Protein AF-A0A5D6Y335-F1 (afdb_monomer_lite)

Sequence (821 aa):
MPHNCALKAVMSAGAQDEALEAASASQQESVASLSSKLASREQENLALVHSLSELREKQALSTQRAGELERQLVEAQEKLRVLEHDKEAERVDQLSSYIDQVNDKLQKLESDNAALAHEKRRLETDVAELRVQQNNAWRARERSRTPIVCEKATETSAVDELEAQAEHEQRASTALASRVRLLEGQLAQLQSEYGALLRATPPHRHSQPQEDLDRNARAADELQRKHAELEALSAQLQLEFADFKAASDDTARESEKRIAFLAACVEECARLVDGPRGVSAVTPRDVHDAVLTLSKRFGAGPTKKRHSQESRAAAVRAQQRGTLPLAPARRPEPRDEHAPSPPDQALVWSLRCATLQQQLRSVLLKNDGFEDMARRLELHVGDVKAALKDHVAKALVLATKNAALKAELADVRSSHATLAARYTHVRDELHVRASEWQATANEAARMRTALQRKSDLLQQSKARGEQLAVELRKATERADARLRAEKKLAASQQATKEQLRVFQDARQQLELSQVQEYQLVQEAEAREAQVASLQRRLQSLRAENTALRAQLSASRPKAGEHDGDKAAAVSQISRRLSTSTGERHGAARDLHAEVKAMKKRVLQKQQLLLGHRAKVAEQEAEISHLREKVLAASQTVRNMQLEMADQKERALRHVNDMREDVQRALSEKAYQLDGLRASVFDSLEAFIHCTVDDSSSLQPEDGCCVGTPEPTTPAPGELPSRYLQAGGVSCPNRDRQIDMQRWTDLSSEDLDAFQSTRDAQRQQSGASEMNPRECGKRLLRQVERALEQRPDDCRAELCRTLEFLCERERQRGRAGVARGY

Foldseek 3Di:
DPDPPPVVVVVVVVVVVVVVVVVVVVVVVVVVVVVVVVVVVVVVVVVVVVVVVVVVVVVVVVVVVVVVVVVVVVVVVVVVVVVVVVVVVVVVVVVVVVVVVVVVVVVVVVVVVVVVVVVVVVVVVVVVVVVVVVVVVVVVVVVVPDPPPDPDDDDPPVVVVVVVVVVVLVVVLVVLVVVLVVLVVVLVVLVVVLVVLVVVLDDDDPDDDPVVVVVVVVSVVVSVVSVVVSVVSVVVSVVSVVVSVVSVVVVVVVVVLVVVLVVQLVVVVVCLVVDPPPPDDDDPVNSVVSSVVSCCVSVDDDDDDDDDDDDDDDPDDDDDDDDDDDDDDDDDDDDDDDDDDDDDPVVVVVVVVVVVVVVVVVVVVVVVVVVVVVVVVVVVVVVVVVVVVVVVVVVVVVVVVVVVVVVVVVVVVVVVVVVVVVVVVVVVVVVVVVVVVVVVVVVVVVVVVVVVVVVVVVVVVVVVVVVVVVVVVVVVVVVVVVVVVVVVVVVVVVVVVVVVVVVVVVVVVVVVVVVVVVVVVVVVVVVVVVVVVVVVVVVVVVVVVVVVVVVVVVPDDDDDDDDDDDDDPDPPVVVVVVVVVVVVVVVVVVVVVVVVVVVVVVVVVVVVVVVVVVVVVVVVVVVVVVVVVVVVVVVVVVVVVVVVVVVVVVVVVVVVVVVVVVVVVVVVVVVVVVVVVVVVVVVVVVVVVVPPPPPDDDDDDDDDDPDDDDDDDDDDDDDDDDDDDDDDDDDPPVVVVVVVVCPVPDDPVNVVVVVVVVVVVPPDDDDDDDDLVNVLVVLVVVLVVCCVPPVPPSVVSVVVSVVSVVVVVVVVVVVVVVVVD

pLDDT: mean 71.41, std 21.88, range [26.0, 97.31]

Structure (mmCIF, N/CA/C/O backbone):
data_AF-A0A5D6Y335-F1
#
_entry.id   AF-A0A5D6Y335-F1
#
loop_
_atom_site.group_PDB
_atom_site.id
_atom_site.type_symbol
_atom_site.label_atom_id
_atom_site.label_alt_id
_atom_site.label_comp_id
_atom_site.label_asym_id
_atom_site.label_entity_id
_atom_site.label_seq_id
_atom_site.pdbx_PDB_ins_code
_atom_site.Cartn_x
_atom_site.Cartn_y
_atom_site.Cartn_z
_atom_site.occupancy
_atom_site.B_iso_or_equiv
_atom_site.auth_seq_id
_atom_site.auth_comp_id
_atom_site.auth_asym_id
_atom_site.auth_atom_id
_atom_site.pdbx_PDB_model_num
ATOM 1 N N . MET A 1 1 ? -92.967 -31.187 114.763 1.00 46.81 1 MET A N 1
ATOM 2 C CA . MET A 1 1 ? -92.257 -30.295 113.820 1.00 46.81 1 MET A CA 1
ATOM 3 C C . MET A 1 1 ? -90.891 -30.884 113.433 1.00 46.81 1 MET A C 1
ATOM 5 O O . MET A 1 1 ? -89.899 -30.499 114.038 1.00 46.81 1 MET A O 1
ATOM 9 N N . PRO A 1 2 ? -90.811 -31.816 112.463 1.00 46.56 2 PRO A N 1
ATOM 10 C CA . PRO A 1 2 ? -89.542 -32.101 111.789 1.00 46.56 2 PRO A CA 1
ATOM 11 C C . PRO A 1 2 ? -89.756 -32.290 110.273 1.00 46.56 2 PRO A C 1
ATOM 13 O O . PRO A 1 2 ? -90.015 -33.397 109.830 1.00 46.56 2 PRO A O 1
ATOM 16 N N . HIS A 1 3 ? -89.686 -31.227 109.465 1.00 46.28 3 HIS A N 1
ATOM 17 C CA . HIS A 1 3 ? -89.714 -31.377 107.994 1.00 46.28 3 HIS A CA 1
ATOM 18 C C . HIS A 1 3 ? -88.862 -30.365 107.208 1.00 46.28 3 HIS A C 1
ATOM 20 O O . HIS A 1 3 ? -88.836 -30.427 105.986 1.00 46.28 3 HIS A O 1
ATOM 26 N N . ASN A 1 4 ? -88.096 -29.481 107.861 1.00 50.22 4 ASN A N 1
ATOM 27 C CA . ASN A 1 4 ? -87.444 -28.358 107.165 1.00 50.22 4 ASN A CA 1
ATOM 28 C C . ASN A 1 4 ? -85.917 -28.464 106.972 1.00 50.22 4 ASN A C 1
ATOM 30 O O . ASN A 1 4 ? -85.298 -27.523 106.486 1.00 50.22 4 ASN A O 1
ATOM 34 N N . CYS A 1 5 ? -85.291 -29.600 107.306 1.00 49.78 5 CYS A N 1
ATOM 35 C CA . CYS A 1 5 ? -83.842 -29.798 107.117 1.00 49.78 5 CYS A CA 1
ATOM 36 C C . CYS A 1 5 ? -83.468 -30.668 105.902 1.00 49.78 5 CYS A C 1
ATOM 38 O O . CYS A 1 5 ? -82.310 -30.651 105.499 1.00 49.78 5 CYS A O 1
ATOM 40 N N . ALA A 1 6 ? -84.418 -31.370 105.272 1.00 49.59 6 ALA A N 1
ATOM 41 C CA . ALA A 1 6 ? -84.133 -32.236 104.119 1.00 49.59 6 ALA A CA 1
ATOM 42 C C . ALA A 1 6 ? -84.111 -31.485 102.767 1.00 49.59 6 ALA A C 1
ATOM 44 O O . ALA A 1 6 ? -83.380 -31.870 101.861 1.00 49.59 6 ALA A O 1
ATOM 45 N N . LEU A 1 7 ? -84.835 -30.366 102.637 1.00 50.34 7 LEU A N 1
ATOM 46 C CA . LEU A 1 7 ? -84.925 -29.597 101.382 1.00 50.34 7 LEU A CA 1
ATOM 47 C C . LEU A 1 7 ? -83.702 -28.701 101.102 1.00 50.34 7 LEU A C 1
ATOM 49 O O . LEU A 1 7 ? -83.426 -28.386 99.949 1.00 50.34 7 LEU A O 1
ATOM 53 N N . LYS A 1 8 ? -82.919 -28.334 102.126 1.00 51.91 8 LYS A N 1
ATOM 54 C CA . LYS A 1 8 ? -81.720 -27.485 101.964 1.00 51.91 8 LYS A CA 1
ATOM 55 C C . LYS A 1 8 ? -80.465 -28.261 101.535 1.00 51.91 8 LYS A C 1
ATOM 57 O O . LYS A 1 8 ? -79.578 -27.673 100.928 1.00 51.91 8 LYS A O 1
ATOM 62 N N . ALA A 1 9 ? -80.404 -29.567 101.807 1.00 52.31 9 ALA A N 1
ATOM 63 C CA . ALA A 1 9 ? -79.299 -30.432 101.383 1.00 52.31 9 ALA A CA 1
ATOM 64 C C . ALA A 1 9 ? -79.440 -30.886 99.917 1.00 52.31 9 ALA A C 1
ATOM 66 O O . ALA A 1 9 ? -78.447 -30.941 99.201 1.00 52.31 9 ALA A O 1
ATOM 67 N N . VAL A 1 10 ? -80.669 -31.116 99.438 1.00 53.41 10 VAL A N 1
ATOM 68 C CA . VAL A 1 10 ? -80.934 -31.532 98.045 1.00 53.41 10 VAL A CA 1
ATOM 69 C C . VAL A 1 10 ? -80.711 -30.383 97.051 1.00 53.41 10 VAL A C 1
ATOM 71 O O . VAL A 1 10 ? -80.140 -30.601 95.988 1.00 53.41 10 VAL A O 1
ATOM 74 N N . MET A 1 11 ? -81.055 -29.139 97.411 1.00 53.78 11 MET A N 1
ATOM 75 C CA . MET A 1 11 ? -80.785 -27.973 96.551 1.00 53.78 11 MET A CA 1
ATOM 76 C C . MET A 1 11 ? -79.308 -27.541 96.529 1.00 53.78 11 MET A C 1
ATOM 78 O O . MET A 1 11 ? -78.860 -26.964 95.545 1.00 53.78 11 MET A O 1
ATOM 82 N N . SER A 1 12 ? -78.537 -27.834 97.584 1.00 51.78 12 SER A N 1
ATOM 83 C CA . SER A 1 12 ? -77.086 -27.585 97.613 1.00 51.78 12 SER A CA 1
ATOM 84 C C . SER A 1 12 ? -76.289 -28.657 96.865 1.00 51.78 12 SER A C 1
ATOM 86 O O . SER A 1 12 ? -75.241 -28.332 96.318 1.00 51.78 12 SER A O 1
ATOM 88 N N . ALA A 1 13 ? -76.767 -29.906 96.840 1.00 52.78 13 ALA A N 1
ATOM 89 C CA . ALA A 1 13 ? -76.166 -30.981 96.051 1.00 52.78 13 ALA A CA 1
ATOM 90 C C . ALA A 1 13 ? -76.439 -30.788 94.548 1.00 52.78 13 ALA A C 1
ATOM 92 O O . ALA A 1 13 ? -75.506 -30.847 93.758 1.00 52.78 13 ALA A O 1
ATOM 93 N N . GLY A 1 14 ? -77.669 -30.412 94.164 1.00 55.31 14 GLY A N 1
ATOM 94 C CA . GLY A 1 14 ? -78.008 -30.110 92.765 1.00 55.31 14 GLY A CA 1
ATOM 95 C C . GLY A 1 14 ? -77.246 -28.912 92.177 1.00 55.31 14 GLY A C 1
ATOM 96 O O . GLY A 1 14 ? -76.814 -28.968 91.034 1.00 55.31 14 GLY A O 1
ATOM 97 N N . ALA A 1 15 ? -76.990 -27.861 92.967 1.00 55.22 15 ALA A N 1
ATOM 98 C CA . ALA A 1 15 ? -76.197 -26.708 92.519 1.00 55.22 15 ALA A CA 1
ATOM 99 C C . ALA A 1 15 ? -74.680 -26.990 92.440 1.00 55.22 15 ALA A C 1
ATOM 101 O O . ALA A 1 15 ? -73.958 -26.291 91.730 1.00 55.22 15 ALA A O 1
ATOM 102 N N . GLN A 1 16 ? -74.178 -27.990 93.177 1.00 55.38 16 GLN A N 1
ATOM 103 C CA . GLN A 1 16 ? -72.789 -28.449 93.069 1.00 55.38 16 GLN A CA 1
ATOM 104 C C . GLN A 1 16 ? -72.600 -29.406 91.886 1.00 55.38 16 GLN A C 1
ATOM 106 O O . GLN A 1 16 ? -71.585 -29.294 91.201 1.00 55.38 16 GLN A O 1
ATOM 111 N N . ASP A 1 17 ? -73.585 -30.261 91.599 1.00 56.41 17 ASP A N 1
ATOM 112 C CA . ASP A 1 17 ? -73.589 -31.128 90.414 1.00 56.41 17 ASP A CA 1
ATOM 113 C C . ASP A 1 17 ? -73.731 -30.319 89.110 1.00 56.41 17 ASP A C 1
ATOM 115 O O . ASP A 1 17 ? -72.966 -30.549 88.179 1.00 56.41 17 ASP A O 1
ATOM 119 N N . GLU A 1 18 ? -74.584 -29.286 89.056 1.00 60.22 18 GLU A N 1
ATOM 120 C CA . GLU A 1 18 ? -74.680 -28.393 87.882 1.00 60.22 18 GLU A CA 1
ATOM 121 C C . GLU A 1 18 ? -73.393 -27.577 87.641 1.00 60.22 18 GLU A C 1
ATOM 123 O O . GLU A 1 18 ? -72.997 -27.345 86.497 1.00 60.22 18 GLU A O 1
ATOM 128 N N . ALA A 1 19 ? -72.694 -27.155 88.702 1.00 60.62 19 ALA A N 1
ATOM 129 C CA . ALA A 1 19 ? -71.421 -26.439 88.580 1.00 60.62 19 ALA A CA 1
ATOM 130 C C . ALA A 1 19 ? -70.264 -27.360 88.143 1.00 60.62 19 ALA A C 1
ATOM 132 O O . ALA A 1 19 ? -69.372 -26.925 87.410 1.00 60.62 19 ALA A O 1
ATOM 133 N N . LEU A 1 20 ? -70.279 -28.627 88.571 1.00 61.00 20 LEU A N 1
ATOM 134 C CA . LEU A 1 20 ? -69.334 -29.656 88.131 1.00 61.00 20 LEU A CA 1
ATOM 135 C C . LEU A 1 20 ? -69.597 -30.080 86.682 1.00 61.00 20 LEU A C 1
ATOM 137 O O . LEU A 1 20 ? -68.641 -30.196 85.914 1.00 61.00 20 LEU A O 1
ATOM 141 N N . GLU A 1 21 ? -70.860 -30.221 86.272 1.00 66.19 21 GLU A N 1
ATOM 142 C CA . GLU A 1 21 ? -71.219 -30.489 84.877 1.00 66.19 21 GLU A CA 1
ATOM 143 C C . GLU A 1 21 ? -70.834 -29.320 83.961 1.00 66.19 21 GLU A C 1
ATOM 145 O O . GLU A 1 21 ? -70.178 -29.544 82.944 1.00 66.19 21 GLU A O 1
ATOM 150 N N . ALA A 1 22 ? -71.111 -28.069 84.344 1.00 66.88 22 ALA A N 1
ATOM 151 C CA . ALA A 1 22 ? -70.715 -26.892 83.564 1.00 66.88 22 ALA A CA 1
ATOM 152 C C . ALA A 1 22 ? -69.184 -26.730 83.456 1.00 66.88 22 ALA A C 1
ATOM 154 O O . ALA A 1 22 ? -68.663 -26.381 82.393 1.00 66.88 22 ALA A O 1
ATOM 155 N N . ALA A 1 23 ? -68.440 -27.025 84.529 1.00 68.31 23 ALA A N 1
ATOM 156 C CA . ALA A 1 23 ? -66.978 -27.037 84.501 1.00 68.31 23 ALA A CA 1
ATOM 157 C C . ALA A 1 23 ? -66.426 -28.175 83.623 1.00 68.31 23 ALA A C 1
ATOM 159 O O . ALA A 1 23 ? -65.454 -27.969 82.894 1.00 68.31 23 ALA A O 1
ATOM 160 N N . SER A 1 24 ? -67.063 -29.351 83.645 1.00 69.12 24 SER A N 1
ATOM 161 C CA . SER A 1 24 ? -66.692 -30.490 82.798 1.00 69.12 24 SER A CA 1
ATOM 162 C C . SER A 1 24 ? -66.982 -30.235 81.314 1.00 69.12 24 SER A C 1
ATOM 164 O O . SER A 1 24 ? -66.136 -30.535 80.471 1.00 69.12 24 SER A O 1
ATOM 166 N N . ALA A 1 25 ? -68.101 -29.575 80.999 1.00 72.19 25 ALA A N 1
ATOM 167 C CA . ALA A 1 25 ? -68.473 -29.176 79.647 1.00 72.19 25 ALA A CA 1
ATOM 168 C C . ALA A 1 25 ? -67.518 -28.105 79.095 1.00 72.19 25 ALA A C 1
ATOM 170 O O . ALA A 1 25 ? -67.020 -28.235 77.979 1.00 72.19 25 ALA A O 1
ATOM 171 N N . SER A 1 26 ? -67.163 -27.098 79.904 1.00 74.25 26 SER A N 1
ATOM 172 C CA . SER A 1 26 ? -66.167 -26.083 79.531 1.00 74.25 26 SER A CA 1
ATOM 173 C C . SER A 1 26 ? -64.770 -26.686 79.321 1.00 74.25 26 SER A C 1
ATOM 175 O O . SER A 1 26 ? -64.060 -26.323 78.378 1.00 74.25 26 SER A O 1
ATOM 177 N N . GLN A 1 27 ? -64.376 -27.663 80.147 1.00 75.62 27 GLN A N 1
ATOM 178 C CA . GLN A 1 27 ? -63.136 -28.408 79.930 1.00 75.62 27 GLN A CA 1
ATOM 179 C C . GLN A 1 27 ? -63.192 -29.246 78.647 1.00 75.62 27 GLN A C 1
ATOM 181 O O . GLN A 1 27 ? -62.234 -29.202 77.877 1.00 75.62 27 GLN A O 1
ATOM 186 N N . GLN A 1 28 ? -64.297 -29.937 78.359 1.00 78.06 28 GLN A N 1
ATOM 187 C CA . GLN A 1 28 ? -64.477 -30.688 77.112 1.00 78.06 28 GLN A CA 1
ATOM 188 C C . GLN A 1 28 ? -64.438 -29.793 75.869 1.00 78.06 28 GLN A C 1
ATOM 190 O O . GLN A 1 28 ? -63.767 -30.149 74.901 1.00 78.06 28 GLN A O 1
ATOM 195 N N . GLU A 1 29 ? -65.055 -28.611 75.898 1.00 80.75 29 GLU A N 1
ATOM 196 C CA . GLU A 1 29 ? -64.961 -27.631 74.807 1.00 80.75 29 GLU A CA 1
ATOM 197 C C . GLU A 1 29 ? -63.528 -27.117 74.614 1.00 80.75 29 GLU A C 1
ATOM 199 O O . GLU A 1 29 ? -63.055 -26.985 73.482 1.00 80.75 29 GLU A O 1
ATOM 204 N N . SER A 1 30 ? -62.791 -26.881 75.706 1.00 81.62 30 SER A N 1
ATOM 205 C CA . SER A 1 30 ? -61.385 -26.467 75.633 1.00 81.62 30 SER A CA 1
ATOM 206 C C . SER A 1 30 ? -60.487 -27.563 75.046 1.00 81.62 30 SER A C 1
ATOM 208 O O . SER A 1 30 ? -59.639 -27.279 74.198 1.00 81.62 30 SER A O 1
ATOM 210 N N . VAL A 1 31 ? -60.719 -28.825 75.423 1.00 85.06 31 VAL A N 1
ATOM 211 C CA . VAL A 1 31 ? -59.996 -29.992 74.904 1.00 85.06 31 VAL A CA 1
ATOM 212 C C . VAL A 1 31 ? -60.337 -30.214 73.431 1.00 85.06 31 VAL A C 1
ATOM 214 O O . VAL A 1 31 ? -59.432 -30.432 72.624 1.00 85.06 31 VAL A O 1
ATOM 217 N N . ALA A 1 32 ? -61.605 -30.065 73.043 1.00 84.00 32 ALA A N 1
ATOM 218 C CA . ALA A 1 32 ? -62.031 -30.133 71.648 1.00 84.00 32 ALA A CA 1
ATOM 219 C C . ALA A 1 32 ? -61.387 -29.015 70.803 1.00 84.00 32 ALA A C 1
ATOM 221 O O . ALA A 1 32 ? -60.820 -29.292 69.745 1.00 84.00 32 ALA A O 1
ATOM 222 N N . SER A 1 33 ? -61.368 -27.772 71.298 1.00 89.56 33 SER A N 1
ATOM 223 C CA . SER A 1 33 ? -60.704 -26.634 70.641 1.00 89.56 33 SER A CA 1
ATOM 224 C C . SER A 1 33 ? -59.199 -26.859 70.463 1.00 89.56 33 SER A C 1
ATOM 226 O O . SER A 1 33 ? -58.647 -26.598 69.391 1.00 89.56 33 SER A O 1
ATOM 228 N N . LEU A 1 34 ? -58.523 -27.380 71.492 1.00 88.25 34 LEU A N 1
ATOM 229 C CA . LEU A 1 34 ? -57.098 -27.704 71.428 1.00 88.25 34 LEU A CA 1
ATOM 230 C C . LEU A 1 34 ? -56.817 -28.862 70.465 1.00 88.25 34 LEU A C 1
ATOM 232 O O . LEU A 1 34 ? -55.858 -28.775 69.703 1.00 88.25 34 LEU A O 1
ATOM 236 N N . SER A 1 35 ? -57.667 -29.892 70.432 1.00 89.50 35 SER A N 1
ATOM 237 C CA . SER A 1 35 ? -57.532 -31.012 69.491 1.00 89.50 35 SER A CA 1
ATOM 238 C C . SER A 1 35 ? -57.705 -30.571 68.033 1.00 89.50 35 SER A C 1
ATOM 240 O O . SER A 1 35 ? -56.924 -30.965 67.171 1.00 89.50 35 SER A O 1
ATOM 242 N N . SER A 1 36 ? -58.650 -29.664 67.763 1.00 90.75 36 SER A N 1
ATOM 243 C CA . SER A 1 36 ? -58.852 -29.075 66.436 1.00 90.75 36 SER A CA 1
ATOM 244 C C . SER A 1 36 ? -57.660 -28.209 66.010 1.00 90.75 36 SER A C 1
ATOM 246 O O . SER A 1 36 ? -57.184 -28.320 64.879 1.00 90.75 36 SER A O 1
ATOM 248 N N . LYS A 1 37 ? -57.110 -27.399 66.926 1.00 91.56 37 LYS A N 1
ATOM 249 C CA . LYS A 1 37 ? -55.888 -26.618 66.670 1.00 91.56 37 LYS A CA 1
ATOM 250 C C . LYS A 1 37 ? -54.669 -27.512 66.436 1.00 91.56 37 LYS A C 1
ATOM 252 O O . LYS A 1 37 ? -53.854 -27.185 65.577 1.00 91.56 37 LYS A O 1
ATOM 257 N N . LEU A 1 38 ? -54.546 -28.619 67.169 1.00 92.06 38 LEU A N 1
ATOM 258 C CA . LEU A 1 38 ? -53.478 -29.600 66.978 1.00 92.06 38 LEU A CA 1
ATOM 259 C C . LEU A 1 38 ? -53.580 -30.245 65.589 1.00 92.06 38 LEU A C 1
ATOM 261 O O . LEU A 1 38 ? -52.607 -30.209 64.845 1.00 92.06 38 LEU A O 1
ATOM 265 N N . ALA A 1 39 ? -54.768 -30.714 65.198 1.00 91.31 39 ALA A N 1
ATOM 266 C CA . ALA A 1 39 ? -55.007 -31.299 63.879 1.00 91.31 39 ALA A CA 1
ATOM 267 C C . ALA A 1 39 ? -54.719 -30.306 62.733 1.00 91.31 39 ALA A C 1
ATOM 269 O O . ALA A 1 39 ? -54.072 -30.660 61.749 1.00 91.31 39 ALA A O 1
ATOM 270 N N . SER A 1 40 ? -55.117 -29.035 62.881 1.00 92.31 40 SER A N 1
ATOM 271 C CA . SER A 1 40 ? -54.781 -27.973 61.918 1.00 92.31 40 SER A CA 1
ATOM 272 C C . SER A 1 40 ? -53.269 -27.764 61.801 1.00 92.31 40 SER A C 1
ATOM 274 O O . SER A 1 40 ? -52.747 -27.602 60.700 1.00 92.31 40 SER A O 1
ATOM 276 N N . ARG A 1 41 ? -52.544 -27.787 62.926 1.00 91.62 41 ARG A N 1
ATOM 277 C CA . ARG A 1 41 ? -51.081 -27.638 62.948 1.00 91.62 41 ARG A CA 1
ATOM 278 C C . ARG A 1 41 ? -50.361 -28.848 62.366 1.00 91.62 41 ARG A C 1
ATOM 280 O O . ARG A 1 41 ? -49.342 -28.677 61.703 1.00 91.62 41 ARG A O 1
ATOM 287 N N . GLU A 1 42 ? -50.877 -30.053 62.578 1.00 94.06 42 GLU A N 1
ATOM 288 C CA . GLU A 1 42 ? -50.371 -31.272 61.943 1.00 94.06 42 GLU A CA 1
ATOM 289 C C . GLU A 1 42 ? -50.562 -31.222 60.424 1.00 94.06 42 GLU A C 1
ATOM 291 O O . GLU A 1 42 ? -49.629 -31.520 59.679 1.00 94.06 42 GLU A O 1
ATOM 296 N N . GLN A 1 43 ? -51.720 -30.753 59.954 1.00 93.94 43 GLN A N 1
ATOM 297 C CA . GLN A 1 43 ? -51.990 -30.583 58.527 1.00 93.94 43 GLN A CA 1
ATOM 298 C C . GLN A 1 43 ? -51.099 -29.506 57.883 1.00 93.94 43 GLN A C 1
ATOM 300 O O . GLN A 1 43 ? -50.549 -29.732 56.804 1.00 93.94 43 GLN A O 1
ATOM 305 N N . GLU A 1 44 ? -50.889 -28.368 58.554 1.00 93.12 44 GLU A N 1
ATOM 306 C CA . GLU A 1 44 ? -49.925 -27.342 58.127 1.00 93.12 44 GLU A CA 1
ATOM 307 C C . GLU A 1 44 ? -48.492 -27.892 58.071 1.00 93.12 44 GLU A C 1
ATOM 309 O O . GLU A 1 44 ? -47.775 -27.648 57.100 1.00 93.12 44 GLU A O 1
ATOM 314 N N . ASN A 1 45 ? -48.074 -28.676 59.070 1.00 92.56 45 ASN A N 1
ATOM 315 C CA . ASN A 1 45 ? -46.753 -29.306 59.081 1.00 92.56 45 ASN A CA 1
ATOM 316 C C . ASN A 1 45 ? -46.579 -30.301 57.928 1.00 92.56 45 ASN A C 1
ATOM 318 O O . ASN A 1 45 ? -45.531 -30.299 57.283 1.00 92.56 45 ASN A O 1
ATOM 322 N N . LEU A 1 46 ? -47.592 -31.115 57.620 1.00 95.31 46 LEU A N 1
ATOM 323 C CA . LEU A 1 46 ? -47.556 -32.019 56.466 1.00 95.31 46 LEU A CA 1
ATOM 324 C C . LEU A 1 46 ? -47.458 -31.244 55.146 1.00 95.31 46 LEU A C 1
ATOM 326 O O . LEU A 1 46 ? -46.654 -31.600 54.284 1.00 95.31 46 LEU A O 1
ATOM 330 N N . ALA A 1 47 ? -48.204 -30.145 55.004 1.00 93.44 47 ALA A N 1
ATOM 331 C CA . ALA A 1 47 ? -48.117 -29.275 53.831 1.00 93.44 47 ALA A CA 1
ATOM 332 C C . ALA A 1 47 ? -46.722 -28.636 53.686 1.00 93.44 47 ALA A C 1
ATOM 334 O O . ALA A 1 47 ? -46.165 -28.597 52.587 1.00 93.44 47 ALA A O 1
ATOM 335 N N . LEU A 1 48 ? -46.113 -28.197 54.793 1.00 94.31 48 LEU A N 1
ATOM 336 C CA . LEU A 1 48 ? -44.749 -27.668 54.797 1.00 94.31 48 LEU A CA 1
ATOM 337 C C . LEU A 1 48 ? -43.720 -28.738 54.419 1.00 94.31 48 LEU A C 1
ATOM 339 O O . LEU A 1 48 ? -42.841 -28.463 53.603 1.00 94.31 48 LEU A O 1
ATOM 343 N N . VAL A 1 49 ? -43.849 -29.963 54.936 1.00 95.38 49 VAL A N 1
ATOM 344 C CA . VAL A 1 49 ? -42.968 -31.085 54.576 1.00 95.38 49 VAL A CA 1
ATOM 345 C C . VAL A 1 49 ? -43.072 -31.408 53.084 1.00 95.38 49 VAL A C 1
ATOM 347 O O . VAL A 1 49 ? -42.038 -31.566 52.431 1.00 95.38 49 VAL A O 1
ATOM 350 N N . HIS A 1 50 ? -44.283 -31.419 52.520 1.00 94.00 50 HIS A N 1
ATOM 351 C CA . HIS A 1 50 ? -44.472 -31.582 51.078 1.00 94.00 50 HIS A CA 1
ATOM 352 C C . HIS A 1 50 ? -43.822 -30.444 50.283 1.00 94.00 50 HIS A C 1
ATOM 354 O O . HIS A 1 50 ? -43.018 -30.713 49.390 1.00 94.00 50 HIS A O 1
ATOM 360 N N . SER A 1 51 ? -44.047 -29.184 50.661 1.00 93.50 51 SER A N 1
ATOM 361 C CA . SER A 1 51 ? -43.434 -28.040 49.969 1.00 93.50 51 SER A CA 1
ATOM 362 C C . SER A 1 51 ? -41.897 -28.053 50.034 1.00 93.50 51 SER A C 1
ATOM 364 O O . SER A 1 51 ? -41.222 -27.738 49.053 1.00 93.50 51 SER A O 1
ATOM 366 N N . LEU A 1 52 ? -41.320 -28.492 51.159 1.00 92.81 52 LEU A N 1
ATOM 367 C CA . LEU A 1 52 ? -39.875 -28.665 51.313 1.00 92.81 52 LEU A CA 1
ATOM 368 C C . LEU A 1 52 ? -39.345 -29.820 50.460 1.00 92.81 52 LEU A C 1
ATOM 370 O O . LEU A 1 52 ? -38.236 -29.719 49.935 1.00 92.81 52 LEU A O 1
ATOM 374 N N . SER A 1 53 ? -40.112 -30.903 50.305 1.00 92.88 53 SER A N 1
ATOM 375 C CA . SER A 1 53 ? -39.733 -32.011 49.421 1.00 92.88 53 SER A CA 1
ATOM 376 C C . SER A 1 53 ? -39.709 -31.583 47.950 1.00 92.88 53 SER A C 1
ATOM 378 O O . SER A 1 53 ? -38.717 -31.833 47.268 1.00 92.88 53 SER A O 1
ATOM 380 N N . GLU A 1 54 ? -40.706 -30.815 47.502 1.00 94.69 54 GLU A N 1
ATOM 381 C CA . GLU A 1 54 ? -40.754 -30.268 46.141 1.00 94.69 54 GLU A CA 1
ATOM 382 C C . GLU A 1 54 ? -39.622 -29.269 45.875 1.00 94.69 54 GLU A C 1
ATOM 384 O O . GLU A 1 54 ? -39.033 -29.251 44.793 1.00 94.69 54 GLU A O 1
ATOM 389 N N . LEU A 1 55 ? -39.294 -28.420 46.855 1.00 91.50 55 LEU A N 1
ATOM 390 C CA . LEU A 1 55 ? -38.176 -27.486 46.732 1.00 91.50 55 LEU A CA 1
ATOM 391 C C . LEU A 1 55 ? -36.834 -28.218 46.644 1.00 91.50 55 LEU A C 1
ATOM 393 O O . LEU A 1 55 ? -35.991 -27.826 45.839 1.00 91.50 55 LEU A O 1
ATOM 397 N N . ARG A 1 56 ? -36.644 -29.300 47.411 1.00 94.19 56 ARG A N 1
ATOM 398 C CA . ARG A 1 56 ? -35.438 -30.141 47.324 1.00 94.19 56 ARG A CA 1
ATOM 399 C C . ARG A 1 56 ? -35.318 -30.829 45.969 1.00 94.19 56 ARG A C 1
ATOM 401 O O . ARG A 1 56 ? -34.225 -30.858 45.412 1.00 94.19 56 ARG A O 1
ATOM 408 N N . GLU A 1 57 ? -36.419 -31.328 45.416 1.00 95.06 57 GLU A N 1
ATOM 409 C CA . GLU A 1 57 ? -36.434 -31.941 44.085 1.00 95.06 57 GLU A CA 1
ATOM 410 C C . GLU A 1 57 ? -36.119 -30.914 42.986 1.00 95.06 57 GLU A C 1
ATOM 412 O O . GLU A 1 57 ? -35.250 -31.142 42.143 1.00 95.06 57 GLU A O 1
ATOM 417 N N . LYS A 1 58 ? -36.727 -29.721 43.049 1.00 93.62 58 LYS A N 1
ATOM 418 C CA . LYS A 1 58 ? -36.403 -28.607 42.139 1.00 93.62 58 LYS A CA 1
ATOM 419 C C . LYS A 1 58 ? -34.943 -28.172 42.259 1.00 93.62 58 LYS A C 1
ATOM 421 O O . LYS A 1 58 ? -34.307 -27.876 41.248 1.00 93.62 58 LYS A O 1
ATOM 426 N N . GLN A 1 59 ? -34.398 -28.151 43.474 1.00 90.88 59 GLN A N 1
ATOM 427 C CA . GLN A 1 59 ? -32.992 -27.834 43.707 1.00 90.88 59 GLN A CA 1
ATOM 428 C C . GLN A 1 59 ? -32.071 -28.911 43.115 1.00 90.88 59 GLN A C 1
ATOM 430 O O . GLN A 1 59 ? -31.106 -28.558 42.440 1.00 90.88 59 GLN A O 1
ATOM 435 N N . ALA A 1 60 ? -32.403 -30.197 43.269 1.00 92.12 60 ALA A N 1
ATOM 436 C CA . ALA A 1 60 ? -31.659 -31.302 42.662 1.00 92.12 60 ALA A CA 1
ATOM 437 C C . ALA A 1 60 ? -31.656 -31.217 41.124 1.00 92.12 60 ALA A C 1
ATOM 439 O O . ALA A 1 60 ? -30.593 -31.272 40.500 1.00 92.12 60 ALA A O 1
ATOM 440 N N . LEU A 1 61 ? -32.817 -30.969 40.509 1.00 94.69 61 LEU A N 1
ATOM 441 C CA . LEU A 1 61 ? -32.938 -30.772 39.060 1.00 94.69 61 LEU A CA 1
ATOM 442 C C . LEU A 1 61 ? -32.147 -29.549 38.574 1.00 94.69 61 LEU A C 1
ATOM 444 O O . LEU A 1 61 ? -31.482 -29.609 37.539 1.00 94.69 61 LEU A O 1
ATOM 448 N N . SER A 1 62 ? -32.163 -28.447 39.331 1.00 90.56 62 SER A N 1
ATOM 449 C CA . SER A 1 62 ? -31.355 -27.264 39.020 1.00 90.56 62 SER A CA 1
ATOM 450 C C . SER A 1 62 ? -29.857 -27.568 39.070 1.00 90.56 62 SER A C 1
ATOM 452 O O . SER A 1 62 ? -29.122 -27.119 38.192 1.00 90.56 62 SER A O 1
ATOM 454 N N . THR A 1 63 ? -29.393 -28.328 40.066 1.00 92.25 63 THR A N 1
ATOM 455 C CA . THR A 1 63 ? -27.978 -28.717 40.168 1.00 92.25 63 THR A CA 1
ATOM 456 C C . THR A 1 63 ? -27.560 -29.676 39.057 1.00 92.25 63 THR A C 1
ATOM 458 O O . THR A 1 63 ? -26.477 -29.526 38.497 1.00 92.25 63 THR A O 1
ATOM 461 N N . GLN A 1 64 ? -28.435 -30.605 38.663 1.00 94.19 64 GLN A N 1
ATOM 462 C CA . GLN A 1 64 ? -28.179 -31.509 37.544 1.00 94.19 64 GLN A CA 1
ATOM 463 C C . GLN A 1 64 ? -28.055 -30.739 36.224 1.00 94.19 64 GLN A C 1
ATOM 465 O O . GLN A 1 64 ? -27.109 -30.954 35.468 1.00 94.19 64 GLN A O 1
ATOM 470 N N . ARG A 1 65 ? -28.963 -29.786 35.982 1.00 93.12 65 ARG A N 1
ATOM 471 C CA . ARG A 1 65 ? -28.948 -28.946 34.780 1.00 93.12 65 ARG A CA 1
ATOM 472 C C . ARG A 1 65 ? -27.731 -28.020 34.729 1.00 93.12 65 ARG A C 1
ATOM 474 O O . ARG A 1 65 ? -27.183 -27.805 33.653 1.00 93.12 65 ARG A O 1
ATOM 481 N N . ALA A 1 66 ? -27.283 -27.507 35.876 1.00 89.50 66 ALA A N 1
ATOM 482 C CA . ALA A 1 66 ? -26.030 -26.759 35.969 1.00 89.50 66 ALA A CA 1
ATOM 483 C C . ALA A 1 66 ? -24.825 -27.637 35.585 1.00 89.50 66 ALA A C 1
ATOM 485 O O . ALA A 1 66 ? -24.032 -27.236 34.738 1.00 89.50 66 ALA A O 1
ATOM 486 N N . GLY A 1 67 ? -24.747 -28.866 36.107 1.00 92.88 67 GLY A N 1
ATOM 487 C CA . GLY A 1 67 ? -23.675 -29.806 35.759 1.00 92.88 67 GLY A CA 1
ATOM 488 C C . GLY A 1 67 ? -23.682 -30.248 34.288 1.00 92.88 67 GLY A C 1
ATOM 489 O O . GLY A 1 67 ? -22.627 -30.478 33.704 1.00 92.88 67 GLY A O 1
ATOM 490 N N . GLU A 1 68 ? -24.851 -30.353 33.652 1.00 94.38 68 GLU A N 1
ATOM 491 C CA . GLU A 1 68 ? -24.952 -30.613 32.206 1.00 94.38 68 GLU A CA 1
ATOM 492 C C . GLU A 1 68 ? -24.444 -29.437 31.365 1.00 94.38 68 GLU A C 1
ATOM 494 O O . GLU A 1 68 ? -23.711 -29.652 30.399 1.00 94.38 68 GLU A O 1
ATOM 499 N N . LEU A 1 69 ? -24.778 -28.202 31.748 1.00 92.06 69 LEU A N 1
ATOM 500 C CA . LEU A 1 69 ? -24.282 -27.001 31.073 1.00 92.06 69 LEU A CA 1
ATOM 501 C C . LEU A 1 69 ? -22.766 -26.835 31.242 1.00 92.06 69 LEU A C 1
ATOM 503 O O . LEU A 1 69 ? -22.091 -26.460 30.287 1.00 92.06 69 LEU A O 1
ATOM 507 N N . GLU A 1 70 ? -22.218 -27.160 32.415 1.00 93.62 70 GLU A N 1
ATOM 508 C CA . GLU A 1 70 ? -20.767 -27.168 32.643 1.00 93.62 70 GLU A CA 1
ATOM 509 C C . GLU A 1 70 ? -20.059 -28.177 31.732 1.00 93.62 70 GLU A C 1
ATOM 511 O O . GLU A 1 70 ? -19.069 -27.827 31.090 1.00 93.62 70 GLU A O 1
ATOM 516 N N . ARG A 1 71 ? -20.597 -29.397 31.591 1.00 94.62 71 ARG A N 1
ATOM 517 C CA . ARG A 1 71 ? -20.048 -30.395 30.655 1.00 94.62 71 ARG A CA 1
ATOM 518 C C . ARG A 1 71 ? -20.093 -29.911 29.205 1.00 94.62 71 ARG A C 1
ATOM 520 O O . ARG A 1 71 ? -19.094 -30.025 28.501 1.00 94.62 71 ARG A O 1
ATOM 527 N N . GLN A 1 72 ? -21.208 -29.319 28.774 1.00 93.69 72 GLN A N 1
ATOM 528 C CA . GLN A 1 72 ? -21.331 -28.759 27.422 1.00 93.69 72 GLN A CA 1
ATOM 529 C C . GLN A 1 72 ? -20.343 -27.614 27.172 1.00 93.69 72 GLN A C 1
ATOM 531 O O . GLN A 1 72 ? -19.804 -27.492 26.073 1.00 93.69 72 GLN A O 1
ATOM 536 N N . LEU A 1 73 ? -20.083 -26.784 28.184 1.00 90.12 73 LEU A N 1
ATOM 537 C CA . LEU A 1 73 ? -19.131 -25.684 28.085 1.00 90.12 73 LEU A CA 1
ATOM 538 C C . LEU A 1 73 ? -17.689 -26.194 27.975 1.00 90.12 73 LEU A C 1
ATOM 540 O O . LEU A 1 73 ? -16.939 -25.687 27.143 1.00 90.12 73 LEU A O 1
ATOM 544 N N . VAL A 1 74 ? -17.325 -27.227 28.741 1.00 94.12 74 VAL A N 1
ATOM 545 C CA . VAL A 1 74 ? -16.013 -27.886 28.631 1.00 94.12 74 VAL A CA 1
ATOM 546 C C . VAL A 1 74 ? -15.839 -28.524 27.251 1.00 94.12 74 VAL A C 1
ATOM 548 O O . VAL A 1 74 ? -14.839 -28.265 26.589 1.00 94.12 74 VAL A O 1
ATOM 551 N N . GLU A 1 75 ? -16.827 -29.273 26.754 1.00 94.19 75 GLU A N 1
ATOM 552 C CA . GLU A 1 75 ? -16.764 -29.860 25.407 1.00 94.19 75 GLU A CA 1
ATOM 553 C C . GLU A 1 75 ? -16.656 -28.801 24.300 1.00 94.19 75 GLU A C 1
ATOM 555 O O . GLU A 1 75 ? -15.943 -28.995 23.313 1.00 94.19 75 GLU A O 1
ATOM 560 N N . ALA A 1 76 ? -17.357 -27.672 24.436 1.00 88.62 76 ALA A N 1
ATOM 561 C CA . ALA A 1 76 ? -17.264 -26.568 23.485 1.00 88.62 76 ALA A CA 1
ATOM 562 C C . ALA A 1 76 ? -15.880 -25.897 23.518 1.00 88.62 76 ALA A C 1
ATOM 564 O O . ALA A 1 76 ? -15.344 -25.553 22.464 1.00 88.62 76 ALA A O 1
ATOM 565 N N . GLN A 1 77 ? -15.283 -25.747 24.704 1.00 91.88 77 GLN A N 1
ATOM 566 C CA . GLN A 1 77 ? -13.918 -25.240 24.863 1.00 91.88 77 GLN A CA 1
ATOM 567 C C . GLN A 1 77 ? -12.877 -26.197 24.270 1.00 91.88 77 GLN A C 1
ATOM 569 O O . GLN A 1 77 ? -11.962 -25.741 23.588 1.00 91.88 77 GLN A O 1
ATOM 574 N N . GLU A 1 78 ? -13.032 -27.508 24.470 1.00 94.44 78 GLU A N 1
ATOM 575 C CA . GLU A 1 78 ? -12.166 -28.535 23.878 1.00 94.44 78 GLU A CA 1
ATOM 576 C C . GLU A 1 78 ? -12.205 -28.461 22.342 1.00 94.44 78 GLU A C 1
ATOM 578 O O . GLU A 1 78 ? -11.168 -28.379 21.687 1.00 94.44 78 GLU A O 1
ATOM 583 N N . LYS A 1 79 ? -13.411 -28.389 21.758 1.00 93.81 79 LYS A N 1
ATOM 584 C CA . LYS A 1 79 ? -13.605 -28.260 20.303 1.00 93.81 79 LYS A CA 1
ATOM 585 C C . LYS A 1 79 ? -12.986 -26.982 19.743 1.00 93.81 79 LYS A C 1
ATOM 587 O O . LYS A 1 79 ? -12.414 -27.015 18.658 1.00 93.81 79 LYS A O 1
ATOM 592 N N . LEU A 1 80 ? -13.092 -25.864 20.464 1.00 90.75 80 LEU A N 1
ATOM 593 C CA . LEU A 1 80 ? -12.452 -24.612 20.060 1.00 90.75 80 LEU A CA 1
ATOM 594 C C . LEU A 1 80 ? -10.927 -24.730 20.063 1.00 90.75 80 LEU A C 1
ATOM 596 O O . LEU A 1 80 ? -10.312 -24.329 19.082 1.00 90.75 80 LEU A O 1
ATOM 600 N N . ARG A 1 81 ? -10.331 -25.339 21.096 1.00 92.50 81 ARG A N 1
ATOM 601 C CA . ARG A 1 81 ? -8.875 -25.557 21.156 1.00 92.50 81 ARG A CA 1
ATOM 602 C C . ARG A 1 81 ? -8.371 -26.424 20.007 1.00 92.50 81 ARG A C 1
ATOM 604 O O . ARG A 1 81 ? -7.350 -26.097 19.414 1.00 92.50 81 ARG A O 1
ATOM 611 N N . VAL A 1 82 ? -9.089 -27.498 19.674 1.00 93.88 82 VAL A N 1
ATOM 612 C CA . VAL A 1 82 ? -8.737 -28.360 18.533 1.00 93.88 82 VAL A CA 1
ATOM 613 C C . VAL A 1 82 ? -8.808 -27.571 17.224 1.00 93.88 82 VAL A C 1
ATOM 615 O O . VAL A 1 82 ? -7.845 -27.563 16.470 1.00 93.88 82 VAL A O 1
ATOM 618 N N . LEU A 1 83 ? -9.888 -26.816 16.992 1.00 93.25 83 LEU A N 1
ATOM 619 C CA . LEU A 1 83 ? -10.024 -25.989 15.786 1.00 93.25 83 LEU A CA 1
ATOM 620 C C . LEU A 1 83 ? -8.978 -24.869 15.691 1.00 93.25 83 LEU A C 1
ATOM 622 O O . LEU A 1 83 ? -8.598 -24.477 14.588 1.00 93.25 83 LEU A O 1
ATOM 626 N N . GLU A 1 84 ? -8.557 -24.298 16.819 1.00 90.56 84 GLU A N 1
ATOM 627 C CA . GLU A 1 84 ? -7.466 -23.322 16.864 1.00 90.56 84 GLU A CA 1
ATOM 628 C C . GLU A 1 84 ? -6.137 -23.977 16.486 1.00 90.56 84 GLU A C 1
ATOM 630 O O . GLU A 1 84 ? -5.435 -23.451 15.624 1.00 90.56 84 GLU A O 1
ATOM 635 N N . HIS A 1 85 ? -5.846 -25.154 17.043 1.00 92.62 85 HIS A N 1
ATOM 636 C CA . HIS A 1 85 ? -4.640 -25.911 16.725 1.00 92.62 85 HIS A CA 1
ATOM 637 C C . HIS A 1 85 ? -4.590 -26.352 15.254 1.00 92.62 85 HIS A C 1
ATOM 639 O O . HIS A 1 85 ? -3.570 -26.161 14.595 1.00 92.62 85 HIS A O 1
ATOM 645 N N . ASP A 1 86 ? -5.701 -26.848 14.704 1.00 91.25 86 ASP A N 1
ATOM 646 C CA . ASP A 1 86 ? -5.792 -27.249 13.294 1.00 91.25 86 ASP A CA 1
ATOM 647 C C . ASP A 1 86 ? -5.555 -26.052 12.358 1.00 91.25 86 ASP A C 1
ATOM 649 O O . ASP A 1 86 ? -4.814 -26.147 11.382 1.00 91.25 86 ASP A O 1
ATOM 653 N N . LYS A 1 87 ? -6.110 -24.876 12.687 1.00 91.31 87 LYS A N 1
ATOM 654 C CA . LYS A 1 87 ? -5.865 -23.641 11.920 1.00 91.31 87 LYS A CA 1
ATOM 655 C C . LYS A 1 87 ? -4.423 -23.160 12.014 1.00 91.31 87 LYS A C 1
ATOM 657 O O . LYS A 1 87 ? -3.927 -22.537 11.075 1.00 91.31 87 LYS A O 1
ATOM 662 N N . GLU A 1 88 ? -3.766 -23.364 13.149 1.00 91.44 88 GLU A N 1
ATOM 663 C CA . GLU A 1 88 ? -2.342 -23.066 13.298 1.00 91.44 88 GLU A CA 1
ATOM 664 C C . GLU A 1 88 ? -1.493 -24.022 12.459 1.00 91.44 88 GLU A C 1
ATOM 666 O O . GLU A 1 88 ? -0.614 -23.550 11.739 1.00 91.44 88 GLU A O 1
ATOM 671 N N . ALA A 1 89 ? -1.808 -25.319 12.462 1.00 93.38 89 ALA A N 1
ATOM 672 C CA . ALA A 1 89 ? -1.151 -26.310 11.613 1.00 93.38 89 ALA A CA 1
ATOM 673 C C . ALA A 1 89 ? -1.311 -25.974 10.118 1.00 93.38 89 ALA A C 1
ATOM 675 O O . ALA A 1 89 ? -0.315 -25.879 9.404 1.00 93.38 89 ALA A O 1
ATOM 676 N N . GLU A 1 90 ? -2.527 -25.651 9.663 1.00 93.44 90 GLU A N 1
ATOM 677 C CA . GLU A 1 90 ? -2.776 -25.223 8.278 1.00 93.44 90 GLU A CA 1
ATOM 678 C C . GLU A 1 90 ? -1.965 -23.975 7.891 1.00 93.44 90 GLU A C 1
ATOM 680 O O . GLU A 1 90 ? -1.461 -23.872 6.770 1.00 93.44 90 GLU A O 1
ATOM 685 N N . ARG A 1 91 ? -1.820 -23.004 8.804 1.00 91.00 91 ARG A N 1
ATOM 686 C CA . ARG A 1 91 ? -0.995 -21.807 8.565 1.00 91.00 91 ARG A CA 1
ATOM 687 C C . ARG A 1 91 ? 0.485 -22.152 8.462 1.00 91.00 91 ARG A C 1
ATOM 689 O O . ARG A 1 91 ? 1.174 -21.566 7.629 1.00 91.00 91 ARG A O 1
ATOM 696 N N . VAL A 1 92 ? 0.972 -23.068 9.296 1.00 93.81 92 VAL A N 1
ATOM 697 C CA . VAL A 1 92 ? 2.359 -23.544 9.243 1.00 93.81 92 VAL A CA 1
ATOM 698 C C . VAL A 1 92 ? 2.623 -24.257 7.917 1.00 93.81 92 VAL A C 1
ATOM 700 O O . VAL A 1 92 ? 3.605 -23.927 7.255 1.00 93.81 92 VAL A O 1
ATOM 703 N N . ASP A 1 93 ? 1.718 -25.125 7.465 1.00 94.44 93 ASP A N 1
ATOM 704 C CA . ASP A 1 93 ? 1.841 -25.824 6.180 1.00 94.44 93 ASP A CA 1
ATOM 705 C C . ASP A 1 93 ? 1.820 -24.853 4.988 1.00 94.44 93 ASP A C 1
ATOM 707 O O . ASP A 1 93 ? 2.628 -24.969 4.063 1.00 94.44 93 ASP A O 1
ATOM 711 N N . GLN A 1 94 ? 0.946 -23.840 5.022 1.00 93.06 94 GLN A N 1
ATOM 712 C CA . GLN A 1 94 ? 0.902 -22.786 4.000 1.00 93.06 94 GLN A CA 1
ATOM 713 C C . GLN A 1 94 ? 2.206 -21.981 3.946 1.00 93.06 94 GLN A C 1
ATOM 715 O O . GLN A 1 94 ? 2.707 -21.690 2.858 1.00 93.06 94 GLN A O 1
ATOM 720 N N . LEU A 1 95 ? 2.765 -21.625 5.107 1.00 92.69 95 LEU A N 1
ATOM 721 C CA . LEU A 1 95 ? 4.041 -20.915 5.185 1.00 92.69 95 LEU A CA 1
ATOM 722 C C . LEU A 1 95 ? 5.203 -21.792 4.718 1.00 92.69 95 LEU A C 1
ATOM 724 O O . LEU A 1 95 ? 6.045 -21.300 3.973 1.00 92.69 95 LEU A O 1
ATOM 728 N N . SER A 1 96 ? 5.225 -23.075 5.088 1.00 93.88 96 SER A N 1
ATOM 729 C CA . SER A 1 96 ? 6.240 -24.022 4.617 1.00 93.88 96 SER A CA 1
ATOM 730 C C . SER A 1 96 ? 6.193 -24.155 3.096 1.00 93.88 96 SER A C 1
ATOM 732 O O . SER A 1 96 ? 7.207 -23.958 2.437 1.00 93.88 96 SER A O 1
ATOM 734 N N . SER A 1 97 ? 5.002 -24.350 2.517 1.00 95.06 97 SER A N 1
ATOM 735 C CA . SER A 1 97 ? 4.832 -24.422 1.061 1.00 95.06 97 SER A CA 1
ATOM 736 C C . SER A 1 97 ? 5.266 -23.135 0.352 1.00 95.06 97 SER A C 1
ATOM 738 O O . SER A 1 97 ? 5.865 -23.185 -0.722 1.00 95.06 97 SER A O 1
ATOM 740 N N . TYR A 1 98 ? 4.988 -21.968 0.938 1.00 92.88 98 TYR A N 1
ATOM 741 C CA . TYR A 1 98 ? 5.447 -20.695 0.387 1.00 92.88 98 TYR A CA 1
ATOM 742 C C . TYR A 1 98 ? 6.974 -20.560 0.445 1.00 92.88 98 TYR A C 1
ATOM 744 O O . TYR A 1 98 ? 7.582 -20.119 -0.531 1.00 92.88 98 TYR A O 1
ATOM 752 N N . ILE A 1 99 ? 7.597 -20.953 1.559 1.00 93.50 99 ILE A N 1
ATOM 753 C CA . ILE A 1 99 ? 9.056 -20.956 1.716 1.00 93.50 99 ILE A CA 1
ATOM 754 C C . ILE A 1 99 ? 9.697 -21.885 0.682 1.00 93.50 99 ILE A C 1
ATOM 756 O O . ILE A 1 99 ? 10.635 -21.465 0.009 1.00 93.50 99 ILE A O 1
ATOM 760 N N . ASP A 1 100 ? 9.151 -23.085 0.482 1.00 94.69 100 ASP A N 1
ATOM 761 C CA . ASP A 1 100 ? 9.638 -24.031 -0.526 1.00 94.69 100 ASP A CA 1
ATOM 762 C C . ASP A 1 100 ? 9.541 -23.438 -1.941 1.00 94.69 100 ASP A C 1
ATOM 764 O O . ASP A 1 100 ? 10.522 -23.427 -2.680 1.00 94.69 100 ASP A O 1
ATOM 768 N N . GLN A 1 101 ? 8.413 -22.808 -2.291 1.00 95.06 101 GLN A N 1
ATOM 769 C CA . GLN A 1 101 ? 8.257 -22.125 -3.585 1.00 95.06 101 GLN A CA 1
ATOM 770 C C . GLN A 1 101 ? 9.244 -20.968 -3.785 1.00 95.06 101 GLN A C 1
ATOM 772 O O . GLN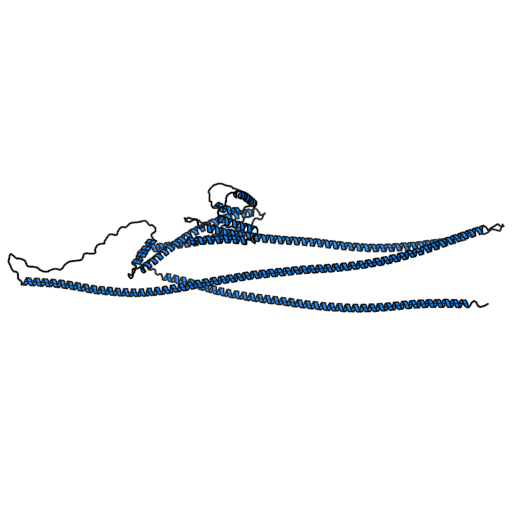 A 1 101 ? 9.668 -20.695 -4.913 1.00 95.06 101 GLN A O 1
ATOM 777 N N . VAL A 1 102 ? 9.567 -20.228 -2.723 1.00 94.94 102 VAL A N 1
ATOM 778 C CA . VAL A 1 102 ? 10.567 -19.154 -2.777 1.00 94.94 102 VAL A CA 1
ATOM 779 C C . VAL A 1 102 ? 11.964 -19.744 -2.945 1.00 94.94 102 VAL A C 1
ATOM 781 O O . VAL A 1 102 ? 12.719 -19.249 -3.781 1.00 94.94 102 VAL A O 1
ATOM 784 N N . ASN A 1 103 ? 12.286 -20.817 -2.224 1.00 94.56 103 ASN A N 1
ATOM 785 C CA . ASN A 1 103 ? 13.564 -21.513 -2.332 1.00 94.56 103 ASN A CA 1
ATOM 786 C C . ASN A 1 103 ? 13.772 -22.106 -3.732 1.00 94.56 103 ASN A C 1
ATOM 788 O O . ASN A 1 103 ? 14.834 -21.904 -4.312 1.00 94.56 103 ASN A O 1
ATOM 792 N N . ASP A 1 104 ? 12.751 -22.727 -4.324 1.00 96.25 104 ASP A N 1
ATOM 793 C CA . ASP A 1 104 ? 12.806 -23.242 -5.698 1.00 96.25 104 ASP A CA 1
ATOM 794 C C . ASP A 1 104 ? 13.060 -22.120 -6.716 1.00 96.25 104 ASP A C 1
ATOM 796 O O . ASP A 1 104 ? 13.865 -22.255 -7.642 1.00 96.25 104 ASP A O 1
ATOM 800 N N . LYS A 1 105 ? 12.395 -20.968 -6.541 1.00 93.69 105 LYS A N 1
ATOM 801 C CA . LYS A 1 105 ? 12.620 -19.787 -7.389 1.00 93.69 105 LYS A CA 1
ATOM 802 C C . LYS A 1 105 ? 14.030 -19.231 -7.221 1.00 93.69 105 LYS A C 1
ATOM 804 O O . LYS A 1 105 ? 14.635 -18.847 -8.219 1.00 93.69 105 LYS A O 1
ATOM 809 N N . LEU A 1 106 ? 14.547 -19.184 -5.995 1.00 92.62 106 LEU A N 1
ATOM 810 C CA . LEU A 1 106 ? 15.912 -18.741 -5.716 1.00 92.62 106 LEU A CA 1
ATOM 811 C C . LEU A 1 106 ? 16.937 -19.686 -6.342 1.00 92.62 106 LEU A C 1
ATOM 813 O O . LEU A 1 106 ? 17.797 -19.214 -7.076 1.00 92.62 106 LEU A O 1
ATOM 817 N N . GLN A 1 107 ? 16.790 -21.001 -6.166 1.00 95.44 107 GLN A N 1
ATOM 818 C CA . GLN A 1 107 ? 17.663 -21.992 -6.804 1.00 95.44 107 GLN A CA 1
ATOM 819 C C . GLN A 1 107 ? 17.645 -21.872 -8.329 1.00 95.44 107 GLN A C 1
ATOM 821 O O . GLN A 1 107 ? 18.691 -21.945 -8.976 1.00 95.44 107 GLN A O 1
ATOM 826 N N . LYS A 1 108 ? 16.469 -21.632 -8.922 1.00 95.69 108 LYS A N 1
ATOM 827 C CA . LYS A 1 108 ? 16.365 -21.394 -10.362 1.00 95.69 108 LYS A CA 1
ATOM 828 C C . LYS A 1 108 ? 17.130 -20.138 -10.782 1.00 95.69 108 LYS A C 1
ATOM 830 O O . LYS A 1 108 ? 17.932 -20.210 -11.709 1.00 95.69 108 LYS A O 1
ATOM 835 N N . LEU A 1 109 ? 16.946 -19.022 -10.075 1.00 92.12 109 LEU A N 1
ATOM 836 C CA . LEU A 1 109 ? 17.679 -17.781 -10.341 1.00 92.12 109 LEU A CA 1
ATOM 837 C C . LEU A 1 109 ? 19.194 -17.949 -10.168 1.00 92.12 109 LEU A C 1
ATOM 839 O O . LEU A 1 109 ? 19.959 -17.415 -10.967 1.00 92.12 109 LEU A O 1
ATOM 843 N N . GLU A 1 110 ? 19.639 -18.706 -9.167 1.00 95.00 110 GLU A N 1
ATOM 844 C CA . GLU A 1 110 ? 21.052 -19.035 -8.967 1.00 95.00 110 GLU A CA 1
ATOM 845 C C . GLU A 1 110 ? 21.607 -19.861 -10.134 1.00 95.00 110 GLU A C 1
ATOM 847 O O . GLU A 1 110 ? 22.693 -19.560 -10.637 1.00 95.00 110 GLU A O 1
ATOM 852 N N . SER A 1 111 ? 20.846 -20.848 -10.621 1.00 95.31 111 SER A N 1
ATOM 853 C CA . SER A 1 111 ? 21.232 -21.658 -11.781 1.00 95.31 111 SER A CA 1
ATOM 854 C C . SER A 1 111 ? 21.298 -20.842 -13.079 1.00 95.31 111 SER A C 1
ATOM 856 O O . SER A 1 111 ? 22.270 -20.961 -13.829 1.00 95.31 111 SER A O 1
ATOM 858 N N . ASP A 1 112 ? 20.331 -19.947 -13.301 1.00 94.31 112 ASP A N 1
ATOM 859 C CA . ASP A 1 112 ? 20.289 -19.056 -14.463 1.00 94.31 112 ASP A CA 1
ATOM 860 C C . ASP A 1 112 ? 21.454 -18.054 -14.415 1.00 94.31 112 ASP A C 1
ATOM 862 O O . ASP A 1 112 ? 22.128 -17.819 -15.418 1.00 94.31 112 ASP A O 1
ATOM 866 N N . ASN A 1 113 ? 21.763 -17.509 -13.234 1.00 91.62 113 ASN A N 1
ATOM 867 C CA . ASN A 1 113 ? 22.892 -16.600 -13.049 1.00 91.62 113 ASN A CA 1
ATOM 868 C C . ASN A 1 113 ? 24.239 -17.309 -13.277 1.00 91.62 113 ASN A C 1
ATOM 870 O O . ASN A 1 113 ? 25.135 -16.757 -13.918 1.00 91.62 113 ASN A O 1
ATOM 874 N N . ALA A 1 114 ? 24.380 -18.558 -12.822 1.00 94.88 114 ALA A N 1
ATOM 875 C CA . ALA A 1 114 ? 25.558 -19.370 -13.115 1.00 94.88 114 ALA A CA 1
ATOM 876 C C . ALA A 1 114 ? 25.705 -19.627 -14.626 1.00 94.88 114 ALA A C 1
ATOM 878 O O . ALA A 1 114 ? 26.803 -19.467 -15.168 1.00 94.88 114 ALA A O 1
ATOM 879 N N . ALA A 1 115 ? 24.611 -19.958 -15.322 1.00 94.88 115 ALA A N 1
ATOM 880 C CA . ALA A 1 115 ? 24.602 -20.154 -16.771 1.00 94.88 115 ALA A CA 1
ATOM 881 C C . ALA A 1 115 ? 25.006 -18.876 -17.526 1.00 94.88 115 ALA A C 1
ATOM 883 O O . ALA A 1 115 ? 25.911 -18.917 -18.363 1.00 94.88 115 ALA A O 1
ATOM 884 N N . LEU A 1 116 ? 24.432 -17.726 -17.159 1.00 92.50 116 LEU A N 1
ATOM 885 C CA . LEU A 1 116 ? 24.793 -16.422 -17.725 1.00 92.50 116 LEU A CA 1
ATOM 886 C C . LEU A 1 116 ? 26.256 -16.058 -17.447 1.00 92.50 116 LEU A C 1
ATOM 888 O O . LEU A 1 116 ? 26.943 -15.533 -18.321 1.00 92.50 116 LEU A O 1
ATOM 892 N N . ALA A 1 117 ? 26.782 -16.374 -16.262 1.00 93.06 117 ALA A N 1
ATOM 893 C CA . ALA A 1 117 ? 28.192 -16.159 -15.943 1.00 93.06 117 ALA A CA 1
ATOM 894 C C . ALA A 1 117 ? 29.131 -17.059 -16.768 1.00 93.06 117 ALA A C 1
ATOM 896 O O . ALA A 1 117 ? 30.269 -16.672 -17.052 1.00 93.06 117 ALA A O 1
ATOM 897 N N . HIS A 1 118 ? 28.697 -18.266 -17.138 1.00 95.88 118 HIS A N 1
ATOM 898 C CA . HIS A 1 118 ? 29.428 -19.130 -18.067 1.00 95.88 118 HIS A CA 1
ATOM 899 C C . HIS A 1 118 ? 29.385 -18.592 -19.501 1.00 95.88 118 HIS A C 1
ATOM 901 O O . HIS A 1 118 ? 30.424 -18.546 -20.159 1.00 95.88 118 HIS A O 1
ATOM 907 N N . GLU A 1 119 ? 28.223 -18.134 -19.966 1.00 95.38 119 GLU A N 1
ATOM 908 C CA . GLU A 1 119 ? 28.066 -17.546 -21.298 1.00 95.38 119 GLU A CA 1
ATOM 909 C C . GLU A 1 119 ? 28.863 -16.244 -21.440 1.00 95.38 119 GLU A C 1
ATOM 911 O O . GLU A 1 119 ? 29.594 -16.073 -22.412 1.00 95.38 119 GLU A O 1
ATOM 916 N N . LYS A 1 120 ? 28.838 -15.378 -20.420 1.00 93.25 120 LYS A N 1
ATOM 917 C CA . LYS A 1 120 ? 29.666 -14.170 -20.363 1.00 93.25 120 LYS A CA 1
ATOM 918 C C . LYS A 1 120 ? 31.154 -14.494 -20.493 1.00 93.25 120 LYS A C 1
ATOM 920 O O . LYS A 1 120 ? 31.828 -13.889 -21.319 1.00 93.25 120 LYS A O 1
ATOM 925 N N . ARG A 1 121 ? 31.659 -15.471 -19.728 1.00 95.56 121 ARG A N 1
ATOM 926 C CA . ARG A 1 121 ? 33.065 -15.907 -19.818 1.00 95.56 121 ARG A CA 1
ATOM 927 C C . ARG A 1 121 ? 33.414 -16.420 -21.214 1.00 95.56 121 ARG A C 1
ATOM 929 O O . ARG A 1 121 ? 34.481 -16.099 -21.722 1.00 95.56 121 ARG A O 1
ATOM 936 N N . ARG A 1 122 ? 32.512 -17.176 -21.845 1.00 96.75 122 ARG A N 1
ATOM 937 C CA . ARG A 1 122 ? 32.687 -17.656 -23.221 1.00 96.75 122 ARG A CA 1
ATOM 938 C C . ARG A 1 122 ? 32.730 -16.504 -24.232 1.00 96.75 122 ARG A C 1
ATOM 940 O O . ARG A 1 122 ? 33.592 -16.477 -25.100 1.00 96.75 122 ARG A O 1
ATOM 947 N N . LEU A 1 123 ? 31.841 -15.523 -24.104 1.00 92.50 123 LEU A N 1
ATOM 948 C CA . LEU A 1 123 ? 31.848 -14.346 -24.975 1.00 92.50 123 LEU A CA 1
ATOM 949 C C . LEU A 1 123 ? 33.110 -13.499 -24.770 1.00 92.50 123 LEU A C 1
ATOM 951 O O . LEU A 1 123 ? 33.677 -12.996 -25.736 1.00 92.50 123 LEU A O 1
ATOM 955 N N . GLU A 1 124 ? 33.588 -13.365 -23.533 1.00 94.69 124 GLU A N 1
ATOM 956 C CA . GLU A 1 124 ? 34.855 -12.692 -23.234 1.00 94.69 124 GLU A CA 1
ATOM 957 C C . GLU A 1 124 ? 36.047 -13.407 -23.890 1.00 94.69 124 GLU A C 1
ATOM 959 O O . GLU A 1 124 ? 36.915 -12.733 -24.454 1.00 94.69 124 GLU A O 1
ATOM 964 N N . THR A 1 125 ? 36.077 -14.748 -23.889 1.00 95.75 125 THR A N 1
ATOM 965 C CA . THR A 1 125 ? 37.107 -15.513 -24.612 1.00 95.75 125 THR A CA 1
ATOM 966 C C . THR A 1 125 ? 36.991 -15.346 -26.123 1.00 95.75 125 THR A C 1
ATOM 968 O O . THR A 1 125 ? 37.999 -15.058 -26.764 1.00 95.75 125 THR A O 1
ATOM 971 N N . ASP A 1 126 ? 35.783 -15.415 -26.686 1.00 94.50 126 ASP A N 1
ATOM 972 C CA . ASP A 1 126 ? 35.559 -15.252 -28.129 1.00 94.50 126 ASP A CA 1
ATOM 973 C C . ASP A 1 126 ? 35.985 -13.845 -28.596 1.00 94.50 126 ASP A C 1
ATOM 975 O O . ASP A 1 126 ? 36.645 -13.681 -29.623 1.00 94.50 126 ASP A O 1
ATOM 979 N N . VAL A 1 127 ? 35.685 -12.804 -27.809 1.00 92.06 127 VAL A N 1
ATOM 980 C CA . VAL A 1 127 ? 36.132 -11.428 -28.080 1.00 92.06 127 VAL A CA 1
ATOM 981 C C . VAL A 1 127 ? 37.654 -11.305 -27.986 1.00 92.06 127 VAL A C 1
ATOM 983 O O . VAL A 1 127 ? 38.263 -10.616 -28.810 1.00 92.06 127 VAL A O 1
ATOM 986 N N . ALA A 1 128 ? 38.292 -11.951 -27.006 1.00 91.81 128 ALA A N 1
ATOM 987 C CA . ALA A 1 128 ? 39.748 -11.959 -26.892 1.00 91.81 128 ALA A CA 1
ATOM 988 C C . ALA A 1 128 ? 40.403 -12.660 -28.095 1.00 91.81 128 ALA A C 1
ATOM 990 O O . ALA A 1 128 ? 41.357 -12.126 -28.666 1.00 91.81 128 ALA A O 1
ATOM 991 N N . GLU A 1 129 ? 39.859 -13.795 -28.535 1.00 93.81 129 GLU A N 1
ATOM 992 C CA . GLU A 1 129 ? 40.315 -14.507 -29.730 1.00 93.81 129 GLU A CA 1
ATOM 993 C C . GLU A 1 129 ? 40.144 -13.666 -30.995 1.00 93.81 129 GLU A C 1
ATOM 995 O O . GLU A 1 129 ? 41.096 -13.527 -31.764 1.00 93.81 129 GLU A O 1
ATOM 1000 N N . LEU A 1 130 ? 38.986 -13.030 -31.187 1.00 91.75 130 LEU A N 1
ATOM 1001 C CA . LEU A 1 130 ? 38.744 -12.133 -32.320 1.00 91.75 130 LEU A CA 1
ATOM 1002 C C . LEU A 1 130 ? 39.716 -10.949 -32.329 1.00 91.75 130 LEU A C 1
ATOM 1004 O O . LEU A 1 130 ? 40.238 -10.591 -33.386 1.00 91.75 130 LEU A O 1
ATOM 1008 N N . ARG A 1 131 ? 40.031 -10.369 -31.164 1.00 91.81 131 ARG A N 1
ATOM 1009 C CA . ARG A 1 131 ? 41.051 -9.311 -31.047 1.00 91.81 131 ARG A CA 1
ATOM 1010 C C . ARG A 1 131 ? 42.438 -9.816 -31.435 1.00 91.81 131 ARG A C 1
ATOM 1012 O O . ARG A 1 131 ? 43.163 -9.115 -32.140 1.00 91.81 131 ARG A O 1
ATOM 1019 N N . VAL A 1 132 ? 42.815 -11.024 -31.016 1.00 92.44 132 VAL A N 1
ATOM 1020 C CA . VAL A 1 132 ? 44.093 -11.645 -31.403 1.00 92.44 132 VAL A CA 1
ATOM 1021 C C . VAL A 1 132 ? 44.124 -11.936 -32.903 1.00 92.44 132 VAL A C 1
ATOM 1023 O O . VAL A 1 132 ? 45.115 -11.618 -33.557 1.00 92.44 132 VAL A O 1
ATOM 1026 N N . GLN A 1 133 ? 43.043 -12.469 -33.475 1.00 89.88 133 GLN A N 1
ATOM 1027 C CA . GLN A 1 133 ? 42.915 -12.704 -34.915 1.00 89.88 133 GLN A CA 1
ATOM 1028 C C . GLN A 1 133 ? 43.011 -11.398 -35.708 1.00 89.88 133 GLN A C 1
ATOM 1030 O O . GLN A 1 133 ? 43.746 -11.339 -36.692 1.00 89.88 133 GLN A O 1
ATOM 1035 N N . GLN A 1 134 ? 42.349 -10.332 -35.255 1.00 88.19 134 GLN A N 1
ATOM 1036 C CA . GLN A 1 134 ? 42.428 -9.009 -35.870 1.00 88.19 134 GLN A CA 1
ATOM 1037 C C . GLN A 1 134 ? 43.853 -8.443 -35.810 1.00 88.19 134 GLN A C 1
ATOM 1039 O O . GLN A 1 134 ? 44.356 -7.941 -36.813 1.00 88.19 134 GLN A O 1
ATOM 1044 N N . ASN A 1 135 ? 44.532 -8.567 -34.668 1.00 88.50 135 ASN A N 1
ATOM 1045 C CA . ASN A 1 135 ? 45.908 -8.101 -34.493 1.00 88.50 135 ASN A CA 1
ATOM 1046 C C . ASN A 1 135 ? 46.896 -8.928 -35.336 1.00 88.50 135 ASN A C 1
ATOM 1048 O O . ASN A 1 135 ? 47.805 -8.385 -35.958 1.00 88.50 135 ASN A O 1
ATOM 1052 N N . ASN A 1 136 ? 46.681 -10.239 -35.448 1.00 87.12 136 ASN A N 1
ATOM 1053 C CA . ASN A 1 136 ? 47.463 -11.111 -36.323 1.00 87.12 136 ASN A CA 1
ATOM 1054 C C . ASN A 1 136 ? 47.220 -10.807 -37.805 1.00 87.12 136 ASN A C 1
ATOM 1056 O O . ASN A 1 136 ? 48.180 -10.762 -38.570 1.00 87.12 136 ASN A O 1
ATOM 1060 N N . ALA A 1 137 ? 45.975 -10.546 -38.213 1.00 84.19 137 ALA A N 1
ATOM 1061 C CA . ALA A 1 137 ? 45.638 -10.119 -39.569 1.00 84.19 137 ALA A CA 1
ATOM 1062 C C . ALA A 1 137 ? 46.255 -8.752 -39.896 1.00 84.19 137 ALA A C 1
ATOM 1064 O O . ALA A 1 137 ? 46.776 -8.557 -40.993 1.00 84.19 137 ALA A O 1
ATOM 1065 N N . TRP A 1 138 ? 46.256 -7.828 -38.933 1.00 82.94 138 TRP A N 1
ATOM 1066 C CA . TRP A 1 138 ? 46.934 -6.540 -39.048 1.00 82.94 138 TRP A CA 1
ATOM 1067 C C . TRP A 1 138 ? 48.450 -6.721 -39.196 1.00 82.94 138 TRP A C 1
ATOM 1069 O O . TRP A 1 138 ? 49.022 -6.259 -40.175 1.00 82.94 138 TRP A O 1
ATOM 1079 N N . ARG A 1 139 ? 49.094 -7.517 -38.334 1.00 81.31 139 ARG A N 1
ATOM 1080 C CA . ARG A 1 139 ? 50.529 -7.845 -38.444 1.00 81.31 139 ARG A CA 1
ATOM 1081 C C . ARG A 1 139 ? 50.879 -8.584 -39.734 1.00 81.31 139 ARG A C 1
ATOM 1083 O O . ARG A 1 139 ? 51.969 -8.391 -40.259 1.00 81.31 139 ARG A O 1
ATOM 1090 N N . ALA A 1 140 ? 50.000 -9.444 -40.243 1.00 78.25 140 ALA A N 1
ATOM 1091 C CA . ALA A 1 140 ? 50.193 -10.117 -41.524 1.00 78.25 140 ALA A CA 1
ATOM 1092 C C . ALA A 1 140 ? 50.143 -9.114 -42.685 1.00 78.25 140 ALA A C 1
ATOM 1094 O O . ALA A 1 140 ? 50.994 -9.186 -43.570 1.00 78.25 140 ALA A O 1
ATOM 1095 N N . ARG A 1 141 ? 49.221 -8.140 -42.637 1.00 75.50 141 ARG A N 1
ATOM 1096 C CA . ARG A 1 141 ? 49.178 -7.013 -43.583 1.00 75.50 141 ARG A CA 1
ATOM 1097 C C . ARG A 1 141 ? 50.446 -6.162 -43.494 1.00 75.50 141 ARG A C 1
ATOM 1099 O O . ARG A 1 141 ? 51.054 -5.903 -44.528 1.00 75.50 141 ARG A O 1
ATOM 1106 N N . GLU A 1 142 ? 50.898 -5.841 -42.284 1.00 69.81 142 GLU A N 1
ATOM 1107 C CA . GLU A 1 142 ? 52.140 -5.099 -42.025 1.00 69.81 142 GLU A CA 1
ATOM 1108 C C . GLU A 1 142 ? 53.368 -5.829 -42.597 1.00 69.81 142 GLU A C 1
ATOM 1110 O O . GLU A 1 142 ? 54.190 -5.235 -43.283 1.00 69.81 142 GLU A O 1
ATOM 1115 N N . ARG A 1 143 ? 53.468 -7.151 -42.392 1.00 71.88 143 ARG A N 1
ATOM 1116 C CA . ARG A 1 143 ? 54.571 -7.980 -42.917 1.00 71.88 143 ARG A CA 1
ATOM 1117 C C . ARG A 1 143 ? 54.503 -8.197 -44.428 1.00 71.88 143 ARG A C 1
ATOM 1119 O O . ARG A 1 143 ? 55.540 -8.384 -45.053 1.00 71.88 143 ARG A O 1
ATOM 1126 N N . SER A 1 144 ? 53.305 -8.189 -45.016 1.00 60.66 144 SER A N 1
ATOM 1127 C CA . SER A 1 144 ? 53.116 -8.240 -46.474 1.00 60.66 144 SER A CA 1
ATOM 1128 C C . SER A 1 144 ? 53.379 -6.899 -47.167 1.00 60.66 144 SER A C 1
ATOM 1130 O O . SER A 1 144 ? 53.449 -6.842 -48.393 1.00 60.66 144 SER A O 1
ATOM 1132 N N . ARG A 1 145 ? 53.559 -5.823 -46.391 1.00 57.25 145 ARG A N 1
ATOM 1133 C CA . ARG A 1 145 ? 53.950 -4.497 -46.865 1.00 57.25 145 ARG A CA 1
ATOM 1134 C C . ARG A 1 145 ? 55.466 -4.494 -47.107 1.00 57.25 145 ARG A C 1
ATOM 1136 O O . ARG A 1 145 ? 56.247 -3.966 -46.327 1.00 57.25 145 ARG A O 1
ATOM 1143 N N . THR A 1 146 ? 55.908 -5.148 -48.180 1.00 42.62 146 THR A N 1
ATOM 1144 C CA . THR A 1 146 ? 57.291 -5.009 -48.660 1.00 42.62 146 THR A CA 1
ATOM 1145 C C . THR A 1 146 ? 57.539 -3.558 -49.087 1.00 42.62 146 THR A C 1
ATOM 1147 O O . THR A 1 146 ? 56.705 -3.018 -49.821 1.00 42.62 146 THR A O 1
ATOM 1150 N N . PRO A 1 147 ? 58.661 -2.924 -48.701 1.00 44.34 147 PRO A N 1
ATOM 1151 C CA . PRO A 1 147 ? 59.007 -1.605 -49.203 1.00 44.34 147 PRO A CA 1
ATOM 1152 C C . PRO A 1 147 ? 59.391 -1.750 -50.677 1.00 44.34 147 PRO A C 1
ATOM 1154 O O . PRO A 1 147 ? 60.431 -2.313 -51.017 1.00 44.34 147 PRO A O 1
ATOM 1157 N N . ILE A 1 148 ? 58.526 -1.274 -51.569 1.00 42.97 148 ILE A N 1
ATOM 1158 C CA . ILE A 1 148 ? 58.880 -1.090 -52.973 1.00 42.97 148 ILE A CA 1
ATOM 1159 C C . ILE A 1 148 ? 59.813 0.121 -53.010 1.00 42.97 148 ILE A C 1
ATOM 1161 O O . ILE A 1 148 ? 59.369 1.265 -53.043 1.00 42.97 148 ILE A O 1
ATOM 1165 N N . VAL A 1 149 ? 61.122 -0.132 -52.973 1.00 41.31 149 VAL A N 1
ATOM 1166 C CA . VAL A 1 149 ? 62.123 0.863 -53.363 1.00 41.31 149 VAL A CA 1
ATOM 1167 C C . VAL A 1 149 ? 62.040 0.983 -54.883 1.00 41.31 149 VAL A C 1
ATOM 1169 O O . VAL A 1 149 ? 62.649 0.216 -55.625 1.00 41.31 149 VAL A O 1
ATOM 1172 N N . CYS A 1 150 ? 61.212 1.913 -55.351 1.00 31.19 150 CYS A N 1
ATOM 1173 C CA . CYS A 1 150 ? 61.199 2.331 -56.744 1.00 31.19 150 CYS A CA 1
ATOM 1174 C C . CYS A 1 150 ? 62.309 3.366 -56.951 1.00 31.19 150 CYS A C 1
ATOM 1176 O O . CYS A 1 150 ? 62.142 4.553 -56.679 1.00 31.19 150 CYS A O 1
ATOM 1178 N N . GLU A 1 151 ? 63.447 2.916 -57.477 1.00 39.47 151 GLU A N 1
ATOM 1179 C CA . GLU A 1 151 ? 64.420 3.785 -58.134 1.00 39.47 151 GLU A CA 1
ATOM 1180 C C . GLU A 1 151 ? 63.780 4.394 -59.388 1.00 39.47 151 GLU A C 1
ATOM 1182 O O . GLU A 1 151 ? 63.809 3.808 -60.472 1.00 39.47 151 GLU A O 1
ATOM 1187 N N . LYS A 1 152 ? 63.150 5.557 -59.222 1.00 40.19 152 LYS A N 1
ATOM 1188 C CA . LYS A 1 152 ? 63.156 6.687 -60.162 1.00 40.19 152 LYS A CA 1
ATOM 1189 C C . LYS A 1 152 ? 62.300 7.802 -59.582 1.00 40.19 152 LYS A C 1
ATOM 1191 O O . LYS A 1 152 ? 61.080 7.709 -59.508 1.00 40.19 152 LYS A O 1
ATOM 1196 N N . ALA A 1 153 ? 62.997 8.853 -59.175 1.00 42.44 153 ALA A N 1
ATOM 1197 C CA . ALA A 1 153 ? 62.427 10.103 -58.729 1.00 42.44 153 ALA A CA 1
ATOM 1198 C C . ALA A 1 153 ? 61.569 10.740 -59.826 1.00 42.44 153 ALA A C 1
ATOM 1200 O O . ALA A 1 153 ? 62.083 11.056 -60.896 1.00 42.44 153 ALA A O 1
ATOM 1201 N N . THR A 1 154 ? 60.306 10.992 -59.494 1.00 41.31 154 THR A N 1
ATOM 1202 C CA . THR A 1 154 ? 59.613 12.256 -59.767 1.00 41.31 154 THR A CA 1
ATOM 1203 C C . THR A 1 154 ? 58.536 12.432 -58.694 1.00 41.31 154 THR A C 1
ATOM 1205 O O . THR A 1 154 ? 57.578 11.669 -58.661 1.00 41.31 154 THR A O 1
ATOM 1208 N N . GLU A 1 155 ? 58.748 13.420 -57.818 1.00 49.59 155 GLU A N 1
ATOM 1209 C CA . GLU A 1 155 ? 57.748 14.067 -56.948 1.00 49.59 155 GLU A CA 1
ATOM 1210 C C . GLU A 1 155 ? 57.003 13.179 -55.923 1.00 49.59 155 GLU A C 1
ATOM 1212 O O . GLU A 1 155 ? 55.790 13.020 -55.993 1.00 49.59 155 GLU A O 1
ATOM 1217 N N . THR A 1 156 ? 57.704 12.665 -54.901 1.00 44.44 156 THR A N 1
ATOM 1218 C CA . THR A 1 156 ? 57.071 12.109 -53.675 1.00 44.44 156 THR A CA 1
ATOM 1219 C C . THR A 1 156 ? 57.228 12.986 -52.425 1.00 44.44 156 THR A C 1
ATOM 1221 O O . THR A 1 156 ? 56.581 12.706 -51.423 1.00 44.44 156 THR A O 1
ATOM 1224 N N . SER A 1 157 ? 57.979 14.099 -52.493 1.00 47.28 157 SER A N 1
ATOM 1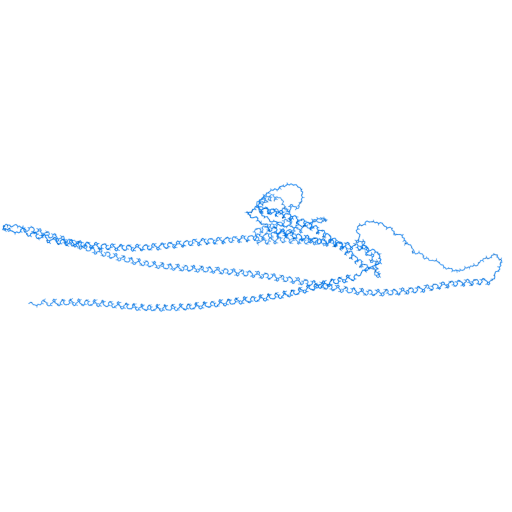225 C CA . SER A 1 157 ? 58.177 15.029 -51.355 1.00 47.28 157 SER A CA 1
ATOM 1226 C C . SER A 1 157 ? 56.853 15.510 -50.752 1.00 47.28 157 SER A C 1
ATOM 1228 O O . SER A 1 157 ? 56.715 15.589 -49.541 1.00 47.28 157 SER A O 1
ATOM 1230 N N . ALA A 1 158 ? 55.840 15.756 -51.590 1.00 50.50 158 ALA A N 1
ATOM 1231 C CA . ALA A 1 158 ? 54.540 16.245 -51.135 1.00 50.50 158 ALA A CA 1
ATOM 1232 C C . ALA A 1 158 ? 53.705 15.183 -50.397 1.00 50.50 158 ALA A C 1
ATOM 1234 O O . ALA A 1 158 ? 52.871 15.539 -49.574 1.00 50.50 158 ALA A O 1
ATOM 1235 N N . VAL A 1 159 ? 53.900 13.890 -50.680 1.00 51.97 159 VAL A N 1
ATOM 1236 C CA . VAL A 1 159 ? 53.150 12.810 -50.014 1.00 51.97 159 VAL A CA 1
ATOM 1237 C C . VAL A 1 159 ? 53.771 12.505 -48.655 1.00 51.97 159 VAL A C 1
ATOM 1239 O O . VAL A 1 159 ? 53.039 12.405 -47.676 1.00 51.97 159 VAL A O 1
ATOM 1242 N N . ASP A 1 160 ? 55.103 12.480 -48.576 1.00 49.75 160 ASP A N 1
ATOM 1243 C CA . ASP A 1 160 ? 55.827 12.289 -47.315 1.00 49.75 160 ASP A CA 1
ATOM 1244 C C . ASP A 1 160 ? 55.631 13.492 -46.360 1.00 49.75 160 ASP A C 1
ATOM 1246 O O . ASP A 1 160 ? 55.493 13.312 -45.150 1.00 49.75 160 ASP A O 1
ATOM 1250 N N . GLU A 1 161 ? 55.536 14.723 -46.886 1.00 53.19 161 GLU A N 1
ATOM 1251 C CA . GLU A 1 161 ? 55.213 15.932 -46.105 1.00 53.19 161 GLU A CA 1
ATOM 1252 C C . GLU A 1 161 ? 53.755 15.949 -45.603 1.00 53.19 161 GLU A C 1
ATOM 1254 O O . GLU A 1 161 ? 53.511 16.333 -44.457 1.00 53.19 161 GLU A O 1
ATOM 1259 N N . LEU A 1 162 ? 52.791 15.491 -46.415 1.00 54.59 162 LEU A N 1
ATOM 1260 C CA . LEU A 1 162 ? 51.375 15.401 -46.029 1.00 54.59 162 LEU A CA 1
ATOM 1261 C C . LEU A 1 162 ? 51.104 14.258 -45.039 1.00 54.59 162 LEU A C 1
ATOM 1263 O O . LEU A 1 162 ? 50.279 14.421 -44.140 1.00 54.59 162 LEU A O 1
ATOM 1267 N N . GLU A 1 163 ? 51.793 13.120 -45.170 1.00 56.44 163 GLU A N 1
ATOM 1268 C CA . GLU A 1 163 ? 51.740 12.037 -44.179 1.00 56.44 163 GLU A CA 1
ATOM 1269 C C . GLU A 1 163 ? 52.384 12.478 -42.856 1.00 56.44 163 GLU A C 1
ATOM 1271 O O . GLU A 1 163 ? 51.793 12.278 -41.795 1.00 56.44 163 GLU A O 1
ATOM 1276 N N . ALA A 1 164 ? 53.520 13.185 -42.898 1.00 62.44 164 ALA A N 1
ATOM 1277 C CA . ALA A 1 164 ? 54.144 13.749 -41.701 1.00 62.44 164 ALA A CA 1
ATOM 1278 C C . ALA A 1 164 ? 53.276 14.826 -41.017 1.00 62.44 164 ALA A C 1
ATOM 1280 O O . ALA A 1 164 ? 53.223 14.869 -39.785 1.00 62.44 164 ALA A O 1
ATOM 1281 N N . GLN A 1 165 ? 52.568 15.667 -41.783 1.00 59.12 165 GLN A N 1
ATOM 1282 C CA . GLN A 1 165 ? 51.604 16.638 -41.242 1.00 59.12 165 GLN A CA 1
ATOM 1283 C C . GLN A 1 165 ? 50.391 15.951 -40.609 1.00 59.12 165 GLN A C 1
ATOM 1285 O O . GLN A 1 165 ? 50.045 16.278 -39.475 1.00 59.12 165 GLN A O 1
ATOM 1290 N N . ALA A 1 166 ? 49.804 14.951 -41.271 1.00 60.28 166 ALA A N 1
ATOM 1291 C CA . ALA A 1 166 ? 48.680 14.191 -40.723 1.00 60.28 166 ALA A CA 1
ATOM 1292 C C . ALA A 1 166 ? 49.069 13.430 -39.440 1.00 60.28 166 ALA A C 1
ATOM 1294 O O . ALA A 1 166 ? 48.320 13.420 -38.463 1.00 60.28 166 ALA A O 1
ATOM 1295 N N . GLU A 1 167 ? 50.270 12.846 -39.394 1.00 66.62 167 GLU A N 1
ATOM 1296 C CA . GLU A 1 167 ? 50.796 12.217 -38.181 1.00 66.62 167 GLU A CA 1
ATOM 1297 C C . GLU A 1 167 ? 51.057 13.230 -37.059 1.00 66.62 167 GLU A C 1
ATOM 1299 O O . GLU A 1 167 ? 50.817 12.926 -35.888 1.00 66.62 167 GLU A O 1
ATOM 1304 N N . HIS A 1 168 ? 51.544 14.432 -37.383 1.00 71.25 168 HIS A N 1
ATOM 1305 C CA . HIS A 1 168 ? 51.769 15.495 -36.404 1.00 71.25 168 HIS A CA 1
ATOM 1306 C C . HIS A 1 168 ? 50.445 16.022 -35.825 1.00 71.25 168 HIS A C 1
ATOM 1308 O O . HIS A 1 168 ? 50.331 16.189 -34.610 1.00 71.25 168 HIS A O 1
ATOM 1314 N N . GLU A 1 169 ? 49.430 16.235 -36.662 1.00 64.50 169 GLU A N 1
ATOM 1315 C CA . GLU A 1 169 ? 48.083 16.652 -36.250 1.00 64.50 169 GLU A CA 1
ATOM 1316 C C . GLU A 1 169 ? 47.395 15.576 -35.401 1.00 64.50 169 GLU A C 1
ATOM 1318 O O . GLU A 1 169 ? 46.808 15.875 -34.359 1.00 64.50 169 GLU A O 1
ATOM 1323 N N . GLN A 1 170 ? 47.552 14.300 -35.761 1.00 71.31 170 GLN A N 1
ATOM 1324 C CA . GLN A 1 170 ? 47.005 13.191 -34.983 1.00 71.31 170 GLN A CA 1
ATOM 1325 C C . GLN A 1 170 ? 47.728 13.012 -33.635 1.00 71.31 170 GLN A C 1
ATOM 1327 O O . GLN A 1 170 ? 47.088 12.762 -32.609 1.00 71.31 170 GLN A O 1
ATOM 1332 N N . ARG A 1 171 ? 49.051 13.216 -33.582 1.00 72.12 171 ARG A N 1
ATOM 1333 C CA . ARG A 1 171 ? 49.810 13.254 -32.316 1.00 72.12 171 ARG A CA 1
ATOM 1334 C C . ARG A 1 171 ? 49.394 14.438 -31.438 1.00 72.12 171 ARG A C 1
ATOM 1336 O O . ARG A 1 171 ? 49.212 14.250 -30.238 1.00 72.12 171 ARG A O 1
ATOM 1343 N N . ALA A 1 172 ? 49.172 15.619 -32.014 1.00 69.50 172 ALA A N 1
ATOM 1344 C CA . ALA A 1 172 ? 48.681 16.786 -31.281 1.00 69.50 172 ALA A CA 1
ATOM 1345 C C . ALA A 1 172 ? 47.265 16.562 -30.721 1.00 69.50 172 ALA A C 1
ATOM 1347 O O . ALA A 1 172 ? 47.023 16.823 -29.543 1.00 69.50 172 ALA A O 1
ATOM 1348 N N . SER A 1 173 ? 46.364 15.977 -31.517 1.00 67.88 173 SER A N 1
ATOM 1349 C CA . SER A 1 173 ? 45.001 15.623 -31.096 1.00 67.88 173 SER A CA 1
ATOM 1350 C C . SER A 1 173 ? 44.986 14.597 -29.952 1.00 67.88 173 SER A C 1
ATOM 1352 O O . SER A 1 173 ? 44.284 14.771 -28.955 1.00 67.88 173 SER A O 1
ATOM 1354 N N . THR A 1 174 ? 45.817 13.552 -30.034 1.00 73.75 174 THR A N 1
ATOM 1355 C CA . THR A 1 174 ? 45.933 12.549 -28.957 1.00 73.75 174 THR A CA 1
ATOM 1356 C C . THR A 1 174 ? 46.570 13.112 -27.682 1.00 73.75 174 THR A C 1
ATOM 1358 O O . THR A 1 174 ? 46.141 12.753 -26.583 1.00 73.75 174 THR A O 1
ATOM 1361 N N . ALA A 1 175 ? 47.539 14.027 -27.803 1.00 72.38 175 ALA A N 1
ATOM 1362 C CA . ALA A 1 175 ? 48.134 14.722 -26.664 1.00 72.38 175 ALA A CA 1
ATOM 1363 C C . ALA A 1 175 ? 47.111 15.628 -25.955 1.00 72.38 175 ALA A C 1
ATOM 1365 O O . ALA A 1 175 ? 46.983 15.546 -24.732 1.00 72.38 175 ALA A O 1
ATOM 1366 N N . LEU A 1 176 ? 46.323 16.405 -26.706 1.00 69.25 176 LEU A N 1
ATOM 1367 C CA . LEU A 1 176 ? 45.231 17.224 -26.166 1.00 69.25 176 LEU A CA 1
ATOM 1368 C C . LEU A 1 176 ? 44.152 16.363 -25.495 1.00 69.25 176 LEU A C 1
ATOM 1370 O O . LEU A 1 176 ? 43.767 16.635 -24.363 1.00 69.25 176 LEU A O 1
ATOM 1374 N N . ALA A 1 177 ? 43.748 15.247 -26.107 1.00 69.88 177 ALA A N 1
ATOM 1375 C CA . ALA A 1 177 ? 42.790 14.322 -25.496 1.00 69.88 177 ALA A CA 1
ATOM 1376 C C . ALA A 1 177 ? 43.300 13.722 -24.168 1.00 69.88 177 ALA A C 1
ATOM 1378 O O . ALA A 1 177 ? 42.526 13.511 -23.233 1.00 69.88 177 ALA A O 1
ATOM 1379 N N . SER A 1 178 ? 44.606 13.450 -24.058 1.00 74.50 178 SER A N 1
ATOM 1380 C CA . SER A 1 178 ? 45.211 12.980 -22.804 1.00 74.50 178 SER A CA 1
ATOM 1381 C C . SER A 1 178 ? 45.271 14.068 -21.723 1.00 74.50 178 SER A C 1
ATOM 1383 O O . SER A 1 178 ? 45.081 13.769 -20.544 1.00 74.50 178 SER A O 1
ATOM 1385 N N . ARG A 1 179 ? 45.477 15.328 -22.129 1.00 76.50 179 ARG A N 1
ATOM 1386 C CA . ARG A 1 179 ? 45.506 16.515 -21.265 1.00 76.50 179 ARG A CA 1
ATOM 1387 C C . ARG A 1 179 ? 44.119 16.825 -20.697 1.00 76.50 179 ARG A C 1
ATOM 1389 O O . ARG A 1 179 ? 43.992 16.977 -19.486 1.00 76.50 179 ARG A O 1
ATOM 1396 N N . VAL A 1 180 ? 43.085 16.792 -21.539 1.00 73.75 180 VAL A N 1
ATOM 1397 C CA . VAL A 1 180 ? 41.679 16.971 -21.141 1.00 73.75 180 VAL A CA 1
ATOM 1398 C C . VAL A 1 180 ? 41.270 15.938 -20.088 1.00 73.75 180 VAL A C 1
ATOM 1400 O O . VAL A 1 180 ? 40.770 16.310 -19.032 1.00 73.75 180 VAL A O 1
ATOM 1403 N N . ARG A 1 181 ? 41.589 14.651 -20.292 1.00 80.31 181 ARG A N 1
ATOM 1404 C CA . ARG A 1 181 ? 41.300 13.593 -19.300 1.00 80.31 181 ARG A CA 1
ATOM 1405 C C . ARG A 1 181 ? 42.004 13.804 -17.958 1.00 80.31 181 ARG A C 1
ATOM 1407 O O . ARG A 1 181 ? 41.471 13.428 -16.916 1.00 80.31 181 ARG A O 1
ATOM 1414 N N . LEU A 1 182 ? 43.215 14.365 -17.971 1.00 84.88 182 LEU A N 1
ATOM 1415 C CA . LEU A 1 182 ? 43.951 14.685 -16.747 1.00 84.88 182 LEU A CA 1
ATOM 1416 C C . LEU A 1 182 ? 43.256 15.816 -15.972 1.00 84.88 182 LEU A C 1
ATOM 1418 O O . LEU A 1 182 ? 43.082 15.701 -14.760 1.00 84.88 182 LEU A O 1
ATOM 1422 N N . LEU A 1 183 ? 42.832 16.871 -16.673 1.00 74.00 183 LEU A N 1
ATOM 1423 C CA . LEU A 1 183 ? 42.123 18.013 -16.089 1.00 74.00 183 LEU A CA 1
ATOM 1424 C C . LEU A 1 183 ? 40.731 17.623 -15.563 1.00 74.00 183 LEU A C 1
ATOM 1426 O O . LEU A 1 183 ? 40.361 18.036 -14.467 1.00 74.00 183 LEU A O 1
ATOM 1430 N N . GLU A 1 184 ? 39.997 16.760 -16.273 1.00 77.00 184 GLU A N 1
ATOM 1431 C CA . GLU A 1 184 ? 38.734 16.167 -15.795 1.00 77.00 184 GLU A CA 1
ATOM 1432 C C . GLU A 1 184 ? 38.929 15.393 -14.480 1.00 77.00 184 GLU A C 1
ATOM 1434 O O . GLU A 1 184 ? 38.140 15.531 -13.543 1.00 77.00 184 GLU A O 1
ATOM 1439 N N . GLY A 1 185 ? 40.014 14.615 -14.375 1.00 82.69 185 GLY A N 1
ATOM 1440 C CA . GLY A 1 185 ? 40.364 13.892 -13.151 1.00 82.69 185 GLY A CA 1
ATOM 1441 C C . GLY A 1 185 ? 40.694 14.818 -11.974 1.00 82.69 185 GLY A C 1
ATOM 1442 O O . GLY A 1 185 ? 40.282 14.548 -10.846 1.00 82.69 185 GLY A O 1
ATOM 1443 N N . GLN A 1 186 ? 41.394 15.925 -12.232 1.00 78.06 186 GLN A N 1
ATOM 1444 C CA . GLN A 1 186 ? 41.719 16.933 -11.216 1.00 78.06 186 GLN A CA 1
ATOM 1445 C C . GLN A 1 186 ? 40.477 17.710 -10.749 1.00 78.06 186 GLN A C 1
ATOM 1447 O O . GLN A 1 186 ? 40.315 17.933 -9.549 1.00 78.06 186 GLN A O 1
ATOM 1452 N N . LEU A 1 187 ? 39.560 18.051 -11.664 1.00 72.19 187 LEU A N 1
ATOM 1453 C CA . LEU A 1 187 ? 38.269 18.669 -11.334 1.00 72.19 187 LEU A CA 1
ATOM 1454 C C . LEU A 1 187 ? 37.417 17.760 -10.439 1.00 72.19 187 LEU A C 1
ATOM 1456 O O . LEU A 1 187 ? 36.893 18.219 -9.425 1.00 72.19 187 LEU A O 1
ATOM 1460 N N . ALA A 1 188 ? 37.328 16.466 -10.757 1.00 78.38 188 ALA A N 1
ATOM 1461 C CA . ALA A 1 188 ? 36.568 15.507 -9.953 1.00 78.38 188 ALA A CA 1
ATOM 1462 C C . ALA A 1 188 ? 37.138 15.341 -8.529 1.00 78.38 188 ALA A C 1
ATOM 1464 O O . ALA A 1 188 ? 36.383 15.230 -7.559 1.00 78.38 188 ALA A O 1
ATOM 1465 N N . GLN A 1 189 ? 38.469 15.357 -8.385 1.00 81.88 189 GLN A N 1
ATOM 1466 C CA . GLN A 1 189 ? 39.134 15.314 -7.078 1.00 81.88 189 GLN A CA 1
ATOM 1467 C C . GLN A 1 189 ? 38.820 16.564 -6.243 1.00 81.88 189 GLN A C 1
ATOM 1469 O O . GLN A 1 189 ? 38.382 16.436 -5.099 1.00 81.88 189 GLN A O 1
ATOM 1474 N N . LEU A 1 190 ? 38.942 17.759 -6.827 1.00 73.44 190 LEU A N 1
ATOM 1475 C CA . LEU A 1 190 ? 38.651 19.021 -6.137 1.00 73.44 190 LEU A CA 1
ATOM 1476 C C . LEU A 1 190 ? 37.162 19.179 -5.783 1.00 73.44 190 LEU A C 1
ATOM 1478 O O . LEU A 1 190 ? 36.843 19.672 -4.703 1.00 73.44 190 LEU A O 1
ATOM 1482 N N . GLN A 1 191 ? 36.239 18.711 -6.630 1.00 75.38 191 GLN A N 1
ATOM 1483 C CA . GLN A 1 191 ? 34.802 18.675 -6.318 1.00 75.38 191 GLN A CA 1
ATOM 1484 C C . GLN A 1 191 ? 34.490 17.746 -5.134 1.00 75.38 191 GLN A C 1
ATOM 1486 O O . GLN A 1 191 ? 33.661 18.072 -4.281 1.00 75.38 191 GLN A O 1
ATOM 1491 N N . SER A 1 192 ? 35.182 16.606 -5.042 1.00 76.69 192 SER A N 1
ATOM 1492 C CA . SER A 1 192 ? 35.060 15.685 -3.908 1.00 76.69 192 SER A CA 1
ATOM 1493 C C . SER A 1 192 ? 35.590 16.302 -2.608 1.00 76.69 192 SER A C 1
ATOM 1495 O O . SER A 1 192 ? 34.944 16.182 -1.563 1.00 76.69 192 SER A O 1
ATOM 1497 N N . GLU A 1 193 ? 36.740 16.977 -2.660 1.00 73.31 193 GLU A N 1
ATOM 1498 C CA . GLU A 1 193 ? 37.328 17.689 -1.515 1.00 73.31 193 GLU A CA 1
ATOM 1499 C C . GLU A 1 193 ? 36.439 18.852 -1.051 1.00 73.31 193 GLU A C 1
ATOM 1501 O O . GLU A 1 193 ? 36.150 18.973 0.142 1.00 73.31 193 GLU A O 1
ATOM 1506 N N . TYR A 1 194 ? 35.908 19.644 -1.988 1.00 69.38 194 TYR A N 1
ATOM 1507 C CA . TYR A 1 194 ? 34.953 20.718 -1.709 1.00 69.38 194 TYR A CA 1
ATOM 1508 C C . TYR A 1 194 ? 33.678 20.184 -1.038 1.00 69.38 194 TYR A C 1
ATOM 1510 O O . TYR A 1 194 ? 33.263 20.682 0.009 1.00 69.38 194 TYR A O 1
ATOM 1518 N N . GLY A 1 195 ? 33.095 19.102 -1.565 1.00 71.12 195 GLY A N 1
ATOM 1519 C CA . GLY A 1 195 ? 31.924 18.459 -0.963 1.00 71.12 195 GLY A CA 1
ATOM 1520 C C . GLY A 1 195 ? 32.201 17.821 0.407 1.00 71.12 195 GLY A C 1
ATOM 1521 O O . GLY A 1 195 ? 31.294 17.698 1.233 1.00 71.12 195 GLY A O 1
ATOM 1522 N N . ALA A 1 196 ? 33.435 17.393 0.685 1.00 74.62 196 ALA A N 1
ATOM 1523 C CA . ALA A 1 196 ? 33.836 16.915 2.010 1.00 74.62 196 ALA A CA 1
ATOM 1524 C C . ALA A 1 196 ? 33.925 18.065 3.028 1.00 74.62 196 ALA A C 1
ATOM 1526 O O . ALA A 1 196 ? 33.402 17.931 4.135 1.00 74.62 196 ALA A O 1
ATOM 1527 N N . LEU A 1 197 ? 34.496 19.208 2.638 1.00 69.50 197 LEU A N 1
ATOM 1528 C CA . LEU A 1 197 ? 34.578 20.413 3.472 1.00 69.50 197 LEU A CA 1
ATOM 1529 C C . LEU A 1 197 ? 33.196 21.026 3.751 1.00 69.50 197 LEU A C 1
ATOM 1531 O O . LEU A 1 197 ? 32.901 21.391 4.890 1.00 69.50 197 LEU A O 1
ATOM 1535 N N . LEU A 1 198 ? 32.304 21.044 2.756 1.00 66.75 198 LEU A N 1
ATOM 1536 C CA . LEU A 1 198 ? 30.929 21.526 2.922 1.00 66.75 198 LEU A CA 1
ATOM 1537 C C . LEU A 1 198 ? 30.147 20.692 3.953 1.00 66.75 198 LEU A C 1
ATOM 1539 O O . LEU A 1 198 ? 29.384 21.229 4.749 1.00 66.75 198 LEU A O 1
ATOM 1543 N N . ARG A 1 199 ? 30.382 19.372 3.985 1.00 72.12 199 ARG A N 1
ATOM 1544 C CA . ARG A 1 199 ? 29.782 18.453 4.971 1.00 72.12 199 ARG A CA 1
ATOM 1545 C C . ARG A 1 199 ? 30.408 18.558 6.362 1.00 72.12 199 ARG A C 1
ATOM 1547 O O . ARG A 1 199 ? 29.741 18.240 7.343 1.00 72.12 199 ARG A O 1
ATOM 1554 N N . ALA A 1 200 ? 31.665 18.986 6.453 1.00 62.75 200 ALA A N 1
ATOM 1555 C CA . ALA A 1 200 ? 32.372 19.178 7.717 1.00 62.75 200 ALA A CA 1
ATOM 1556 C C . ALA A 1 200 ? 32.004 20.494 8.431 1.00 62.75 200 ALA A C 1
ATOM 1558 O O . ALA A 1 200 ? 32.349 20.653 9.600 1.00 62.75 200 ALA A O 1
ATOM 1559 N N . THR A 1 201 ? 31.294 21.412 7.763 1.00 55.12 201 THR A N 1
ATOM 1560 C CA . THR A 1 201 ? 30.915 22.724 8.309 1.00 55.12 201 THR A CA 1
ATOM 1561 C C . THR A 1 201 ? 29.477 22.667 8.867 1.00 55.12 201 THR A C 1
ATOM 1563 O O . THR A 1 201 ? 28.527 22.615 8.086 1.00 55.12 201 THR A O 1
ATOM 1566 N N . PRO A 1 202 ? 29.254 22.617 10.198 1.00 57.66 202 PRO A N 1
ATOM 1567 C CA . PRO A 1 202 ? 27.907 22.512 10.763 1.00 57.66 202 PRO A CA 1
ATOM 1568 C C . PRO A 1 202 ? 27.133 23.846 10.683 1.00 57.66 202 PRO A C 1
ATOM 1570 O O . PRO A 1 202 ? 27.725 24.907 10.889 1.00 57.66 202 PRO A O 1
ATOM 1573 N N . PRO A 1 203 ? 25.801 23.827 10.463 1.00 51.12 203 PRO A N 1
ATOM 1574 C CA . PRO A 1 203 ? 24.981 25.033 10.490 1.00 51.12 203 PRO A CA 1
ATOM 1575 C C . PRO A 1 203 ? 24.853 25.547 11.929 1.00 51.12 203 PRO A C 1
ATOM 1577 O O . PRO A 1 203 ? 24.554 24.790 12.856 1.00 51.12 203 PRO A O 1
ATOM 1580 N N . HIS A 1 204 ? 25.106 26.844 12.098 1.00 48.94 204 HIS A N 1
ATOM 1581 C CA . HIS A 1 204 ? 25.141 27.582 13.357 1.00 48.94 204 HIS A CA 1
ATOM 1582 C C . HIS A 1 204 ? 24.137 27.096 14.419 1.00 48.94 204 HIS A C 1
ATOM 1584 O O . HIS A 1 204 ? 22.927 27.277 14.294 1.00 48.94 204 HIS A O 1
ATOM 1590 N N . ARG A 1 205 ? 24.656 26.556 15.531 1.00 40.00 205 ARG A N 1
ATOM 1591 C CA . ARG A 1 205 ? 23.946 26.536 16.817 1.00 40.00 205 ARG A CA 1
ATOM 1592 C C . ARG A 1 205 ? 24.465 27.691 17.664 1.00 40.00 205 ARG A C 1
ATOM 1594 O O . ARG A 1 205 ? 25.669 27.832 17.855 1.00 40.00 205 ARG A O 1
ATOM 1601 N N . HIS A 1 206 ? 23.552 28.512 18.173 1.00 45.91 206 HIS A N 1
ATOM 1602 C CA . HIS A 1 206 ? 23.843 29.645 19.050 1.00 45.91 206 HIS A CA 1
ATOM 1603 C C . HIS A 1 206 ? 24.426 29.178 20.395 1.00 45.91 206 HIS A C 1
ATOM 1605 O O . HIS A 1 206 ? 23.686 28.970 21.352 1.00 45.91 206 HIS A O 1
ATOM 1611 N N . SER A 1 207 ? 25.741 28.937 20.423 1.00 50.44 207 SER A N 1
ATOM 1612 C CA . SER A 1 207 ? 26.687 28.930 21.560 1.00 50.44 207 SER A CA 1
ATOM 1613 C C . SER A 1 207 ? 27.886 28.035 21.209 1.00 50.44 207 SER A C 1
ATOM 1615 O O . SER A 1 207 ? 27.945 26.875 21.604 1.00 50.44 207 SER A O 1
ATOM 1617 N N . GLN A 1 208 ? 28.846 28.552 20.438 1.00 52.91 208 GLN A N 1
ATOM 1618 C CA . GLN A 1 208 ? 30.113 27.856 20.176 1.00 52.91 208 GLN A CA 1
ATOM 1619 C C . GLN A 1 208 ? 31.316 28.738 20.548 1.00 52.91 208 GLN A C 1
ATOM 1621 O O . GLN A 1 208 ? 31.231 29.961 20.414 1.00 52.91 208 GLN A O 1
ATOM 1626 N N . PRO A 1 209 ? 32.401 28.144 21.081 1.00 57.16 209 PRO A N 1
ATOM 1627 C CA . PRO A 1 209 ? 33.594 28.858 21.535 1.00 57.16 209 PRO A CA 1
ATOM 1628 C C . PRO A 1 209 ? 34.325 29.567 20.381 1.00 57.16 209 PRO A C 1
ATOM 1630 O O . PRO A 1 209 ? 34.288 29.122 19.239 1.00 57.16 209 PRO A O 1
ATOM 1633 N N . GLN A 1 210 ? 35.030 30.660 20.697 1.00 57.41 210 GLN A N 1
ATOM 1634 C CA . GLN A 1 210 ? 35.760 31.525 19.751 1.00 57.41 210 GLN A CA 1
ATOM 1635 C C . GLN A 1 210 ? 36.703 30.750 18.799 1.00 57.41 210 GLN A C 1
ATOM 1637 O O . GLN A 1 210 ? 36.859 31.124 17.641 1.00 57.41 210 GLN A O 1
ATOM 1642 N N . GLU A 1 211 ? 37.281 29.634 19.257 1.00 57.50 211 GLU A N 1
ATOM 1643 C CA . GLU A 1 211 ? 38.160 28.771 18.452 1.00 57.50 211 GLU A CA 1
ATOM 1644 C C . GLU A 1 211 ? 37.439 28.093 17.275 1.00 57.50 211 GLU A C 1
ATOM 1646 O O . GLU A 1 211 ? 38.054 27.851 16.235 1.00 57.50 211 GLU A O 1
ATOM 1651 N N . ASP A 1 212 ? 36.140 27.813 17.406 1.00 57.12 212 ASP A N 1
ATOM 1652 C CA . ASP A 1 212 ? 35.335 27.228 16.331 1.00 57.12 212 ASP A CA 1
ATOM 1653 C C . ASP A 1 212 ? 34.950 28.288 15.288 1.00 57.12 212 ASP A C 1
ATOM 1655 O O . ASP A 1 212 ? 34.865 27.978 14.102 1.00 57.12 212 ASP A O 1
ATOM 1659 N N . LEU A 1 213 ? 34.810 29.557 15.691 1.00 61.09 213 LEU A N 1
ATOM 1660 C CA . LEU A 1 213 ? 34.607 30.677 14.762 1.00 61.09 213 LEU A CA 1
ATOM 1661 C C . LEU A 1 213 ? 35.860 30.936 13.915 1.00 61.09 213 LEU A C 1
ATOM 1663 O O . LEU A 1 213 ? 35.747 31.081 12.699 1.00 61.09 213 LEU A O 1
ATOM 1667 N N . ASP A 1 214 ? 37.048 30.909 14.524 1.00 68.31 214 ASP A N 1
ATOM 1668 C CA . ASP A 1 214 ? 38.318 31.080 13.804 1.00 68.31 214 ASP A CA 1
ATOM 1669 C C . ASP A 1 214 ? 38.618 29.896 12.866 1.00 68.31 214 ASP A C 1
ATOM 1671 O O . ASP A 1 214 ? 39.166 30.081 11.776 1.00 68.31 214 ASP A O 1
ATOM 1675 N N . ARG A 1 215 ? 38.239 28.669 13.253 1.00 69.19 215 ARG A N 1
ATOM 1676 C CA . ARG A 1 215 ? 38.319 27.485 12.377 1.00 69.19 215 ARG A CA 1
ATOM 1677 C C . ARG A 1 215 ? 37.345 27.578 11.208 1.00 69.19 215 ARG A C 1
ATOM 1679 O O . ARG A 1 215 ? 37.747 27.302 10.080 1.00 69.19 215 ARG A O 1
ATOM 1686 N N . ASN A 1 216 ? 36.113 28.014 11.456 1.00 66.38 216 ASN A N 1
ATOM 1687 C CA . ASN A 1 216 ? 35.111 28.201 10.409 1.00 66.38 216 ASN A CA 1
ATOM 1688 C C . ASN A 1 216 ? 35.496 29.333 9.443 1.00 66.38 216 ASN A C 1
ATOM 1690 O O . ASN A 1 216 ? 35.289 29.193 8.243 1.00 66.38 216 ASN A O 1
ATOM 1694 N N . ALA A 1 217 ? 36.120 30.411 9.930 1.00 73.81 217 ALA A N 1
ATOM 1695 C CA . ALA A 1 217 ? 36.637 31.488 9.084 1.00 73.81 217 ALA A CA 1
ATOM 1696 C C . ALA A 1 217 ? 37.780 31.009 8.173 1.00 73.81 217 ALA A C 1
ATOM 1698 O O . ALA A 1 217 ? 37.774 31.280 6.975 1.00 73.81 217 ALA A O 1
ATOM 1699 N N . ARG A 1 218 ? 38.724 30.217 8.703 1.00 75.94 218 ARG A N 1
ATOM 1700 C CA . ARG A 1 218 ? 39.800 29.616 7.891 1.00 75.94 218 ARG A CA 1
ATOM 1701 C C . ARG A 1 218 ? 39.265 28.619 6.865 1.00 75.94 218 ARG A C 1
ATOM 1703 O O . ARG A 1 218 ? 39.739 28.617 5.734 1.00 75.94 218 ARG A O 1
ATOM 1710 N N . ALA A 1 219 ? 38.270 27.816 7.244 1.00 72.88 219 ALA A N 1
ATOM 1711 C CA . ALA A 1 219 ? 37.595 26.905 6.326 1.00 72.88 219 ALA A CA 1
ATOM 1712 C C . ALA A 1 219 ? 36.842 27.667 5.222 1.00 72.88 219 ALA A C 1
ATOM 1714 O O . ALA A 1 219 ? 36.878 27.250 4.070 1.00 72.88 219 ALA A O 1
ATOM 1715 N N . ALA A 1 220 ? 36.225 28.811 5.535 1.00 71.31 220 ALA A N 1
ATOM 1716 C CA . ALA A 1 220 ? 35.575 29.670 4.546 1.00 71.31 220 ALA A CA 1
ATOM 1717 C C . ALA A 1 220 ? 36.579 30.283 3.551 1.00 71.31 220 ALA A C 1
ATOM 1719 O O . ALA A 1 220 ? 36.339 30.241 2.345 1.00 71.31 220 ALA A O 1
ATOM 1720 N N . ASP A 1 221 ? 37.728 30.773 4.026 1.00 78.75 221 ASP A N 1
ATOM 1721 C CA . ASP A 1 221 ? 38.800 31.293 3.163 1.00 78.75 221 ASP A CA 1
ATOM 1722 C C . ASP A 1 221 ? 39.401 30.195 2.267 1.00 78.75 221 ASP A C 1
ATOM 1724 O O . ASP A 1 221 ? 39.739 30.427 1.103 1.00 78.75 221 ASP A O 1
ATOM 1728 N N . GLU A 1 222 ? 39.555 28.982 2.800 1.00 77.38 222 GLU A N 1
ATOM 1729 C CA . GLU A 1 222 ? 40.050 27.824 2.053 1.00 77.38 222 GLU A CA 1
ATOM 1730 C C . GLU A 1 222 ? 39.033 27.354 1.002 1.00 77.38 222 GLU A C 1
ATOM 1732 O O . GLU A 1 222 ? 39.412 27.096 -0.142 1.00 77.38 222 GLU A O 1
ATOM 1737 N N . LEU A 1 223 ? 37.737 27.363 1.331 1.00 70.69 223 LEU A N 1
ATOM 1738 C CA . LEU A 1 223 ? 36.646 27.103 0.387 1.00 70.69 223 LEU A CA 1
ATOM 1739 C C . LEU A 1 223 ? 36.597 28.143 -0.739 1.00 70.69 223 LEU A C 1
ATOM 1741 O O . LEU A 1 223 ? 36.413 27.770 -1.897 1.00 70.69 223 LEU A O 1
ATOM 1745 N N . GLN A 1 224 ? 36.807 29.427 -0.434 1.00 77.56 224 GLN A N 1
ATOM 1746 C CA . GLN A 1 224 ? 36.857 30.485 -1.448 1.00 77.56 224 GLN A CA 1
ATOM 1747 C C . GLN A 1 224 ? 38.056 30.330 -2.392 1.00 77.56 224 GLN A C 1
ATOM 1749 O O . GLN A 1 224 ? 37.898 30.470 -3.605 1.00 77.56 224 GLN A O 1
ATOM 1754 N N . ARG A 1 225 ? 39.243 29.979 -1.875 1.00 80.75 225 ARG A N 1
ATOM 1755 C CA . ARG A 1 225 ? 40.415 29.689 -2.723 1.00 80.75 225 ARG A CA 1
ATOM 1756 C C . ARG A 1 225 ? 40.176 28.483 -3.627 1.00 80.75 225 ARG A C 1
ATOM 1758 O O . ARG A 1 225 ? 40.468 28.551 -4.817 1.00 80.75 225 ARG A O 1
ATOM 1765 N N . LYS A 1 226 ? 39.602 27.406 -3.084 1.00 74.69 226 LYS A N 1
ATOM 1766 C CA . LYS A 1 226 ? 39.287 26.190 -3.847 1.00 74.69 226 LYS A CA 1
ATOM 1767 C C . LYS A 1 226 ? 38.221 26.431 -4.913 1.00 74.69 226 LYS A C 1
ATOM 1769 O O . LYS A 1 226 ? 38.318 25.873 -6.001 1.00 74.69 226 LYS A O 1
ATOM 1774 N N . HIS A 1 227 ? 37.249 27.297 -4.638 1.00 71.50 227 HIS A N 1
ATOM 1775 C CA . HIS A 1 227 ? 36.259 27.715 -5.626 1.00 71.50 227 HIS A CA 1
ATOM 1776 C C . HIS A 1 227 ? 36.902 28.487 -6.789 1.00 71.50 227 HIS A C 1
ATOM 1778 O O . HIS A 1 227 ? 36.667 28.144 -7.942 1.00 71.50 227 HIS A O 1
ATOM 1784 N N . ALA A 1 228 ? 37.800 29.436 -6.502 1.00 81.25 228 ALA A N 1
ATOM 1785 C CA . ALA A 1 228 ? 38.538 30.160 -7.540 1.00 81.25 228 ALA A CA 1
ATOM 1786 C C . ALA A 1 228 ? 39.464 29.244 -8.373 1.00 81.25 228 ALA A C 1
ATOM 1788 O O . ALA A 1 228 ? 39.586 29.419 -9.585 1.00 81.25 228 ALA A O 1
ATOM 1789 N N . GLU A 1 229 ? 40.095 28.240 -7.748 1.00 79.06 229 GLU A N 1
ATOM 1790 C CA . GLU A 1 229 ? 40.882 27.211 -8.452 1.00 79.06 229 GLU A CA 1
ATOM 1791 C C . GLU A 1 229 ? 40.004 26.356 -9.387 1.00 79.06 229 GLU A C 1
ATOM 1793 O O . GLU A 1 229 ? 40.402 26.080 -10.521 1.00 79.06 229 GLU A O 1
ATOM 1798 N N . LEU A 1 230 ? 38.799 25.973 -8.946 1.00 71.94 230 LEU A N 1
ATOM 1799 C CA . LEU A 1 230 ? 37.824 25.238 -9.762 1.00 71.94 230 LEU A CA 1
ATOM 1800 C C . LEU A 1 230 ? 37.332 26.067 -10.954 1.00 71.94 230 LEU A C 1
ATOM 1802 O O . LEU A 1 230 ? 37.268 25.549 -12.069 1.00 71.94 230 LEU A O 1
ATOM 1806 N N . GLU A 1 231 ? 37.030 27.348 -10.745 1.00 77.81 231 GLU A N 1
ATOM 1807 C CA . GLU A 1 231 ? 36.625 28.254 -11.822 1.00 77.81 231 GLU A CA 1
ATOM 1808 C C . GLU A 1 231 ? 37.738 28.412 -12.868 1.00 77.81 231 GLU A C 1
ATOM 1810 O O . GLU A 1 231 ? 37.480 28.261 -14.064 1.00 77.81 231 GLU A O 1
ATOM 1815 N N . ALA A 1 232 ? 38.989 28.612 -12.439 1.00 82.69 232 ALA A N 1
ATOM 1816 C CA . ALA A 1 232 ? 40.133 28.736 -13.343 1.00 82.69 232 ALA A CA 1
ATOM 1817 C C . ALA A 1 232 ? 40.378 27.459 -14.171 1.00 82.69 232 ALA A C 1
ATOM 1819 O O . ALA A 1 232 ? 40.585 27.537 -15.384 1.00 82.69 232 ALA A O 1
ATOM 1820 N N . LEU A 1 233 ? 40.305 26.280 -13.541 1.00 74.50 233 LEU A N 1
ATOM 1821 C CA . LEU A 1 233 ? 40.439 24.997 -14.239 1.00 74.50 233 LEU A CA 1
ATOM 1822 C C . LEU A 1 233 ? 39.269 24.735 -15.193 1.00 74.50 233 LEU A C 1
ATOM 1824 O O . LEU A 1 233 ? 39.485 24.217 -16.287 1.00 74.50 233 LEU A O 1
ATOM 1828 N N . SER A 1 234 ? 38.045 25.127 -14.822 1.00 70.69 234 SER A N 1
ATOM 1829 C CA . SER A 1 234 ? 36.874 24.999 -15.696 1.00 70.69 234 SER A CA 1
ATOM 1830 C C . SER A 1 234 ? 36.996 25.868 -16.954 1.00 70.69 234 SER A C 1
ATOM 1832 O O . SER A 1 234 ? 36.720 25.392 -18.055 1.00 70.69 234 SER A O 1
ATOM 1834 N N . ALA A 1 235 ? 37.501 27.098 -16.818 1.00 80.88 235 ALA A N 1
ATOM 1835 C CA . ALA A 1 235 ? 37.746 27.996 -17.941 1.00 80.88 235 ALA A CA 1
ATOM 1836 C C . ALA A 1 235 ? 38.860 27.468 -18.860 1.00 80.88 235 ALA A C 1
ATOM 1838 O O . ALA A 1 235 ? 38.735 27.517 -20.084 1.00 80.88 235 ALA A O 1
ATOM 1839 N N . GLN A 1 236 ? 39.929 26.905 -18.286 1.00 80.44 236 GLN A N 1
ATOM 1840 C CA . GLN A 1 236 ? 41.006 26.289 -19.062 1.00 80.44 236 GLN A CA 1
ATOM 1841 C C . GLN A 1 236 ? 40.523 25.052 -19.834 1.00 80.44 236 GLN A C 1
ATOM 1843 O O . GLN A 1 236 ? 40.860 24.889 -21.005 1.00 80.44 236 GLN A O 1
ATOM 1848 N N . LEU A 1 237 ? 39.694 24.210 -19.211 1.00 73.75 237 LEU A N 1
ATOM 1849 C CA . LEU A 1 237 ? 39.090 23.043 -19.853 1.00 73.75 237 LEU A CA 1
ATOM 1850 C C . LEU A 1 237 ? 38.201 23.459 -21.037 1.00 73.75 237 LEU A C 1
ATOM 1852 O O . LEU A 1 237 ? 38.288 22.869 -22.109 1.00 73.75 237 LEU A O 1
ATOM 1856 N N . GLN A 1 238 ? 37.380 24.500 -20.868 1.00 75.81 238 GLN A N 1
ATOM 1857 C CA . GLN A 1 238 ? 36.528 25.034 -21.936 1.00 75.81 238 GLN A CA 1
ATOM 1858 C C . GLN A 1 238 ? 37.341 25.550 -23.132 1.00 75.81 238 GLN A C 1
ATOM 1860 O O . GLN A 1 238 ? 36.953 25.303 -24.274 1.00 75.81 238 GLN A O 1
ATOM 1865 N N . LEU A 1 239 ? 38.476 26.211 -22.880 1.00 83.81 239 LEU A N 1
ATOM 1866 C CA . LEU A 1 239 ? 39.383 26.676 -23.931 1.00 83.81 239 LEU A CA 1
ATOM 1867 C C . LEU A 1 239 ? 40.021 25.496 -24.685 1.00 83.81 239 LEU A C 1
ATOM 1869 O O . LEU A 1 239 ? 39.945 25.439 -25.909 1.00 83.81 239 LEU A O 1
ATOM 1873 N N . GLU A 1 240 ? 40.573 24.511 -23.965 1.00 77.38 240 GLU A N 1
ATOM 1874 C CA . GLU A 1 240 ? 41.194 23.329 -24.586 1.00 77.38 240 GLU A CA 1
ATOM 1875 C C . GLU A 1 240 ? 40.165 22.474 -25.360 1.00 77.38 240 GLU A C 1
ATOM 1877 O O . GLU A 1 240 ? 40.488 21.903 -26.404 1.00 77.38 240 GLU A O 1
ATOM 1882 N N . PHE A 1 241 ? 38.902 22.427 -24.913 1.00 73.44 241 PHE A N 1
ATOM 1883 C CA . PHE A 1 241 ? 37.807 21.800 -25.663 1.00 73.44 241 PHE A CA 1
ATOM 1884 C C . PHE A 1 241 ? 37.432 22.565 -26.933 1.00 73.44 241 PHE A C 1
ATOM 1886 O O . PHE A 1 241 ? 37.128 21.933 -27.948 1.00 73.44 241 PHE A O 1
ATOM 1893 N N . ALA A 1 242 ? 37.437 23.899 -26.895 1.00 77.62 242 ALA A N 1
ATOM 1894 C CA . ALA A 1 242 ? 37.185 24.720 -28.073 1.00 77.62 242 ALA A CA 1
ATOM 1895 C C . ALA A 1 242 ? 38.279 24.510 -29.132 1.00 77.62 242 ALA A C 1
ATOM 1897 O O . ALA A 1 242 ? 37.955 24.267 -30.296 1.00 77.62 242 ALA A O 1
ATOM 1898 N N . ASP A 1 243 ? 39.548 24.485 -28.716 1.00 74.12 243 ASP A N 1
ATOM 1899 C CA . ASP A 1 243 ? 40.691 24.213 -29.594 1.00 74.12 243 ASP A CA 1
ATOM 1900 C C . ASP A 1 243 ? 40.635 22.794 -30.182 1.00 74.12 243 ASP A C 1
ATOM 1902 O O . ASP A 1 243 ? 40.829 22.598 -31.386 1.00 74.12 243 ASP A O 1
ATOM 1906 N N . PHE A 1 244 ? 40.304 21.791 -29.359 1.00 76.44 244 PHE A N 1
ATOM 1907 C CA . PHE A 1 244 ? 40.112 20.415 -29.825 1.00 76.44 244 PHE A CA 1
ATOM 1908 C C . PHE A 1 244 ? 38.982 20.314 -30.854 1.00 76.44 244 PHE A C 1
ATOM 1910 O O . PHE A 1 244 ? 39.128 19.644 -31.880 1.00 76.44 244 PHE A O 1
ATOM 1917 N N . LYS A 1 245 ? 37.854 20.984 -30.598 1.00 74.62 245 LYS A N 1
ATOM 1918 C CA . LYS A 1 245 ? 36.704 20.983 -31.501 1.00 74.62 245 LYS A CA 1
ATOM 1919 C C . LYS A 1 245 ? 37.029 21.682 -32.820 1.00 74.62 245 LYS A C 1
ATOM 1921 O O . LYS A 1 245 ? 36.704 21.134 -33.865 1.00 74.62 245 LYS A O 1
ATOM 1926 N N . ALA A 1 246 ? 37.730 22.815 -32.787 1.00 75.25 246 ALA A N 1
ATOM 1927 C CA . ALA A 1 246 ? 38.180 23.509 -33.992 1.00 75.25 246 ALA A CA 1
ATOM 1928 C C . ALA A 1 246 ? 39.104 22.625 -34.849 1.00 75.25 246 ALA A C 1
ATOM 1930 O O . ALA A 1 246 ? 38.862 22.461 -36.044 1.00 75.25 246 ALA A O 1
ATOM 1931 N N . ALA A 1 247 ? 40.092 21.965 -34.233 1.00 69.50 247 ALA A N 1
ATOM 1932 C CA . ALA A 1 247 ? 40.975 21.029 -34.934 1.00 69.50 247 ALA A CA 1
ATOM 1933 C C . ALA A 1 247 ? 40.212 19.815 -35.506 1.00 69.50 247 ALA A C 1
ATOM 1935 O O . ALA A 1 247 ? 40.463 19.376 -36.630 1.00 69.50 247 ALA A O 1
ATOM 1936 N N . SER A 1 248 ? 39.242 19.278 -34.759 1.00 68.44 248 SER A N 1
ATOM 1937 C CA . SER A 1 248 ? 38.373 18.193 -35.229 1.00 68.44 248 SER A CA 1
ATOM 1938 C C . SER A 1 248 ? 37.503 18.628 -36.414 1.00 68.44 248 SER A C 1
ATOM 1940 O O . SER A 1 248 ? 37.388 17.894 -37.394 1.00 68.44 248 SER A O 1
ATOM 1942 N N . ASP A 1 249 ? 36.914 19.819 -36.361 1.00 70.94 249 ASP A N 1
ATOM 1943 C CA . ASP A 1 249 ? 36.064 20.344 -37.430 1.00 70.94 249 ASP A CA 1
ATOM 1944 C C . ASP A 1 249 ? 36.880 20.649 -38.696 1.00 70.94 249 ASP A C 1
ATOM 1946 O O . ASP A 1 249 ? 36.417 20.395 -39.809 1.00 70.94 249 ASP A O 1
ATOM 1950 N N . ASP A 1 250 ? 38.117 21.128 -38.558 1.00 71.31 250 ASP A N 1
ATOM 1951 C CA . ASP A 1 250 ? 39.005 21.378 -39.696 1.00 71.31 250 ASP A CA 1
ATOM 1952 C C . ASP A 1 250 ? 39.459 20.081 -40.377 1.00 71.31 250 ASP A C 1
ATOM 1954 O O . ASP A 1 250 ? 39.419 19.988 -41.609 1.00 71.31 250 ASP A O 1
ATOM 1958 N N . THR A 1 251 ? 39.789 19.039 -39.604 1.00 70.69 251 THR A N 1
ATOM 1959 C CA . THR A 1 251 ? 40.083 17.708 -40.171 1.00 70.69 251 THR A CA 1
ATOM 1960 C C . THR A 1 251 ? 38.855 17.089 -40.848 1.00 70.69 251 THR A C 1
ATOM 1962 O O . THR A 1 251 ? 38.980 16.500 -41.927 1.00 70.69 251 THR A O 1
ATOM 1965 N N . ALA A 1 252 ? 37.654 17.279 -40.286 1.00 67.00 252 ALA A N 1
ATOM 1966 C CA . ALA A 1 252 ? 36.401 16.839 -40.896 1.00 67.00 252 ALA A CA 1
ATOM 1967 C C . ALA A 1 252 ? 36.132 17.565 -42.225 1.00 67.00 252 ALA A C 1
ATOM 1969 O O . ALA A 1 252 ? 35.929 16.904 -43.245 1.00 67.00 252 ALA A O 1
ATOM 1970 N N . ARG A 1 253 ? 36.238 18.900 -42.264 1.00 72.31 253 ARG A N 1
ATOM 1971 C CA . ARG A 1 253 ? 36.086 19.705 -43.493 1.00 72.31 253 ARG A CA 1
ATOM 1972 C C . ARG A 1 253 ? 37.095 19.316 -44.568 1.00 72.31 253 ARG A C 1
ATOM 1974 O O . ARG A 1 253 ? 36.754 19.270 -45.749 1.00 72.31 253 ARG A O 1
ATOM 1981 N N . GLU A 1 254 ? 38.339 19.041 -44.188 1.00 72.88 254 GLU A N 1
ATOM 1982 C CA . GLU A 1 254 ? 39.365 18.596 -45.131 1.00 72.88 254 GLU A CA 1
ATOM 1983 C C . GLU A 1 254 ? 39.053 17.198 -45.686 1.00 72.88 254 GLU A C 1
ATOM 1985 O O . GLU A 1 254 ? 39.186 16.953 -46.888 1.00 72.88 254 GLU A O 1
ATOM 1990 N N . SER A 1 255 ? 38.538 16.295 -44.847 1.00 68.12 255 SER A N 1
ATOM 1991 C CA . SER A 1 255 ? 38.069 14.982 -45.296 1.00 68.12 255 SER A CA 1
ATOM 1992 C C . SER A 1 255 ? 36.871 15.083 -46.254 1.00 68.12 255 SER A C 1
ATOM 1994 O O . SER A 1 255 ? 36.862 14.417 -47.290 1.00 68.12 255 SER A O 1
ATOM 1996 N N . GLU A 1 256 ? 35.915 15.979 -45.991 1.00 71.69 256 GLU A N 1
ATOM 1997 C CA . GLU A 1 256 ? 34.758 16.232 -46.858 1.00 71.69 256 GLU A CA 1
ATOM 1998 C C . GLU A 1 256 ? 35.175 16.805 -48.217 1.00 71.69 256 GLU A C 1
ATOM 2000 O O . GLU A 1 256 ? 34.678 16.355 -49.252 1.00 71.69 256 GLU A O 1
ATOM 2005 N N . LYS A 1 257 ? 36.146 17.730 -48.250 1.00 76.44 257 LYS A N 1
ATOM 2006 C CA . LYS A 1 257 ? 36.726 18.241 -49.506 1.00 76.44 257 LYS A CA 1
ATOM 2007 C C . LYS A 1 257 ? 37.370 17.126 -50.328 1.00 76.44 257 LYS A C 1
ATOM 2009 O O . LYS A 1 257 ? 37.160 17.065 -51.541 1.00 76.44 257 LYS A O 1
ATOM 2014 N N . ARG A 1 258 ? 38.126 16.225 -49.687 1.00 75.44 258 ARG A N 1
ATOM 2015 C CA . ARG A 1 258 ? 38.739 15.061 -50.354 1.00 75.44 258 ARG A CA 1
ATOM 2016 C C . ARG A 1 258 ? 37.676 14.109 -50.901 1.00 75.44 258 ARG A C 1
ATOM 2018 O O . ARG A 1 258 ? 37.794 13.665 -52.041 1.00 75.44 258 ARG A O 1
ATOM 2025 N N . ILE A 1 259 ? 36.617 13.843 -50.135 1.00 71.12 259 ILE A N 1
ATOM 2026 C CA . ILE A 1 259 ? 35.484 13.014 -50.570 1.00 71.12 259 ILE A CA 1
ATOM 2027 C C . ILE A 1 259 ? 34.774 13.653 -51.770 1.00 71.12 259 ILE A C 1
ATOM 2029 O O . ILE A 1 259 ? 34.525 12.965 -52.757 1.00 71.12 259 ILE A O 1
ATOM 2033 N N . ALA A 1 260 ? 34.507 14.961 -51.735 1.00 74.25 260 ALA A N 1
ATOM 2034 C CA . ALA A 1 260 ? 33.874 15.686 -52.836 1.00 74.25 260 ALA A CA 1
ATOM 2035 C C . ALA A 1 260 ? 34.735 15.682 -54.112 1.00 74.25 260 ALA A C 1
ATOM 2037 O O . ALA A 1 260 ? 34.217 15.467 -55.209 1.00 74.25 260 ALA A O 1
ATOM 2038 N N . PHE A 1 261 ? 36.055 15.856 -53.978 1.00 77.81 261 PHE A N 1
ATOM 2039 C CA . PHE A 1 261 ? 36.993 15.744 -55.096 1.00 77.81 261 PHE A CA 1
ATOM 2040 C C . PHE A 1 261 ? 36.984 14.337 -55.710 1.00 77.81 261 PHE A C 1
ATOM 2042 O O . PHE A 1 261 ? 36.886 14.194 -56.931 1.00 77.81 261 PHE A O 1
ATOM 2049 N N . LEU A 1 262 ? 37.047 13.293 -54.877 1.00 77.50 262 LEU A N 1
ATOM 2050 C CA . LEU A 1 262 ? 37.000 11.904 -55.335 1.00 77.50 262 LEU A CA 1
ATOM 2051 C C . LEU A 1 262 ? 35.657 11.569 -55.994 1.00 77.50 262 LEU A C 1
ATOM 2053 O O . LEU A 1 262 ? 35.647 10.934 -57.046 1.00 77.50 262 LEU A O 1
ATOM 2057 N N . ALA A 1 263 ? 34.540 12.041 -55.436 1.00 75.56 263 ALA A N 1
ATOM 2058 C CA . ALA A 1 263 ? 33.215 11.879 -56.028 1.00 75.56 263 ALA A CA 1
ATOM 2059 C C . ALA A 1 263 ? 33.135 12.539 -57.415 1.00 75.56 263 ALA A C 1
ATOM 2061 O O . ALA A 1 263 ? 32.723 11.892 -58.375 1.00 75.56 263 ALA A O 1
ATOM 2062 N N . ALA A 1 264 ? 33.635 13.771 -57.558 1.00 75.44 264 ALA A N 1
ATOM 2063 C CA . ALA A 1 264 ? 33.700 14.460 -58.847 1.00 75.44 264 ALA A CA 1
ATOM 2064 C C . ALA A 1 264 ? 34.610 13.740 -59.860 1.00 75.44 264 ALA A C 1
ATOM 2066 O O . ALA A 1 264 ? 34.299 13.692 -61.050 1.00 75.44 264 ALA A O 1
ATOM 2067 N N . CYS A 1 265 ? 35.716 13.139 -59.402 1.00 73.88 265 CYS A N 1
ATOM 2068 C CA . CYS A 1 265 ? 36.574 12.317 -60.257 1.00 73.88 265 CYS A CA 1
ATOM 2069 C C . CYS A 1 265 ? 35.847 11.064 -60.749 1.00 73.88 265 CYS A C 1
ATOM 2071 O O . CYS A 1 265 ? 35.948 10.727 -61.928 1.00 73.88 265 CYS A O 1
ATOM 2073 N N . VAL A 1 266 ? 35.095 10.391 -59.876 1.00 75.62 266 VAL A N 1
ATOM 2074 C CA . VAL A 1 266 ? 34.295 9.212 -60.236 1.00 75.62 266 VAL A CA 1
ATOM 2075 C C . VAL A 1 266 ? 33.191 9.581 -61.230 1.00 75.62 266 VAL A C 1
ATOM 2077 O O . VAL A 1 266 ? 33.015 8.874 -62.222 1.00 75.62 266 VAL A O 1
ATOM 2080 N N . GLU A 1 267 ? 32.495 10.698 -61.017 1.00 79.38 267 GLU A N 1
ATOM 2081 C CA . GLU A 1 267 ? 31.454 11.187 -61.926 1.00 79.38 267 GLU A CA 1
ATOM 2082 C C . GLU A 1 267 ? 32.003 11.559 -63.307 1.00 79.38 267 GLU A C 1
ATOM 2084 O O . GLU A 1 267 ? 31.412 11.174 -64.316 1.00 79.38 267 GLU A O 1
ATOM 2089 N N . GLU A 1 268 ? 33.143 12.254 -63.390 1.00 77.00 268 GLU A N 1
ATOM 2090 C CA . GLU A 1 268 ? 33.727 12.580 -64.697 1.00 77.00 268 GLU A CA 1
ATOM 2091 C C . GLU A 1 268 ? 34.340 11.370 -65.396 1.00 77.00 268 GLU A C 1
ATOM 2093 O O . GLU A 1 268 ? 34.242 11.250 -66.617 1.00 77.00 268 GLU A O 1
ATOM 2098 N N . CYS A 1 269 ? 34.893 10.414 -64.648 1.00 71.44 269 CYS A N 1
ATOM 2099 C CA . CYS A 1 269 ? 35.288 9.133 -65.227 1.00 71.44 269 CYS A CA 1
ATOM 2100 C C . CYS A 1 269 ? 34.073 8.380 -65.791 1.00 71.44 269 CYS A C 1
ATOM 2102 O O . CYS A 1 269 ? 34.174 7.804 -66.872 1.00 71.44 269 CYS A O 1
ATOM 2104 N N . ALA A 1 270 ? 32.921 8.418 -65.114 1.00 72.38 270 ALA A N 1
ATOM 2105 C CA . ALA A 1 270 ? 31.681 7.831 -65.622 1.00 72.38 270 ALA A CA 1
ATOM 2106 C C . ALA A 1 270 ? 31.180 8.560 -66.882 1.00 72.38 270 ALA A C 1
ATOM 2108 O O . ALA A 1 270 ? 30.883 7.915 -67.884 1.00 72.38 270 ALA A O 1
ATOM 2109 N N . ARG A 1 271 ? 31.195 9.900 -66.906 1.00 73.25 271 ARG A N 1
ATOM 2110 C CA . ARG A 1 271 ? 30.810 10.693 -68.092 1.00 73.25 271 ARG A CA 1
ATOM 2111 C C . ARG A 1 271 ? 31.716 10.463 -69.301 1.00 73.25 271 ARG A C 1
ATOM 2113 O O . ARG A 1 271 ? 31.226 10.453 -70.428 1.00 73.25 271 ARG A O 1
ATOM 2120 N N . LEU A 1 272 ? 33.019 10.273 -69.089 1.00 69.94 272 LEU A N 1
ATOM 2121 C CA . LEU A 1 272 ? 33.958 9.920 -70.160 1.00 69.94 272 LEU A CA 1
ATOM 2122 C C . LEU A 1 272 ? 33.668 8.535 -70.752 1.00 69.94 272 LEU A C 1
ATOM 2124 O O . LEU A 1 272 ? 33.899 8.325 -71.941 1.00 69.94 272 LEU A O 1
ATOM 2128 N N . VAL A 1 273 ? 33.145 7.613 -69.940 1.00 66.12 273 VAL A N 1
ATOM 2129 C CA . VAL A 1 273 ? 32.749 6.261 -70.360 1.00 66.12 273 VAL A CA 1
ATOM 2130 C C . VAL A 1 273 ? 31.373 6.252 -71.044 1.00 66.12 273 VAL A C 1
ATOM 2132 O O . VAL A 1 273 ? 31.198 5.520 -72.017 1.00 66.12 273 VAL A O 1
ATOM 2135 N N . ASP A 1 274 ? 30.435 7.092 -70.597 1.00 65.75 274 ASP A N 1
ATOM 2136 C CA . ASP A 1 274 ? 29.040 7.132 -71.073 1.00 65.75 274 ASP A CA 1
ATOM 2137 C C . ASP A 1 274 ? 28.779 8.161 -72.201 1.00 65.75 274 ASP A C 1
ATOM 2139 O O . ASP A 1 274 ? 27.656 8.302 -72.690 1.00 65.75 274 ASP A O 1
ATOM 2143 N N . GLY A 1 275 ? 29.799 8.913 -72.629 1.00 62.59 275 GLY A N 1
ATOM 2144 C CA . GLY A 1 275 ? 29.672 9.974 -73.632 1.00 62.59 275 GLY A CA 1
ATOM 2145 C C . GLY A 1 275 ? 29.293 9.485 -75.048 1.00 62.59 275 GLY A C 1
ATOM 2146 O O . GLY A 1 275 ? 29.618 8.366 -75.444 1.00 62.59 275 GLY A O 1
ATOM 2147 N N . PRO A 1 276 ? 28.686 10.344 -75.898 1.00 53.97 276 PRO A N 1
ATOM 2148 C CA . PRO A 1 276 ? 28.110 9.966 -77.200 1.00 53.97 276 PRO A CA 1
ATOM 2149 C C . PRO A 1 276 ? 29.144 9.626 -78.289 1.00 53.97 276 PRO A C 1
ATOM 2151 O O . PRO A 1 276 ? 28.782 9.385 -79.442 1.00 53.97 276 PRO A O 1
ATOM 2154 N N . ARG A 1 277 ? 30.439 9.579 -77.956 1.00 52.69 277 ARG A N 1
ATOM 2155 C CA . ARG A 1 277 ? 31.464 9.007 -78.836 1.00 52.69 277 ARG A CA 1
ATOM 2156 C C . ARG A 1 277 ? 31.490 7.501 -78.634 1.00 52.69 277 ARG A C 1
ATOM 2158 O O . ARG A 1 277 ? 32.410 6.954 -78.034 1.00 52.69 277 ARG A O 1
ATOM 2165 N N . GLY A 1 278 ? 30.475 6.835 -79.173 1.00 51.47 278 GLY A N 1
ATOM 2166 C CA . GLY A 1 278 ? 30.517 5.393 -79.343 1.00 51.47 278 GLY A CA 1
ATOM 2167 C C . GLY A 1 278 ? 31.839 4.981 -80.003 1.00 51.47 278 GLY A C 1
ATOM 2168 O O . GLY A 1 278 ? 32.199 5.483 -81.066 1.00 51.47 278 GLY A O 1
ATOM 2169 N N . VAL A 1 279 ? 32.527 4.030 -79.370 1.00 53.00 279 VAL A N 1
ATOM 2170 C CA . VAL A 1 279 ? 33.584 3.182 -79.954 1.00 53.00 279 VAL A CA 1
ATOM 2171 C C . VAL A 1 279 ? 35.018 3.762 -80.027 1.00 53.00 279 VAL A C 1
ATOM 2173 O O . VAL A 1 279 ? 35.918 3.053 -80.468 1.00 53.00 279 VAL A O 1
ATOM 2176 N N . SER A 1 280 ? 35.327 4.958 -79.505 1.00 55.50 280 SER A N 1
ATOM 2177 C CA . SER A 1 280 ? 36.743 5.336 -79.279 1.00 55.50 280 SER A CA 1
ATOM 2178 C C . SER A 1 280 ? 37.159 5.002 -77.848 1.00 55.50 280 SER A C 1
ATOM 2180 O O . SER A 1 280 ? 36.609 5.563 -76.906 1.00 55.50 280 SER A O 1
ATOM 2182 N N . ALA A 1 281 ? 38.118 4.089 -77.679 1.00 59.88 281 ALA A N 1
ATOM 2183 C CA . ALA A 1 281 ? 38.631 3.684 -76.372 1.00 59.88 281 ALA A CA 1
ATOM 2184 C C . ALA A 1 281 ? 39.121 4.905 -75.574 1.00 59.88 281 ALA A C 1
ATOM 2186 O O . ALA A 1 281 ? 40.058 5.578 -76.004 1.00 59.88 281 ALA A O 1
ATOM 2187 N N . VAL A 1 282 ? 38.485 5.179 -74.429 1.00 64.38 282 VAL A N 1
ATOM 2188 C CA . VAL A 1 282 ? 38.953 6.168 -73.448 1.00 64.38 282 VAL A CA 1
ATOM 2189 C C . VAL A 1 282 ? 40.388 5.808 -73.082 1.00 64.38 282 VAL A C 1
ATOM 2191 O O . VAL A 1 282 ? 40.651 4.699 -72.607 1.00 64.38 282 VAL A O 1
ATOM 2194 N N . THR A 1 283 ? 41.335 6.703 -73.351 1.00 72.88 283 THR A N 1
ATOM 2195 C CA . THR A 1 283 ? 42.740 6.432 -73.060 1.00 72.88 283 THR A CA 1
ATOM 2196 C C . THR A 1 283 ? 43.057 6.793 -71.606 1.00 72.88 283 THR A C 1
ATOM 2198 O O . THR A 1 283 ? 42.426 7.683 -71.032 1.00 72.88 283 THR A O 1
ATOM 2201 N N . PRO A 1 284 ? 44.077 6.169 -70.988 1.00 68.94 284 PRO A N 1
ATOM 2202 C CA . PRO A 1 284 ? 44.554 6.568 -69.660 1.00 68.94 284 PRO A CA 1
ATOM 2203 C C . PRO A 1 284 ? 44.932 8.054 -69.580 1.00 68.94 284 PRO A C 1
ATOM 2205 O O . PRO A 1 284 ? 44.858 8.653 -68.511 1.00 68.94 284 PRO A O 1
ATOM 2208 N N . ARG A 1 285 ? 45.306 8.655 -70.718 1.00 71.56 285 ARG A N 1
ATOM 2209 C CA . ARG A 1 285 ? 45.635 10.076 -70.837 1.00 71.56 285 ARG A CA 1
ATOM 2210 C C . ARG A 1 285 ? 44.402 10.969 -70.688 1.00 71.56 285 ARG A C 1
ATOM 2212 O O . ARG A 1 285 ? 44.496 11.984 -70.017 1.00 71.56 285 ARG A O 1
ATOM 2219 N N . ASP A 1 286 ? 43.250 10.551 -71.210 1.00 73.38 286 ASP A N 1
ATOM 2220 C CA . ASP A 1 286 ? 41.992 11.300 -71.084 1.00 73.38 286 ASP A CA 1
ATOM 2221 C C . ASP A 1 286 ? 41.492 11.323 -69.630 1.00 73.38 286 ASP A C 1
ATOM 2223 O O . ASP A 1 286 ? 41.061 12.360 -69.130 1.00 73.38 286 ASP A O 1
ATOM 2227 N N . VAL A 1 287 ? 41.614 10.193 -68.920 1.00 73.44 287 VAL A N 1
ATOM 2228 C CA . VAL A 1 287 ? 41.295 10.093 -67.483 1.00 73.44 287 VAL A CA 1
ATOM 2229 C C . VAL A 1 287 ? 42.267 10.931 -66.652 1.00 73.44 287 VAL A C 1
ATOM 2231 O O . VAL A 1 287 ? 41.849 11.683 -65.775 1.00 73.44 287 VAL A O 1
ATOM 2234 N N . HIS A 1 288 ? 43.564 10.840 -66.949 1.00 74.69 288 HIS A N 1
ATOM 2235 C CA . HIS A 1 288 ? 44.597 11.625 -66.279 1.00 74.69 288 HIS A CA 1
ATOM 2236 C C . HIS A 1 288 ? 44.397 13.137 -66.480 1.00 74.69 288 HIS A C 1
ATOM 2238 O O . HIS A 1 288 ? 44.460 13.898 -65.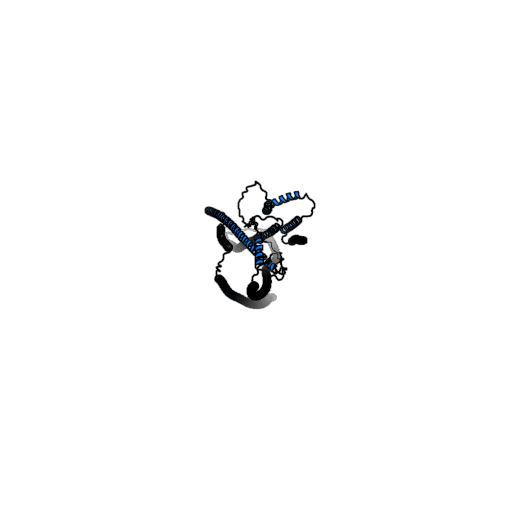515 1.00 74.69 288 HIS A O 1
ATOM 2244 N N . ASP A 1 289 ? 44.081 13.580 -67.699 1.00 76.50 289 ASP A N 1
ATOM 2245 C CA . ASP A 1 289 ? 43.829 14.990 -68.010 1.00 76.50 289 ASP A CA 1
ATOM 2246 C C . ASP A 1 289 ? 42.526 15.494 -67.359 1.00 76.50 289 ASP A C 1
ATOM 2248 O O . ASP A 1 289 ? 42.469 16.637 -66.892 1.00 76.50 289 ASP A O 1
ATOM 2252 N N . ALA A 1 290 ? 41.499 14.644 -67.242 1.00 75.06 290 ALA A N 1
ATOM 2253 C CA . ALA A 1 290 ? 40.269 14.960 -66.517 1.00 75.06 290 ALA A CA 1
ATOM 2254 C C . ALA A 1 290 ? 40.502 15.103 -65.005 1.00 75.06 290 ALA A C 1
ATOM 2256 O O . ALA A 1 290 ? 40.073 16.098 -64.416 1.00 75.06 290 ALA A O 1
ATOM 2257 N N . VAL A 1 291 ? 41.251 14.183 -64.387 1.00 75.56 291 VAL A N 1
ATOM 2258 C CA . VAL A 1 291 ? 41.629 14.262 -62.964 1.00 75.56 291 VAL A CA 1
ATOM 2259 C C . VAL A 1 291 ? 42.523 15.479 -62.699 1.00 75.56 291 VAL A C 1
ATOM 2261 O O . VAL A 1 291 ? 42.299 16.192 -61.724 1.00 75.56 291 VAL A O 1
ATOM 2264 N N . LEU A 1 292 ? 43.467 15.804 -63.590 1.00 79.56 292 LEU A N 1
ATOM 2265 C CA . LEU A 1 292 ? 44.267 17.036 -63.509 1.00 79.56 292 LEU A CA 1
ATOM 2266 C C . LEU A 1 292 ? 43.414 18.302 -63.627 1.00 79.56 292 LEU A C 1
ATOM 2268 O O . LEU A 1 292 ? 43.671 19.297 -62.950 1.00 79.56 292 LEU A O 1
ATOM 2272 N N . THR A 1 293 ? 42.400 18.289 -64.491 1.00 78.19 293 THR A N 1
ATOM 2273 C CA . THR A 1 293 ? 41.489 19.427 -64.667 1.00 78.19 293 THR A CA 1
ATOM 2274 C C . THR A 1 293 ? 40.599 19.613 -63.441 1.00 78.19 293 THR A C 1
ATOM 2276 O O . THR A 1 293 ? 40.403 20.745 -62.995 1.00 78.19 293 THR A O 1
ATOM 2279 N N . LEU A 1 294 ? 40.112 18.520 -62.849 1.00 76.44 294 LEU A N 1
ATOM 2280 C CA . LEU A 1 294 ? 39.392 18.544 -61.577 1.00 76.44 294 LEU A CA 1
ATOM 2281 C C . LEU A 1 294 ? 40.304 18.989 -60.431 1.00 76.44 294 LEU A C 1
ATOM 2283 O O . LEU A 1 294 ? 39.905 19.843 -59.651 1.00 76.44 294 LEU A O 1
ATOM 2287 N N . SER A 1 295 ? 41.549 18.515 -60.374 1.00 76.12 295 SER A N 1
ATOM 2288 C CA . SER A 1 295 ? 42.527 18.924 -59.358 1.00 76.12 295 SER A CA 1
ATOM 2289 C C . SER A 1 295 ? 42.795 20.430 -59.422 1.00 76.12 295 SER A C 1
ATOM 2291 O O . SER A 1 295 ? 42.791 21.106 -58.399 1.00 76.12 295 SER A O 1
ATOM 2293 N N . LYS A 1 296 ? 42.886 21.004 -60.629 1.00 77.38 296 LYS A N 1
ATOM 2294 C CA . LYS A 1 296 ? 42.984 22.461 -60.822 1.00 77.38 296 LYS A CA 1
ATOM 2295 C C . LYS A 1 296 ? 41.709 23.214 -60.432 1.00 77.38 296 LYS A C 1
ATOM 2297 O O . LYS A 1 296 ? 41.811 24.354 -60.002 1.00 77.38 296 LYS A O 1
ATOM 2302 N N . ARG A 1 297 ? 40.520 22.618 -60.576 1.00 71.75 297 ARG A N 1
ATOM 2303 C CA . ARG A 1 297 ? 39.240 23.234 -60.169 1.00 71.75 297 ARG A CA 1
ATOM 2304 C C . ARG A 1 297 ? 39.023 23.196 -58.657 1.00 71.75 297 ARG A C 1
ATOM 2306 O O . ARG A 1 297 ? 38.572 24.186 -58.101 1.00 71.75 297 ARG A O 1
ATOM 2313 N N . PHE A 1 298 ? 39.366 22.085 -58.011 1.00 68.62 298 PHE A N 1
ATOM 2314 C CA . PHE A 1 298 ? 39.264 21.911 -56.560 1.00 68.62 298 PHE A CA 1
ATOM 2315 C C . PHE A 1 298 ? 40.442 22.554 -55.804 1.00 68.62 298 PHE A C 1
ATOM 2317 O O . PHE A 1 298 ? 40.286 22.930 -54.648 1.00 68.62 298 PHE A O 1
ATOM 2324 N N . GLY A 1 299 ? 41.595 22.741 -56.459 1.00 59.31 299 GLY A N 1
ATOM 2325 C CA . GLY A 1 299 ? 42.773 23.428 -55.918 1.00 59.31 299 GLY A CA 1
ATOM 2326 C C . GLY A 1 299 ? 42.838 24.938 -56.191 1.00 59.31 299 GLY A C 1
ATOM 2327 O O . GLY A 1 299 ? 43.717 25.613 -55.658 1.00 59.31 299 GLY A O 1
ATOM 2328 N N . ALA A 1 300 ? 41.934 25.507 -56.999 1.00 44.38 300 ALA A N 1
ATOM 2329 C CA . ALA A 1 300 ? 41.919 26.942 -57.300 1.00 44.38 300 ALA A CA 1
ATOM 2330 C C . ALA A 1 300 ? 41.130 27.755 -56.257 1.00 44.38 300 ALA A C 1
ATOM 2332 O O . ALA A 1 300 ? 40.073 28.315 -56.541 1.00 44.38 300 ALA A O 1
ATOM 2333 N N . GLY A 1 301 ? 41.701 27.879 -55.058 1.00 38.41 301 GLY A N 1
ATOM 2334 C CA . GLY A 1 301 ? 41.599 29.113 -54.267 1.00 38.41 301 GLY A CA 1
ATOM 2335 C C . GLY A 1 301 ? 42.585 30.165 -54.811 1.00 38.41 301 GLY A C 1
ATOM 2336 O O . GLY A 1 301 ? 43.543 29.802 -55.498 1.00 38.41 301 GLY A O 1
ATOM 2337 N N . PRO A 1 302 ? 42.381 31.473 -54.577 1.00 38.44 302 PRO A N 1
ATOM 2338 C CA . PRO A 1 302 ? 42.996 32.537 -55.366 1.00 38.44 302 PRO A CA 1
ATOM 2339 C C . PRO A 1 302 ? 44.488 32.690 -55.054 1.00 38.44 302 PRO A C 1
ATOM 2341 O O . PRO A 1 302 ? 44.880 33.483 -54.201 1.00 38.44 302 PRO A O 1
ATOM 2344 N N . THR A 1 303 ? 45.350 31.997 -55.794 1.00 32.41 303 THR A N 1
ATOM 2345 C CA . THR A 1 303 ? 46.776 32.329 -55.847 1.00 32.41 303 THR A CA 1
ATOM 2346 C C . THR A 1 303 ? 47.085 33.062 -57.148 1.00 32.41 303 THR A C 1
ATOM 2348 O O . THR A 1 303 ? 46.758 32.655 -58.262 1.00 32.41 303 THR A O 1
ATOM 2351 N N . LYS A 1 304 ? 47.626 34.266 -56.970 1.00 34.19 304 LYS A N 1
ATOM 2352 C CA . LYS A 1 304 ? 47.913 35.256 -58.003 1.00 34.19 304 LYS A CA 1
ATOM 2353 C C . LYS A 1 304 ? 48.797 34.688 -59.121 1.00 34.19 304 LYS A C 1
ATOM 2355 O O . LYS A 1 304 ? 49.827 34.078 -58.864 1.00 34.19 304 LYS A O 1
ATOM 2360 N N . LYS A 1 305 ? 48.408 35.030 -60.356 1.00 34.19 305 LYS A N 1
ATOM 2361 C CA . LYS A 1 305 ? 49.206 35.151 -61.591 1.00 34.19 305 LYS A CA 1
ATOM 2362 C C . LYS A 1 305 ? 50.729 35.079 -61.393 1.00 34.19 305 LYS A C 1
ATOM 2364 O O . LYS A 1 305 ? 51.290 35.973 -60.762 1.00 34.19 305 LYS A O 1
ATOM 2369 N N . ARG A 1 306 ? 51.398 34.192 -62.138 1.00 31.02 306 ARG A N 1
ATOM 2370 C CA . ARG A 1 306 ? 52.700 34.484 -62.760 1.00 31.02 306 ARG A CA 1
ATOM 2371 C C . ARG A 1 306 ? 52.825 33.802 -64.127 1.00 31.02 306 ARG A C 1
ATOM 2373 O O . ARG A 1 306 ? 52.307 32.719 -64.355 1.00 31.02 306 ARG A O 1
ATOM 2380 N N . HIS A 1 307 ? 53.435 34.558 -65.030 1.00 32.22 307 HIS A N 1
ATOM 2381 C CA . HIS A 1 307 ? 53.555 34.391 -66.474 1.00 32.22 307 HIS A CA 1
ATOM 2382 C C . HIS A 1 307 ? 54.301 33.137 -66.946 1.00 32.22 307 HIS A C 1
ATOM 2384 O O . HIS A 1 307 ? 55.269 32.735 -66.316 1.00 32.22 307 HIS A O 1
ATOM 2390 N N . SER A 1 308 ? 53.914 32.649 -68.131 1.00 30.31 308 SER A N 1
ATOM 2391 C CA . SER A 1 308 ? 54.779 32.177 -69.236 1.00 30.31 308 SER A CA 1
ATOM 2392 C C . SER A 1 308 ? 53.827 31.672 -70.338 1.00 30.31 308 SER A C 1
ATOM 2394 O O . SER A 1 308 ? 53.062 30.747 -70.098 1.00 30.31 308 SER A O 1
ATOM 2396 N N . GLN A 1 309 ? 53.551 32.344 -71.461 1.00 29.94 309 GLN A N 1
ATOM 2397 C CA . GLN A 1 309 ? 54.426 32.810 -72.541 1.00 29.94 309 GLN A CA 1
ATOM 2398 C C . GLN A 1 309 ? 55.374 31.729 -73.084 1.00 29.94 309 GLN A C 1
ATOM 2400 O O . GLN A 1 309 ? 56.567 31.808 -72.868 1.00 29.94 309 GLN A O 1
ATOM 2405 N N . GLU A 1 310 ? 54.827 30.756 -73.826 1.00 30.22 310 GLU A N 1
ATOM 2406 C CA . GLU A 1 310 ? 55.394 30.259 -75.097 1.00 30.22 310 GLU A CA 1
ATOM 2407 C C . GLU A 1 310 ? 54.493 29.174 -75.718 1.00 30.22 310 GLU A C 1
ATOM 2409 O O . GLU A 1 310 ? 54.450 28.016 -75.317 1.00 30.22 310 GLU A O 1
ATOM 2414 N N . SER A 1 311 ? 53.724 29.564 -76.733 1.00 29.52 311 SER A N 1
ATOM 2415 C CA . SER A 1 311 ? 53.114 28.645 -77.697 1.00 29.52 311 SER A CA 1
ATOM 2416 C C . SER A 1 311 ? 52.966 29.386 -79.013 1.00 29.52 311 SER A C 1
ATOM 2418 O O . SER A 1 311 ? 51.978 30.077 -79.259 1.00 29.52 311 SER A O 1
ATOM 2420 N N . ARG A 1 312 ? 54.003 29.290 -79.849 1.00 31.00 312 ARG A N 1
ATOM 2421 C CA . ARG A 1 312 ? 53.937 29.686 -81.255 1.00 31.00 312 ARG A CA 1
ATOM 2422 C C . ARG A 1 312 ? 55.042 29.002 -82.060 1.00 31.00 312 ARG A C 1
ATOM 2424 O O . ARG A 1 312 ? 56.096 29.580 -82.273 1.00 31.00 312 ARG A O 1
ATOM 2431 N N . ALA A 1 313 ? 54.784 27.789 -82.544 1.00 27.17 313 ALA A N 1
ATOM 2432 C CA . ALA A 1 313 ? 55.418 27.272 -83.756 1.00 27.17 313 ALA A CA 1
ATOM 2433 C C . ALA A 1 313 ? 54.669 26.044 -84.293 1.00 27.17 313 ALA A C 1
ATOM 2435 O O . ALA A 1 313 ? 54.279 25.165 -83.536 1.00 27.17 313 ALA A O 1
ATOM 2436 N N . ALA A 1 314 ? 54.561 25.991 -85.622 1.00 27.69 314 ALA A N 1
ATOM 2437 C CA . ALA A 1 314 ? 54.226 24.829 -86.446 1.00 27.69 314 ALA A CA 1
ATOM 2438 C C . ALA A 1 314 ? 52.742 24.444 -86.611 1.00 27.69 314 ALA A C 1
ATOM 2440 O O . ALA A 1 314 ? 52.347 23.295 -86.447 1.00 27.69 314 ALA A O 1
ATOM 2441 N N . ALA A 1 315 ? 51.955 25.391 -87.124 1.00 32.00 315 ALA A N 1
ATOM 2442 C CA . ALA A 1 315 ? 50.877 25.091 -88.065 1.00 32.00 315 ALA A CA 1
ATOM 2443 C C . ALA A 1 315 ? 51.304 25.548 -89.470 1.00 32.00 315 ALA A C 1
ATOM 2445 O O . ALA A 1 315 ? 50.935 26.634 -89.891 1.00 32.00 315 ALA A O 1
ATOM 2446 N N . VAL A 1 316 ? 52.115 24.757 -90.182 1.00 33.66 316 VAL A N 1
ATOM 2447 C CA . VAL A 1 316 ? 52.267 24.854 -91.647 1.00 33.66 316 VAL A CA 1
ATOM 2448 C C . VAL A 1 316 ? 52.686 23.484 -92.180 1.00 33.66 316 VAL A C 1
ATOM 2450 O O . VAL A 1 316 ? 53.732 22.978 -91.783 1.00 33.66 316 VAL A O 1
ATOM 2453 N N . ARG A 1 317 ? 51.884 22.946 -93.110 1.00 32.16 317 ARG A N 1
ATOM 2454 C CA . ARG A 1 317 ? 52.222 22.075 -94.263 1.00 32.16 317 ARG A CA 1
ATOM 2455 C C . ARG A 1 317 ? 51.196 20.956 -94.447 1.00 32.16 317 ARG A C 1
ATOM 2457 O O . ARG A 1 317 ? 51.457 19.783 -94.209 1.00 32.16 317 ARG A O 1
ATOM 2464 N N . ALA A 1 318 ? 50.046 21.352 -94.977 1.00 29.16 318 ALA A N 1
ATOM 2465 C CA . ALA A 1 318 ? 49.269 20.533 -95.893 1.00 29.16 318 ALA A CA 1
ATOM 2466 C C . ALA A 1 318 ? 49.240 21.267 -97.245 1.00 29.16 318 ALA A C 1
ATOM 2468 O O . ALA A 1 318 ? 49.247 22.493 -97.268 1.00 29.16 318 ALA A O 1
ATOM 2469 N N . GLN A 1 319 ? 49.217 20.500 -98.338 1.00 30.34 319 GLN A N 1
ATOM 2470 C CA . GLN A 1 319 ? 49.160 20.932 -99.743 1.00 30.34 319 GLN A CA 1
ATOM 2471 C C . GLN A 1 319 ? 50.413 21.612 -100.317 1.00 30.34 319 GLN A C 1
ATOM 2473 O O . GLN A 1 319 ? 50.556 22.825 -100.303 1.00 30.34 319 GLN A O 1
ATOM 2478 N N . GLN A 1 320 ? 51.237 20.810 -100.992 1.00 30.88 320 GLN A N 1
ATOM 2479 C CA . GLN A 1 320 ? 51.368 20.911 -102.450 1.00 30.88 320 GLN A CA 1
ATOM 2480 C C . GLN A 1 320 ? 51.866 19.564 -102.999 1.00 30.88 320 GLN A C 1
ATOM 2482 O O . GLN A 1 320 ? 53.031 19.197 -102.888 1.00 30.88 320 GLN A O 1
ATOM 2487 N N . ARG A 1 321 ? 50.916 18.809 -103.569 1.00 31.72 321 ARG A N 1
ATOM 2488 C CA . ARG A 1 321 ? 51.151 17.872 -104.680 1.00 31.72 321 ARG A CA 1
ATOM 2489 C C . ARG A 1 321 ? 51.902 18.684 -105.751 1.00 31.72 321 ARG A C 1
ATOM 2491 O O . ARG A 1 321 ? 51.499 19.808 -106.013 1.00 31.72 321 ARG A O 1
ATOM 2498 N N . GLY A 1 322 ? 53.031 18.273 -106.307 1.00 28.97 322 GLY A N 1
ATOM 2499 C CA . GLY A 1 322 ? 53.337 16.972 -106.877 1.00 28.97 322 GLY A CA 1
ATOM 2500 C C . GLY A 1 322 ? 53.475 17.192 -108.379 1.00 28.97 322 GLY A C 1
ATOM 2501 O O . GLY A 1 322 ? 52.461 17.445 -109.001 1.00 28.97 322 GLY A O 1
ATOM 2502 N N . THR A 1 323 ? 54.703 17.151 -108.907 1.00 27.86 323 THR A N 1
ATOM 2503 C CA . THR A 1 323 ? 55.092 16.890 -110.314 1.00 27.86 323 THR A CA 1
ATOM 2504 C C . THR A 1 323 ? 56.591 17.183 -110.426 1.00 27.86 323 THR A C 1
ATOM 2506 O O . THR A 1 323 ? 57.005 18.321 -110.233 1.00 27.86 323 THR A O 1
ATOM 2509 N N . LEU A 1 324 ? 57.444 16.172 -110.571 1.00 32.25 324 LEU A N 1
ATOM 2510 C CA . LEU A 1 324 ? 58.198 15.757 -111.776 1.00 32.25 324 LEU A CA 1
ATOM 2511 C C . LEU A 1 324 ? 59.266 14.747 -111.264 1.00 32.25 324 LEU A C 1
ATOM 2513 O O . LEU A 1 324 ? 59.572 14.833 -110.072 1.00 32.25 324 LEU A O 1
ATOM 2517 N N . PRO A 1 325 ? 59.871 13.828 -112.056 1.00 38.78 325 PRO A N 1
ATOM 2518 C CA . PRO A 1 325 ? 60.126 13.941 -113.497 1.00 38.78 325 PRO A CA 1
ATOM 2519 C C . PRO A 1 325 ? 59.926 12.642 -114.316 1.00 38.78 325 PRO A C 1
ATOM 2521 O O . PRO A 1 325 ? 60.213 11.537 -113.867 1.00 38.78 325 PRO A O 1
ATOM 2524 N N . LEU A 1 326 ? 59.549 12.783 -115.586 1.00 33.03 326 LEU A N 1
ATOM 2525 C CA . LEU A 1 326 ? 59.760 11.754 -116.609 1.00 33.03 326 LEU A CA 1
ATOM 2526 C C . LEU A 1 326 ? 60.484 12.412 -117.788 1.00 33.03 326 LEU A C 1
ATOM 2528 O O . LEU A 1 326 ? 59.936 13.265 -118.477 1.00 33.03 326 LEU A O 1
ATOM 2532 N N . ALA A 1 327 ? 61.745 12.039 -117.974 1.00 28.45 327 ALA A N 1
ATOM 2533 C CA . ALA A 1 327 ? 62.493 12.213 -119.217 1.00 28.45 327 ALA A CA 1
ATOM 2534 C C . ALA A 1 327 ? 62.235 10.991 -120.131 1.00 28.45 327 ALA A C 1
ATOM 2536 O O . ALA A 1 327 ? 61.707 9.990 -119.646 1.00 28.45 327 ALA A O 1
ATOM 2537 N N . PRO A 1 328 ? 62.782 10.914 -121.358 1.00 42.91 328 PRO A N 1
ATOM 2538 C CA . PRO A 1 328 ? 62.904 11.901 -122.438 1.00 42.91 328 PRO A CA 1
ATOM 2539 C C . PRO A 1 328 ? 62.336 11.329 -123.764 1.00 42.91 328 PRO A C 1
ATOM 2541 O O . PRO A 1 328 ? 62.355 10.120 -123.974 1.00 42.91 328 PRO A O 1
ATOM 2544 N N . ALA A 1 329 ? 61.922 12.152 -124.733 1.00 31.61 329 ALA A N 1
ATOM 2545 C CA . ALA A 1 329 ? 61.811 11.675 -126.119 1.00 31.61 329 ALA A CA 1
ATOM 2546 C C . ALA A 1 329 ? 61.827 12.818 -127.142 1.00 31.61 329 ALA A C 1
ATOM 2548 O O . ALA A 1 329 ? 61.082 13.781 -127.015 1.00 31.61 329 ALA A O 1
ATOM 2549 N N . ARG A 1 330 ? 62.607 12.589 -128.208 1.00 35.31 330 ARG A N 1
ATOM 2550 C CA . ARG A 1 330 ? 62.698 13.311 -129.493 1.00 35.31 330 ARG A CA 1
ATOM 2551 C C . ARG A 1 330 ? 63.651 14.512 -129.562 1.00 35.31 330 ARG A C 1
ATOM 2553 O O . ARG A 1 330 ? 63.266 15.665 -129.434 1.00 35.31 330 ARG A O 1
ATOM 2560 N N . ARG A 1 331 ? 64.900 14.186 -129.925 1.00 31.66 331 ARG A N 1
ATOM 2561 C CA . ARG A 1 331 ? 65.700 14.979 -130.877 1.00 31.66 331 ARG A CA 1
ATOM 2562 C C . ARG A 1 331 ? 64.976 15.049 -132.232 1.00 31.66 331 ARG A C 1
ATOM 2564 O O . ARG A 1 331 ? 64.364 14.055 -132.630 1.00 31.66 331 ARG A O 1
ATOM 2571 N N . PRO A 1 332 ? 65.151 16.149 -132.972 1.00 40.09 332 PRO A N 1
ATOM 2572 C CA . PRO A 1 332 ? 65.682 16.058 -134.324 1.00 40.09 332 PRO A CA 1
ATOM 2573 C C . PRO A 1 332 ? 67.040 16.766 -134.432 1.00 40.09 332 PRO A C 1
ATOM 2575 O O . PRO A 1 332 ? 67.341 17.707 -133.704 1.00 40.09 332 PRO A O 1
ATOM 2578 N N . GLU A 1 333 ? 67.853 16.196 -135.309 1.00 33.31 333 GLU A N 1
ATOM 2579 C CA . GLU A 1 333 ? 69.264 16.445 -135.610 1.00 33.31 333 GLU A CA 1
ATOM 2580 C C . GLU A 1 333 ? 69.620 17.893 -136.029 1.00 33.31 333 GLU A C 1
ATOM 2582 O O . GLU A 1 333 ? 68.739 18.657 -136.436 1.00 33.31 333 GLU A O 1
ATOM 2587 N N . PRO A 1 334 ? 70.917 18.260 -135.943 1.00 44.88 334 PRO A N 1
ATOM 2588 C CA . PRO A 1 334 ? 71.445 19.589 -136.231 1.00 44.88 334 PRO A CA 1
ATOM 2589 C C . PRO A 1 334 ? 71.749 19.785 -137.727 1.00 44.88 334 PRO A C 1
ATOM 2591 O O . PRO A 1 334 ? 71.999 18.834 -138.463 1.00 44.88 334 PRO A O 1
ATOM 2594 N N . ARG A 1 335 ? 71.751 21.043 -138.185 1.00 38.16 335 ARG A N 1
ATOM 2595 C CA . ARG A 1 335 ? 72.386 21.431 -139.452 1.00 38.16 335 ARG A CA 1
ATOM 2596 C C . ARG A 1 335 ? 73.860 21.710 -139.177 1.00 38.16 335 ARG A C 1
ATOM 2598 O O . ARG A 1 335 ? 74.178 22.715 -138.548 1.00 38.16 335 ARG A O 1
ATOM 2605 N N . ASP A 1 336 ? 74.713 20.814 -139.653 1.00 35.97 336 ASP A N 1
ATOM 2606 C CA . ASP A 1 336 ? 76.148 21.031 -139.788 1.00 35.97 336 ASP A CA 1
ATOM 2607 C C . ASP A 1 336 ? 76.431 21.975 -140.963 1.00 35.97 336 ASP A C 1
ATOM 2609 O O . ASP A 1 336 ? 75.961 21.756 -142.080 1.00 35.97 336 ASP A O 1
ATOM 2613 N N . GLU A 1 337 ? 77.282 22.968 -140.732 1.00 37.19 337 GLU A N 1
ATOM 2614 C CA . GLU A 1 337 ? 78.230 23.432 -141.739 1.00 37.19 337 GLU A CA 1
ATOM 2615 C C . GLU A 1 337 ? 79.622 23.369 -141.102 1.00 37.19 337 GLU A C 1
ATOM 2617 O O . GLU A 1 337 ? 79.799 23.848 -139.983 1.00 37.19 337 GLU A O 1
ATOM 2622 N N . HIS A 1 338 ? 80.587 22.844 -141.868 1.00 39.94 338 HIS A N 1
ATOM 2623 C CA . HIS A 1 338 ? 82.026 22.637 -141.598 1.00 39.94 338 HIS A CA 1
ATOM 2624 C C . HIS A 1 338 ? 82.434 21.190 -141.233 1.00 39.94 338 HIS A C 1
ATOM 2626 O O . HIS A 1 338 ? 82.673 20.824 -140.088 1.00 39.94 338 HIS A O 1
ATOM 2632 N N . ALA A 1 339 ? 82.559 20.375 -142.285 1.00 36.72 339 ALA A N 1
ATOM 2633 C CA . ALA A 1 339 ? 83.252 19.083 -142.350 1.00 36.72 339 ALA A CA 1
ATOM 2634 C C . ALA A 1 339 ? 84.800 19.247 -142.322 1.00 36.72 339 ALA A C 1
ATOM 2636 O O . ALA A 1 339 ? 85.274 20.363 -142.536 1.00 36.72 339 ALA A O 1
ATOM 2637 N N . PRO A 1 340 ? 85.626 18.173 -142.315 1.00 50.34 340 PRO A N 1
ATOM 2638 C CA . PRO A 1 340 ? 85.516 16.861 -141.652 1.00 50.34 340 PRO A CA 1
ATOM 2639 C C . PRO A 1 340 ? 86.829 16.391 -140.956 1.00 50.34 340 PRO A C 1
ATOM 2641 O O . PRO A 1 340 ? 87.928 16.814 -141.306 1.00 50.34 340 PRO A O 1
ATOM 2644 N N . SER A 1 341 ? 86.732 15.377 -140.085 1.00 43.12 341 SER A N 1
ATOM 2645 C CA . SER A 1 341 ? 87.593 14.171 -140.126 1.00 43.12 341 SER A CA 1
ATOM 2646 C C . SER A 1 341 ? 86.912 13.006 -139.369 1.00 43.12 341 SER A C 1
ATOM 2648 O O . SER A 1 341 ? 86.224 13.256 -138.378 1.00 43.12 341 SER A O 1
ATOM 2650 N N . PRO A 1 342 ? 86.994 11.743 -139.837 1.00 50.75 342 PRO A N 1
ATOM 2651 C CA . PRO A 1 342 ? 86.220 10.639 -139.265 1.00 50.75 342 PRO A CA 1
ATOM 2652 C C . PRO A 1 342 ? 86.976 9.923 -138.128 1.00 50.75 342 PRO A C 1
ATOM 2654 O O . PRO A 1 342 ? 88.153 9.607 -138.298 1.00 50.75 342 PRO A O 1
ATOM 2657 N N . PRO A 1 343 ? 86.316 9.574 -137.008 1.00 55.88 343 PRO A N 1
ATOM 2658 C CA . PRO A 1 343 ? 86.757 8.487 -136.137 1.00 55.88 343 PRO A CA 1
ATOM 2659 C C . PRO A 1 343 ? 85.931 7.202 -136.366 1.00 55.88 343 PRO A C 1
ATOM 2661 O O . PRO A 1 343 ? 84.750 7.249 -136.716 1.00 55.88 343 PRO A O 1
ATOM 2664 N N . ASP A 1 344 ? 86.559 6.043 -136.159 1.00 55.50 344 ASP A N 1
ATOM 2665 C CA . ASP A 1 344 ? 86.020 4.698 -136.413 1.00 55.50 344 ASP A CA 1
ATOM 2666 C C . ASP A 1 344 ? 84.654 4.416 -135.748 1.00 55.50 344 ASP A C 1
ATOM 2668 O O . ASP A 1 344 ? 84.509 4.396 -134.522 1.00 55.50 344 ASP A O 1
ATOM 2672 N N . GLN A 1 345 ? 83.641 4.093 -136.562 1.00 62.62 345 GLN A N 1
ATOM 2673 C CA . GLN A 1 345 ? 82.252 3.837 -136.136 1.00 62.62 345 GLN A CA 1
ATOM 2674 C C . GLN A 1 345 ? 82.096 2.670 -135.137 1.00 62.62 345 GLN A C 1
ATOM 2676 O O . GLN A 1 345 ? 81.133 2.639 -134.367 1.00 62.62 345 GLN A O 1
ATOM 2681 N N . ALA A 1 346 ? 83.038 1.724 -135.101 1.00 64.62 346 ALA A N 1
ATOM 2682 C CA . ALA A 1 346 ? 83.009 0.583 -134.183 1.00 64.62 346 ALA A CA 1
ATOM 2683 C C . ALA A 1 346 ? 83.198 0.991 -132.706 1.00 64.62 346 ALA A C 1
ATOM 2685 O O . ALA A 1 346 ? 82.551 0.432 -131.817 1.00 64.62 346 ALA A O 1
ATOM 2686 N N . LEU A 1 347 ? 84.032 2.004 -132.444 1.00 70.88 347 LEU A N 1
ATOM 2687 C CA . LEU A 1 347 ? 84.291 2.529 -131.097 1.00 70.88 347 LEU A CA 1
ATOM 2688 C C . LEU A 1 347 ? 83.079 3.280 -130.527 1.00 70.88 347 LEU A C 1
ATOM 2690 O O . LEU A 1 347 ? 82.792 3.195 -129.335 1.00 70.88 347 LEU A O 1
ATOM 2694 N N . VAL A 1 348 ? 82.318 3.970 -131.378 1.00 72.19 348 VAL A N 1
ATOM 2695 C CA . VAL A 1 348 ? 81.106 4.695 -130.961 1.00 72.19 348 VAL A CA 1
ATOM 2696 C C . VAL A 1 348 ? 80.000 3.722 -130.533 1.00 72.19 348 VAL A C 1
ATOM 2698 O O . VAL A 1 348 ? 79.330 3.940 -129.519 1.00 72.19 348 VAL A O 1
ATOM 2701 N N . TRP A 1 349 ? 79.825 2.616 -131.262 1.00 73.69 349 TRP A N 1
ATOM 2702 C CA . TRP A 1 349 ? 78.841 1.589 -130.910 1.00 73.69 349 TRP A CA 1
ATOM 2703 C C . TRP A 1 349 ? 79.220 0.805 -129.651 1.00 73.69 349 TRP A C 1
ATOM 2705 O O . TRP A 1 349 ? 78.342 0.545 -128.822 1.00 73.69 349 TRP A O 1
ATOM 2715 N N . SER A 1 350 ? 80.502 0.481 -129.452 1.00 75.25 350 SER A N 1
ATOM 2716 C CA . SER A 1 350 ? 80.956 -0.213 -128.241 1.00 75.25 350 SER A CA 1
ATOM 2717 C C . SER A 1 350 ? 80.790 0.651 -126.984 1.00 75.25 350 SER A C 1
ATOM 2719 O O . SER A 1 350 ? 80.271 0.167 -125.976 1.00 75.25 350 SER A O 1
ATOM 2721 N N . LEU A 1 351 ? 81.104 1.951 -127.061 1.00 79.62 351 LEU A N 1
ATOM 2722 C CA . LEU A 1 351 ? 80.923 2.899 -125.955 1.00 79.62 351 LEU A CA 1
ATOM 2723 C C . LEU A 1 351 ? 79.440 3.077 -125.585 1.00 79.62 351 LEU A C 1
ATOM 2725 O O . LEU A 1 351 ? 79.079 3.125 -124.405 1.00 79.62 351 LEU A O 1
ATOM 2729 N N . ARG A 1 352 ? 78.550 3.126 -126.584 1.00 78.25 352 ARG A N 1
ATOM 2730 C CA . ARG A 1 352 ? 77.100 3.238 -126.363 1.00 78.25 352 ARG A CA 1
ATOM 2731 C C . ARG A 1 352 ? 76.519 1.973 -125.728 1.00 78.25 352 ARG A C 1
ATOM 2733 O O . ARG A 1 352 ? 75.712 2.081 -124.805 1.00 78.25 352 ARG A O 1
ATOM 2740 N N . CYS A 1 353 ? 76.965 0.793 -126.162 1.00 79.56 353 CYS A N 1
ATOM 2741 C CA . CYS A 1 353 ? 76.578 -0.479 -125.548 1.00 79.56 353 CYS A CA 1
ATOM 2742 C C . CYS A 1 353 ? 77.070 -0.584 -124.098 1.00 79.56 353 CYS A C 1
ATOM 2744 O O . CYS A 1 353 ? 76.287 -0.946 -123.222 1.00 79.56 353 CYS A O 1
ATOM 2746 N N . ALA A 1 354 ? 78.321 -0.202 -123.819 1.00 76.88 354 ALA A N 1
ATOM 2747 C CA . ALA A 1 354 ? 78.874 -0.201 -122.464 1.00 76.88 354 ALA A CA 1
ATOM 2748 C C . ALA A 1 354 ? 78.115 0.759 -121.528 1.00 76.88 354 ALA A C 1
ATOM 2750 O O . ALA A 1 354 ? 77.810 0.411 -120.387 1.00 76.88 354 ALA A O 1
ATOM 2751 N N . THR A 1 355 ? 77.732 1.939 -122.028 1.00 82.88 355 THR A N 1
ATOM 2752 C CA . THR A 1 355 ? 76.970 2.933 -121.254 1.00 82.88 355 THR A CA 1
ATOM 2753 C C . THR A 1 355 ? 75.559 2.430 -120.925 1.00 82.88 355 THR A C 1
ATOM 2755 O O . THR A 1 355 ? 75.114 2.544 -119.783 1.00 82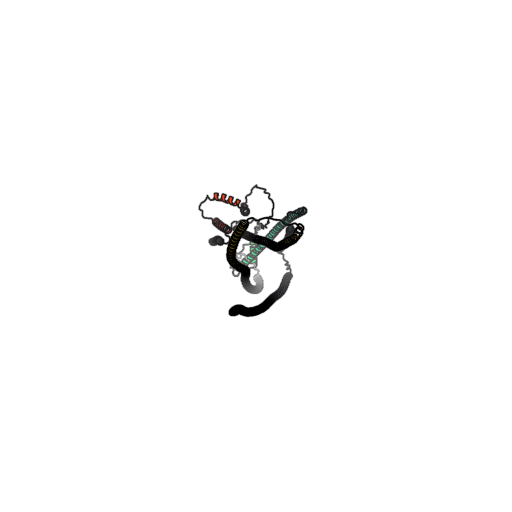.88 355 THR A O 1
ATOM 2758 N N . LEU A 1 356 ? 74.862 1.815 -121.889 1.00 83.94 356 LEU A N 1
ATOM 2759 C CA . LEU A 1 356 ? 73.554 1.190 -121.653 1.00 83.94 356 LEU A CA 1
ATOM 2760 C C . LEU A 1 356 ? 73.654 -0.004 -120.695 1.00 83.94 356 LEU A C 1
ATOM 2762 O O . LEU A 1 356 ? 72.799 -0.156 -119.828 1.00 83.94 356 LEU A O 1
ATOM 2766 N N . GLN A 1 357 ? 74.711 -0.815 -120.791 1.00 82.88 357 GLN A N 1
ATOM 2767 C CA . GLN A 1 357 ? 74.966 -1.899 -119.838 1.00 82.88 357 GLN A CA 1
ATOM 2768 C C . GLN A 1 357 ? 75.203 -1.371 -118.417 1.00 82.88 357 GLN A C 1
ATOM 2770 O O . GLN A 1 357 ? 74.693 -1.949 -117.458 1.00 82.88 357 GLN A O 1
ATOM 2775 N N . GLN A 1 358 ? 75.931 -0.264 -118.257 1.00 85.12 358 GLN A N 1
ATOM 2776 C CA . GLN A 1 358 ? 76.144 0.366 -116.952 1.00 85.12 358 GLN A CA 1
ATOM 2777 C C . GLN A 1 358 ? 74.845 0.957 -116.384 1.00 85.12 358 GLN A C 1
ATOM 2779 O O . GLN A 1 358 ? 74.558 0.782 -115.198 1.00 85.12 358 GLN A O 1
ATOM 2784 N N . GLN A 1 359 ? 74.033 1.608 -117.223 1.00 84.19 359 GLN A N 1
ATOM 2785 C CA . GLN A 1 359 ? 72.713 2.110 -116.831 1.00 84.19 359 GLN A CA 1
ATOM 2786 C C . GLN A 1 359 ? 71.774 0.968 -116.429 1.00 84.19 359 GLN A C 1
ATOM 2788 O O . GLN A 1 359 ? 71.138 1.055 -115.381 1.00 84.19 359 GLN A O 1
ATOM 2793 N N . LEU A 1 360 ? 71.747 -0.129 -117.193 1.00 86.94 360 LEU A N 1
ATOM 2794 C CA . LEU A 1 360 ? 70.961 -1.319 -116.868 1.00 86.94 360 LEU A CA 1
ATOM 2795 C C . LEU A 1 360 ? 71.396 -1.924 -115.528 1.00 86.94 360 LEU A C 1
ATOM 2797 O O . LEU A 1 360 ? 70.552 -2.170 -114.675 1.00 86.94 360 LEU A O 1
ATOM 2801 N N . ARG A 1 361 ? 72.705 -2.085 -115.291 1.00 87.19 361 ARG A N 1
ATOM 2802 C CA . ARG A 1 361 ? 73.233 -2.561 -113.998 1.00 87.19 361 ARG A CA 1
ATOM 2803 C C . ARG A 1 361 ? 72.847 -1.643 -112.837 1.00 87.19 361 ARG A C 1
ATOM 2805 O O . ARG A 1 361 ? 72.483 -2.135 -111.777 1.00 87.19 361 ARG A O 1
ATOM 2812 N N . SER A 1 362 ? 72.892 -0.323 -113.030 1.00 88.94 362 SER A N 1
ATOM 2813 C CA . SER A 1 362 ? 72.476 0.640 -112.001 1.00 88.94 362 SER A CA 1
ATOM 2814 C C . SER A 1 362 ? 70.982 0.548 -111.685 1.00 88.94 362 SER A C 1
ATOM 2816 O O . SER A 1 362 ? 70.601 0.644 -110.521 1.00 88.94 362 SER A O 1
ATOM 2818 N N . VAL A 1 363 ? 70.137 0.355 -112.702 1.00 86.69 363 VAL A N 1
ATOM 2819 C CA . VAL A 1 363 ? 68.692 0.175 -112.515 1.00 86.69 363 VAL A CA 1
ATOM 2820 C C . VAL A 1 363 ? 68.390 -1.157 -111.830 1.00 86.69 363 VAL A C 1
ATOM 2822 O O . VAL A 1 363 ? 67.584 -1.167 -110.906 1.00 86.69 363 VAL A O 1
ATOM 2825 N N . LEU A 1 364 ? 69.067 -2.246 -112.211 1.00 88.25 364 LEU A N 1
ATOM 2826 C CA . LEU A 1 364 ? 68.910 -3.554 -111.566 1.00 88.25 364 LEU A CA 1
ATOM 2827 C C . LEU A 1 364 ? 69.306 -3.507 -110.083 1.00 88.25 364 LEU A C 1
ATOM 2829 O O . LEU A 1 364 ? 68.500 -3.884 -109.248 1.00 88.25 364 LEU A O 1
ATOM 2833 N N . LEU A 1 365 ? 70.453 -2.912 -109.736 1.00 91.50 365 LEU A N 1
ATOM 2834 C CA . LEU A 1 365 ? 70.868 -2.730 -108.334 1.00 91.50 365 LEU A CA 1
ATOM 2835 C C . LEU A 1 365 ? 69.879 -1.886 -107.514 1.00 91.50 365 LEU A C 1
ATOM 2837 O O . LEU A 1 365 ? 69.659 -2.142 -106.332 1.00 91.50 365 LEU A O 1
ATOM 2841 N N . LYS A 1 366 ? 69.284 -0.852 -108.124 1.00 88.44 366 LYS A N 1
ATOM 2842 C CA . LYS A 1 366 ? 68.227 -0.067 -107.468 1.00 88.44 366 LYS A CA 1
ATOM 2843 C C . LYS A 1 366 ? 66.965 -0.898 -107.267 1.00 88.44 366 LYS A C 1
ATOM 2845 O O . LYS A 1 366 ? 66.337 -0.762 -106.224 1.00 88.44 366 LYS A O 1
ATOM 2850 N N . ASN A 1 367 ? 66.607 -1.732 -108.242 1.00 88.88 367 ASN A N 1
ATOM 2851 C CA . ASN A 1 367 ? 65.476 -2.642 -108.121 1.00 88.88 367 ASN A CA 1
ATOM 2852 C C . ASN A 1 367 ? 65.704 -3.657 -106.993 1.00 88.88 367 ASN A C 1
ATOM 2854 O O . ASN A 1 367 ? 64.848 -3.768 -106.126 1.00 88.88 367 ASN A O 1
ATOM 2858 N N . ASP A 1 368 ? 66.888 -4.271 -106.914 1.00 91.00 368 ASP A N 1
ATOM 2859 C CA . ASP A 1 368 ? 67.258 -5.179 -105.818 1.00 91.00 368 ASP A CA 1
ATOM 2860 C C . ASP A 1 368 ? 67.111 -4.491 -104.448 1.00 91.00 368 ASP A C 1
ATOM 2862 O O . ASP A 1 368 ? 66.533 -5.048 -103.517 1.00 91.00 368 ASP A O 1
ATOM 2866 N N . GLY A 1 369 ? 67.543 -3.228 -104.335 1.00 90.56 369 GLY A N 1
ATOM 2867 C CA . GLY A 1 369 ? 67.362 -2.433 -103.117 1.00 90.56 369 GLY A CA 1
ATOM 2868 C C . GLY A 1 369 ? 65.894 -2.140 -102.770 1.00 90.56 369 GLY A C 1
ATOM 2869 O O . GLY A 1 369 ? 65.533 -2.126 -101.590 1.00 90.56 369 GLY A O 1
ATOM 2870 N N . PHE A 1 370 ? 65.034 -1.920 -103.769 1.00 91.50 370 PHE A N 1
ATOM 2871 C CA . PHE A 1 370 ? 63.593 -1.763 -103.553 1.00 91.50 370 PHE A CA 1
ATOM 2872 C C . PHE A 1 370 ? 62.921 -3.083 -103.173 1.00 91.50 370 PHE A C 1
ATOM 2874 O O . PHE A 1 370 ? 62.079 -3.082 -102.277 1.00 91.50 370 PHE A O 1
ATOM 2881 N N . GLU A 1 371 ? 63.307 -4.199 -103.791 1.00 91.75 371 GLU A N 1
ATOM 2882 C CA . GLU A 1 371 ? 62.815 -5.533 -103.442 1.00 91.75 371 GLU A CA 1
ATOM 2883 C C . GLU A 1 371 ? 63.216 -5.921 -102.013 1.00 91.75 371 GLU A C 1
ATOM 2885 O O . GLU A 1 371 ? 62.378 -6.390 -101.243 1.00 91.75 371 GLU A O 1
ATOM 2890 N N . ASP A 1 372 ? 64.459 -5.653 -101.610 1.00 90.81 372 ASP A N 1
ATOM 2891 C CA . ASP A 1 372 ? 64.919 -5.881 -100.239 1.00 90.81 372 ASP A CA 1
ATOM 2892 C C . ASP A 1 372 ? 64.171 -5.003 -99.228 1.00 90.81 372 ASP A C 1
ATOM 2894 O O . ASP A 1 372 ? 63.815 -5.462 -98.138 1.00 90.81 372 ASP A O 1
ATOM 2898 N N . MET A 1 373 ? 63.897 -3.741 -99.572 1.00 92.88 373 MET A N 1
ATOM 2899 C CA . MET A 1 373 ? 63.100 -2.851 -98.727 1.00 92.88 373 MET A CA 1
ATOM 2900 C C . MET A 1 373 ? 61.646 -3.323 -98.621 1.00 92.88 373 MET A C 1
ATOM 2902 O O . MET A 1 373 ? 61.092 -3.320 -97.522 1.00 92.88 373 MET A O 1
ATOM 2906 N N . ALA A 1 374 ? 61.045 -3.775 -99.725 1.00 89.62 374 ALA A N 1
ATOM 2907 C CA . ALA A 1 374 ? 59.701 -4.343 -99.736 1.00 89.62 374 ALA A CA 1
ATOM 2908 C C . ALA A 1 374 ? 59.620 -5.587 -98.839 1.00 89.62 374 ALA A C 1
ATOM 2910 O O . ALA A 1 374 ? 58.772 -5.632 -97.949 1.00 89.62 374 ALA A O 1
ATOM 2911 N N . ARG A 1 375 ? 60.568 -6.528 -98.961 1.00 92.12 375 ARG A N 1
ATOM 2912 C CA . ARG A 1 375 ? 60.642 -7.726 -98.101 1.00 92.12 375 ARG A CA 1
ATOM 2913 C C . ARG A 1 375 ? 60.811 -7.369 -96.620 1.00 92.12 375 ARG A C 1
ATOM 2915 O O . ARG A 1 375 ? 60.164 -7.964 -95.761 1.00 92.12 375 ARG A O 1
ATOM 2922 N N . ARG A 1 376 ? 61.649 -6.375 -96.292 1.00 93.31 376 ARG A N 1
ATOM 2923 C CA . ARG A 1 376 ? 61.816 -5.892 -94.903 1.00 93.31 376 ARG A CA 1
ATOM 2924 C C . ARG A 1 376 ? 60.532 -5.280 -94.345 1.00 93.31 376 ARG A C 1
ATOM 2926 O O . ARG A 1 376 ? 60.207 -5.519 -93.184 1.00 93.31 376 ARG A O 1
ATOM 2933 N N . LEU A 1 377 ? 59.806 -4.506 -95.152 1.00 93.19 377 LEU A N 1
ATOM 2934 C CA . LEU A 1 377 ? 58.520 -3.935 -94.753 1.00 93.19 377 LEU A CA 1
ATOM 2935 C C . LEU A 1 377 ? 57.455 -5.020 -94.565 1.00 93.19 377 LEU A C 1
ATOM 2937 O O . LEU A 1 377 ? 56.707 -4.954 -93.595 1.00 93.19 377 LEU A O 1
ATOM 2941 N N . GLU A 1 378 ? 57.411 -6.036 -95.426 1.00 94.25 378 GLU A N 1
ATOM 2942 C CA . GLU A 1 378 ? 56.497 -7.175 -95.281 1.00 94.25 378 GLU A CA 1
ATOM 2943 C C . GLU A 1 378 ? 56.732 -7.941 -93.974 1.00 94.25 378 GLU A C 1
ATOM 2945 O O . GLU A 1 378 ? 55.772 -8.219 -93.251 1.00 94.25 378 GLU A O 1
ATOM 2950 N N . LEU A 1 379 ? 57.994 -8.216 -93.625 1.00 93.88 379 LEU A N 1
ATOM 2951 C CA . LEU A 1 379 ? 58.347 -8.842 -92.346 1.00 93.88 379 LEU A CA 1
ATOM 2952 C C . LEU A 1 379 ? 57.944 -7.962 -91.158 1.00 93.88 379 LEU A C 1
ATOM 2954 O O . LEU A 1 379 ? 57.277 -8.442 -90.245 1.00 93.88 379 LEU A O 1
ATOM 2958 N N . HIS A 1 380 ? 58.258 -6.663 -91.200 1.00 94.00 380 HIS A N 1
ATOM 2959 C CA . HIS A 1 380 ? 57.906 -5.743 -90.118 1.00 94.00 380 HIS A CA 1
ATOM 2960 C C . HIS A 1 380 ? 56.386 -5.612 -89.927 1.00 94.00 380 HIS A C 1
ATOM 2962 O O . HIS A 1 380 ? 55.892 -5.610 -88.800 1.00 94.00 380 HIS A O 1
ATOM 2968 N N . VAL A 1 381 ? 55.617 -5.552 -91.019 1.00 93.75 381 VAL A N 1
ATOM 2969 C CA . VAL A 1 381 ? 54.147 -5.579 -90.967 1.00 93.75 381 VAL A CA 1
ATOM 2970 C C . VAL A 1 381 ? 53.649 -6.915 -90.406 1.00 93.75 381 VAL A C 1
ATOM 2972 O O . VAL A 1 381 ? 52.678 -6.931 -89.647 1.00 93.75 381 VAL A O 1
ATOM 2975 N N . GLY A 1 382 ? 54.317 -8.024 -90.734 1.00 93.69 382 GLY A N 1
ATOM 2976 C CA . GLY A 1 382 ? 54.079 -9.338 -90.137 1.00 93.69 382 GLY A CA 1
ATOM 2977 C C . GLY A 1 382 ? 54.237 -9.329 -88.614 1.00 93.69 382 GLY A C 1
ATOM 2978 O O . GLY A 1 382 ? 53.308 -9.731 -87.908 1.00 93.69 382 GLY A O 1
ATOM 2979 N N . ASP A 1 383 ? 55.352 -8.795 -88.114 1.00 94.06 383 ASP A N 1
ATOM 2980 C CA . ASP A 1 383 ? 55.655 -8.695 -86.681 1.00 94.06 383 ASP A CA 1
ATOM 2981 C C . ASP A 1 383 ? 54.649 -7.800 -85.946 1.00 94.06 383 ASP A C 1
ATOM 2983 O O . ASP A 1 383 ? 54.101 -8.182 -84.910 1.00 94.06 383 ASP A O 1
ATOM 2987 N N . VAL A 1 384 ? 54.325 -6.633 -86.513 1.00 93.81 384 VAL A N 1
ATOM 2988 C CA . VAL A 1 384 ? 53.323 -5.718 -85.943 1.00 93.81 384 VAL A CA 1
ATOM 2989 C C . VAL A 1 384 ? 51.940 -6.369 -85.919 1.00 93.81 384 VAL A C 1
ATOM 2991 O O . VAL A 1 384 ? 51.212 -6.239 -84.935 1.00 93.81 384 VAL A O 1
ATOM 2994 N N . LYS A 1 385 ? 51.566 -7.117 -86.964 1.00 93.44 385 LYS A N 1
ATOM 2995 C CA . LYS A 1 385 ? 50.291 -7.846 -87.007 1.00 93.44 385 LYS A CA 1
ATOM 2996 C C . LYS A 1 385 ? 50.240 -8.958 -85.959 1.00 93.44 385 LYS A C 1
ATOM 2998 O O . LYS A 1 385 ? 49.176 -9.172 -85.378 1.00 93.44 385 LYS A O 1
ATOM 3003 N N . ALA A 1 386 ? 51.346 -9.660 -85.716 1.00 92.38 386 ALA A N 1
ATOM 3004 C CA . ALA A 1 386 ? 51.440 -10.662 -84.657 1.00 92.38 386 ALA A CA 1
ATOM 3005 C C . ALA A 1 386 ? 51.308 -10.015 -83.267 1.00 92.38 386 ALA A C 1
ATOM 3007 O O . ALA A 1 386 ? 50.437 -10.410 -82.493 1.00 92.38 386 ALA A O 1
ATOM 3008 N N . ALA A 1 387 ? 52.060 -8.943 -83.002 1.00 92.56 387 ALA A N 1
ATOM 3009 C CA . ALA A 1 387 ? 51.968 -8.195 -81.750 1.00 92.56 387 ALA A CA 1
ATOM 3010 C C . ALA A 1 387 ? 50.555 -7.628 -81.512 1.00 92.56 387 ALA A C 1
ATOM 3012 O O . ALA A 1 387 ? 50.024 -7.720 -80.405 1.00 92.56 387 ALA A O 1
ATOM 3013 N N . LEU A 1 388 ? 49.901 -7.097 -82.554 1.00 93.62 388 LEU A N 1
ATOM 3014 C CA . LEU A 1 388 ? 48.524 -6.605 -82.471 1.00 93.62 388 LEU A CA 1
ATOM 3015 C C . LEU A 1 388 ? 47.544 -7.731 -82.117 1.00 93.62 388 LEU A C 1
ATOM 3017 O O . LEU A 1 388 ? 46.678 -7.533 -81.268 1.00 93.62 388 LEU A O 1
ATOM 3021 N N . LYS A 1 389 ? 47.680 -8.915 -82.730 1.00 93.56 389 LYS A N 1
ATOM 3022 C CA . LYS A 1 389 ? 46.841 -10.080 -82.401 1.00 93.56 389 LYS A CA 1
ATOM 3023 C C . LYS A 1 389 ? 46.989 -10.483 -80.936 1.00 93.56 389 LYS A C 1
ATOM 3025 O O . LYS A 1 389 ? 45.975 -10.683 -80.270 1.00 93.56 389 LYS A O 1
ATOM 3030 N N . ASP A 1 390 ? 48.215 -10.533 -80.423 1.00 94.38 390 ASP A N 1
ATOM 3031 C CA . ASP A 1 390 ? 48.476 -10.863 -79.019 1.00 94.38 390 ASP A CA 1
ATOM 3032 C C . ASP A 1 390 ? 47.904 -9.806 -78.067 1.00 94.38 390 ASP A C 1
ATOM 3034 O O . ASP A 1 390 ? 47.316 -10.141 -77.035 1.00 94.38 390 ASP A O 1
ATOM 3038 N N . HIS A 1 391 ? 48.027 -8.521 -78.414 1.00 93.94 391 HIS A N 1
ATOM 3039 C CA . HIS A 1 391 ? 47.426 -7.433 -77.645 1.00 93.94 391 HIS A CA 1
ATOM 3040 C C . HIS A 1 391 ? 45.896 -7.503 -77.637 1.00 93.94 391 HIS A C 1
ATOM 3042 O O . HIS A 1 391 ? 45.296 -7.359 -76.571 1.00 93.94 391 HIS A O 1
ATOM 3048 N N . VAL A 1 392 ? 45.260 -7.777 -78.779 1.00 94.12 392 VAL A N 1
ATOM 3049 C CA . VAL A 1 392 ? 43.801 -7.948 -78.872 1.00 94.12 392 VAL A CA 1
ATOM 3050 C C . VAL A 1 392 ? 43.340 -9.167 -78.068 1.00 94.12 392 VAL A C 1
ATOM 3052 O O . VAL A 1 392 ? 42.353 -9.072 -77.341 1.00 94.12 392 VAL A O 1
ATOM 3055 N N . ALA A 1 393 ? 44.072 -10.284 -78.112 1.00 93.50 393 ALA A N 1
ATOM 3056 C CA . ALA A 1 393 ? 43.762 -11.469 -77.312 1.00 93.50 393 ALA A CA 1
ATOM 3057 C C . ALA A 1 393 ? 43.850 -11.185 -75.801 1.00 93.50 393 ALA A C 1
ATOM 3059 O O . ALA A 1 393 ? 42.941 -11.534 -75.047 1.00 93.50 393 ALA A O 1
ATOM 3060 N N . LYS A 1 394 ? 44.902 -10.487 -75.350 1.00 95.56 394 LYS A N 1
ATOM 3061 C CA . LYS A 1 394 ? 45.036 -10.050 -73.948 1.00 95.56 394 LYS A CA 1
ATOM 3062 C C . LYS A 1 394 ? 43.916 -9.090 -73.541 1.00 95.56 394 LYS A C 1
ATOM 3064 O O . LYS A 1 394 ? 43.361 -9.237 -72.453 1.00 95.56 394 LYS A O 1
ATOM 3069 N N . ALA A 1 395 ? 43.554 -8.145 -74.409 1.00 91.88 395 ALA A N 1
ATOM 3070 C CA . ALA A 1 395 ? 42.456 -7.213 -74.165 1.00 91.88 395 ALA A CA 1
ATOM 3071 C C . ALA A 1 395 ? 41.108 -7.940 -74.029 1.00 91.88 395 ALA A C 1
ATOM 3073 O O . ALA A 1 395 ? 40.340 -7.621 -73.123 1.00 91.88 395 ALA A O 1
ATOM 3074 N N . LEU A 1 396 ? 40.854 -8.963 -74.853 1.00 94.50 396 LEU A N 1
ATOM 3075 C CA . LEU A 1 396 ? 39.656 -9.800 -74.752 1.00 94.50 396 LEU A CA 1
ATOM 3076 C C . LEU A 1 396 ? 39.584 -10.517 -73.392 1.00 94.50 396 LEU A C 1
ATOM 3078 O O . LEU A 1 396 ? 38.552 -10.466 -72.729 1.00 94.50 396 LEU A O 1
ATOM 3082 N N . VAL A 1 397 ? 40.689 -11.120 -72.938 1.00 95.38 397 VAL A N 1
ATOM 3083 C CA . VAL A 1 397 ? 40.756 -11.805 -71.630 1.00 95.38 397 VAL A CA 1
ATOM 3084 C C . VAL A 1 397 ? 40.533 -10.833 -70.466 1.00 95.38 397 VAL A C 1
ATOM 3086 O O . VAL A 1 397 ? 39.866 -11.167 -69.484 1.00 95.38 397 VAL A O 1
ATOM 3089 N N . LEU A 1 398 ? 41.076 -9.616 -70.546 1.00 94.19 398 LEU A N 1
ATOM 3090 C CA . LEU A 1 398 ? 40.830 -8.587 -69.533 1.00 94.19 398 LEU A CA 1
ATOM 3091 C C . LEU A 1 398 ? 39.372 -8.113 -69.550 1.00 94.19 398 LEU A C 1
ATOM 3093 O O . LEU A 1 398 ? 38.790 -7.927 -68.483 1.00 94.19 398 LEU A O 1
ATOM 3097 N N . ALA A 1 399 ? 38.759 -7.983 -70.729 1.00 92.94 399 ALA A N 1
ATOM 3098 C CA . ALA A 1 399 ? 37.348 -7.631 -70.858 1.00 92.94 399 ALA A CA 1
ATOM 3099 C C . ALA A 1 399 ? 36.434 -8.698 -70.233 1.00 92.94 399 ALA A C 1
ATOM 3101 O O . ALA A 1 399 ? 35.523 -8.347 -69.484 1.00 92.94 399 ALA A O 1
ATOM 3102 N N . THR A 1 400 ? 36.712 -9.992 -70.445 1.00 94.62 400 THR A N 1
ATOM 3103 C CA . THR A 1 400 ? 35.941 -11.076 -69.809 1.00 94.62 400 THR A CA 1
ATOM 3104 C C . THR A 1 400 ? 36.112 -11.093 -68.292 1.00 94.62 400 THR A C 1
ATOM 3106 O O . THR A 1 400 ? 35.136 -11.283 -67.572 1.00 94.62 400 THR A O 1
ATOM 3109 N N . LYS A 1 401 ? 37.326 -10.833 -67.781 1.00 95.44 401 LYS A N 1
ATOM 3110 C CA . LYS A 1 401 ? 37.565 -10.715 -66.331 1.00 95.44 401 LYS A CA 1
ATOM 3111 C C . LYS A 1 401 ? 36.829 -9.518 -65.728 1.00 95.44 401 LYS A C 1
ATOM 3113 O O . LYS A 1 401 ? 36.234 -9.645 -64.667 1.00 95.44 401 LYS A O 1
ATOM 3118 N N . ASN A 1 402 ? 36.828 -8.374 -66.411 1.00 92.81 402 ASN A N 1
ATOM 3119 C CA . ASN A 1 402 ? 36.091 -7.191 -65.969 1.00 92.81 402 ASN A CA 1
ATOM 3120 C C . ASN A 1 402 ? 34.573 -7.455 -65.957 1.00 92.81 402 ASN A C 1
ATOM 3122 O O . ASN A 1 402 ? 33.897 -7.103 -64.996 1.00 92.81 402 ASN A O 1
ATOM 3126 N N . ALA A 1 403 ? 34.043 -8.152 -66.967 1.00 93.62 403 ALA A N 1
ATOM 3127 C CA . ALA A 1 403 ? 32.642 -8.569 -66.985 1.00 93.62 403 ALA A CA 1
ATOM 3128 C C . ALA A 1 403 ? 32.289 -9.505 -65.811 1.00 93.62 403 ALA A C 1
ATOM 3130 O O . ALA A 1 403 ? 31.260 -9.297 -65.171 1.00 93.62 403 ALA A O 1
ATOM 3131 N N . ALA A 1 404 ? 33.154 -10.472 -65.484 1.00 94.19 404 ALA A N 1
ATOM 3132 C CA . ALA A 1 404 ? 32.971 -11.349 -64.325 1.00 94.19 404 ALA A CA 1
ATOM 3133 C C . ALA A 1 404 ? 32.978 -10.565 -63.000 1.00 94.19 404 ALA A C 1
ATOM 3135 O O . ALA A 1 404 ? 32.057 -10.707 -62.203 1.00 94.19 404 ALA A O 1
ATOM 3136 N N . LEU A 1 405 ? 33.941 -9.655 -62.809 1.00 94.81 405 LEU A N 1
ATOM 3137 C CA . LEU A 1 405 ? 34.000 -8.799 -61.617 1.00 94.81 405 LEU A CA 1
ATOM 3138 C C . LEU A 1 405 ? 32.771 -7.887 -61.485 1.00 94.81 405 LEU A C 1
ATOM 3140 O O . LEU A 1 405 ? 32.295 -7.647 -60.379 1.00 94.81 405 LEU A O 1
ATOM 3144 N N . LYS A 1 406 ? 32.224 -7.385 -62.600 1.00 94.56 406 LYS A N 1
ATOM 3145 C CA . LYS A 1 406 ? 30.970 -6.614 -62.589 1.00 94.56 406 LYS A CA 1
ATOM 3146 C C . LYS A 1 406 ? 29.774 -7.464 -62.156 1.00 94.56 406 LYS A C 1
ATOM 3148 O O . LYS A 1 406 ? 28.923 -6.948 -61.436 1.00 94.56 406 LYS A O 1
ATOM 3153 N N . ALA A 1 407 ? 29.713 -8.729 -62.576 1.00 94.50 407 ALA A N 1
ATOM 3154 C CA . ALA A 1 407 ? 28.671 -9.659 -62.148 1.00 94.50 407 ALA A CA 1
ATOM 3155 C C . ALA A 1 407 ? 28.788 -9.977 -60.647 1.00 94.50 407 ALA A C 1
ATOM 3157 O O . ALA A 1 407 ? 27.819 -9.791 -59.918 1.00 94.50 407 ALA A O 1
ATOM 3158 N N . GLU A 1 408 ? 29.986 -10.313 -60.159 1.00 96.50 408 GLU A N 1
ATOM 3159 C CA . GLU A 1 408 ? 30.233 -10.550 -58.726 1.00 96.50 408 GLU A CA 1
ATOM 3160 C C . GLU A 1 408 ? 29.879 -9.322 -57.872 1.00 96.50 408 GLU A C 1
ATOM 3162 O O . GLU A 1 408 ? 29.262 -9.433 -56.814 1.00 96.50 408 GLU A O 1
ATOM 3167 N N . LEU A 1 409 ? 30.213 -8.119 -58.344 1.00 93.94 409 LEU A N 1
ATOM 3168 C CA . LEU A 1 409 ? 29.872 -6.877 -57.654 1.00 93.94 409 LEU A CA 1
ATOM 3169 C C . LEU A 1 409 ? 28.357 -6.610 -57.638 1.00 93.94 409 LEU A C 1
ATOM 3171 O O . LEU A 1 409 ? 27.844 -6.059 -56.661 1.00 93.94 409 LEU A O 1
ATOM 3175 N N . ALA A 1 410 ? 27.626 -7.005 -58.684 1.00 94.62 410 ALA A N 1
ATOM 3176 C CA . ALA A 1 410 ? 26.166 -6.952 -58.694 1.00 94.62 410 ALA A CA 1
ATOM 3177 C C . ALA A 1 410 ? 25.561 -7.940 -57.681 1.00 94.62 410 ALA A C 1
ATOM 3179 O O . ALA A 1 410 ? 24.672 -7.554 -56.916 1.00 94.62 410 ALA A O 1
ATOM 3180 N N . ASP A 1 411 ? 26.098 -9.160 -57.599 1.00 95.19 411 ASP A N 1
ATOM 3181 C CA . ASP A 1 411 ? 25.668 -10.169 -56.628 1.00 95.19 411 ASP A CA 1
ATOM 3182 C C . ASP A 1 411 ? 25.911 -9.693 -55.192 1.00 95.19 411 ASP A C 1
ATOM 3184 O O . ASP A 1 411 ? 24.995 -9.724 -54.367 1.00 95.19 411 ASP A O 1
ATOM 3188 N N . VAL A 1 412 ? 27.092 -9.139 -54.897 1.00 95.75 412 VAL A N 1
ATOM 3189 C CA . VAL A 1 412 ? 27.410 -8.574 -53.575 1.00 95.75 412 VAL A CA 1
ATOM 3190 C C . VAL A 1 412 ? 26.461 -7.429 -53.217 1.00 95.75 412 VAL A C 1
ATOM 3192 O O . VAL A 1 412 ? 25.936 -7.400 -52.102 1.00 95.75 412 VAL A O 1
ATOM 3195 N N . ARG A 1 413 ? 26.160 -6.520 -54.153 1.00 95.62 413 ARG A N 1
ATOM 3196 C CA . ARG A 1 413 ? 25.184 -5.437 -53.930 1.00 95.62 413 ARG A CA 1
ATOM 3197 C C . ARG A 1 413 ? 23.791 -5.982 -53.627 1.00 95.62 413 ARG A C 1
ATOM 3199 O O . ARG A 1 413 ? 23.141 -5.486 -52.708 1.00 95.62 413 ARG A O 1
ATOM 3206 N N . SER A 1 414 ? 23.356 -7.018 -54.344 1.00 95.69 414 SER A N 1
ATOM 3207 C CA . SER A 1 414 ? 22.075 -7.678 -54.082 1.00 95.69 414 SER A CA 1
ATOM 3208 C C . SER A 1 414 ? 22.054 -8.326 -52.693 1.00 95.69 414 SER A C 1
ATOM 3210 O O . SER A 1 414 ? 21.123 -8.092 -51.922 1.00 95.69 414 SER A O 1
ATOM 3212 N N . SER A 1 415 ? 23.125 -9.031 -52.305 1.00 95.50 415 SER A N 1
ATOM 3213 C CA . SER A 1 415 ? 23.226 -9.633 -50.974 1.00 95.50 415 SER A CA 1
ATOM 3214 C C . SER A 1 415 ? 23.214 -8.573 -49.874 1.00 95.50 415 SER A C 1
ATOM 3216 O O . SER A 1 415 ? 22.503 -8.736 -48.884 1.00 95.50 415 SER A O 1
ATOM 3218 N N . HIS A 1 416 ? 23.895 -7.441 -50.074 1.00 95.12 416 HIS A N 1
ATOM 3219 C CA . HIS A 1 416 ? 23.907 -6.344 -49.116 1.00 95.12 416 HIS A CA 1
ATOM 3220 C C . HIS A 1 416 ? 22.515 -5.721 -48.965 1.00 95.12 416 HIS A C 1
ATOM 3222 O O . HIS A 1 416 ? 22.069 -5.502 -47.842 1.00 95.12 416 HIS A O 1
ATOM 3228 N N . ALA A 1 417 ? 21.788 -5.518 -50.068 1.00 94.69 417 ALA A N 1
ATOM 3229 C CA . ALA A 1 417 ? 20.414 -5.025 -50.028 1.00 94.69 417 ALA A CA 1
ATOM 3230 C C . ALA A 1 417 ? 19.476 -5.988 -49.278 1.00 94.69 417 ALA A C 1
ATOM 3232 O O . ALA A 1 417 ? 18.690 -5.553 -48.435 1.00 94.69 417 ALA A O 1
ATOM 3233 N N . THR A 1 418 ? 19.589 -7.303 -49.515 1.00 96.38 418 THR A N 1
ATOM 3234 C CA . THR A 1 418 ? 18.788 -8.297 -48.775 1.00 96.38 418 THR A CA 1
ATOM 3235 C C . THR A 1 418 ? 19.135 -8.340 -47.288 1.00 96.38 418 THR A C 1
ATOM 3237 O O . THR A 1 418 ? 18.242 -8.460 -46.450 1.00 96.38 418 THR A O 1
ATOM 3240 N N . LEU A 1 419 ? 20.417 -8.206 -46.942 1.00 96.38 419 LEU A N 1
ATOM 3241 C CA . LEU A 1 419 ? 20.881 -8.162 -45.562 1.00 96.38 419 LEU A CA 1
ATOM 3242 C C . LEU A 1 419 ? 20.360 -6.902 -44.858 1.00 96.38 419 LEU A C 1
ATOM 3244 O O . LEU A 1 419 ? 19.810 -7.003 -43.767 1.00 96.38 419 LEU A O 1
ATOM 3248 N N . ALA A 1 420 ? 20.460 -5.736 -45.502 1.00 94.44 420 ALA A N 1
ATOM 3249 C CA . ALA A 1 420 ? 19.938 -4.474 -44.987 1.00 94.44 420 ALA A CA 1
ATOM 3250 C C . ALA A 1 420 ? 18.425 -4.551 -44.723 1.00 94.44 420 ALA A C 1
ATOM 3252 O O . ALA A 1 420 ? 17.981 -4.171 -43.642 1.00 94.44 420 ALA A O 1
ATOM 3253 N N . ALA A 1 421 ? 17.651 -5.133 -45.648 1.00 95.25 421 ALA A N 1
ATOM 3254 C CA . ALA A 1 421 ? 16.214 -5.351 -45.465 1.00 95.25 421 ALA A CA 1
ATOM 3255 C C . ALA A 1 421 ? 15.895 -6.294 -44.286 1.00 95.25 421 ALA A C 1
ATOM 3257 O O . ALA A 1 421 ? 14.938 -6.073 -43.542 1.00 95.25 421 ALA A O 1
ATOM 3258 N N . ARG A 1 422 ? 16.712 -7.335 -44.072 1.00 97.31 422 ARG A N 1
ATOM 3259 C CA . ARG A 1 422 ? 16.579 -8.217 -42.898 1.00 97.31 422 ARG A CA 1
ATOM 3260 C C . ARG A 1 422 ? 16.904 -7.483 -41.601 1.00 97.31 422 ARG A C 1
ATOM 3262 O O . ARG A 1 422 ? 16.178 -7.647 -40.628 1.00 97.31 422 ARG A O 1
ATOM 3269 N N . TYR A 1 423 ? 17.945 -6.651 -41.583 1.00 96.25 423 TYR A N 1
ATOM 3270 C CA . TYR A 1 423 ? 18.282 -5.839 -40.412 1.00 96.25 423 TYR A CA 1
ATOM 3271 C C . TYR A 1 423 ? 17.171 -4.855 -40.054 1.00 96.25 423 TYR A C 1
ATOM 3273 O O . TYR A 1 423 ? 16.823 -4.748 -38.879 1.00 96.25 423 TYR A O 1
ATOM 3281 N N . THR A 1 424 ? 16.587 -4.165 -41.038 1.00 95.88 424 THR A N 1
ATOM 3282 C CA . THR A 1 424 ? 15.455 -3.265 -40.780 1.00 95.88 424 THR A CA 1
ATOM 3283 C C . THR A 1 424 ? 14.258 -4.033 -40.237 1.00 95.88 424 THR A C 1
ATOM 3285 O O . THR A 1 424 ? 13.679 -3.609 -39.246 1.00 95.88 424 THR A O 1
ATOM 3288 N N . HIS A 1 425 ? 13.953 -5.204 -40.801 1.00 97.00 425 HIS A N 1
ATOM 3289 C CA . HIS A 1 425 ? 12.858 -6.040 -40.319 1.00 97.00 425 HIS A CA 1
ATOM 3290 C C . HIS A 1 425 ? 13.060 -6.493 -38.865 1.00 97.00 425 HIS A C 1
ATOM 3292 O O . HIS A 1 425 ? 12.176 -6.290 -38.039 1.00 97.00 425 HIS A O 1
ATOM 3298 N N . VAL A 1 426 ? 14.242 -7.017 -38.522 1.00 97.00 426 VAL A N 1
ATOM 3299 C CA . VAL A 1 426 ? 14.565 -7.433 -37.144 1.00 97.00 426 VAL A CA 1
ATOM 3300 C C . VAL A 1 426 ? 14.524 -6.248 -36.178 1.00 97.00 426 VAL A C 1
ATOM 3302 O O . VAL A 1 426 ? 14.037 -6.379 -35.058 1.00 97.00 426 VAL A O 1
ATOM 3305 N N . ARG A 1 427 ? 15.008 -5.073 -36.593 1.00 96.25 427 ARG A N 1
ATOM 3306 C CA . ARG A 1 427 ? 14.932 -3.856 -35.777 1.00 96.25 427 ARG A CA 1
ATOM 3307 C C . ARG A 1 427 ? 13.480 -3.478 -35.478 1.00 96.25 427 ARG A C 1
ATOM 3309 O O . ARG A 1 427 ? 13.167 -3.160 -34.333 1.00 96.25 427 ARG A O 1
ATOM 3316 N N . ASP A 1 428 ? 12.614 -3.525 -36.484 1.00 96.81 428 ASP A N 1
ATOM 3317 C CA . ASP A 1 428 ? 11.204 -3.174 -36.329 1.00 96.81 428 ASP A CA 1
ATOM 3318 C C . ASP A 1 428 ? 10.480 -4.212 -35.444 1.00 96.81 428 ASP A C 1
ATOM 3320 O O . ASP A 1 428 ? 9.737 -3.833 -34.540 1.00 96.81 428 ASP A O 1
ATOM 3324 N N . GLU A 1 429 ? 10.777 -5.510 -35.592 1.00 96.75 429 GLU A N 1
ATOM 3325 C CA . GLU A 1 429 ? 10.279 -6.566 -34.692 1.00 96.75 429 GLU A CA 1
ATOM 3326 C C . GLU A 1 429 ? 10.730 -6.369 -33.237 1.00 96.75 429 GLU A C 1
ATOM 3328 O O . GLU A 1 429 ? 9.933 -6.527 -32.308 1.00 96.75 429 GLU A O 1
ATOM 3333 N N . LEU A 1 430 ? 11.997 -6.004 -33.012 1.00 94.69 430 LEU A N 1
ATOM 3334 C CA . LEU A 1 430 ? 12.509 -5.703 -31.673 1.00 94.69 430 LEU A CA 1
ATOM 3335 C C . LEU A 1 430 ? 11.810 -4.484 -31.066 1.00 94.69 430 LEU A C 1
ATOM 3337 O O . LEU A 1 430 ? 11.492 -4.498 -29.877 1.00 94.69 430 LEU A O 1
ATOM 3341 N N . HIS A 1 431 ? 11.523 -3.458 -31.869 1.00 94.88 431 HIS A N 1
ATOM 3342 C CA . HIS A 1 431 ? 10.774 -2.293 -31.409 1.00 94.88 431 HIS A CA 1
ATOM 3343 C C . HIS A 1 431 ? 9.332 -2.662 -31.026 1.00 94.88 431 HIS A C 1
ATOM 3345 O O . HIS A 1 431 ? 8.833 -2.197 -29.996 1.00 94.88 431 HIS A O 1
ATOM 3351 N N . VAL A 1 432 ? 8.663 -3.514 -31.809 1.00 96.94 432 VAL A N 1
ATOM 3352 C CA . VAL A 1 432 ? 7.322 -4.021 -31.473 1.00 96.94 432 VAL A CA 1
ATOM 3353 C C . VAL A 1 432 ? 7.370 -4.805 -30.161 1.00 96.94 432 VAL A C 1
ATOM 3355 O O . VAL A 1 432 ? 6.638 -4.466 -29.232 1.00 96.94 432 VAL A O 1
ATOM 3358 N N . ARG A 1 433 ? 8.303 -5.753 -30.012 1.00 93.50 433 ARG A N 1
ATOM 3359 C CA . ARG A 1 433 ? 8.463 -6.527 -28.767 1.00 93.50 433 ARG A CA 1
ATOM 3360 C C . ARG A 1 433 ? 8.773 -5.653 -27.555 1.00 93.50 433 ARG A C 1
ATOM 3362 O O . ARG A 1 433 ? 8.255 -5.915 -26.474 1.00 93.50 433 ARG A O 1
ATOM 3369 N N . ALA A 1 434 ? 9.588 -4.612 -27.715 1.00 92.62 434 ALA A N 1
ATOM 3370 C CA . ALA A 1 434 ? 9.863 -3.656 -26.645 1.00 92.62 434 ALA A CA 1
ATOM 3371 C C . ALA A 1 434 ? 8.590 -2.899 -26.229 1.00 92.62 434 ALA A C 1
ATOM 3373 O O . ALA A 1 434 ? 8.331 -2.731 -25.037 1.00 92.62 434 ALA A O 1
ATOM 3374 N N . SER A 1 435 ? 7.759 -2.497 -27.196 1.00 94.44 435 SER A N 1
ATOM 3375 C CA . SER A 1 435 ? 6.480 -1.835 -26.915 1.00 94.44 435 SER A CA 1
ATOM 3376 C C . SER A 1 435 ? 5.471 -2.759 -26.218 1.00 94.44 435 SER A C 1
ATOM 3378 O O . SER A 1 435 ? 4.799 -2.330 -25.280 1.00 94.44 435 SER A O 1
ATOM 3380 N N . GLU A 1 436 ? 5.420 -4.041 -26.593 1.00 96.25 436 GLU A N 1
ATOM 3381 C CA . GLU A 1 436 ? 4.594 -5.064 -25.938 1.00 96.25 436 GLU A CA 1
ATOM 3382 C C . GLU A 1 436 ? 5.067 -5.336 -24.503 1.00 96.25 436 GLU A C 1
ATOM 3384 O O . GLU A 1 436 ? 4.260 -5.387 -23.570 1.00 96.25 436 GLU A O 1
ATOM 3389 N N . TRP A 1 437 ? 6.382 -5.432 -24.288 1.00 94.06 437 TRP A N 1
ATOM 3390 C CA . TRP A 1 437 ? 6.963 -5.537 -22.948 1.00 94.06 437 TRP A CA 1
ATOM 3391 C C . TRP A 1 437 ? 6.621 -4.325 -22.078 1.00 94.06 437 TRP A C 1
ATOM 3393 O O . TRP A 1 437 ? 6.227 -4.480 -20.923 1.00 94.06 437 TRP A O 1
ATOM 3403 N N . GLN A 1 438 ? 6.690 -3.115 -22.632 1.00 95.25 438 GLN A N 1
ATOM 3404 C CA . GLN A 1 438 ? 6.304 -1.910 -21.903 1.00 95.25 438 GLN A CA 1
ATOM 3405 C C . GLN A 1 438 ? 4.801 -1.898 -21.582 1.00 95.25 438 GLN A C 1
ATOM 3407 O O . GLN A 1 438 ? 4.402 -1.507 -20.483 1.00 95.25 438 GLN A O 1
ATOM 3412 N N . ALA A 1 439 ? 3.953 -2.355 -22.507 1.00 94.19 439 ALA A N 1
ATOM 3413 C CA . ALA A 1 439 ? 2.512 -2.458 -22.290 1.00 94.19 439 ALA A CA 1
ATOM 3414 C C . ALA A 1 439 ? 2.170 -3.449 -21.164 1.00 94.19 439 ALA A C 1
ATOM 3416 O O . ALA A 1 439 ? 1.393 -3.107 -20.267 1.00 94.19 439 ALA A O 1
ATOM 3417 N N . THR A 1 440 ? 2.799 -4.628 -21.157 1.00 94.25 440 THR A N 1
ATOM 3418 C CA . THR A 1 440 ? 2.613 -5.636 -20.099 1.00 94.25 440 THR A CA 1
ATOM 3419 C C . THR A 1 440 ? 3.161 -5.160 -18.750 1.00 94.25 440 THR A C 1
ATOM 3421 O O . THR A 1 440 ? 2.499 -5.335 -17.725 1.00 94.25 440 THR A O 1
ATOM 3424 N N . ALA A 1 441 ? 4.302 -4.463 -18.724 1.00 93.19 441 ALA A N 1
ATOM 3425 C CA . ALA A 1 441 ? 4.834 -3.838 -17.511 1.00 93.19 441 ALA A CA 1
ATOM 3426 C C . ALA A 1 441 ? 3.879 -2.770 -16.939 1.00 93.19 441 ALA A C 1
ATOM 3428 O O . ALA A 1 441 ? 3.610 -2.749 -15.732 1.00 93.19 441 ALA A O 1
ATOM 3429 N N . ASN A 1 442 ? 3.306 -1.926 -17.804 1.00 93.81 442 ASN A N 1
ATOM 3430 C CA . ASN A 1 442 ? 2.307 -0.924 -17.427 1.00 93.81 442 ASN A CA 1
ATOM 3431 C C . ASN A 1 442 ? 1.012 -1.567 -16.905 1.00 93.81 442 ASN A C 1
ATOM 3433 O O . ASN A 1 442 ? 0.394 -1.071 -15.962 1.00 93.81 442 ASN A O 1
ATOM 3437 N N . GLU A 1 443 ? 0.571 -2.677 -17.496 1.00 94.06 443 GLU A N 1
ATOM 3438 C CA . GLU A 1 443 ? -0.577 -3.443 -17.008 1.00 94.06 443 GLU A CA 1
ATOM 3439 C C . GLU A 1 443 ? -0.303 -4.091 -15.645 1.00 94.06 443 GLU A C 1
ATOM 3441 O O . GLU A 1 443 ? -1.109 -3.941 -14.727 1.00 94.06 443 GLU A O 1
ATOM 3446 N N . ALA A 1 444 ? 0.877 -4.681 -15.441 1.00 89.56 444 ALA A N 1
ATOM 3447 C CA . ALA A 1 444 ? 1.292 -5.205 -14.141 1.00 89.56 444 ALA A CA 1
ATOM 3448 C C . ALA A 1 444 ? 1.383 -4.106 -13.062 1.00 89.56 444 ALA A C 1
ATOM 3450 O O . ALA A 1 444 ? 1.039 -4.337 -11.900 1.00 89.56 444 ALA A O 1
ATOM 3451 N N . ALA A 1 445 ? 1.816 -2.891 -13.413 1.00 90.44 445 ALA A N 1
ATOM 3452 C CA . ALA A 1 445 ? 1.791 -1.739 -12.507 1.00 90.44 445 ALA A CA 1
ATOM 3453 C C . ALA A 1 445 ? 0.351 -1.318 -12.145 1.00 90.44 445 ALA A C 1
ATOM 3455 O O . ALA A 1 445 ? 0.038 -1.096 -10.970 1.00 90.44 445 ALA A O 1
ATOM 3456 N N . ARG A 1 446 ? -0.562 -1.291 -13.126 1.00 94.44 446 ARG A N 1
ATOM 3457 C CA . ARG A 1 446 ? -1.997 -1.037 -12.894 1.00 94.44 446 ARG A CA 1
ATOM 3458 C C . ARG A 1 446 ? -2.632 -2.106 -12.001 1.00 94.44 446 ARG A C 1
ATOM 3460 O O . ARG A 1 446 ? -3.344 -1.764 -11.062 1.00 94.44 446 ARG A O 1
ATOM 3467 N N . MET A 1 447 ? -2.307 -3.379 -12.207 1.00 93.94 447 MET A N 1
ATOM 3468 C CA . MET A 1 447 ? -2.782 -4.469 -11.348 1.00 93.94 447 MET A CA 1
ATOM 3469 C C . MET A 1 447 ? -2.259 -4.349 -9.912 1.00 93.94 447 MET A C 1
ATOM 3471 O O . MET A 1 447 ? -3.034 -4.502 -8.971 1.00 93.94 447 MET A O 1
ATOM 3475 N N . ARG A 1 448 ? -0.980 -3.997 -9.716 1.00 93.56 448 ARG A N 1
ATOM 3476 C CA . ARG A 1 448 ? -0.412 -3.750 -8.377 1.00 93.56 448 ARG A CA 1
ATOM 3477 C C . ARG A 1 448 ? -1.127 -2.615 -7.647 1.00 93.56 448 ARG A C 1
ATOM 3479 O O . ARG A 1 448 ? -1.519 -2.783 -6.497 1.00 93.56 448 ARG A O 1
ATOM 3486 N N . THR A 1 449 ? -1.361 -1.490 -8.320 1.00 92.25 449 THR A N 1
ATOM 3487 C CA . THR A 1 449 ? -2.099 -0.361 -7.723 1.00 92.25 449 THR A CA 1
ATOM 3488 C C . THR A 1 449 ? -3.564 -0.703 -7.428 1.00 92.25 449 THR A C 1
ATOM 3490 O O . THR A 1 449 ? -4.087 -0.296 -6.391 1.00 92.25 449 THR A O 1
ATOM 3493 N N . ALA A 1 450 ? -4.227 -1.498 -8.274 1.00 91.56 450 ALA A N 1
ATOM 3494 C CA . ALA A 1 450 ? -5.578 -1.993 -8.009 1.00 91.56 450 ALA A CA 1
ATOM 3495 C C . ALA A 1 450 ? -5.628 -2.943 -6.798 1.00 91.56 450 ALA A C 1
ATOM 3497 O O . ALA A 1 450 ? -6.524 -2.824 -5.959 1.00 91.56 450 ALA A O 1
ATOM 3498 N N . LEU A 1 451 ? -4.654 -3.851 -6.670 1.00 93.38 451 LEU A N 1
ATOM 3499 C CA . LEU A 1 451 ? -4.526 -4.741 -5.513 1.00 93.38 451 LEU A CA 1
ATOM 3500 C C . LEU A 1 451 ? -4.238 -3.965 -4.226 1.00 93.38 451 LEU A C 1
ATOM 3502 O O . LEU A 1 451 ? -4.853 -4.267 -3.204 1.00 93.38 451 LEU A O 1
ATOM 3506 N N . GLN A 1 452 ? -3.391 -2.933 -4.284 1.00 94.19 452 GLN A N 1
ATOM 3507 C CA . GLN A 1 452 ? -3.141 -2.051 -3.145 1.00 94.19 452 GLN A CA 1
ATOM 3508 C C . GLN A 1 452 ? -4.436 -1.375 -2.682 1.00 94.19 452 GLN A C 1
ATOM 3510 O O . GLN A 1 452 ? -4.816 -1.515 -1.526 1.00 94.19 452 GLN A O 1
ATOM 3515 N N . ARG A 1 453 ? -5.196 -0.763 -3.601 1.00 93.62 453 ARG A N 1
ATOM 3516 C CA . ARG A 1 453 ? -6.499 -0.154 -3.277 1.00 93.62 453 ARG A CA 1
ATOM 3517 C C . ARG A 1 453 ? -7.479 -1.160 -2.674 1.00 93.62 453 ARG A C 1
ATOM 3519 O O . ARG A 1 453 ? -8.213 -0.825 -1.750 1.00 93.62 453 ARG A O 1
ATOM 3526 N N . LYS A 1 454 ? -7.504 -2.398 -3.181 1.00 94.38 454 LYS A N 1
ATOM 3527 C CA . LYS A 1 454 ? -8.340 -3.468 -2.616 1.00 94.38 454 LYS A CA 1
ATOM 3528 C C . LYS A 1 454 ? -7.901 -3.824 -1.192 1.00 94.38 454 LYS A C 1
ATOM 3530 O O . LYS A 1 454 ? -8.762 -3.997 -0.335 1.00 94.38 454 LYS A O 1
ATOM 3535 N N . SER A 1 455 ? -6.596 -3.911 -0.937 1.00 92.44 455 SER A N 1
ATOM 3536 C CA . SER A 1 455 ? -6.042 -4.125 0.404 1.00 92.44 455 SER A CA 1
ATOM 3537 C C . SER A 1 455 ? -6.429 -2.989 1.354 1.00 92.44 455 SER A C 1
ATOM 3539 O O . SER A 1 455 ? -6.953 -3.256 2.433 1.00 92.44 455 SER A O 1
ATOM 3541 N N . ASP A 1 456 ? -6.274 -1.735 0.928 1.00 94.00 456 ASP A N 1
ATOM 3542 C CA . ASP A 1 456 ? -6.625 -0.559 1.729 1.00 94.00 456 ASP A CA 1
ATOM 3543 C C . ASP A 1 456 ? -8.130 -0.542 2.060 1.00 94.00 456 ASP A C 1
ATOM 3545 O O . ASP A 1 456 ? -8.519 -0.308 3.204 1.00 94.00 456 ASP A O 1
ATOM 3549 N N . LEU A 1 457 ? -9.000 -0.874 1.096 1.00 96.25 457 LEU A N 1
ATOM 3550 C CA . LEU A 1 457 ? -10.446 -1.000 1.324 1.00 96.25 457 LEU A CA 1
ATOM 3551 C C . LEU A 1 457 ? -10.794 -2.133 2.300 1.00 96.25 457 LEU A C 1
ATOM 3553 O O . LEU A 1 457 ? -11.688 -1.971 3.134 1.00 96.25 457 LEU A O 1
ATOM 3557 N N . LEU A 1 458 ? -10.097 -3.271 2.231 1.00 94.44 458 LEU A N 1
ATOM 3558 C CA . LEU A 1 458 ? -10.279 -4.367 3.188 1.00 94.44 458 LEU A CA 1
ATOM 3559 C C . LEU A 1 458 ? -9.825 -3.963 4.595 1.00 94.44 458 LEU A C 1
ATOM 3561 O O . LEU A 1 458 ? -10.525 -4.260 5.564 1.00 94.44 458 LEU A O 1
ATOM 3565 N N . GLN A 1 459 ? -8.709 -3.243 4.718 1.00 93.62 459 GLN A N 1
ATOM 3566 C CA . GLN A 1 459 ? -8.247 -2.695 5.995 1.00 93.62 459 GLN A CA 1
ATOM 3567 C C . GLN A 1 459 ? -9.249 -1.684 6.564 1.00 93.62 459 GLN A C 1
ATOM 3569 O O . GLN A 1 459 ? -9.606 -1.778 7.737 1.00 93.62 459 GLN A O 1
ATOM 3574 N N . GLN A 1 460 ? -9.785 -0.784 5.734 1.00 94.44 460 GLN A N 1
ATOM 3575 C CA . GLN A 1 460 ? -10.845 0.144 6.140 1.00 94.44 460 GLN A CA 1
ATOM 3576 C C . GLN A 1 460 ? -12.118 -0.593 6.577 1.00 94.44 460 GLN A C 1
ATOM 3578 O O . GLN A 1 460 ? -12.719 -0.236 7.589 1.00 94.44 460 GLN A O 1
ATOM 3583 N N . SER A 1 461 ? -12.527 -1.641 5.855 1.00 92.00 461 SER A N 1
ATOM 3584 C CA . SER A 1 461 ? -13.671 -2.478 6.237 1.00 92.00 461 SER A CA 1
ATOM 3585 C C . SER A 1 461 ? -13.440 -3.177 7.576 1.00 92.00 461 SER A C 1
ATOM 3587 O O . SER A 1 461 ? -14.355 -3.240 8.397 1.00 92.00 461 SER A O 1
ATOM 3589 N N . LYS A 1 462 ? -12.228 -3.690 7.814 1.00 95.94 462 LYS A N 1
ATOM 3590 C CA . LYS A 1 462 ? -11.857 -4.326 9.080 1.00 95.94 462 LYS A CA 1
ATOM 3591 C C . LYS A 1 462 ? -11.885 -3.320 10.232 1.00 95.94 462 LYS A C 1
ATOM 3593 O O . LYS A 1 462 ? -12.528 -3.589 11.241 1.00 95.94 462 LYS A O 1
ATOM 3598 N N . ALA A 1 463 ? -11.290 -2.142 10.043 1.00 92.25 463 ALA A N 1
ATOM 3599 C CA . ALA A 1 463 ? -11.300 -1.067 11.033 1.00 92.25 463 ALA A CA 1
ATOM 3600 C C . ALA A 1 463 ? -12.731 -0.611 11.373 1.00 92.25 463 ALA A C 1
ATOM 3602 O O . ALA A 1 463 ? -13.068 -0.451 12.544 1.00 92.25 463 ALA A O 1
ATOM 3603 N N . ARG A 1 464 ? -13.613 -0.480 10.371 1.00 96.19 464 ARG A N 1
ATOM 3604 C CA . ARG A 1 464 ? -15.044 -0.207 10.599 1.00 96.19 464 ARG A CA 1
ATOM 3605 C C . ARG A 1 464 ? -15.731 -1.333 11.374 1.00 96.19 464 ARG A C 1
ATOM 3607 O O . ARG A 1 464 ? -16.523 -1.054 12.266 1.00 96.19 464 ARG A O 1
ATOM 3614 N N . GLY A 1 465 ? -15.423 -2.593 11.065 1.00 95.19 465 GLY A N 1
ATOM 3615 C CA . GLY A 1 465 ? -15.931 -3.746 11.813 1.00 95.19 465 GLY A CA 1
ATOM 3616 C C . GLY A 1 465 ? -15.514 -3.723 13.287 1.00 95.19 465 GLY A C 1
ATOM 3617 O O . GLY A 1 465 ? -16.341 -3.948 14.168 1.00 95.19 465 GLY A O 1
ATOM 3618 N N . GLU A 1 466 ? -14.257 -3.382 13.569 1.00 95.50 466 GLU A N 1
ATOM 3619 C CA . GLU A 1 466 ? -13.737 -3.223 14.932 1.00 95.50 466 GLU A CA 1
ATOM 3620 C C . GLU A 1 466 ? -14.401 -2.047 15.667 1.00 95.50 466 GLU A C 1
ATOM 3622 O O . GLU A 1 466 ? -14.802 -2.195 16.823 1.00 95.50 466 GLU A O 1
ATOM 3627 N N . GLN A 1 467 ? -14.601 -0.909 14.993 1.00 95.25 467 GLN A N 1
ATOM 3628 C CA . GLN A 1 467 ? -15.339 0.238 15.539 1.00 95.25 467 GLN A CA 1
ATOM 3629 C C . GLN A 1 467 ? -16.779 -0.139 15.908 1.00 95.25 467 GLN A C 1
ATOM 3631 O O . GLN A 1 467 ? -17.203 0.099 17.040 1.00 95.25 467 GLN A O 1
ATOM 3636 N N . LEU A 1 468 ? -17.505 -0.797 14.999 1.00 95.25 468 LEU A N 1
ATOM 3637 C CA . LEU A 1 468 ? -18.869 -1.268 15.252 1.00 95.25 468 LEU A CA 1
ATOM 3638 C C . LEU A 1 468 ? -18.920 -2.289 16.397 1.00 95.25 468 LEU A C 1
ATOM 3640 O O . LEU A 1 468 ? -19.837 -2.247 17.213 1.00 95.25 468 LEU A O 1
ATOM 3644 N N . ALA A 1 469 ? -17.924 -3.171 16.518 1.00 93.31 469 ALA A N 1
ATOM 3645 C CA . ALA A 1 469 ? -17.838 -4.107 17.638 1.00 93.31 469 ALA A CA 1
ATOM 3646 C C . ALA A 1 469 ? -17.652 -3.383 18.984 1.00 93.31 469 ALA A C 1
ATOM 3648 O O . ALA A 1 469 ? -18.267 -3.764 19.983 1.00 93.31 469 ALA A O 1
ATOM 3649 N N . VAL A 1 470 ? -16.842 -2.320 19.024 1.00 95.75 470 VAL A N 1
ATOM 3650 C CA . VAL A 1 470 ? -16.682 -1.474 20.219 1.00 95.75 470 VAL A CA 1
ATOM 3651 C C . VAL A 1 470 ? -17.979 -0.734 20.550 1.00 95.75 470 VAL A C 1
ATOM 3653 O O . VAL A 1 470 ? -18.368 -0.676 21.717 1.00 95.75 470 VAL A O 1
ATOM 3656 N N . GLU A 1 471 ? -18.674 -0.188 19.553 1.00 95.25 471 GLU A N 1
ATOM 3657 C CA . GLU A 1 471 ? -19.973 0.461 19.758 1.00 95.25 471 GLU A CA 1
ATOM 3658 C C . GLU A 1 471 ? -21.028 -0.514 20.279 1.00 95.25 471 GLU A C 1
ATOM 3660 O O . GLU A 1 471 ? -21.772 -0.171 21.200 1.00 95.25 471 GLU A O 1
ATOM 3665 N N . LEU A 1 472 ? -21.047 -1.745 19.763 1.00 94.75 472 LEU A N 1
ATOM 3666 C CA . LEU A 1 472 ? -21.953 -2.792 20.221 1.00 94.75 472 LEU A CA 1
ATOM 3667 C C . LEU A 1 472 ? -21.671 -3.174 21.680 1.00 94.75 472 LEU A C 1
ATOM 3669 O O . LEU A 1 472 ? -22.610 -3.246 22.468 1.00 94.75 472 LEU A O 1
ATOM 3673 N N . ARG A 1 473 ? -20.396 -3.306 22.078 1.00 96.69 473 ARG A N 1
ATOM 3674 C CA . ARG A 1 473 ? -20.011 -3.524 23.488 1.00 96.69 473 ARG A CA 1
ATOM 3675 C C . ARG A 1 473 ? -20.474 -2.381 24.395 1.00 96.69 473 ARG A C 1
ATOM 3677 O O . ARG A 1 473 ? -21.091 -2.621 25.432 1.00 96.69 473 ARG A O 1
ATOM 3684 N N . LYS A 1 474 ? -20.268 -1.128 23.978 1.00 95.56 474 LYS A N 1
ATOM 3685 C CA . LYS A 1 474 ? -20.765 0.045 24.721 1.00 95.56 474 LYS A CA 1
ATOM 3686 C C . LYS A 1 474 ? -22.293 0.054 24.812 1.00 95.56 474 LYS A C 1
ATOM 3688 O O . LYS A 1 474 ? -22.851 0.443 25.836 1.00 95.56 474 LYS A O 1
ATOM 3693 N N . ALA A 1 475 ? -22.994 -0.355 23.754 1.00 92.50 475 ALA A N 1
ATOM 3694 C CA . ALA A 1 475 ? -24.448 -0.469 23.762 1.00 92.50 475 ALA A CA 1
ATOM 3695 C C . ALA A 1 475 ? -24.925 -1.566 24.727 1.00 92.50 475 ALA A C 1
ATOM 3697 O O . ALA A 1 475 ? -25.866 -1.324 25.486 1.00 92.50 475 ALA A O 1
ATOM 3698 N N . THR A 1 476 ? -24.248 -2.719 24.770 1.00 94.94 476 THR A N 1
ATOM 3699 C CA . THR A 1 476 ? -24.550 -3.789 25.732 1.00 94.94 476 THR A CA 1
ATOM 3700 C C . THR A 1 476 ? -24.286 -3.356 27.174 1.00 94.94 476 THR A C 1
ATOM 3702 O O . THR A 1 476 ? -25.148 -3.543 28.025 1.00 94.94 476 THR A O 1
ATOM 3705 N N . GLU A 1 477 ? -23.180 -2.658 27.450 1.00 96.19 477 GLU A N 1
ATOM 3706 C CA . GLU A 1 477 ? -22.890 -2.113 28.785 1.00 96.19 477 GLU A CA 1
ATOM 3707 C C . GLU A 1 477 ? -23.960 -1.108 29.243 1.00 96.19 477 GLU A C 1
ATOM 3709 O O . GLU A 1 477 ? -24.384 -1.113 30.402 1.00 96.19 477 GLU A O 1
ATOM 3714 N N . ARG A 1 478 ? -24.448 -0.257 28.328 1.00 95.38 478 ARG A N 1
ATOM 3715 C CA . ARG A 1 478 ? -25.561 0.667 28.605 1.00 95.38 478 ARG A CA 1
ATOM 3716 C C . ARG A 1 478 ? -26.867 -0.078 28.871 1.00 95.38 478 ARG A C 1
ATOM 3718 O O . ARG A 1 478 ? -27.624 0.348 29.743 1.00 95.38 478 ARG A O 1
ATOM 3725 N N . ALA A 1 479 ? -27.145 -1.157 28.140 1.00 92.44 479 ALA A N 1
ATOM 3726 C CA . ALA A 1 479 ? -28.320 -1.992 28.374 1.00 92.44 479 ALA A CA 1
ATOM 3727 C C . ALA A 1 479 ? -28.257 -2.659 29.759 1.00 92.44 479 ALA A C 1
ATOM 3729 O O . ALA A 1 479 ? -29.219 -2.571 30.521 1.00 92.44 479 ALA A O 1
ATOM 3730 N N . ASP A 1 480 ? -27.102 -3.203 30.143 1.00 94.88 480 ASP A N 1
ATOM 3731 C CA . ASP A 1 480 ? -26.886 -3.777 31.475 1.00 94.88 480 ASP A CA 1
ATOM 3732 C C . ASP A 1 480 ? -27.021 -2.730 32.585 1.00 94.88 480 ASP A C 1
ATOM 3734 O O . ASP A 1 480 ? -27.622 -2.990 33.631 1.00 94.88 480 ASP A O 1
ATOM 3738 N N . ALA A 1 481 ? -26.494 -1.522 32.370 1.00 92.81 481 ALA A N 1
ATOM 3739 C CA . ALA A 1 481 ? -26.652 -0.416 33.308 1.00 92.81 481 ALA A CA 1
ATOM 3740 C C . ALA A 1 481 ? -28.129 -0.027 33.487 1.00 92.81 481 ALA A C 1
ATOM 3742 O O . ALA A 1 481 ? -28.569 0.182 34.621 1.00 92.81 481 ALA A O 1
ATOM 3743 N N . ARG A 1 482 ? -28.910 0.007 32.396 1.00 93.62 482 ARG A N 1
ATOM 3744 C CA . ARG A 1 482 ? -30.365 0.235 32.444 1.00 93.62 482 ARG A CA 1
ATOM 3745 C C . ARG A 1 482 ? -31.082 -0.880 33.196 1.00 93.62 482 ARG A C 1
ATOM 3747 O O . ARG A 1 482 ? -31.835 -0.574 34.112 1.00 93.62 482 ARG A O 1
ATOM 3754 N N . LEU A 1 483 ? -30.769 -2.144 32.920 1.00 94.00 483 LEU A N 1
ATOM 3755 C CA . LEU A 1 483 ? -31.352 -3.284 33.632 1.00 94.00 483 LEU A CA 1
ATOM 3756 C C . LEU A 1 483 ? -31.061 -3.222 35.145 1.00 94.00 483 LEU A C 1
ATOM 3758 O O . LEU A 1 483 ? -31.928 -3.494 35.974 1.00 94.00 483 LEU A O 1
ATOM 3762 N N . ARG A 1 484 ? -29.842 -2.828 35.543 1.00 94.62 484 ARG A N 1
ATOM 3763 C CA . ARG A 1 484 ? -29.500 -2.613 36.962 1.00 94.62 484 ARG A CA 1
ATOM 3764 C C . ARG A 1 484 ? -30.282 -1.446 37.566 1.00 94.62 484 ARG A C 1
ATOM 3766 O O . ARG A 1 484 ? -30.690 -1.539 38.723 1.00 94.62 484 ARG A O 1
ATOM 3773 N N . ALA A 1 485 ? -30.482 -0.361 36.819 1.00 91.25 485 ALA A N 1
ATOM 3774 C CA . ALA A 1 485 ? -31.288 0.774 37.263 1.00 91.25 485 ALA A CA 1
ATOM 3775 C C . ALA A 1 485 ? -32.769 0.390 37.427 1.00 91.25 485 ALA A C 1
ATOM 3777 O O . ALA A 1 485 ? -33.364 0.727 38.447 1.00 91.25 485 ALA A O 1
ATOM 3778 N N . GLU A 1 486 ? -33.332 -0.388 36.502 1.00 93.88 486 GLU A N 1
ATOM 3779 C CA . GLU A 1 486 ? -34.695 -0.928 36.590 1.00 93.88 486 GLU A CA 1
ATOM 3780 C C . GLU A 1 486 ? -34.868 -1.838 37.809 1.00 93.88 486 GLU A C 1
ATOM 3782 O O . GLU A 1 486 ? -35.828 -1.682 38.561 1.00 93.88 486 GLU A O 1
ATOM 3787 N N . LYS A 1 487 ? -33.900 -2.724 38.085 1.00 95.94 487 LYS A N 1
ATOM 3788 C CA . LYS A 1 487 ? -33.908 -3.556 39.302 1.00 95.94 487 LYS A CA 1
ATOM 3789 C C . LYS A 1 487 ? -33.884 -2.712 40.579 1.00 95.94 487 LYS A C 1
ATOM 3791 O O . LYS A 1 487 ? -34.632 -2.997 41.511 1.00 95.94 487 LYS A O 1
ATOM 3796 N N . LYS A 1 488 ? -33.056 -1.661 40.628 1.00 93.94 488 LYS A N 1
ATOM 3797 C CA . LYS A 1 488 ? -33.020 -0.724 41.767 1.00 93.94 488 LYS A CA 1
ATOM 3798 C C . LYS A 1 488 ? -34.339 0.031 41.920 1.00 93.94 488 LYS A C 1
ATOM 3800 O O . LYS A 1 488 ? -34.817 0.182 43.041 1.00 93.94 488 LYS A O 1
ATOM 3805 N N . LEU A 1 489 ? -34.941 0.469 40.814 1.00 92.38 489 LEU A N 1
ATOM 3806 C CA . LEU A 1 489 ? -36.240 1.134 40.825 1.00 92.38 489 LEU A CA 1
ATOM 3807 C C . LEU A 1 489 ? -37.327 0.194 41.361 1.00 92.38 489 LEU A C 1
ATOM 3809 O O . LEU A 1 489 ? -38.051 0.584 42.273 1.00 92.38 489 LEU A O 1
ATOM 3813 N N . ALA A 1 490 ? -37.389 -1.049 40.878 1.00 93.38 490 ALA A N 1
ATOM 3814 C CA . ALA A 1 490 ? -38.333 -2.058 41.359 1.00 93.38 490 ALA A CA 1
ATOM 3815 C C . ALA A 1 490 ? -38.160 -2.339 42.862 1.00 93.38 490 ALA A C 1
ATOM 3817 O O . ALA A 1 490 ? -39.144 -2.348 43.599 1.00 93.38 490 ALA A O 1
ATOM 3818 N N . ALA A 1 491 ? -36.916 -2.472 43.339 1.00 94.44 491 ALA A N 1
ATOM 3819 C CA . ALA A 1 491 ? -36.630 -2.623 44.766 1.00 94.44 491 ALA A CA 1
ATOM 3820 C C . ALA A 1 491 ? -37.095 -1.402 45.580 1.00 94.44 491 ALA A C 1
ATOM 3822 O O . ALA A 1 491 ? -37.719 -1.561 46.626 1.00 94.44 491 ALA A O 1
ATOM 3823 N N . SER A 1 492 ? -36.860 -0.181 45.083 1.00 89.19 492 SER A N 1
ATOM 3824 C CA . SER A 1 492 ? -37.327 1.036 45.760 1.00 89.19 492 SER A CA 1
ATOM 3825 C C . SER A 1 492 ? -38.857 1.135 45.795 1.00 89.19 492 SER A C 1
ATOM 3827 O O . SER A 1 492 ? -39.419 1.508 46.818 1.00 89.19 492 SER A O 1
ATOM 3829 N N . GLN A 1 493 ? -39.546 0.731 44.720 1.00 94.19 493 GLN A N 1
ATOM 3830 C CA . GLN A 1 493 ? -41.009 0.676 44.667 1.00 94.19 493 GLN A CA 1
ATOM 3831 C C . GLN A 1 493 ? -41.585 -0.385 45.610 1.00 94.19 493 GLN A C 1
ATOM 3833 O O . GLN A 1 493 ? -42.677 -0.209 46.146 1.00 94.19 493 GLN A O 1
ATOM 3838 N N . GLN A 1 494 ? -40.886 -1.501 45.810 1.00 93.62 494 GLN A N 1
ATOM 3839 C CA . GLN A 1 494 ? -41.305 -2.505 46.781 1.00 93.62 494 GLN A CA 1
ATOM 3840 C C . GLN A 1 494 ? -41.127 -1.992 48.216 1.00 93.62 494 GLN A C 1
ATOM 3842 O O . GLN A 1 494 ? -42.063 -2.084 49.008 1.00 93.62 494 GLN A O 1
ATOM 3847 N N . ALA A 1 495 ? -39.995 -1.351 48.516 1.00 93.38 495 ALA A N 1
ATOM 3848 C CA . ALA A 1 495 ? -39.752 -0.740 49.820 1.00 93.38 495 ALA A CA 1
ATOM 3849 C C . ALA A 1 495 ? -40.797 0.339 50.168 1.00 93.38 495 ALA A C 1
ATOM 3851 O O . ALA A 1 495 ? -41.264 0.397 51.303 1.00 93.38 495 ALA A O 1
ATOM 3852 N N . THR A 1 496 ? -41.232 1.162 49.204 1.00 92.88 496 THR A N 1
ATOM 3853 C CA . THR A 1 496 ? -42.291 2.160 49.454 1.00 92.88 496 THR A CA 1
ATOM 3854 C C . THR A 1 496 ? -43.659 1.522 49.697 1.00 92.88 496 THR A C 1
ATOM 3856 O O . THR A 1 496 ? -44.406 2.001 50.550 1.00 92.88 496 THR A O 1
ATOM 3859 N N . LYS A 1 497 ? -43.993 0.420 49.008 1.00 96.44 497 LYS A N 1
ATOM 3860 C CA . LYS A 1 497 ? -45.215 -0.358 49.287 1.00 96.44 497 LYS A CA 1
ATOM 3861 C C . LYS A 1 497 ? -45.198 -0.954 50.695 1.00 96.44 497 LYS A C 1
ATOM 3863 O O . LYS A 1 497 ? -46.211 -0.900 51.388 1.00 96.44 497 LYS A O 1
ATOM 3868 N N . GLU A 1 498 ? -44.061 -1.490 51.126 1.00 94.56 498 GLU A N 1
ATOM 3869 C CA . GLU A 1 498 ? -43.883 -2.024 52.481 1.00 94.56 498 GLU A CA 1
ATOM 3870 C C . GLU A 1 498 ? -44.000 -0.916 53.538 1.00 94.56 498 GLU A C 1
ATOM 3872 O O . GLU A 1 498 ? -44.751 -1.073 54.498 1.00 94.56 498 GLU A O 1
ATOM 3877 N N . GLN A 1 499 ? -43.362 0.242 53.329 1.00 93.81 499 GLN A N 1
ATOM 3878 C CA . GLN A 1 499 ? -43.504 1.408 54.212 1.00 93.81 499 GLN A CA 1
ATOM 3879 C C . GLN A 1 499 ? -44.954 1.895 54.311 1.00 93.81 499 GLN A C 1
ATOM 3881 O O . GLN A 1 499 ? -45.435 2.163 55.409 1.00 93.81 499 GLN A O 1
ATOM 3886 N N . LEU A 1 500 ? -45.675 1.977 53.187 1.00 95.12 500 LEU A N 1
ATOM 3887 C CA . LEU A 1 500 ? -47.098 2.329 53.179 1.00 95.12 500 LEU A CA 1
ATOM 3888 C C . LEU A 1 500 ? -47.929 1.353 54.015 1.00 95.12 500 LEU A C 1
ATOM 3890 O O . LEU A 1 500 ? -48.803 1.792 54.759 1.00 95.12 500 LEU A O 1
ATOM 3894 N N . ARG A 1 501 ? -47.637 0.051 53.931 1.00 94.88 501 ARG A N 1
ATOM 3895 C CA . ARG A 1 501 ? -48.307 -0.970 54.743 1.00 94.88 501 ARG A CA 1
ATOM 3896 C C . ARG A 1 501 ? -48.017 -0.782 56.233 1.00 94.88 501 ARG A C 1
ATOM 3898 O O . ARG A 1 501 ? -48.950 -0.751 57.024 1.00 94.88 501 ARG A O 1
ATOM 3905 N N . VAL A 1 502 ? -46.756 -0.545 56.601 1.00 93.31 502 VAL A N 1
ATOM 3906 C CA . VAL A 1 502 ? -46.368 -0.243 57.992 1.00 93.31 502 VAL A CA 1
ATOM 3907 C C . VAL A 1 502 ? -47.085 1.006 58.513 1.00 93.31 502 VAL A C 1
ATOM 3909 O O . VAL A 1 502 ? -47.576 1.000 59.639 1.00 93.31 502 VAL A O 1
ATOM 3912 N N . PHE A 1 503 ? -47.202 2.069 57.709 1.00 91.12 503 PHE A N 1
ATOM 3913 C CA . PHE A 1 503 ? -47.948 3.269 58.104 1.00 91.12 503 PHE A CA 1
ATOM 3914 C C . PHE A 1 503 ? -49.449 3.008 58.271 1.00 91.12 503 PHE A C 1
ATOM 3916 O O . PHE A 1 503 ? -50.059 3.564 59.184 1.00 91.12 503 PHE A O 1
ATOM 3923 N N . GLN A 1 504 ? -50.050 2.175 57.418 1.00 95.12 504 GLN A N 1
ATOM 3924 C CA . GLN A 1 504 ? -51.453 1.774 57.558 1.00 95.12 504 GLN A CA 1
ATOM 3925 C C . GLN A 1 504 ? -51.678 0.970 58.842 1.00 95.12 504 GLN A C 1
ATOM 3927 O O . GLN A 1 504 ? -52.597 1.289 59.594 1.00 95.12 504 GLN A O 1
ATOM 3932 N N . ASP A 1 505 ? -50.810 0.002 59.134 1.00 93.69 505 ASP A N 1
ATOM 3933 C CA . ASP A 1 505 ? -50.888 -0.809 60.352 1.00 93.69 505 ASP A CA 1
ATOM 3934 C C . ASP A 1 505 ? -50.691 0.061 61.607 1.00 93.69 505 ASP A C 1
ATOM 3936 O O . ASP A 1 505 ? -51.472 -0.019 62.555 1.00 93.69 505 ASP A O 1
ATOM 3940 N N . ALA A 1 506 ? -49.702 0.964 61.599 1.00 89.94 506 ALA A N 1
ATOM 3941 C CA . ALA A 1 506 ? -49.471 1.911 62.693 1.00 89.94 506 ALA A CA 1
ATOM 3942 C C . ALA A 1 506 ? -50.671 2.845 62.916 1.00 89.94 506 ALA A C 1
ATOM 3944 O O . ALA A 1 506 ? -51.019 3.149 64.057 1.00 89.94 506 ALA A O 1
ATOM 3945 N N . ARG A 1 507 ? -51.335 3.278 61.836 1.00 93.94 507 ARG A N 1
ATOM 3946 C CA . ARG A 1 507 ? -52.555 4.087 61.917 1.00 93.94 507 ARG A CA 1
ATOM 3947 C C . ARG A 1 507 ? -53.711 3.308 62.545 1.00 93.94 507 ARG A C 1
ATOM 3949 O O . ARG A 1 507 ? -54.358 3.838 63.441 1.00 93.94 507 ARG A O 1
ATOM 3956 N N . GLN A 1 508 ? -53.932 2.060 62.135 1.00 94.12 508 GLN A N 1
ATOM 3957 C CA . GLN A 1 508 ? -54.951 1.196 62.744 1.00 94.12 508 GLN A CA 1
ATOM 3958 C C . GLN A 1 508 ? -54.669 0.955 64.235 1.00 94.12 508 GLN A C 1
ATOM 3960 O O . GLN A 1 508 ? -55.581 1.011 65.056 1.00 94.12 508 GLN A O 1
ATOM 3965 N N . GLN A 1 509 ? -53.403 0.744 64.614 1.00 90.19 509 GLN A N 1
ATOM 3966 C CA . GLN A 1 509 ? -53.007 0.608 66.020 1.00 90.19 509 GLN A CA 1
ATOM 3967 C C . GLN A 1 509 ? -53.272 1.884 66.830 1.00 90.19 509 GLN A C 1
ATOM 3969 O O . GLN A 1 509 ? -53.748 1.799 67.961 1.00 90.19 509 GLN A O 1
ATOM 3974 N N . LEU A 1 510 ? -53.007 3.061 66.255 1.00 92.38 510 LEU A N 1
ATOM 3975 C CA . LEU A 1 510 ? -53.329 4.356 66.860 1.00 92.38 510 LEU A CA 1
ATOM 3976 C C . LEU A 1 510 ? -54.837 4.528 67.072 1.00 92.38 510 LEU A C 1
ATOM 3978 O O . LEU A 1 510 ? -55.249 4.930 68.155 1.00 92.38 510 LEU A O 1
ATOM 3982 N N . GLU A 1 511 ? -55.655 4.186 66.075 1.00 93.62 511 GLU A N 1
ATOM 3983 C CA . GLU A 1 511 ? -57.120 4.238 66.175 1.00 93.62 511 GLU A CA 1
ATOM 3984 C C . GLU A 1 511 ? -57.634 3.302 67.287 1.00 93.62 511 GLU A C 1
ATOM 3986 O O . GLU A 1 511 ? -58.439 3.715 68.122 1.00 93.62 511 GLU A O 1
ATOM 3991 N N . LEU A 1 512 ? -57.104 2.076 67.383 1.00 94.44 512 LEU A N 1
ATOM 3992 C CA . LEU A 1 512 ? -57.424 1.152 68.480 1.00 94.44 512 LEU A CA 1
ATOM 3993 C C . LEU A 1 512 ? -56.990 1.694 69.849 1.00 94.44 512 LEU A C 1
ATOM 3995 O O . LEU A 1 512 ? -57.747 1.592 70.814 1.00 94.44 512 LEU A O 1
ATOM 3999 N N . SER A 1 513 ? -55.799 2.294 69.938 1.00 87.19 513 SER A N 1
ATOM 4000 C CA . SER A 1 513 ? -55.301 2.915 71.170 1.00 87.19 513 SER A CA 1
ATOM 4001 C C . SER A 1 513 ? -56.184 4.083 71.610 1.00 87.19 513 SER A C 1
ATOM 4003 O O . SER A 1 513 ? -56.475 4.202 72.794 1.00 87.19 513 SER A O 1
ATOM 4005 N N . GLN A 1 514 ? -56.657 4.915 70.678 1.00 90.44 514 GLN A N 1
ATOM 4006 C CA . GLN A 1 514 ? -57.571 6.022 70.982 1.00 90.44 514 GLN A CA 1
ATOM 4007 C C . GLN A 1 514 ? -58.918 5.520 71.514 1.00 90.44 514 GLN A C 1
ATOM 4009 O O . GLN A 1 514 ? -59.454 6.085 72.466 1.00 90.44 514 GLN A O 1
ATOM 4014 N N . VAL A 1 515 ? -59.457 4.433 70.947 1.00 93.44 515 VAL A N 1
ATOM 4015 C CA . VAL A 1 515 ? -60.685 3.801 71.460 1.00 93.44 515 VAL A CA 1
ATOM 4016 C C . VAL A 1 515 ? -60.470 3.260 72.877 1.00 93.44 515 VAL A C 1
ATOM 4018 O O . VAL A 1 515 ? -61.329 3.451 73.738 1.00 93.44 515 VAL A O 1
ATOM 4021 N N . GLN A 1 516 ? -59.326 2.624 73.144 1.00 89.25 516 GLN A N 1
ATOM 4022 C CA . GLN A 1 516 ? -58.977 2.142 74.485 1.00 89.25 516 GLN A CA 1
ATOM 4023 C C . GLN A 1 516 ? -58.804 3.292 75.486 1.00 89.25 516 GLN A C 1
ATOM 4025 O O . GLN A 1 516 ? -59.339 3.218 76.590 1.00 89.25 516 GLN A O 1
ATOM 4030 N N . GLU A 1 517 ? -58.113 4.373 75.110 1.00 87.50 517 GLU A N 1
ATOM 4031 C CA . GLU A 1 517 ? -57.987 5.576 75.943 1.00 87.50 517 GLU A CA 1
ATOM 4032 C C . GLU A 1 517 ? -59.358 6.172 76.268 1.00 87.50 517 GLU A C 1
ATOM 4034 O O . GLU A 1 517 ? -59.635 6.471 77.429 1.00 87.50 517 GLU A O 1
ATOM 4039 N N . TYR A 1 518 ? -60.247 6.276 75.278 1.00 93.56 518 TYR A N 1
ATOM 4040 C CA . TYR A 1 518 ? -61.607 6.768 75.483 1.00 93.56 518 TYR A CA 1
ATOM 4041 C C . TYR A 1 518 ? -62.400 5.903 76.478 1.00 93.56 518 TYR A C 1
ATOM 4043 O O . TYR A 1 518 ? -63.054 6.436 77.375 1.00 93.56 518 TYR A O 1
ATOM 4051 N N . GLN A 1 519 ? -62.306 4.573 76.375 1.00 91.31 519 GLN A N 1
ATOM 4052 C CA . GLN A 1 519 ? -62.937 3.650 77.328 1.00 91.31 519 GLN A CA 1
ATOM 4053 C C . GLN A 1 519 ? -62.369 3.808 78.744 1.00 91.31 519 GLN A C 1
ATOM 4055 O O . GLN A 1 519 ? -63.128 3.868 79.711 1.00 91.31 519 GLN A O 1
ATOM 4060 N N . LEU A 1 520 ? -61.046 3.932 78.879 1.00 88.56 520 LEU A N 1
ATOM 4061 C CA . LEU A 1 520 ? -60.394 4.143 80.173 1.00 88.56 520 LEU A CA 1
ATOM 4062 C C . LEU A 1 520 ? -60.796 5.477 80.816 1.00 88.56 520 LEU A C 1
ATOM 4064 O O . LEU A 1 520 ? -60.974 5.525 82.034 1.00 88.56 520 LEU A O 1
ATOM 4068 N N . VAL A 1 521 ? -60.974 6.540 80.024 1.00 90.69 521 VAL A N 1
ATOM 4069 C CA . VAL A 1 521 ? -61.493 7.829 80.509 1.00 90.69 521 VAL A CA 1
ATOM 4070 C C . VAL A 1 521 ? -62.920 7.672 81.033 1.00 90.69 521 VAL A C 1
ATOM 4072 O O . VAL A 1 521 ? -63.190 8.095 82.155 1.00 90.69 521 VAL A O 1
ATOM 4075 N N . GLN A 1 522 ? -63.809 6.990 80.301 1.00 91.62 522 GLN A N 1
ATOM 4076 C CA . GLN A 1 522 ? -65.168 6.715 80.788 1.00 91.62 522 GLN A CA 1
ATOM 4077 C C . GLN A 1 522 ? -65.171 5.900 82.091 1.00 91.62 522 GLN A C 1
ATOM 4079 O O . GLN A 1 522 ? -65.925 6.201 83.019 1.00 91.62 522 GLN A O 1
ATOM 4084 N N . GLU A 1 523 ? -64.320 4.873 82.197 1.00 87.81 523 GLU A N 1
ATOM 4085 C CA . GLU A 1 523 ? -64.173 4.107 83.439 1.00 87.81 523 GLU A CA 1
ATOM 4086 C C . GLU A 1 523 ? -63.658 4.969 84.597 1.00 87.81 523 GLU A C 1
ATOM 4088 O O . GLU A 1 523 ? -64.104 4.805 85.737 1.00 87.81 523 GLU A O 1
ATOM 4093 N N . ALA A 1 524 ? -62.707 5.869 84.331 1.00 84.56 524 ALA A N 1
ATOM 4094 C CA . ALA A 1 524 ? -62.174 6.787 85.327 1.00 84.56 524 ALA A CA 1
ATOM 4095 C C . ALA A 1 524 ? -63.257 7.755 85.821 1.00 84.56 524 ALA A C 1
ATOM 4097 O O . ALA A 1 524 ? -63.457 7.851 87.031 1.00 84.56 524 ALA A O 1
ATOM 4098 N N . GLU A 1 525 ? -64.021 8.376 84.918 1.00 88.50 525 GLU A N 1
ATOM 4099 C CA . GLU A 1 525 ? -65.158 9.243 85.257 1.00 88.50 525 GLU A CA 1
ATOM 4100 C C . GLU A 1 525 ? -66.220 8.494 86.080 1.00 88.50 525 GLU A C 1
ATOM 4102 O O . GLU A 1 525 ? -66.714 9.002 87.091 1.00 88.50 525 GLU A O 1
ATOM 4107 N N . ALA A 1 526 ? -66.533 7.245 85.716 1.00 89.69 526 ALA A N 1
ATOM 4108 C CA . ALA A 1 526 ? -67.455 6.406 86.478 1.00 89.69 526 ALA A CA 1
ATOM 4109 C C . ALA A 1 526 ? -66.933 6.115 87.897 1.00 89.69 526 ALA A C 1
ATOM 4111 O O . ALA A 1 526 ? -67.694 6.186 88.869 1.00 89.69 526 ALA A O 1
ATOM 4112 N N . ARG A 1 527 ? -65.633 5.821 88.046 1.00 84.88 527 ARG A N 1
ATOM 4113 C CA . ARG A 1 527 ? -64.993 5.628 89.359 1.00 84.88 527 ARG A CA 1
ATOM 4114 C C . ARG A 1 527 ? -64.955 6.927 90.167 1.00 84.88 527 ARG A C 1
ATOM 4116 O O . ARG A 1 527 ? -65.230 6.888 91.364 1.00 84.88 527 ARG A O 1
ATOM 4123 N N . GLU A 1 528 ? -64.684 8.074 89.550 1.00 89.44 528 GLU A N 1
ATOM 4124 C CA . GLU A 1 528 ? -64.740 9.384 90.213 1.00 89.44 528 GLU A CA 1
ATOM 4125 C C . GLU A 1 528 ? -66.152 9.707 90.709 1.00 89.44 528 GLU A C 1
ATOM 4127 O O . GLU A 1 528 ? -66.324 10.115 91.860 1.00 89.44 528 GLU A O 1
ATOM 4132 N N . ALA A 1 529 ? -67.184 9.436 89.907 1.00 86.31 529 ALA A N 1
ATOM 4133 C CA . ALA A 1 529 ? -68.578 9.589 90.317 1.00 86.31 529 ALA A CA 1
ATOM 4134 C C . ALA A 1 529 ? -68.940 8.669 91.499 1.00 86.31 529 ALA A C 1
ATOM 4136 O O . ALA A 1 529 ? -69.622 9.099 92.439 1.00 86.31 529 ALA A O 1
ATOM 4137 N N . GLN A 1 530 ? -68.447 7.423 91.500 1.00 86.12 530 GLN A N 1
ATOM 4138 C CA . GLN A 1 530 ? -68.589 6.502 92.634 1.00 86.12 530 GLN A CA 1
ATOM 4139 C C . GLN A 1 530 ? -67.889 7.037 93.889 1.00 86.12 530 GLN A C 1
ATOM 4141 O O . GLN A 1 530 ? -68.493 7.052 94.963 1.00 86.12 530 GLN A O 1
ATOM 4146 N N . VAL A 1 531 ? -66.652 7.531 93.772 1.00 85.81 531 VAL A N 1
ATOM 4147 C CA . VAL A 1 531 ? -65.911 8.134 94.891 1.00 85.81 531 VAL A CA 1
ATOM 4148 C C . VAL A 1 531 ? -66.632 9.374 95.417 1.00 85.81 531 VAL A C 1
ATOM 4150 O O . VAL A 1 531 ? -66.806 9.495 96.627 1.00 85.81 531 VAL A O 1
ATOM 4153 N N . ALA A 1 532 ? -67.126 10.259 94.551 1.00 85.00 532 ALA A N 1
ATOM 4154 C CA . ALA A 1 532 ? -67.889 11.442 94.948 1.00 85.00 532 ALA A CA 1
ATOM 4155 C C . ALA A 1 532 ? -69.206 11.073 95.656 1.00 85.00 532 ALA A C 1
ATOM 4157 O O . ALA A 1 532 ? -69.614 11.735 96.615 1.00 85.00 532 ALA A O 1
ATOM 4158 N N . SER A 1 533 ? -69.871 10.000 95.218 1.00 87.38 533 SER A N 1
ATOM 4159 C CA . SER A 1 533 ? -71.050 9.436 95.889 1.00 87.38 533 SER A CA 1
ATOM 4160 C C . SER A 1 533 ? -70.705 8.893 97.284 1.00 87.38 533 SER A C 1
ATOM 4162 O O . SER A 1 533 ? -71.364 9.235 98.270 1.00 87.38 533 SER A O 1
ATOM 4164 N N . LEU A 1 534 ? -69.617 8.124 97.406 1.00 86.62 534 LEU A N 1
ATOM 4165 C CA . LEU A 1 534 ? -69.114 7.624 98.690 1.00 86.62 534 LEU A CA 1
ATOM 4166 C C . LEU A 1 534 ? -68.672 8.757 99.626 1.00 86.62 534 LEU A C 1
ATOM 4168 O O . LEU A 1 534 ? -68.951 8.696 100.821 1.00 86.62 534 LEU A O 1
ATOM 4172 N N . GLN A 1 535 ? -68.036 9.809 99.107 1.00 87.06 535 GLN A N 1
ATOM 4173 C CA . GLN A 1 535 ? -67.667 11.001 99.874 1.00 87.06 535 GLN A CA 1
ATOM 4174 C C . GLN A 1 535 ? -68.903 11.727 100.412 1.00 87.06 535 GLN A C 1
ATOM 4176 O O . GLN A 1 535 ? -68.932 12.057 101.598 1.00 87.06 535 GLN A O 1
ATOM 4181 N N . ARG A 1 536 ? -69.948 11.915 99.592 1.00 84.94 536 ARG A N 1
ATOM 4182 C CA . ARG A 1 536 ? -71.234 12.480 100.039 1.00 84.94 536 ARG A CA 1
ATOM 4183 C C . ARG A 1 536 ? -71.889 11.621 101.121 1.00 84.94 536 ARG A C 1
ATOM 4185 O O . ARG A 1 536 ? -72.327 12.157 102.135 1.00 84.94 536 ARG A O 1
ATOM 4192 N N . ARG A 1 537 ? -71.881 10.293 100.967 1.00 85.06 537 ARG A N 1
ATOM 4193 C CA . ARG A 1 537 ? -72.382 9.355 101.988 1.00 85.06 537 ARG A CA 1
ATOM 4194 C C . ARG A 1 537 ? -71.559 9.396 103.277 1.00 85.06 537 ARG A C 1
ATOM 4196 O O . ARG A 1 537 ? -72.110 9.338 104.367 1.00 85.06 537 ARG A O 1
ATOM 4203 N N . LEU A 1 538 ? -70.237 9.520 103.187 1.00 83.25 538 LEU A N 1
ATOM 4204 C CA . LEU A 1 538 ? -69.382 9.700 104.362 1.00 83.25 538 LEU A CA 1
ATOM 4205 C C . LEU A 1 538 ? -69.646 11.038 105.056 1.00 83.25 538 LEU A C 1
ATOM 4207 O O . LEU A 1 538 ? -69.633 11.093 106.282 1.00 83.25 538 LEU A O 1
ATOM 4211 N N . GLN A 1 539 ? -69.889 12.112 104.303 1.00 82.12 539 GLN A N 1
ATOM 4212 C CA . GLN A 1 539 ? -70.278 13.404 104.865 1.00 82.12 539 GLN A CA 1
ATOM 4213 C C . GLN A 1 539 ? -71.648 13.332 105.551 1.00 82.12 539 GLN A C 1
ATOM 4215 O O . GLN A 1 539 ? -71.765 13.833 106.666 1.00 82.12 539 GLN A O 1
ATOM 4220 N N . SER A 1 540 ? -72.643 12.657 104.961 1.00 80.44 540 SER A N 1
ATOM 4221 C CA . SER A 1 540 ? -73.954 12.461 105.598 1.00 80.44 540 SER A CA 1
ATOM 4222 C C . SER A 1 540 ? -73.843 11.618 106.869 1.00 80.44 540 SER A C 1
ATOM 4224 O O . SER A 1 540 ? -74.349 12.025 107.907 1.00 80.44 540 SER A O 1
ATOM 4226 N N . LEU A 1 541 ? -73.082 10.518 106.841 1.00 79.25 541 LEU A N 1
ATOM 4227 C CA . LEU A 1 541 ? -72.813 9.693 108.024 1.00 79.25 541 LEU A CA 1
ATOM 4228 C C . LEU A 1 541 ? -72.051 10.464 109.110 1.00 79.25 541 LEU A C 1
ATOM 4230 O O . LEU A 1 541 ? -72.306 10.274 110.297 1.00 79.25 541 LEU A O 1
ATOM 4234 N N . ARG A 1 542 ? -71.114 11.348 108.739 1.00 81.44 542 ARG A N 1
ATOM 4235 C CA . ARG A 1 542 ? -70.447 12.248 109.695 1.00 81.44 542 ARG A CA 1
ATOM 4236 C C . ARG A 1 542 ? -71.431 13.248 110.293 1.00 81.44 542 ARG A C 1
ATOM 4238 O O . ARG A 1 542 ? -71.397 13.427 111.505 1.00 81.44 542 ARG A O 1
ATOM 4245 N N . ALA A 1 543 ? -72.302 13.848 109.481 1.00 79.06 543 ALA A N 1
ATOM 4246 C CA . ALA A 1 543 ? -73.342 14.766 109.937 1.00 79.06 543 ALA A CA 1
ATOM 4247 C C . ALA A 1 543 ? -74.332 14.070 110.892 1.00 79.06 543 ALA A C 1
ATOM 4249 O O . ALA A 1 543 ? -74.618 14.591 111.971 1.00 79.06 543 ALA A O 1
ATOM 4250 N N . GLU A 1 544 ? -74.770 12.853 110.561 1.00 74.44 544 GLU A N 1
ATOM 4251 C CA . GLU A 1 544 ? -75.576 11.992 111.432 1.00 74.44 544 GLU A CA 1
ATOM 4252 C C . GLU A 1 544 ? -74.838 11.662 112.734 1.00 74.44 544 GLU A C 1
ATOM 4254 O O . GLU A 1 544 ? -75.402 11.819 113.812 1.00 74.44 544 GLU A O 1
ATOM 4259 N N . ASN A 1 545 ? -73.556 11.282 112.678 1.00 76.25 545 ASN A N 1
ATOM 4260 C CA . ASN A 1 545 ? -72.766 11.005 113.881 1.00 76.25 545 ASN A CA 1
ATOM 4261 C C . ASN A 1 545 ? -72.616 12.253 114.766 1.00 76.25 545 ASN A C 1
ATOM 4263 O O . ASN A 1 545 ? -72.713 12.153 115.987 1.00 76.25 545 ASN A O 1
ATOM 4267 N N . THR A 1 546 ? -72.421 13.437 114.175 1.00 74.56 546 THR A N 1
ATOM 4268 C CA . THR A 1 546 ? -72.395 14.701 114.924 1.00 74.56 546 THR A CA 1
ATOM 4269 C C . THR A 1 546 ? -73.758 15.057 115.512 1.00 74.56 546 THR A C 1
ATOM 4271 O O . THR A 1 546 ? -73.805 15.501 116.655 1.00 74.56 546 THR A O 1
ATOM 4274 N N . ALA A 1 547 ? -74.861 14.802 114.801 1.00 72.06 547 ALA A N 1
ATOM 4275 C CA . ALA A 1 547 ? -76.215 15.001 115.313 1.00 72.06 547 ALA A CA 1
ATOM 4276 C C . ALA A 1 547 ? -76.525 14.037 116.471 1.00 72.06 547 ALA A C 1
ATOM 4278 O O . ALA A 1 547 ? -77.037 14.466 117.500 1.00 72.06 547 ALA A O 1
ATOM 4279 N N . LEU A 1 548 ? -76.126 12.766 116.363 1.00 71.69 548 LEU A N 1
ATOM 4280 C CA . LEU A 1 548 ? -76.233 11.772 117.435 1.00 71.69 548 LEU A CA 1
ATOM 4281 C C . LEU A 1 548 ? -75.376 12.145 118.655 1.00 71.69 548 LEU A C 1
ATOM 4283 O O . LEU A 1 548 ? -75.830 12.015 119.788 1.00 71.69 548 LEU A O 1
ATOM 4287 N N . ARG A 1 549 ? -74.156 12.665 118.454 1.00 69.81 549 ARG A N 1
ATOM 4288 C CA . ARG A 1 549 ? -73.317 13.197 119.546 1.00 69.81 549 ARG A CA 1
ATOM 4289 C C . ARG A 1 549 ? -73.928 14.443 120.192 1.00 69.81 549 ARG A C 1
ATOM 4291 O O . ARG A 1 549 ? -73.870 14.564 121.412 1.00 69.81 549 ARG A O 1
ATOM 4298 N N . ALA A 1 550 ? -74.541 15.330 119.408 1.00 64.44 550 ALA A N 1
ATOM 4299 C CA . ALA A 1 550 ? -75.266 16.491 119.920 1.00 64.44 550 ALA A CA 1
ATOM 4300 C C . ALA A 1 550 ? -76.505 16.067 120.735 1.00 64.44 550 ALA A C 1
ATOM 4302 O O . ALA A 1 550 ? -76.716 16.580 121.833 1.00 64.44 550 ALA A O 1
ATOM 4303 N N . GLN A 1 551 ? -77.257 15.065 120.269 1.00 61.09 551 GLN A N 1
ATOM 4304 C CA . GLN A 1 551 ? -78.376 14.460 121.005 1.00 61.09 551 GLN A CA 1
ATOM 4305 C C . GLN A 1 551 ? -77.916 13.796 122.315 1.00 61.09 551 GLN A C 1
ATOM 4307 O O . GLN A 1 551 ? -78.524 14.033 123.355 1.00 61.09 551 GLN A O 1
ATOM 4312 N N . LEU A 1 552 ? -76.795 13.063 122.302 1.00 57.19 552 LEU A N 1
ATOM 4313 C CA . LEU A 1 552 ? -76.163 12.491 123.504 1.00 57.19 552 LEU A CA 1
ATOM 4314 C C . LEU A 1 552 ? -75.668 13.560 124.493 1.00 57.19 552 LEU A C 1
ATOM 4316 O O . LEU A 1 552 ? -75.691 13.340 125.703 1.00 57.19 552 LEU A O 1
ATOM 4320 N N . SER A 1 553 ? -75.223 14.720 124.002 1.00 55.81 553 SER A N 1
ATOM 4321 C CA . SER A 1 553 ? -74.838 15.853 124.855 1.00 55.81 553 SER A CA 1
ATOM 4322 C C . SER A 1 553 ? -76.038 16.625 125.418 1.00 55.81 553 SER A C 1
ATOM 4324 O O . SER A 1 553 ? -75.941 17.186 126.505 1.00 55.81 553 SER A O 1
ATOM 4326 N N . ALA A 1 554 ? -77.182 16.605 124.728 1.00 50.72 554 ALA A N 1
ATOM 4327 C CA . ALA A 1 554 ? -78.428 17.227 125.174 1.00 50.72 554 ALA A CA 1
ATOM 4328 C C . ALA A 1 554 ? -79.220 16.356 126.173 1.00 50.72 554 ALA A C 1
ATOM 4330 O O . ALA A 1 554 ? -80.067 16.872 126.898 1.00 50.72 554 ALA A O 1
ATOM 4331 N N . SER A 1 555 ? -78.932 15.051 126.263 1.00 43.91 555 SER A N 1
ATOM 4332 C CA . SER A 1 555 ? -79.658 14.089 127.106 1.00 43.91 555 SER A CA 1
ATOM 4333 C C . SER A 1 555 ? -79.020 13.808 128.476 1.00 43.91 555 SER A C 1
ATOM 4335 O O . SER A 1 555 ? -79.354 12.802 129.102 1.00 43.91 555 SER A O 1
ATOM 4337 N N . ARG A 1 556 ? -78.111 14.658 128.978 1.00 33.78 556 ARG A N 1
ATOM 4338 C CA . ARG A 1 556 ? -77.502 14.483 130.312 1.00 33.78 556 ARG A CA 1
ATOM 4339 C C . ARG A 1 556 ? -77.873 15.618 131.282 1.00 33.78 556 ARG A C 1
ATOM 4341 O O . ARG A 1 556 ? -77.115 16.581 131.393 1.00 33.78 556 ARG A O 1
ATOM 4348 N N . PRO A 1 557 ? -78.993 15.518 132.028 1.00 36.91 557 PRO A N 1
ATOM 4349 C CA . PRO A 1 557 ? -79.226 16.313 133.223 1.00 36.91 557 PRO A CA 1
ATOM 4350 C C . PRO A 1 557 ? -78.719 15.619 134.501 1.00 36.91 557 PRO A C 1
ATOM 4352 O O . PRO A 1 557 ? -78.505 14.411 134.569 1.00 36.91 557 PRO A O 1
ATOM 4355 N N . LYS A 1 558 ? -78.490 16.486 135.486 1.00 33.94 558 LYS A N 1
ATOM 4356 C CA . LYS A 1 558 ? -77.825 16.368 136.790 1.00 33.94 558 LYS A CA 1
ATOM 4357 C C . LYS A 1 558 ? -78.445 15.359 137.782 1.00 33.94 558 LYS A C 1
ATOM 4359 O O . LYS A 1 558 ? -79.654 15.369 137.971 1.00 33.94 558 LYS A O 1
ATOM 4364 N N . ALA A 1 559 ? -77.581 14.642 138.508 1.00 31.58 559 ALA A N 1
ATOM 4365 C CA . ALA A 1 559 ? -77.713 14.203 139.915 1.00 31.58 559 ALA A CA 1
ATOM 4366 C C . ALA A 1 559 ? -76.285 13.823 140.390 1.00 31.58 559 ALA A C 1
ATOM 4368 O O . ALA A 1 559 ? -75.632 13.034 139.713 1.00 31.58 559 ALA A O 1
ATOM 4369 N N . GLY A 1 560 ? -75.639 14.562 141.305 1.00 29.83 560 GLY A N 1
ATOM 4370 C CA . GLY A 1 560 ? -75.751 14.435 142.774 1.00 29.83 560 GLY A CA 1
ATOM 4371 C C . GLY A 1 560 ? -74.733 13.391 143.283 1.00 29.83 560 GLY A C 1
ATOM 4372 O O . GLY A 1 560 ? -74.937 12.210 143.043 1.00 29.83 560 GLY A O 1
ATOM 4373 N N . GLU A 1 561 ? -73.499 13.779 143.636 1.00 27.44 561 GLU A N 1
ATOM 4374 C CA . GLU A 1 561 ? -72.984 13.958 145.023 1.00 27.44 561 GLU A CA 1
ATOM 4375 C C . GLU A 1 561 ? -73.086 12.708 145.928 1.00 27.44 561 GLU A C 1
ATOM 4377 O O . GLU A 1 561 ? -74.167 12.385 146.400 1.00 27.44 561 GLU A O 1
ATOM 4382 N N . HIS A 1 562 ? -71.983 11.984 146.182 1.00 29.28 562 HIS A N 1
ATOM 4383 C CA . HIS A 1 562 ? -71.096 12.153 147.354 1.00 29.28 562 HIS A CA 1
ATOM 4384 C C . HIS A 1 562 ? -70.031 11.031 147.451 1.00 29.28 562 HIS A C 1
ATOM 4386 O O . HIS A 1 562 ? -70.320 9.862 147.219 1.00 29.28 562 HIS A O 1
ATOM 4392 N N . ASP A 1 563 ? -68.813 11.468 147.789 1.00 26.91 563 ASP A N 1
ATOM 4393 C CA . ASP A 1 563 ? -67.723 10.877 148.591 1.00 26.91 563 ASP A CA 1
ATOM 4394 C C . ASP A 1 563 ? -67.370 9.380 148.601 1.00 26.91 563 ASP A C 1
ATOM 4396 O O . ASP A 1 563 ? -68.190 8.501 148.846 1.00 26.91 563 ASP A O 1
ATOM 4400 N N . GLY A 1 564 ? -66.054 9.125 148.529 1.00 26.00 564 GLY A N 1
ATOM 4401 C CA . GLY A 1 564 ? -65.459 7.872 149.003 1.00 26.00 564 GLY A CA 1
ATOM 4402 C C . GLY A 1 564 ? -64.083 7.519 148.431 1.00 26.00 564 GLY A C 1
ATOM 4403 O O . GLY A 1 564 ? -63.975 6.613 147.621 1.00 26.00 564 GLY A O 1
ATOM 4404 N N . ASP A 1 565 ? -63.055 8.230 148.893 1.00 26.05 565 ASP A N 1
ATOM 4405 C CA . ASP A 1 565 ? -61.652 7.814 149.071 1.00 26.05 565 ASP A CA 1
ATOM 4406 C C . ASP A 1 565 ? -60.765 7.251 147.931 1.00 26.05 565 ASP A C 1
ATOM 4408 O O . ASP A 1 565 ? -60.849 6.121 147.460 1.00 26.05 565 ASP A O 1
ATOM 4412 N N . LYS A 1 566 ? -59.759 8.083 147.617 1.00 32.34 566 LYS A N 1
ATOM 4413 C CA . LYS A 1 566 ? -58.306 7.811 147.648 1.00 32.34 566 LYS A CA 1
ATOM 4414 C C . LYS A 1 566 ? -57.845 6.354 147.476 1.00 32.34 566 LYS A C 1
ATOM 4416 O O . LYS A 1 566 ? -57.870 5.579 148.421 1.00 32.34 566 LYS A O 1
ATOM 4421 N N . ALA A 1 567 ? -57.191 6.089 146.342 1.00 34.56 567 ALA A N 1
ATOM 4422 C CA . ALA A 1 567 ? -55.813 5.569 146.243 1.00 34.56 567 ALA A CA 1
ATOM 4423 C C . ALA A 1 567 ? -55.582 4.947 144.856 1.00 34.56 567 ALA A C 1
ATOM 4425 O O . ALA A 1 567 ? -56.156 3.909 144.560 1.00 34.56 567 ALA A O 1
ATOM 4426 N N . ALA A 1 568 ? -54.735 5.575 144.025 1.00 35.88 568 ALA A N 1
ATOM 4427 C CA . ALA A 1 568 ? -53.843 4.931 143.035 1.00 35.88 568 ALA A CA 1
ATOM 4428 C C . ALA A 1 568 ? -53.374 5.929 141.955 1.00 35.88 568 ALA A C 1
ATOM 4430 O O . ALA A 1 568 ? -53.487 5.688 140.753 1.00 35.88 568 ALA A O 1
ATOM 4431 N N . ALA A 1 569 ? -52.751 7.032 142.374 1.00 46.59 569 ALA A N 1
ATOM 4432 C CA . ALA A 1 569 ? -52.004 7.943 141.500 1.00 46.59 569 ALA A CA 1
ATOM 4433 C C . ALA A 1 569 ? -50.668 7.344 140.985 1.00 46.59 569 ALA A C 1
ATOM 4435 O O . ALA A 1 569 ? -49.713 8.069 140.734 1.00 46.59 569 ALA A O 1
ATOM 4436 N N . VAL A 1 570 ? -50.567 6.018 140.826 1.00 46.81 570 VAL A N 1
ATOM 4437 C CA . VAL A 1 570 ? -49.289 5.330 140.539 1.00 46.81 570 VAL A CA 1
ATOM 4438 C C . VAL A 1 570 ? -49.352 4.419 139.299 1.00 46.81 570 VAL A C 1
ATOM 4440 O O . VAL A 1 570 ? -48.320 4.018 138.774 1.00 46.81 570 VAL A O 1
ATOM 4443 N N . SER A 1 571 ? -50.530 4.177 138.709 1.00 41.16 571 SER A N 1
ATOM 4444 C CA . SER A 1 571 ? -50.657 3.260 137.553 1.00 41.16 571 SER A CA 1
ATOM 4445 C C . SER A 1 571 ? -50.685 3.924 136.165 1.00 41.16 571 SER A C 1
ATOM 4447 O O . SER A 1 571 ? -50.704 3.227 135.150 1.00 41.16 571 SER A O 1
ATOM 4449 N N . GLN A 1 572 ? -50.646 5.258 136.066 1.00 41.34 572 GLN A N 1
ATOM 4450 C CA . GLN A 1 572 ? -50.746 5.955 134.770 1.00 41.34 572 GLN A CA 1
ATOM 4451 C C . GLN A 1 572 ? -49.389 6.194 134.076 1.00 41.34 572 GLN A C 1
ATOM 4453 O O . GLN A 1 572 ? -49.351 6.521 132.890 1.00 41.34 572 GLN A O 1
ATOM 4458 N N . ILE A 1 573 ? -48.274 5.938 134.772 1.00 47.88 573 ILE A N 1
ATOM 4459 C CA . ILE A 1 573 ? -46.911 5.972 134.206 1.00 47.88 573 ILE A CA 1
ATOM 4460 C C . ILE A 1 573 ? -46.598 4.679 133.425 1.00 47.88 573 ILE A C 1
ATOM 4462 O O . ILE A 1 573 ? -45.828 4.704 132.468 1.00 47.88 573 ILE A O 1
ATOM 4466 N N . SER A 1 574 ? -47.286 3.569 133.718 1.00 38.81 574 SER A N 1
ATOM 4467 C CA . SER A 1 574 ? -47.054 2.280 133.047 1.00 38.81 574 SER A CA 1
ATOM 4468 C C . SER A 1 574 ? -47.681 2.179 131.642 1.00 38.81 574 SER A C 1
ATOM 4470 O O . SER A 1 574 ? -47.280 1.343 130.839 1.00 38.81 574 SER A O 1
ATOM 4472 N N . ARG A 1 575 ? -48.620 3.071 131.281 1.00 43.12 575 ARG A N 1
ATOM 4473 C CA . ARG A 1 575 ? -49.293 3.059 129.962 1.00 43.12 575 ARG A CA 1
ATOM 4474 C C . ARG A 1 575 ? -48.642 3.943 128.889 1.00 43.12 575 ARG A C 1
ATOM 4476 O O . ARG A 1 575 ? -49.029 3.855 127.729 1.00 43.12 575 ARG A O 1
ATOM 4483 N N . ARG A 1 576 ? -47.636 4.758 129.238 1.00 43.31 576 ARG A N 1
ATOM 4484 C CA . ARG A 1 576 ? -46.880 5.598 128.278 1.00 43.31 576 ARG A CA 1
ATOM 4485 C C . ARG A 1 576 ? -45.681 4.886 127.631 1.00 43.31 576 ARG A C 1
ATOM 4487 O O . ARG A 1 576 ? -45.108 5.404 126.679 1.00 43.31 576 ARG A O 1
ATOM 4494 N N . LEU A 1 577 ? -45.322 3.690 128.101 1.00 43.62 577 LEU A N 1
ATOM 4495 C CA . LEU A 1 577 ? -44.220 2.885 127.554 1.00 43.62 577 LEU A CA 1
ATOM 4496 C C . LEU A 1 577 ? -44.664 1.862 126.490 1.00 43.62 577 LEU A C 1
ATOM 4498 O O . LEU A 1 577 ? -43.824 1.374 125.739 1.00 43.62 577 LEU A O 1
ATOM 4502 N N . SER A 1 578 ? -45.969 1.595 126.363 1.00 44.69 578 SER A N 1
ATOM 4503 C CA . SER A 1 578 ? -46.523 0.611 125.413 1.00 44.69 578 SER A CA 1
ATOM 4504 C C . SER A 1 578 ? -46.951 1.203 124.062 1.00 44.69 578 SER A C 1
ATOM 4506 O O . SER A 1 578 ? -47.231 0.454 123.132 1.00 44.69 578 SER A O 1
ATOM 4508 N N . THR A 1 579 ? -46.999 2.533 123.925 1.00 46.12 579 THR A N 1
ATOM 4509 C CA . THR A 1 579 ? -47.345 3.223 122.666 1.00 46.12 579 THR A CA 1
ATOM 4510 C C . THR A 1 579 ? -46.122 3.749 121.908 1.00 46.12 579 THR A C 1
ATOM 4512 O O . THR A 1 579 ? -46.181 3.894 120.692 1.00 46.12 579 THR A O 1
ATOM 4515 N N . SER A 1 580 ? -44.972 3.928 122.571 1.00 46.22 580 SER A N 1
ATOM 4516 C CA . SER A 1 580 ? -43.744 4.418 121.916 1.00 46.22 580 SER A CA 1
ATOM 4517 C C . SER A 1 580 ? -42.988 3.344 121.121 1.00 46.22 580 SER A C 1
ATOM 4519 O O . SER A 1 580 ? -42.180 3.661 120.247 1.00 46.22 580 SER A O 1
ATOM 4521 N N . THR A 1 581 ? -43.254 2.062 121.380 1.00 48.41 581 THR A N 1
ATOM 4522 C CA . THR A 1 581 ? -42.679 0.934 120.632 1.00 48.41 581 THR A CA 1
ATOM 4523 C C . THR A 1 581 ? -43.435 0.678 119.327 1.00 48.41 581 THR A C 1
ATOM 4525 O O . THR A 1 581 ? -42.789 0.433 118.312 1.00 48.41 581 THR A O 1
ATOM 4528 N N . GLY A 1 582 ? -44.765 0.814 119.299 1.00 52.94 582 GLY A N 1
ATOM 4529 C CA . GLY A 1 582 ? -45.581 0.640 118.086 1.00 52.94 582 GLY A CA 1
ATOM 4530 C C . GLY A 1 582 ? -45.369 1.736 117.035 1.00 52.94 582 GLY A C 1
ATOM 4531 O O . GLY A 1 582 ? -45.232 1.433 115.852 1.00 52.94 582 GLY A O 1
ATOM 4532 N N . GLU A 1 583 ? -45.235 2.994 117.461 1.00 53.69 583 GLU A N 1
ATOM 4533 C CA . GLU A 1 583 ? -44.975 4.136 116.568 1.00 53.69 583 GLU A CA 1
ATOM 4534 C C . GLU A 1 583 ? -43.560 4.097 115.965 1.00 53.69 583 GLU A C 1
ATOM 4536 O O . GLU A 1 583 ? -43.381 4.401 114.787 1.00 53.69 583 GLU A O 1
ATOM 4541 N N . ARG A 1 584 ? -42.556 3.617 116.718 1.00 51.84 584 ARG A N 1
ATOM 4542 C CA . ARG A 1 584 ? -41.198 3.376 116.188 1.00 51.84 584 ARG A CA 1
ATOM 4543 C C . ARG A 1 584 ? -41.150 2.217 115.190 1.00 51.84 584 ARG A C 1
ATOM 4545 O O . ARG A 1 584 ? -40.383 2.286 114.237 1.00 51.84 584 ARG A O 1
ATOM 4552 N N . HIS A 1 585 ? -41.973 1.180 115.368 1.00 53.97 585 HIS A N 1
ATOM 4553 C CA . HIS A 1 585 ? -42.096 0.087 114.393 1.00 53.97 585 HIS A CA 1
ATOM 4554 C C . HIS A 1 585 ? -42.879 0.508 113.138 1.00 53.97 585 HIS A C 1
ATOM 4556 O O . HIS A 1 585 ? -42.563 0.031 112.050 1.00 53.97 585 HIS A O 1
ATOM 4562 N N . GLY A 1 586 ? -43.856 1.414 113.268 1.00 59.53 586 GLY A N 1
ATOM 4563 C CA . GLY A 1 586 ? -44.542 2.060 112.143 1.00 59.53 586 GLY A CA 1
ATOM 4564 C C . GLY A 1 586 ? -43.597 2.941 111.323 1.00 59.53 586 GLY A C 1
ATOM 4565 O O . GLY A 1 586 ? -43.394 2.678 110.144 1.00 59.53 586 GLY A O 1
ATOM 4566 N N . ALA A 1 587 ? -42.898 3.879 111.969 1.00 61.75 587 ALA A N 1
ATOM 4567 C CA . ALA A 1 587 ? -41.917 4.746 111.311 1.00 61.75 587 ALA A CA 1
ATOM 4568 C C . ALA A 1 587 ? -40.738 3.965 110.697 1.00 61.75 587 ALA A C 1
ATOM 4570 O O . ALA A 1 587 ? -40.271 4.298 109.611 1.00 61.75 587 ALA A O 1
ATOM 4571 N N . ALA A 1 588 ? -40.274 2.887 111.343 1.00 62.19 588 ALA A N 1
ATOM 4572 C CA . ALA A 1 588 ? -39.256 2.007 110.768 1.00 62.19 588 ALA A CA 1
ATOM 4573 C C . ALA A 1 588 ? -39.772 1.227 109.546 1.00 62.19 588 ALA A C 1
ATOM 4575 O O . ALA A 1 588 ? -39.008 1.002 108.608 1.00 62.19 588 ALA A O 1
ATOM 4576 N N . ARG A 1 589 ? -41.053 0.829 109.519 1.00 70.94 589 ARG A N 1
ATOM 4577 C CA . ARG A 1 589 ? -41.680 0.202 108.342 1.00 70.94 589 ARG A CA 1
ATOM 4578 C C . ARG A 1 589 ? -41.860 1.191 107.196 1.00 70.94 589 ARG A C 1
ATOM 4580 O O . ARG A 1 589 ? -41.562 0.819 106.063 1.00 70.94 589 ARG A O 1
ATOM 4587 N N . ASP A 1 590 ? -42.259 2.423 107.486 1.00 72.12 590 ASP A N 1
ATOM 4588 C CA . ASP A 1 590 ? -42.423 3.476 106.481 1.00 72.12 590 ASP A CA 1
ATOM 4589 C C . ASP A 1 590 ? -41.069 3.886 105.883 1.00 72.12 590 ASP A C 1
ATOM 4591 O O . ASP A 1 590 ? -40.916 3.886 104.663 1.00 72.12 590 ASP A O 1
ATOM 4595 N N . LEU A 1 591 ? -40.035 4.075 106.713 1.00 74.12 591 LEU A N 1
ATOM 4596 C CA . LEU A 1 591 ? -38.659 4.296 106.246 1.00 74.12 591 LEU A CA 1
ATOM 4597 C C . LEU A 1 591 ? -38.125 3.098 105.447 1.00 74.12 591 LEU A C 1
ATOM 4599 O O . LEU A 1 591 ? -37.433 3.272 104.445 1.00 74.12 591 LEU A O 1
ATOM 4603 N N . HIS A 1 592 ? -38.455 1.864 105.837 1.00 71.06 592 HIS A N 1
ATOM 4604 C CA . HIS A 1 592 ? -38.048 0.675 105.085 1.00 71.06 592 HIS A CA 1
ATOM 4605 C C . HIS A 1 592 ? -38.770 0.565 103.729 1.00 71.06 592 HIS A C 1
ATOM 4607 O O . HIS A 1 592 ? -38.162 0.156 102.733 1.00 71.06 592 HIS A O 1
ATOM 4613 N N . ALA A 1 593 ? -40.045 0.957 103.662 1.00 73.06 593 ALA A N 1
ATOM 4614 C CA . ALA A 1 593 ? -40.797 1.069 102.415 1.00 73.06 593 ALA A CA 1
ATOM 4615 C C . ALA A 1 593 ? -40.230 2.183 101.518 1.00 73.06 593 ALA A C 1
ATOM 4617 O O . ALA A 1 593 ? -40.058 1.975 100.314 1.00 73.06 593 ALA A O 1
ATOM 4618 N N . GLU A 1 594 ? -39.839 3.317 102.099 1.00 78.25 594 GLU A N 1
ATOM 4619 C CA . GLU A 1 594 ? -39.233 4.443 101.390 1.00 78.25 594 GLU A CA 1
ATOM 4620 C C . GLU A 1 594 ? -37.830 4.107 100.855 1.00 78.25 594 GLU A C 1
ATOM 4622 O O . GLU A 1 594 ? -37.525 4.392 99.694 1.00 78.25 594 GLU A O 1
ATOM 4627 N N . VAL A 1 595 ? -37.005 3.385 101.623 1.00 77.31 595 VAL A N 1
ATOM 4628 C CA . VAL A 1 595 ? -35.706 2.853 101.168 1.00 77.31 595 VAL A CA 1
ATOM 4629 C C . VAL A 1 595 ? -35.887 1.853 100.021 1.00 77.31 595 VAL A C 1
ATOM 4631 O O . VAL A 1 595 ? -35.137 1.895 99.042 1.00 77.31 595 VAL A O 1
ATOM 4634 N N . LYS A 1 596 ? -36.906 0.982 100.071 1.00 78.88 596 LYS A N 1
ATOM 4635 C CA . LYS A 1 596 ? -37.236 0.082 98.949 1.00 78.88 596 LYS A CA 1
ATOM 4636 C C . LYS A 1 596 ? -37.706 0.853 97.712 1.00 78.88 596 LYS A C 1
ATOM 4638 O O . LYS A 1 596 ? -37.283 0.523 96.602 1.00 78.88 596 LYS A O 1
ATOM 4643 N N . ALA A 1 597 ? -38.517 1.897 97.881 1.00 80.69 597 ALA A N 1
ATOM 4644 C CA . ALA A 1 597 ? -38.963 2.759 96.787 1.00 80.69 597 ALA A CA 1
ATOM 4645 C C . ALA A 1 597 ? -37.800 3.555 96.166 1.00 80.69 597 ALA A C 1
ATOM 4647 O O . ALA A 1 597 ? -37.692 3.649 94.941 1.00 80.69 597 ALA A O 1
ATOM 4648 N N . MET A 1 598 ? -36.881 4.074 96.986 1.00 83.69 598 MET A N 1
ATOM 4649 C CA . MET A 1 598 ? -35.633 4.701 96.538 1.00 83.69 598 MET A CA 1
ATOM 4650 C C . MET A 1 598 ? -34.760 3.711 95.762 1.00 83.69 598 MET A C 1
ATOM 4652 O O . MET A 1 598 ? -34.354 4.017 94.644 1.00 83.69 598 MET A O 1
ATOM 4656 N N . LYS A 1 599 ? -34.543 2.496 96.284 1.00 83.00 599 LYS A N 1
ATOM 4657 C CA . LYS A 1 599 ? -33.777 1.442 95.599 1.00 83.00 599 LYS A CA 1
ATOM 4658 C C . LYS A 1 599 ? -34.387 1.081 94.241 1.00 83.00 599 LYS A C 1
ATOM 4660 O O . LYS A 1 599 ? -33.656 0.954 93.262 1.00 83.00 599 LYS A O 1
ATOM 4665 N N . LYS A 1 600 ? -35.720 0.981 94.152 1.00 84.69 600 LYS A N 1
ATOM 4666 C CA . LYS A 1 600 ? -36.428 0.734 92.885 1.00 84.69 600 LYS A CA 1
ATOM 4667 C C . LYS A 1 600 ? -36.228 1.882 91.887 1.00 84.69 600 LYS A C 1
ATOM 4669 O O . LYS A 1 600 ? -35.901 1.617 90.735 1.00 84.69 600 LYS A O 1
ATOM 4674 N N . ARG A 1 601 ? -36.340 3.145 92.324 1.00 83.88 601 ARG A N 1
ATOM 4675 C CA . ARG A 1 601 ? -36.074 4.327 91.476 1.00 83.88 601 ARG A CA 1
ATOM 4676 C C . ARG A 1 601 ? -34.620 4.394 91.002 1.00 83.88 601 ARG A C 1
ATOM 4678 O O . ARG A 1 601 ? -34.380 4.728 89.846 1.00 83.88 601 ARG A O 1
ATOM 4685 N N . VAL A 1 602 ? -33.657 4.065 91.866 1.00 85.00 602 VAL A N 1
ATOM 4686 C CA . VAL A 1 602 ? -32.228 4.020 91.511 1.00 85.00 602 VAL A CA 1
ATOM 4687 C C . VAL A 1 602 ? -31.966 2.947 90.455 1.00 85.00 602 VAL A C 1
ATOM 4689 O O . VAL A 1 602 ? -31.336 3.253 89.448 1.00 85.00 602 VAL A O 1
ATOM 4692 N N . LEU A 1 603 ? -32.510 1.737 90.622 1.00 84.81 603 LEU A N 1
ATOM 4693 C CA . LEU A 1 603 ? -32.388 0.663 89.628 1.00 84.81 603 LEU A CA 1
ATOM 4694 C C . LEU A 1 603 ? -33.031 1.039 88.287 1.00 84.81 603 LEU A C 1
ATOM 4696 O O . LEU A 1 603 ? -32.439 0.805 87.238 1.00 84.81 603 LEU A O 1
ATOM 4700 N N . GLN A 1 604 ? -34.201 1.681 88.314 1.00 83.56 604 GLN A N 1
ATOM 4701 C CA . GLN A 1 604 ? -34.885 2.140 87.104 1.00 83.56 604 GLN A CA 1
ATOM 4702 C C . GLN A 1 604 ? -34.075 3.225 86.369 1.00 83.56 604 GLN A C 1
ATOM 4704 O O . GLN A 1 604 ? -33.931 3.173 85.150 1.00 83.56 604 GLN A O 1
ATOM 4709 N N . LYS A 1 605 ? -33.458 4.166 87.102 1.00 87.19 605 LYS A N 1
ATOM 4710 C CA . LYS A 1 605 ? -32.523 5.151 86.529 1.00 87.19 605 LYS A CA 1
ATOM 4711 C C . LYS A 1 605 ? -31.247 4.500 85.986 1.00 87.19 605 LYS A C 1
ATOM 4713 O O . LYS A 1 605 ? -30.764 4.918 84.939 1.00 87.19 605 LYS A O 1
ATOM 4718 N N . GLN A 1 606 ? -30.718 3.474 86.653 1.00 84.19 606 GLN A N 1
ATOM 4719 C CA . GLN A 1 606 ? -29.568 2.701 86.169 1.00 84.19 606 GLN A CA 1
ATOM 4720 C C . GLN A 1 606 ? -29.886 1.965 84.863 1.00 84.19 606 GLN A C 1
ATOM 4722 O O . GLN A 1 606 ? -29.083 2.007 83.937 1.00 84.19 606 GLN A O 1
ATOM 4727 N N . GLN A 1 607 ? -31.068 1.354 84.754 1.00 84.62 607 GLN A N 1
ATOM 4728 C CA . GLN A 1 607 ? -31.523 0.710 83.519 1.00 84.62 607 GLN A CA 1
ATOM 4729 C C . GLN A 1 607 ? -31.689 1.716 82.374 1.00 84.62 607 GLN A C 1
ATOM 4731 O O . GLN A 1 607 ? -31.221 1.455 81.268 1.00 84.62 607 GLN A O 1
ATOM 4736 N N . LEU A 1 608 ? -32.272 2.891 82.638 1.00 89.88 608 LEU A N 1
ATOM 4737 C CA . LEU A 1 608 ? -32.369 3.960 81.637 1.00 89.88 608 LEU A CA 1
ATOM 4738 C C . LEU A 1 608 ? -30.988 4.466 81.202 1.00 89.88 608 LEU A C 1
ATOM 4740 O O . LEU A 1 608 ? -30.752 4.639 80.010 1.00 89.88 608 LEU A O 1
ATOM 4744 N N . LEU A 1 609 ? -30.051 4.650 82.137 1.00 85.31 609 LEU A N 1
ATOM 4745 C CA . LEU A 1 609 ? -28.672 5.038 81.821 1.00 85.31 609 LEU A CA 1
ATOM 4746 C C . LEU A 1 609 ? -27.952 3.990 80.963 1.00 85.31 609 LEU A C 1
ATOM 4748 O O . LEU A 1 609 ? -27.239 4.364 80.034 1.00 85.31 609 LEU A O 1
ATOM 4752 N N . LEU A 1 610 ? -28.145 2.696 81.233 1.00 87.81 610 LEU A N 1
ATOM 4753 C CA . LEU A 1 610 ? -27.597 1.622 80.399 1.00 87.81 610 LEU A CA 1
ATOM 4754 C C . LEU A 1 610 ? -28.219 1.624 78.995 1.00 87.81 610 LEU A C 1
ATOM 4756 O O . LEU A 1 610 ? -27.489 1.514 78.014 1.00 87.81 610 LEU A O 1
ATOM 4760 N N . GLY A 1 611 ? -29.535 1.836 78.887 1.00 88.00 611 GLY A N 1
ATOM 4761 C CA . GLY A 1 611 ? -30.218 1.980 77.599 1.00 88.00 611 GLY A CA 1
ATOM 4762 C C . GLY A 1 611 ? -29.737 3.193 76.796 1.00 88.00 611 GLY A C 1
ATOM 4763 O O . GLY A 1 611 ? -29.517 3.089 75.592 1.00 88.00 611 GLY A O 1
ATOM 4764 N N . HIS A 1 612 ? -29.503 4.335 77.451 1.00 87.00 612 HIS A N 1
ATOM 4765 C CA . HIS A 1 612 ? -28.921 5.511 76.800 1.00 87.00 612 HIS A CA 1
ATOM 4766 C C . HIS A 1 612 ? -27.466 5.286 76.378 1.00 87.00 612 HIS A C 1
ATOM 4768 O O . HIS A 1 612 ? -27.105 5.687 75.278 1.00 87.00 612 HIS A O 1
ATOM 4774 N N . ARG A 1 613 ? -26.644 4.602 77.187 1.00 87.81 613 ARG A N 1
ATOM 4775 C CA . ARG A 1 613 ? -25.273 4.231 76.791 1.00 87.81 613 ARG A CA 1
ATOM 4776 C C . ARG A 1 613 ? -25.248 3.313 75.571 1.00 87.81 613 ARG A C 1
ATOM 4778 O O . ARG A 1 613 ? -24.427 3.527 74.690 1.00 87.81 613 ARG A O 1
ATOM 4785 N N . ALA A 1 614 ? -26.155 2.337 75.502 1.00 86.19 614 ALA A N 1
ATOM 4786 C CA . ALA A 1 614 ? -26.281 1.467 74.334 1.00 86.19 614 ALA A CA 1
ATOM 4787 C C . ALA A 1 614 ? -26.656 2.265 73.072 1.00 86.19 614 ALA A C 1
ATOM 4789 O O . ALA A 1 614 ? -26.009 2.108 72.044 1.00 86.19 614 ALA A O 1
ATOM 4790 N N . LYS A 1 615 ? -27.622 3.190 73.176 1.00 86.19 615 LYS A N 1
ATOM 4791 C CA . LYS A 1 615 ? -27.997 4.085 72.066 1.00 86.19 615 LYS A CA 1
ATOM 4792 C C . LYS A 1 615 ? -26.857 5.003 71.622 1.00 86.19 615 LYS A C 1
ATOM 4794 O O . LYS A 1 615 ? -26.692 5.226 70.431 1.00 86.19 615 LYS A O 1
ATOM 4799 N N . VAL A 1 616 ? -26.068 5.532 72.560 1.00 86.88 616 VAL A N 1
ATOM 4800 C CA . VAL A 1 616 ? -24.895 6.360 72.229 1.00 86.88 616 VAL A CA 1
ATOM 4801 C C . VAL A 1 616 ? -23.846 5.536 71.477 1.00 86.88 616 VAL A C 1
ATOM 4803 O O . VAL A 1 616 ? -23.346 6.000 70.460 1.00 86.88 616 VAL A O 1
ATOM 4806 N N . ALA A 1 617 ? -23.572 4.301 71.907 1.00 85.44 617 ALA A N 1
ATOM 4807 C CA . ALA A 1 617 ? -22.640 3.415 71.206 1.00 85.44 617 ALA A CA 1
ATOM 4808 C C . ALA A 1 617 ? -23.117 3.060 69.781 1.00 85.44 617 ALA A C 1
ATOM 4810 O O . ALA A 1 617 ? -22.314 3.008 68.853 1.00 85.44 617 ALA A O 1
ATOM 4811 N N . GLU A 1 618 ? -24.424 2.858 69.591 1.00 89.81 618 GLU A N 1
ATOM 4812 C CA . GLU A 1 618 ? -25.027 2.622 68.273 1.00 89.81 618 GLU A CA 1
ATOM 4813 C C . GLU A 1 618 ? -24.875 3.848 67.355 1.00 89.81 618 GLU A C 1
ATOM 4815 O O . GLU A 1 618 ? -24.431 3.722 66.215 1.00 89.81 618 GLU A O 1
ATOM 4820 N N . GLN A 1 619 ? -25.121 5.053 67.879 1.00 88.69 619 GLN A N 1
ATOM 4821 C CA . GLN A 1 619 ? -24.911 6.305 67.145 1.00 88.69 619 GLN A CA 1
ATOM 4822 C C . GLN A 1 619 ? -23.432 6.552 66.805 1.00 88.69 619 GLN A C 1
ATOM 4824 O O . GLN A 1 619 ? -23.121 7.018 65.709 1.00 88.69 619 GLN A O 1
ATOM 4829 N N . GLU A 1 620 ? -22.497 6.226 67.700 1.00 88.44 620 GLU A N 1
ATOM 4830 C CA . GLU A 1 620 ? -21.055 6.315 67.425 1.00 88.44 620 GLU A CA 1
ATOM 4831 C C . GLU A 1 620 ? -20.617 5.342 66.317 1.00 88.44 620 GLU A C 1
ATOM 4833 O O . GLU A 1 620 ? -19.792 5.700 65.464 1.00 88.44 620 GLU A O 1
ATOM 4838 N N . ALA A 1 621 ? -21.199 4.139 66.279 1.00 88.75 621 ALA A N 1
ATOM 4839 C CA . ALA A 1 621 ? -20.970 3.171 65.211 1.00 88.75 621 ALA A CA 1
ATOM 4840 C C . ALA A 1 621 ? -21.533 3.661 63.863 1.00 88.75 621 ALA A C 1
ATOM 4842 O O . ALA A 1 621 ? -20.834 3.606 62.847 1.00 88.75 621 ALA A O 1
ATOM 4843 N N . GLU A 1 622 ? -22.747 4.222 63.848 1.00 88.44 622 GLU A N 1
ATOM 4844 C CA . GLU A 1 622 ? -23.340 4.825 62.647 1.00 88.44 622 GLU A CA 1
ATOM 4845 C C . GLU A 1 622 ? -22.512 6.006 62.124 1.00 88.44 622 GLU A C 1
ATOM 4847 O O . GLU A 1 622 ? -22.245 6.090 60.923 1.00 88.44 622 GLU A O 1
ATOM 4852 N N . ILE A 1 623 ? -22.043 6.892 63.011 1.00 87.31 623 ILE A N 1
ATOM 4853 C CA . ILE A 1 623 ? -21.168 8.017 62.645 1.00 87.31 623 ILE A CA 1
ATOM 4854 C C . ILE A 1 623 ? -19.850 7.510 62.047 1.00 87.31 623 ILE A C 1
ATOM 4856 O O . ILE A 1 623 ? -19.371 8.072 61.060 1.00 87.31 623 ILE A O 1
ATOM 4860 N N . SER A 1 624 ? -19.263 6.451 62.608 1.00 86.19 624 SER A N 1
ATOM 4861 C CA . SER A 1 624 ? -18.017 5.861 62.098 1.00 86.19 624 SER A CA 1
ATOM 4862 C C . SER A 1 624 ? -18.203 5.283 60.693 1.00 86.19 624 SER A C 1
ATOM 4864 O O . SER A 1 624 ? -17.441 5.607 59.782 1.00 86.19 624 SER A O 1
ATOM 4866 N N . HIS A 1 625 ? -19.290 4.547 60.472 1.00 90.88 625 HIS A N 1
ATOM 4867 C CA . HIS A 1 625 ? -19.648 4.022 59.157 1.00 90.88 625 HIS A CA 1
ATOM 4868 C C . HIS A 1 625 ? -19.967 5.132 58.134 1.00 90.88 625 HIS A C 1
ATOM 4870 O O . HIS A 1 625 ? -19.595 5.038 56.961 1.00 90.88 625 HIS A O 1
ATOM 4876 N N . LEU A 1 626 ? -20.610 6.229 58.555 1.00 89.50 626 LEU A N 1
ATOM 4877 C CA . LEU A 1 626 ? -20.818 7.398 57.693 1.00 89.50 626 LEU A CA 1
ATOM 4878 C C . LEU A 1 626 ? -19.492 8.078 57.322 1.00 89.50 626 LEU A C 1
ATOM 4880 O O . LEU A 1 626 ? -19.317 8.458 56.164 1.00 89.50 626 LEU A O 1
ATOM 4884 N N . ARG A 1 627 ? -18.533 8.188 58.252 1.00 90.00 627 ARG A N 1
ATOM 4885 C CA . ARG A 1 627 ? -17.185 8.717 57.966 1.00 90.00 627 ARG A CA 1
ATOM 4886 C C . ARG A 1 627 ? -16.443 7.858 56.945 1.00 90.00 627 ARG A C 1
ATOM 4888 O O . ARG A 1 627 ? -15.864 8.409 56.011 1.00 90.00 627 ARG A O 1
ATOM 4895 N N . GLU A 1 628 ? -16.506 6.535 57.070 1.00 89.56 628 GLU A N 1
ATOM 4896 C CA . GLU A 1 628 ? -15.917 5.609 56.092 1.00 89.56 628 GLU A CA 1
ATOM 4897 C C . GLU A 1 628 ? -16.538 5.777 54.702 1.00 89.56 628 GLU A C 1
ATOM 4899 O O . GLU A 1 628 ? -15.816 5.894 53.710 1.00 89.56 628 GLU A O 1
ATOM 4904 N N . LYS A 1 629 ? -17.870 5.889 54.616 1.00 85.81 629 LYS A N 1
ATOM 4905 C CA . LYS A 1 629 ? -18.563 6.155 53.346 1.00 85.81 629 LYS A CA 1
ATOM 4906 C C . LYS A 1 629 ? -18.167 7.491 52.725 1.00 85.81 629 LYS A C 1
ATOM 4908 O O . LYS A 1 629 ? -17.982 7.560 51.512 1.00 85.81 629 LYS A O 1
ATOM 4913 N N . VAL A 1 630 ? -18.018 8.542 53.532 1.00 87.75 630 VAL A N 1
ATOM 4914 C CA . VAL A 1 630 ? -17.572 9.861 53.055 1.00 87.75 630 VAL A CA 1
ATOM 4915 C C . VAL A 1 630 ? -16.132 9.803 52.542 1.00 87.75 630 VAL A C 1
ATOM 4917 O O . VAL A 1 630 ? -15.838 10.390 51.499 1.00 87.75 630 VAL A O 1
ATOM 4920 N N . LEU A 1 631 ? -15.241 9.068 53.213 1.00 88.69 631 LEU A N 1
ATOM 4921 C CA . LEU A 1 631 ? -13.866 8.865 52.748 1.00 88.69 631 LEU A CA 1
ATOM 4922 C C . LEU A 1 631 ? -13.818 8.071 51.439 1.00 88.69 631 LEU A C 1
ATOM 4924 O O . LEU A 1 631 ? -13.139 8.497 50.506 1.00 88.69 631 LEU A O 1
ATOM 4928 N N . ALA A 1 632 ? -14.579 6.979 51.332 1.00 86.94 632 ALA A N 1
ATOM 4929 C CA . ALA A 1 632 ? -14.682 6.200 50.100 1.00 86.94 632 ALA A CA 1
ATOM 4930 C C . ALA A 1 632 ? -15.225 7.055 48.944 1.00 86.94 632 ALA A C 1
ATOM 4932 O O . ALA A 1 632 ? -14.633 7.089 47.867 1.00 86.94 632 ALA A O 1
ATOM 4933 N N . ALA A 1 633 ? -16.289 7.830 49.178 1.00 79.94 633 ALA A N 1
ATOM 4934 C CA . ALA A 1 633 ? -16.821 8.762 48.186 1.00 79.94 633 ALA A CA 1
ATOM 4935 C C . ALA A 1 633 ? -15.773 9.812 47.773 1.00 79.94 633 ALA A C 1
ATOM 4937 O O . ALA A 1 633 ? -15.562 10.042 46.582 1.00 79.94 633 ALA A O 1
ATOM 4938 N N . SER A 1 634 ? -15.042 10.383 48.732 1.00 80.50 634 SER A N 1
ATOM 4939 C CA . SER A 1 634 ? -13.969 11.350 48.459 1.00 80.50 634 SER A CA 1
ATOM 4940 C C . SER A 1 634 ? -12.845 10.743 47.611 1.00 80.50 634 SER A C 1
ATOM 4942 O O . SER A 1 634 ? -12.337 11.397 46.701 1.00 80.50 634 SER A O 1
ATOM 4944 N N . GLN A 1 635 ? -12.484 9.480 47.859 1.00 86.31 635 GLN A N 1
ATOM 4945 C CA . GLN A 1 635 ? -11.519 8.744 47.038 1.00 86.31 635 GLN A CA 1
ATOM 4946 C C . GLN A 1 635 ? -12.047 8.505 45.619 1.00 86.31 635 GLN A C 1
ATOM 4948 O O . GLN A 1 635 ? -11.320 8.752 44.659 1.00 86.31 635 GLN A O 1
ATOM 4953 N N . THR A 1 636 ? -13.318 8.112 45.459 1.00 82.50 636 THR A N 1
ATOM 4954 C CA . THR A 1 636 ? -13.909 7.940 44.119 1.00 82.50 636 THR A CA 1
ATOM 4955 C C . THR A 1 636 ? -13.936 9.243 43.320 1.00 82.50 636 THR A C 1
ATOM 4957 O O . THR A 1 636 ? -13.593 9.236 42.140 1.00 82.50 636 THR A O 1
ATOM 4960 N N . VAL A 1 637 ? -14.248 10.375 43.962 1.00 83.81 637 VAL A N 1
ATOM 4961 C CA . VAL A 1 637 ? -14.212 11.699 43.320 1.00 83.81 637 VAL A CA 1
ATOM 4962 C C . VAL A 1 637 ? -12.791 12.050 42.884 1.00 83.81 637 VAL A C 1
ATOM 4964 O O . VAL A 1 637 ? -12.596 12.521 41.765 1.00 83.81 637 VAL A O 1
ATOM 4967 N N . ARG A 1 638 ? -11.787 11.781 43.726 1.00 86.75 638 ARG A N 1
ATOM 4968 C CA . ARG A 1 638 ? -10.378 12.027 43.390 1.00 86.75 638 ARG A CA 1
ATOM 4969 C C . ARG A 1 638 ? -9.915 11.176 42.203 1.00 86.75 638 ARG A C 1
ATOM 4971 O O . ARG A 1 638 ? -9.243 11.695 41.318 1.00 86.75 638 ARG A O 1
ATOM 4978 N N . ASN A 1 639 ? -10.320 9.908 42.149 1.00 86.44 639 ASN A N 1
ATOM 4979 C CA . ASN A 1 639 ? -10.002 9.018 41.031 1.00 86.44 639 ASN A CA 1
ATOM 4980 C C . ASN A 1 639 ? -10.678 9.479 39.734 1.00 86.44 639 ASN A C 1
ATOM 4982 O O . ASN A 1 639 ? -10.007 9.585 38.714 1.00 86.44 639 ASN A O 1
ATOM 4986 N N . MET A 1 640 ? -11.959 9.864 39.781 1.00 85.50 640 MET A N 1
ATOM 4987 C CA . MET A 1 640 ? -12.640 10.444 38.617 1.00 85.50 640 MET A CA 1
ATOM 4988 C C . MET A 1 640 ? -11.967 11.734 38.131 1.00 85.50 640 MET A C 1
ATOM 4990 O O . MET A 1 640 ? -11.862 11.956 36.929 1.00 85.50 640 MET A O 1
ATOM 4994 N N . GLN A 1 641 ? -11.491 12.593 39.039 1.00 82.50 641 GLN A N 1
ATOM 4995 C CA . GLN A 1 641 ? -10.754 13.805 38.663 1.00 82.50 641 GLN A CA 1
ATOM 4996 C C . GLN A 1 641 ? -9.435 13.482 37.949 1.00 82.50 641 GLN A C 1
ATOM 4998 O O . GLN A 1 641 ? -9.104 14.146 36.966 1.00 82.50 641 GLN A O 1
ATOM 5003 N N . LEU A 1 642 ? -8.707 12.457 38.404 1.00 90.06 642 LEU A N 1
ATOM 5004 C CA . LEU A 1 642 ? -7.484 11.988 37.747 1.00 90.06 642 LEU A CA 1
ATOM 5005 C C . LEU A 1 642 ? -7.776 11.384 36.368 1.00 90.06 642 LEU A C 1
ATOM 5007 O O . LEU A 1 642 ? -7.104 11.730 35.401 1.00 90.06 642 LEU A O 1
ATOM 5011 N N . GLU A 1 643 ? -8.813 10.555 36.251 1.00 86.50 643 GLU A N 1
ATOM 5012 C CA . GLU A 1 643 ? -9.240 9.982 34.969 1.00 86.50 643 GLU A CA 1
ATOM 5013 C C . GLU A 1 643 ? -9.664 11.065 33.969 1.00 86.50 643 GLU A C 1
ATOM 5015 O O . GLU A 1 643 ? -9.304 10.994 32.796 1.00 86.50 643 GLU A O 1
ATOM 5020 N N . MET A 1 644 ? -10.384 12.096 34.421 1.00 83.94 644 MET A N 1
ATOM 5021 C CA . MET A 1 644 ? -10.756 13.244 33.588 1.00 83.94 644 MET A CA 1
ATOM 5022 C C . MET A 1 644 ? -9.533 14.051 33.133 1.00 83.94 644 MET A C 1
ATOM 5024 O O . MET A 1 644 ? -9.490 14.503 31.987 1.00 83.94 644 MET A O 1
ATOM 5028 N N . ALA A 1 645 ? -8.537 14.236 34.006 1.00 85.75 645 ALA A N 1
ATOM 5029 C CA . ALA A 1 645 ? -7.293 14.918 33.655 1.00 85.75 645 ALA A CA 1
ATOM 5030 C C . ALA A 1 645 ? -6.492 14.128 32.606 1.00 85.75 645 ALA A C 1
ATOM 5032 O O . ALA A 1 645 ? -6.054 14.707 31.613 1.00 85.75 645 ALA A O 1
ATOM 5033 N N . ASP A 1 646 ? -6.378 12.812 32.777 1.00 88.88 646 ASP A N 1
ATOM 5034 C CA . ASP A 1 646 ? -5.688 11.920 31.840 1.00 88.88 646 ASP A CA 1
ATOM 5035 C C . ASP A 1 646 ? -6.427 11.834 30.488 1.00 88.88 646 ASP A C 1
ATOM 5037 O O . ASP A 1 646 ? -5.823 11.960 29.424 1.00 88.88 646 ASP A O 1
ATOM 5041 N N . GLN A 1 647 ? -7.764 11.751 30.490 1.00 85.75 647 GLN A N 1
ATOM 5042 C CA . GLN A 1 647 ? -8.562 11.838 29.258 1.00 85.75 647 GLN A CA 1
ATOM 5043 C C . GLN A 1 647 ? -8.343 13.161 28.516 1.00 85.75 647 GLN A C 1
ATOM 5045 O O . GLN A 1 647 ? -8.191 13.160 27.293 1.00 85.75 647 GLN A O 1
ATOM 5050 N N . LYS A 1 648 ? -8.293 14.287 29.241 1.00 81.19 648 LYS A N 1
ATOM 5051 C CA . LYS A 1 648 ? -8.008 15.602 28.653 1.00 81.19 648 LYS A CA 1
ATOM 5052 C C . LYS A 1 648 ? -6.602 15.649 28.054 1.00 81.19 648 LYS A C 1
ATOM 5054 O O . LYS A 1 648 ? -6.431 16.174 26.958 1.00 81.19 648 LYS A O 1
ATOM 5059 N N . GLU A 1 649 ? -5.613 15.084 28.736 1.00 87.94 649 GLU A N 1
ATOM 5060 C CA . GLU A 1 649 ? -4.237 15.030 28.246 1.00 87.94 649 GLU A CA 1
ATOM 5061 C C . GLU A 1 649 ? -4.111 14.155 26.989 1.00 87.94 649 GLU A C 1
ATOM 5063 O O . GLU A 1 649 ? -3.494 14.564 26.008 1.00 87.94 649 GLU A O 1
ATOM 5068 N N . ARG A 1 650 ? -4.759 12.984 26.963 1.00 88.38 650 ARG A N 1
ATOM 5069 C CA . ARG A 1 650 ? -4.812 12.113 25.777 1.00 88.38 650 ARG A CA 1
ATOM 5070 C C . ARG A 1 650 ? -5.514 12.776 24.592 1.00 88.38 650 ARG A C 1
ATOM 5072 O O . ARG A 1 650 ? -5.030 12.660 23.470 1.00 88.38 650 ARG A O 1
ATOM 5079 N N . ALA A 1 651 ? -6.604 13.506 24.829 1.00 83.38 651 ALA A N 1
ATOM 5080 C CA . ALA A 1 651 ? -7.282 14.269 23.783 1.00 83.38 651 ALA A CA 1
ATOM 5081 C C . ALA A 1 651 ? -6.389 15.387 23.215 1.00 83.38 651 ALA A C 1
ATOM 5083 O O . ALA A 1 651 ? -6.345 15.574 22.002 1.00 83.38 651 ALA A O 1
ATOM 5084 N N . LEU A 1 652 ? -5.641 16.096 24.070 1.00 86.94 652 LEU A N 1
ATOM 5085 C CA . LEU A 1 652 ? -4.691 17.124 23.632 1.00 86.94 652 LEU A CA 1
ATOM 5086 C C . LEU A 1 652 ? -3.533 16.538 22.818 1.00 86.94 652 LEU A C 1
ATOM 5088 O O . LEU A 1 652 ? -3.185 17.107 21.787 1.00 86.94 652 LEU A O 1
ATOM 5092 N N . ARG A 1 653 ? -2.973 15.395 23.238 1.00 88.94 653 ARG A N 1
ATOM 5093 C CA . ARG A 1 653 ? -1.947 14.677 22.460 1.00 88.94 653 ARG A CA 1
ATOM 5094 C C . ARG A 1 653 ? -2.469 14.301 21.075 1.00 88.94 653 ARG A C 1
ATOM 5096 O O . ARG A 1 653 ? -1.851 14.660 20.086 1.00 88.94 653 ARG A O 1
ATOM 5103 N N . HIS A 1 654 ? -3.664 13.715 21.003 1.00 88.69 654 HIS A N 1
ATOM 5104 C CA . HIS A 1 654 ? -4.270 13.341 19.726 1.00 88.69 654 HIS A CA 1
ATOM 5105 C C . HIS A 1 654 ? -4.495 14.540 18.787 1.00 88.69 654 HIS A C 1
ATOM 5107 O O . HIS A 1 654 ? -4.249 14.444 17.588 1.00 88.69 654 HIS A O 1
ATOM 5113 N N . VAL A 1 655 ? -4.933 15.688 19.319 1.00 89.56 655 VAL A N 1
ATOM 5114 C CA . VAL A 1 655 ? -5.080 16.920 18.523 1.00 89.56 655 VAL A CA 1
ATOM 5115 C C . VAL A 1 655 ? -3.726 17.437 18.025 1.00 89.56 655 VAL A C 1
ATOM 5117 O O . VAL A 1 655 ? -3.647 17.913 16.894 1.00 89.56 655 VAL A O 1
ATOM 5120 N N . ASN A 1 656 ? -2.667 17.337 18.832 1.00 89.88 656 ASN A N 1
ATOM 5121 C CA . ASN A 1 656 ? -1.319 17.712 18.403 1.00 89.88 656 ASN A CA 1
ATOM 5122 C C . ASN A 1 656 ? -0.793 16.788 17.299 1.00 89.88 656 ASN A C 1
ATOM 5124 O O . ASN A 1 656 ? -0.302 17.301 16.298 1.00 89.88 656 ASN A O 1
ATOM 5128 N N . ASP A 1 657 ? -0.976 15.474 17.423 1.00 89.62 657 ASP A N 1
ATOM 5129 C CA . ASP A 1 657 ? -0.569 14.511 16.391 1.00 89.62 657 ASP A CA 1
ATOM 5130 C C . ASP A 1 657 ? -1.275 14.817 15.056 1.00 89.62 657 ASP A C 1
ATOM 5132 O O . ASP A 1 657 ? -0.638 14.963 14.014 1.00 89.62 657 ASP A O 1
ATOM 5136 N N . MET A 1 658 ? -2.594 15.050 15.101 1.00 89.50 658 MET A N 1
ATOM 5137 C CA . MET A 1 658 ? -3.378 15.457 13.928 1.00 89.50 658 MET A CA 1
ATOM 5138 C C . MET A 1 658 ? -2.883 16.777 13.321 1.00 89.50 658 MET A C 1
ATOM 5140 O O . MET A 1 658 ? -2.877 16.940 12.100 1.00 89.50 658 MET A O 1
ATOM 5144 N N . ARG A 1 659 ? -2.473 17.739 14.157 1.00 87.62 659 ARG A N 1
ATOM 5145 C CA . ARG A 1 659 ? -1.911 19.012 13.693 1.00 87.62 659 ARG A CA 1
ATOM 5146 C C . ARG A 1 659 ? -0.579 18.799 12.974 1.00 87.62 659 ARG A C 1
ATOM 5148 O O . ARG A 1 659 ? -0.374 19.401 11.923 1.00 87.62 659 ARG A O 1
ATOM 5155 N N . GLU A 1 660 ? 0.305 17.968 13.516 1.00 91.06 660 GLU A N 1
ATOM 5156 C CA . GLU A 1 660 ? 1.593 17.646 12.892 1.00 91.06 660 GLU A CA 1
ATOM 5157 C C . GLU A 1 660 ? 1.415 16.909 11.561 1.00 91.06 660 GLU A C 1
ATOM 5159 O O . GLU A 1 660 ? 2.095 17.231 10.585 1.00 91.06 660 GLU A O 1
ATOM 5164 N N . ASP A 1 661 ? 0.455 15.987 11.477 1.00 89.88 661 ASP A N 1
ATOM 5165 C CA . ASP A 1 661 ? 0.138 15.271 10.240 1.00 89.88 661 ASP A CA 1
ATOM 5166 C C . ASP A 1 661 ? -0.386 16.206 9.145 1.00 89.88 661 ASP A C 1
ATOM 5168 O O . ASP A 1 661 ? 0.061 16.135 7.997 1.00 89.88 661 ASP A O 1
ATOM 5172 N N . VAL A 1 662 ? -1.277 17.140 9.497 1.00 89.38 662 VAL A N 1
ATOM 5173 C CA . VAL A 1 662 ? -1.756 18.172 8.563 1.00 89.38 662 VAL A CA 1
ATOM 5174 C C . VAL A 1 662 ? -0.613 19.089 8.124 1.00 89.38 662 VAL A C 1
ATOM 5176 O O . VAL A 1 662 ? -0.504 19.400 6.938 1.00 89.38 662 VAL A O 1
ATOM 5179 N N . GLN A 1 663 ? 0.267 19.496 9.042 1.00 86.88 663 GLN A N 1
ATOM 5180 C CA . GLN A 1 663 ? 1.436 20.320 8.723 1.00 86.88 663 GLN A CA 1
ATOM 5181 C C . GLN A 1 663 ? 2.368 19.605 7.730 1.00 86.88 663 GLN A C 1
ATOM 5183 O O . GLN A 1 663 ? 2.834 20.215 6.765 1.00 86.88 663 GLN A O 1
ATOM 5188 N N . ARG A 1 664 ? 2.598 18.301 7.929 1.00 88.00 664 ARG A N 1
ATOM 5189 C CA . ARG A 1 664 ? 3.410 17.468 7.034 1.00 88.00 664 ARG A CA 1
ATOM 5190 C C . ARG A 1 664 ? 2.767 17.357 5.652 1.00 88.00 664 ARG A C 1
ATOM 5192 O O . ARG A 1 664 ? 3.424 17.660 4.659 1.00 88.00 664 ARG A O 1
ATOM 5199 N N . ALA A 1 665 ? 1.471 17.056 5.586 1.00 85.25 665 ALA A N 1
ATOM 5200 C CA . ALA A 1 665 ? 0.736 16.995 4.324 1.00 85.25 665 ALA A CA 1
ATOM 5201 C C . ALA A 1 665 ? 0.760 18.336 3.564 1.00 85.25 665 ALA A C 1
ATOM 5203 O O . ALA A 1 665 ? 0.936 18.354 2.346 1.00 85.25 665 ALA A O 1
ATOM 5204 N N . LEU A 1 666 ? 0.636 19.468 4.266 1.00 84.62 666 LEU A N 1
ATOM 5205 C CA . LEU A 1 666 ? 0.767 20.799 3.664 1.00 84.62 666 LEU A CA 1
ATOM 5206 C C . LEU A 1 666 ? 2.171 21.041 3.099 1.00 84.62 666 LEU A C 1
ATOM 5208 O O . LEU A 1 666 ? 2.291 21.561 1.992 1.00 84.62 666 LEU A O 1
ATOM 5212 N N . SER A 1 667 ? 3.223 20.632 3.813 1.00 84.00 667 SER A N 1
ATOM 5213 C CA . SER A 1 667 ? 4.604 20.772 3.331 1.00 84.00 667 SER A CA 1
ATOM 5214 C C . SER A 1 667 ? 4.882 19.926 2.081 1.00 84.00 667 SER A C 1
ATOM 5216 O O . SER A 1 667 ? 5.491 20.411 1.129 1.00 84.00 667 SER A O 1
ATOM 5218 N N . GLU A 1 668 ? 4.349 18.703 2.022 1.00 86.38 668 GLU A N 1
ATOM 5219 C CA . GLU A 1 668 ? 4.444 17.842 0.838 1.00 86.38 668 GLU A CA 1
ATOM 5220 C C . GLU A 1 668 ? 3.712 18.453 -0.363 1.00 86.38 668 GLU A C 1
ATOM 5222 O O . GLU A 1 668 ? 4.197 18.393 -1.494 1.00 86.38 668 GLU A O 1
ATOM 5227 N N . LYS A 1 669 ? 2.549 19.075 -0.128 1.00 83.56 669 LYS A N 1
ATOM 5228 C CA . LYS A 1 669 ? 1.782 19.765 -1.174 1.00 83.56 669 LYS A CA 1
ATOM 5229 C C . LYS A 1 669 ? 2.474 21.031 -1.669 1.00 83.56 669 LYS A C 1
ATOM 5231 O O . LYS A 1 669 ? 2.465 21.266 -2.875 1.00 83.56 669 LYS A O 1
ATOM 5236 N N . ALA A 1 670 ? 3.101 21.801 -0.783 1.00 78.06 670 ALA A N 1
ATOM 5237 C CA . ALA A 1 670 ? 3.912 22.954 -1.167 1.00 78.06 670 ALA A CA 1
ATOM 5238 C C . ALA A 1 670 ? 5.070 22.531 -2.086 1.00 78.06 670 ALA A C 1
ATOM 5240 O O . ALA A 1 670 ? 5.204 23.063 -3.183 1.00 78.06 670 ALA A O 1
ATOM 5241 N N . TYR A 1 671 ? 5.802 21.476 -1.714 1.00 77.81 671 TYR A N 1
ATOM 5242 C CA . TYR A 1 671 ? 6.888 20.936 -2.536 1.00 77.81 671 TYR A CA 1
ATOM 5243 C C . TYR A 1 671 ? 6.410 20.447 -3.916 1.00 77.81 671 TYR A C 1
ATOM 5245 O O . TYR A 1 671 ? 7.068 20.675 -4.930 1.00 77.81 671 TYR A O 1
ATOM 5253 N N . GLN A 1 672 ? 5.232 19.812 -3.985 1.00 76.31 672 GLN A N 1
ATOM 5254 C CA . GLN A 1 672 ? 4.618 19.405 -5.258 1.00 76.31 672 GLN A CA 1
ATOM 5255 C C . GLN A 1 672 ? 4.274 20.605 -6.149 1.00 76.31 672 GLN A C 1
ATOM 5257 O O . GLN A 1 672 ? 4.487 20.546 -7.360 1.00 76.31 672 GLN A O 1
ATOM 5262 N N . LEU A 1 673 ? 3.746 21.685 -5.568 1.00 78.44 673 LEU A N 1
ATOM 5263 C CA . LEU A 1 673 ? 3.448 22.910 -6.308 1.00 78.44 673 LEU A CA 1
ATOM 5264 C C . LEU A 1 673 ? 4.720 23.590 -6.814 1.00 78.44 673 LEU A C 1
ATOM 5266 O O . LEU A 1 673 ? 4.730 24.053 -7.951 1.00 78.44 673 LEU A O 1
ATOM 5270 N N . ASP A 1 674 ? 5.790 23.602 -6.024 1.00 71.69 674 ASP A N 1
ATOM 5271 C CA . ASP A 1 674 ? 7.071 24.172 -6.444 1.00 71.69 674 ASP A CA 1
ATOM 5272 C C . ASP A 1 674 ? 7.708 23.357 -7.580 1.00 71.69 674 ASP A C 1
ATOM 5274 O O . ASP A 1 674 ? 8.168 23.934 -8.565 1.00 71.69 674 ASP A O 1
ATOM 5278 N N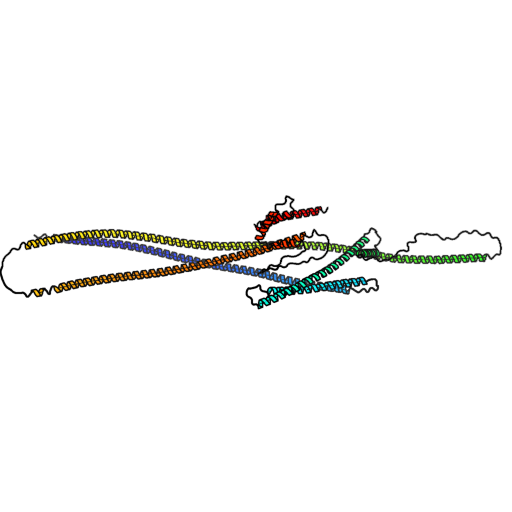 . GLY A 1 675 ? 7.623 22.023 -7.527 1.00 73.25 675 GLY A N 1
ATOM 5279 C CA . GLY A 1 675 ? 8.042 21.159 -8.635 1.00 73.25 675 GLY A CA 1
ATOM 5280 C C . GLY A 1 675 ? 7.219 21.366 -9.914 1.00 73.25 675 GLY A C 1
ATOM 5281 O O . GLY A 1 675 ? 7.771 21.401 -11.014 1.00 73.25 675 GLY A O 1
ATOM 5282 N N . LEU A 1 676 ? 5.900 21.558 -9.791 1.00 71.19 676 LEU A N 1
ATOM 5283 C CA . LEU A 1 676 ? 5.037 21.873 -10.936 1.00 71.19 676 LEU A CA 1
ATOM 5284 C C . LEU A 1 676 ? 5.341 23.254 -11.521 1.00 71.19 676 LEU A C 1
ATOM 5286 O O . LEU A 1 676 ? 5.389 23.398 -12.741 1.00 71.19 676 LEU A O 1
ATOM 5290 N N . ARG A 1 677 ? 5.573 24.257 -10.669 1.00 70.25 677 ARG A N 1
ATOM 5291 C CA . ARG A 1 677 ? 5.994 25.594 -11.098 1.00 70.25 677 ARG A CA 1
ATOM 5292 C C . ARG A 1 677 ? 7.300 25.513 -11.881 1.00 70.25 677 ARG A C 1
ATOM 5294 O O . ARG A 1 677 ? 7.331 26.014 -12.999 1.00 70.25 677 ARG A O 1
ATOM 5301 N N . ALA A 1 678 ? 8.316 24.825 -11.356 1.00 60.53 678 ALA A N 1
ATOM 5302 C CA . ALA A 1 678 ? 9.591 24.620 -12.046 1.00 60.53 678 ALA A CA 1
ATOM 5303 C C . ALA A 1 678 ? 9.399 23.979 -13.432 1.00 60.53 678 ALA A C 1
ATOM 5305 O O . ALA A 1 678 ? 9.859 24.521 -14.427 1.00 60.53 678 ALA A O 1
ATOM 5306 N N . SER A 1 679 ? 8.597 22.913 -13.529 1.00 60.28 679 SER A N 1
ATOM 5307 C CA . SER A 1 679 ? 8.314 22.254 -14.812 1.00 60.28 679 SER A CA 1
ATOM 5308 C C . SER A 1 679 ? 7.602 23.162 -15.827 1.00 60.28 679 SER A C 1
ATOM 5310 O O . SER A 1 679 ? 7.889 23.102 -17.028 1.00 60.28 679 SER A O 1
ATOM 5312 N N . VAL A 1 680 ? 6.674 24.012 -15.373 1.00 66.38 680 VAL A N 1
ATOM 5313 C CA . VAL A 1 680 ? 6.021 25.009 -16.235 1.00 66.38 680 VAL A CA 1
ATOM 5314 C C . VAL A 1 680 ? 7.030 26.061 -16.701 1.00 66.38 680 VAL A C 1
ATOM 5316 O O . VAL A 1 680 ? 6.993 26.440 -17.871 1.00 66.38 680 VAL A O 1
ATOM 5319 N N . PHE A 1 681 ? 7.946 26.496 -15.833 1.00 58.12 681 PHE A N 1
ATOM 5320 C CA . PHE A 1 681 ? 9.013 27.427 -16.202 1.00 58.12 681 PHE A CA 1
ATOM 5321 C C . PHE A 1 681 ? 9.988 26.821 -17.216 1.00 58.12 681 PHE A C 1
ATOM 5323 O O . PHE A 1 681 ? 10.201 27.453 -18.247 1.00 58.12 681 PHE A O 1
ATOM 5330 N N . ASP A 1 682 ? 10.459 25.588 -17.018 1.00 55.97 682 ASP A N 1
ATOM 5331 C CA . ASP A 1 682 ? 11.326 24.881 -17.976 1.00 55.97 682 ASP A CA 1
ATOM 5332 C C . ASP A 1 682 ? 10.652 24.762 -19.354 1.00 55.97 682 ASP A C 1
ATOM 5334 O O . ASP A 1 682 ? 11.259 24.978 -20.405 1.00 55.97 682 ASP A O 1
ATOM 5338 N N . SER A 1 683 ? 9.348 24.469 -19.357 1.00 60.06 683 SER A N 1
ATOM 5339 C CA . SER A 1 683 ? 8.549 24.363 -20.582 1.00 60.06 683 SER A CA 1
ATOM 5340 C C . SER A 1 683 ? 8.382 25.715 -21.290 1.00 60.06 683 SER A C 1
ATOM 5342 O O . SER A 1 683 ? 8.364 25.780 -22.521 1.00 60.06 683 SER A O 1
ATOM 5344 N N . LEU A 1 684 ? 8.254 26.807 -20.530 1.00 53.19 684 LEU A N 1
ATOM 5345 C CA . LEU A 1 684 ? 8.162 28.168 -21.064 1.00 53.19 684 LEU A CA 1
ATOM 5346 C C . LEU A 1 684 ? 9.515 28.689 -21.555 1.00 53.19 684 LEU A C 1
ATOM 5348 O O . LEU A 1 684 ? 9.553 29.364 -22.581 1.00 53.19 684 LEU A O 1
ATOM 5352 N N . GLU A 1 685 ? 10.609 28.362 -20.872 1.00 54.34 685 GLU A N 1
ATOM 5353 C CA . GLU A 1 685 ? 11.973 28.671 -21.301 1.00 54.34 685 GLU A CA 1
ATOM 5354 C C . GLU A 1 685 ? 12.280 27.960 -22.623 1.00 54.34 685 GLU A C 1
ATOM 5356 O O . GLU A 1 685 ? 12.635 28.616 -23.606 1.00 54.34 685 GLU A O 1
ATOM 5361 N N . ALA A 1 686 ? 11.989 26.658 -22.716 1.00 51.88 686 ALA A N 1
ATOM 5362 C CA . ALA A 1 686 ? 12.086 25.906 -23.966 1.00 51.88 686 ALA A CA 1
ATOM 5363 C C . ALA A 1 686 ? 11.243 26.538 -25.091 1.00 51.88 686 ALA A C 1
ATOM 5365 O O . ALA A 1 686 ? 11.714 26.672 -26.221 1.00 51.88 686 ALA A O 1
ATOM 5366 N N . PHE A 1 687 ? 10.021 26.993 -24.791 1.00 47.88 687 PHE A N 1
ATOM 5367 C CA . PHE A 1 687 ? 9.159 27.669 -25.766 1.00 47.88 687 PHE A CA 1
ATOM 5368 C C . PHE A 1 687 ? 9.715 29.030 -26.216 1.00 47.88 687 PHE A C 1
ATOM 5370 O O . PHE A 1 687 ? 9.654 29.351 -27.402 1.00 47.88 687 PHE A O 1
ATOM 5377 N N . ILE A 1 688 ? 10.268 29.833 -25.302 1.00 50.44 688 ILE A N 1
ATOM 5378 C CA . ILE A 1 688 ? 10.875 31.128 -25.631 1.00 50.44 688 ILE A CA 1
ATOM 5379 C C . ILE A 1 688 ? 12.115 30.911 -26.502 1.00 50.44 688 ILE A C 1
ATOM 5381 O O . ILE A 1 688 ? 12.205 31.542 -27.556 1.00 50.44 688 ILE A O 1
ATOM 5385 N N . HIS A 1 689 ? 12.998 29.972 -26.151 1.00 46.38 689 HIS A N 1
ATOM 5386 C CA . HIS A 1 689 ? 14.176 29.643 -26.960 1.00 46.38 689 HIS A CA 1
ATOM 5387 C C . HIS A 1 689 ? 13.805 29.109 -28.351 1.00 46.38 689 HIS A C 1
ATOM 5389 O O . HIS A 1 689 ? 14.399 29.537 -29.336 1.00 46.38 689 HIS A O 1
ATOM 5395 N N . CYS A 1 690 ? 12.734 28.319 -28.479 1.00 43.62 690 CYS A N 1
ATOM 5396 C CA . CYS A 1 690 ? 12.231 27.859 -29.781 1.00 43.62 690 CYS A CA 1
ATOM 5397 C C . CYS A 1 690 ? 11.594 28.966 -30.651 1.00 43.62 690 CYS A C 1
ATOM 5399 O O . CYS A 1 690 ? 11.243 28.712 -31.801 1.00 43.62 690 CYS A O 1
ATOM 5401 N N . THR A 1 691 ? 11.399 30.187 -30.135 1.00 42.72 691 THR A N 1
ATOM 5402 C CA . THR A 1 691 ? 10.826 31.315 -30.902 1.00 42.72 691 THR A CA 1
ATOM 5403 C C . THR A 1 691 ? 11.844 32.372 -31.329 1.00 42.72 691 THR A C 1
ATOM 5405 O O . THR A 1 691 ? 11.460 33.315 -32.024 1.00 42.72 691 THR A O 1
ATOM 5408 N N . VAL A 1 692 ? 13.115 32.241 -30.934 1.00 42.41 692 VAL A N 1
ATOM 5409 C CA . VAL A 1 692 ? 14.156 33.246 -31.221 1.00 42.41 692 VAL A CA 1
ATOM 5410 C C . VAL A 1 692 ? 14.945 32.945 -32.507 1.00 42.41 692 VAL A C 1
ATOM 5412 O O . VAL A 1 692 ? 15.522 33.870 -33.074 1.00 42.41 692 VAL A O 1
ATOM 5415 N N . ASP A 1 693 ? 14.870 31.733 -33.063 1.00 38.47 693 ASP A N 1
ATOM 5416 C CA . ASP A 1 693 ? 15.731 31.347 -34.197 1.00 38.47 693 ASP A CA 1
ATOM 5417 C C . ASP A 1 693 ? 15.235 31.743 -35.603 1.00 38.47 693 ASP A C 1
ATOM 5419 O O . ASP A 1 693 ? 15.976 31.600 -36.570 1.00 38.47 693 ASP A O 1
ATOM 5423 N N . ASP A 1 694 ? 14.050 32.346 -35.753 1.00 40.16 694 ASP A N 1
ATOM 5424 C CA . ASP A 1 694 ? 13.475 32.635 -37.085 1.00 40.16 694 ASP A CA 1
ATOM 5425 C C . ASP A 1 694 ? 13.440 34.127 -37.477 1.00 40.16 694 ASP A C 1
ATOM 5427 O O . ASP A 1 694 ? 12.643 34.546 -38.321 1.00 40.16 694 ASP A O 1
ATOM 5431 N N . SER A 1 695 ? 14.272 34.996 -36.892 1.00 41.78 695 SER A N 1
ATOM 5432 C CA . SER A 1 695 ? 14.310 36.414 -37.323 1.00 41.78 695 SER A CA 1
ATOM 5433 C C . SER A 1 695 ? 15.685 37.069 -37.452 1.00 41.78 695 SER A C 1
ATOM 5435 O O . SER A 1 695 ? 15.741 38.267 -37.719 1.00 41.78 695 SER A O 1
ATOM 5437 N N . SER A 1 696 ? 16.779 36.311 -37.387 1.00 35.09 696 SER A N 1
ATOM 5438 C CA . SER A 1 696 ? 18.127 36.875 -37.547 1.00 35.09 696 SER A CA 1
ATOM 5439 C C . SER A 1 696 ? 18.978 36.037 -38.496 1.00 35.09 696 SER A C 1
ATOM 5441 O O . SER A 1 696 ? 19.931 35.377 -38.097 1.00 35.09 696 SER A O 1
ATOM 5443 N N . SER A 1 697 ? 18.654 36.083 -39.789 1.00 40.00 697 SER A N 1
ATOM 5444 C CA . SER A 1 697 ? 19.649 35.783 -40.816 1.00 40.00 697 SER A CA 1
ATOM 5445 C C . SER A 1 697 ? 20.678 36.919 -40.872 1.00 40.00 697 SER A C 1
ATOM 5447 O O . SER A 1 697 ? 20.266 38.076 -40.969 1.00 40.00 697 SER A O 1
ATOM 5449 N N . LEU A 1 698 ? 21.963 36.547 -40.965 1.00 39.62 698 LEU A N 1
ATOM 5450 C CA . LEU A 1 698 ? 23.158 37.350 -41.302 1.00 39.62 698 LEU A CA 1
ATOM 5451 C C . LEU A 1 698 ? 24.007 37.829 -40.109 1.00 39.62 698 LEU A C 1
ATOM 5453 O O . LEU A 1 698 ? 23.956 38.990 -39.729 1.00 39.62 698 LEU A O 1
ATOM 5457 N N . GLN A 1 699 ? 24.866 36.955 -39.583 1.00 31.58 699 GLN A N 1
ATOM 5458 C CA . GLN A 1 699 ? 26.337 36.985 -39.730 1.00 31.58 699 GLN A CA 1
ATOM 5459 C C . GLN A 1 699 ? 26.980 36.030 -38.699 1.00 31.58 699 GLN A C 1
ATOM 5461 O O . GLN A 1 699 ? 26.424 35.867 -37.615 1.00 31.58 699 GLN A O 1
ATOM 5466 N N . PRO A 1 700 ? 28.104 35.364 -39.024 1.00 49.81 700 PRO A N 1
ATOM 5467 C CA . PRO A 1 700 ? 28.729 34.385 -38.146 1.00 49.81 700 PRO A CA 1
ATOM 5468 C C . PRO A 1 700 ? 29.884 35.032 -37.378 1.00 49.81 700 PRO A C 1
ATOM 5470 O O . PRO A 1 700 ? 30.971 35.119 -37.920 1.00 49.81 700 PRO A O 1
ATOM 5473 N N . GLU A 1 701 ? 29.671 35.475 -36.143 1.00 34.31 701 GLU A N 1
ATOM 5474 C CA . GLU A 1 701 ? 30.774 35.809 -35.232 1.00 34.31 701 GLU A CA 1
ATOM 5475 C C . GLU A 1 701 ? 30.342 35.483 -33.788 1.00 34.31 701 GLU A C 1
ATOM 5477 O O . GLU A 1 701 ? 29.372 36.035 -33.273 1.00 34.31 701 GLU A O 1
ATOM 5482 N N . ASP A 1 702 ? 31.059 34.522 -33.207 1.00 36.31 702 ASP A N 1
ATOM 5483 C CA . ASP A 1 702 ? 31.466 34.370 -31.809 1.00 36.31 702 ASP A CA 1
ATOM 5484 C C . ASP A 1 702 ? 30.469 34.477 -30.636 1.00 36.31 702 ASP A C 1
ATOM 5486 O O . ASP A 1 702 ? 29.920 35.523 -30.302 1.00 36.31 702 ASP A O 1
ATOM 5490 N N . GLY A 1 703 ? 30.433 33.381 -29.864 1.00 39.16 703 GLY A N 1
ATOM 5491 C CA . GLY A 1 703 ? 30.343 33.448 -28.402 1.00 39.16 703 GLY A CA 1
ATOM 5492 C C . GLY A 1 703 ? 28.981 33.145 -27.784 1.00 39.16 703 GLY A C 1
ATOM 5493 O O . GLY A 1 703 ? 28.347 34.032 -27.222 1.00 39.16 703 GLY A O 1
ATOM 5494 N N . CYS A 1 704 ? 28.574 31.870 -27.768 1.00 27.25 704 CYS A N 1
ATOM 5495 C CA . CYS A 1 704 ? 27.537 31.399 -26.846 1.00 27.25 704 CYS A CA 1
ATOM 5496 C C . CYS A 1 704 ? 28.171 30.566 -25.725 1.00 27.25 704 CYS A C 1
ATOM 5498 O O . CYS A 1 704 ? 28.464 29.381 -25.887 1.00 27.25 704 CYS A O 1
ATOM 5500 N N . CYS A 1 705 ? 28.371 31.218 -24.580 1.00 29.36 705 CYS A N 1
ATOM 5501 C CA . CYS A 1 705 ? 28.635 30.579 -23.302 1.00 29.36 705 CYS A CA 1
ATOM 5502 C C . CYS A 1 705 ? 27.402 29.773 -22.874 1.00 29.36 705 CYS A C 1
ATOM 5504 O O . CYS A 1 705 ? 26.330 30.333 -22.647 1.00 29.36 705 CYS A O 1
ATOM 5506 N N . VAL A 1 706 ? 27.578 28.463 -22.728 1.00 31.11 706 VAL A N 1
ATOM 5507 C CA . VAL A 1 706 ? 26.684 27.597 -21.958 1.00 31.11 706 VAL A CA 1
ATOM 5508 C C . VAL A 1 706 ? 27.122 27.715 -20.500 1.00 31.11 706 VAL A C 1
ATOM 5510 O O . VAL A 1 706 ? 28.126 27.136 -20.097 1.00 31.11 706 VAL A O 1
ATOM 5513 N N . GLY A 1 707 ? 26.398 28.529 -19.735 1.00 32.03 707 GLY A N 1
ATOM 5514 C CA . GLY A 1 707 ? 26.496 28.607 -18.282 1.00 32.03 707 GLY A CA 1
ATOM 5515 C C . GLY A 1 707 ? 25.224 28.041 -17.667 1.00 32.03 707 GLY A C 1
ATOM 5516 O O . GLY A 1 707 ? 24.179 28.682 -17.698 1.00 32.03 707 GLY A O 1
ATOM 5517 N N . THR A 1 708 ? 25.323 26.831 -17.135 1.00 30.67 708 THR A N 1
ATOM 5518 C CA . THR A 1 708 ? 24.362 26.228 -16.209 1.00 30.67 708 THR A CA 1
ATOM 5519 C C . THR A 1 708 ? 24.325 27.014 -14.892 1.00 30.67 708 THR A C 1
ATOM 5521 O O . THR A 1 708 ? 25.390 27.217 -14.304 1.00 30.67 708 THR A O 1
ATOM 5524 N N . PRO A 1 709 ? 23.146 27.417 -14.386 1.00 34.53 709 PRO A N 1
ATOM 5525 C CA . PRO A 1 709 ? 22.988 27.882 -13.015 1.00 34.53 709 PRO A CA 1
ATOM 5526 C C . PRO A 1 709 ? 22.739 26.689 -12.077 1.00 34.53 709 PRO A C 1
ATOM 5528 O O . PRO A 1 709 ? 21.790 25.931 -12.270 1.00 34.53 709 PRO A O 1
ATOM 5531 N N . GLU A 1 710 ? 23.568 26.544 -11.040 1.00 30.31 710 GLU A N 1
ATOM 5532 C CA . GLU A 1 710 ? 23.197 25.813 -9.822 1.00 30.31 710 GLU A CA 1
ATOM 5533 C C . GLU A 1 710 ? 22.652 26.798 -8.762 1.00 30.31 710 GLU A C 1
ATOM 5535 O O . GLU A 1 710 ? 23.131 27.933 -8.674 1.00 30.31 710 GLU A O 1
ATOM 5540 N N . PRO A 1 711 ? 21.653 26.386 -7.956 1.00 39.12 711 PRO A N 1
ATOM 5541 C CA . PRO A 1 711 ? 20.943 27.234 -7.008 1.00 39.12 711 PRO A CA 1
ATOM 5542 C C . PRO A 1 711 ? 21.563 27.186 -5.603 1.00 39.12 711 PRO A C 1
ATOM 5544 O O . PRO A 1 711 ? 21.775 26.120 -5.029 1.00 39.12 711 PRO A O 1
ATOM 5547 N N . THR A 1 712 ? 21.767 28.352 -4.989 1.00 32.41 712 THR A N 1
ATOM 5548 C CA . THR A 1 712 ? 22.021 28.473 -3.546 1.00 32.41 712 THR A CA 1
ATOM 5549 C C . THR A 1 712 ? 20.742 28.859 -2.806 1.00 32.41 712 THR A C 1
ATOM 5551 O O . THR A 1 712 ? 20.050 29.811 -3.156 1.00 32.41 712 THR A O 1
ATOM 5554 N N . THR A 1 713 ? 20.451 28.099 -1.750 1.00 34.25 713 THR A N 1
ATOM 5555 C CA . THR A 1 713 ? 19.438 28.412 -0.733 1.00 34.25 713 THR A CA 1
ATOM 5556 C C . THR A 1 713 ? 20.072 29.331 0.324 1.00 34.25 713 THR A C 1
ATOM 5558 O O . THR A 1 713 ? 21.214 29.066 0.709 1.00 34.25 713 THR A O 1
ATOM 5561 N N . PRO A 1 714 ? 19.373 30.359 0.842 1.00 33.94 714 PRO A N 1
ATOM 5562 C CA . PRO A 1 714 ? 19.831 31.163 1.973 1.00 33.94 714 PRO A CA 1
ATOM 5563 C C . PRO A 1 714 ? 19.294 30.642 3.321 1.00 33.94 714 PRO A C 1
ATOM 5565 O O . PRO A 1 714 ? 18.212 30.062 3.397 1.00 33.94 714 PRO A O 1
ATOM 5568 N N . ALA A 1 715 ? 20.023 30.927 4.404 1.00 28.98 715 ALA A N 1
ATOM 5569 C CA . ALA A 1 715 ? 19.530 31.001 5.786 1.00 28.98 715 ALA A CA 1
ATOM 5570 C C . ALA A 1 715 ? 20.422 32.003 6.576 1.00 28.98 715 ALA A C 1
ATOM 5572 O O . ALA A 1 715 ? 21.506 32.334 6.100 1.00 28.98 715 ALA A O 1
ATOM 5573 N N . PRO A 1 716 ? 20.015 32.517 7.751 1.00 39.41 716 PRO A N 1
ATOM 5574 C CA . PRO A 1 716 ? 19.290 33.780 7.904 1.00 39.41 716 PRO A CA 1
ATOM 5575 C C . PRO A 1 716 ? 20.048 34.826 8.754 1.00 39.41 716 PRO A C 1
ATOM 5577 O O . PRO A 1 716 ? 20.837 34.470 9.624 1.00 39.41 716 PRO A O 1
ATOM 5580 N N . GLY A 1 717 ? 19.697 36.108 8.594 1.00 34.38 717 GLY A N 1
ATOM 5581 C CA . GLY A 1 717 ? 19.949 37.143 9.606 1.00 34.38 717 GLY A CA 1
ATOM 5582 C C . GLY A 1 717 ? 20.724 38.372 9.125 1.00 34.38 717 GLY A C 1
ATOM 5583 O O . GLY A 1 717 ? 21.927 38.314 8.932 1.00 34.38 717 GLY A O 1
ATOM 5584 N N . GLU A 1 718 ? 19.992 39.486 9.067 1.00 28.78 718 GLU A N 1
ATOM 5585 C CA . GLU A 1 718 ? 20.443 40.889 9.064 1.00 28.78 718 GLU A CA 1
ATOM 5586 C C . GLU A 1 718 ? 20.912 41.521 7.735 1.00 28.78 718 GLU A C 1
ATOM 5588 O O . GLU A 1 718 ? 21.986 41.280 7.194 1.00 28.78 718 GLU A O 1
ATOM 5593 N N . LEU A 1 719 ? 20.045 42.423 7.253 1.00 38.41 719 LEU A N 1
ATOM 5594 C CA . LEU A 1 719 ? 20.272 43.458 6.238 1.00 38.41 719 LEU A CA 1
ATOM 5595 C C . LEU A 1 719 ? 21.574 44.240 6.512 1.00 38.41 719 LEU A C 1
ATOM 5597 O O . LEU A 1 719 ? 21.864 44.553 7.667 1.00 38.41 719 LEU A O 1
ATOM 5601 N N . PRO A 1 720 ? 22.269 44.728 5.467 1.00 37.12 720 PRO A N 1
ATOM 5602 C CA . PRO A 1 720 ? 21.997 46.109 5.077 1.00 37.12 720 PRO A CA 1
ATOM 5603 C C . PRO A 1 720 ? 22.018 46.384 3.567 1.00 37.12 720 PRO A C 1
ATOM 5605 O O . PRO A 1 720 ? 22.970 46.124 2.838 1.00 37.12 720 PRO A O 1
ATOM 5608 N N . SER A 1 721 ? 20.950 47.068 3.170 1.00 42.66 721 SER A N 1
ATOM 5609 C CA . SER A 1 721 ? 20.831 47.995 2.048 1.00 42.66 721 SER A CA 1
ATOM 5610 C C . SER A 1 721 ? 22.088 48.847 1.794 1.00 42.66 721 SER A C 1
ATOM 5612 O O . SER A 1 721 ? 22.581 49.480 2.731 1.00 42.66 721 SER A O 1
ATOM 5614 N N . ARG A 1 722 ? 22.550 48.897 0.528 1.00 30.73 722 ARG A N 1
ATOM 5615 C CA . ARG A 1 722 ? 23.356 49.950 -0.154 1.00 30.73 722 ARG A CA 1
ATOM 5616 C C . ARG A 1 722 ? 23.913 49.348 -1.466 1.00 30.73 722 ARG A C 1
ATOM 5618 O O . ARG A 1 722 ? 24.514 48.292 -1.416 1.00 30.73 722 ARG A O 1
ATOM 5625 N N . TYR A 1 723 ? 23.775 49.891 -2.674 1.00 30.78 723 TYR A N 1
ATOM 5626 C CA . TYR A 1 723 ? 23.678 51.277 -3.113 1.00 30.78 723 TYR A CA 1
ATOM 5627 C C . TYR A 1 723 ? 22.897 51.392 -4.431 1.00 30.78 723 TYR A C 1
ATOM 5629 O O . TYR A 1 723 ? 23.020 50.578 -5.343 1.00 30.78 723 TYR A O 1
ATOM 5637 N N . LEU A 1 724 ? 22.151 52.487 -4.508 1.00 36.16 724 LEU A N 1
ATOM 5638 C CA . LEU A 1 724 ? 21.595 53.103 -5.702 1.00 36.16 724 LEU A CA 1
ATOM 5639 C C . LEU A 1 724 ? 22.684 53.478 -6.727 1.00 36.16 724 LEU A C 1
ATOM 5641 O O . LEU A 1 724 ? 23.710 54.041 -6.363 1.00 36.16 724 LEU A O 1
ATOM 5645 N N . GLN A 1 725 ? 22.341 53.269 -8.002 1.00 34.59 725 GLN A N 1
ATOM 5646 C CA . GLN A 1 725 ? 22.365 54.293 -9.055 1.00 34.59 725 GLN A CA 1
ATOM 5647 C C . GLN A 1 725 ? 23.719 54.946 -9.396 1.00 34.59 725 GLN A C 1
ATOM 5649 O O . GLN A 1 725 ? 24.166 55.852 -8.705 1.00 34.59 725 GLN A O 1
ATOM 5654 N N . ALA A 1 726 ? 24.263 54.612 -10.573 1.00 29.72 726 ALA A N 1
ATOM 5655 C CA . ALA A 1 726 ? 24.637 55.601 -11.596 1.00 29.72 726 ALA A CA 1
ATOM 5656 C C . ALA A 1 726 ? 25.196 54.934 -12.867 1.00 29.72 726 ALA A C 1
ATOM 5658 O O . ALA A 1 726 ? 26.136 54.153 -12.802 1.00 29.72 726 ALA A O 1
ATOM 5659 N N . GLY A 1 727 ? 24.679 55.359 -14.025 1.00 28.86 727 GLY A N 1
ATOM 5660 C CA . GLY A 1 727 ? 25.513 55.571 -15.212 1.00 28.86 727 GLY A CA 1
ATOM 5661 C C . GLY A 1 727 ? 25.536 54.484 -16.287 1.00 28.86 727 GLY A C 1
ATOM 5662 O O . GLY A 1 727 ? 26.434 53.661 -16.312 1.00 28.86 727 GLY A O 1
ATOM 5663 N N . GLY A 1 728 ? 24.600 54.593 -17.237 1.00 37.19 728 GLY A N 1
ATOM 5664 C CA . GLY A 1 728 ? 24.847 54.477 -18.683 1.00 37.19 728 GLY A CA 1
ATOM 5665 C C . GLY A 1 728 ? 25.471 53.192 -19.239 1.00 37.19 728 GLY A C 1
ATOM 5666 O O . GLY A 1 728 ? 26.682 53.048 -19.257 1.00 37.19 728 GLY A O 1
ATOM 5667 N N . VAL A 1 729 ? 24.643 52.334 -19.838 1.00 32.59 729 VAL A N 1
ATOM 5668 C CA . VAL A 1 729 ? 24.533 52.101 -21.296 1.00 32.59 729 VAL A CA 1
ATOM 5669 C C . VAL A 1 729 ? 23.416 51.067 -21.485 1.00 32.59 729 VAL A C 1
ATOM 5671 O O . VAL A 1 729 ? 23.398 50.009 -20.864 1.00 32.59 729 VAL A O 1
ATOM 5674 N N . SER A 1 730 ? 22.433 51.436 -22.303 1.00 37.44 730 SER A N 1
ATOM 5675 C CA . SER A 1 730 ? 21.224 50.667 -22.600 1.00 37.44 730 SER A CA 1
ATOM 5676 C C . SER A 1 730 ? 21.552 49.347 -23.304 1.00 37.44 730 SER A C 1
ATOM 5678 O O . SER A 1 730 ? 22.171 49.348 -24.366 1.00 37.44 730 SER A O 1
ATOM 5680 N N . CYS A 1 731 ? 21.088 48.232 -22.737 1.00 30.53 731 CYS A N 1
ATOM 5681 C CA . CYS A 1 731 ? 20.933 46.955 -23.429 1.00 30.53 731 CYS A CA 1
ATOM 5682 C C . CYS A 1 731 ? 19.477 46.487 -23.242 1.00 30.53 731 CYS A C 1
ATOM 5684 O O . CYS A 1 731 ? 19.121 46.060 -22.143 1.00 30.53 731 CYS A O 1
ATOM 5686 N N . PRO A 1 732 ? 18.624 46.523 -24.284 1.00 40.97 732 PRO A N 1
ATOM 5687 C CA . PRO A 1 732 ? 17.172 46.322 -24.163 1.00 40.97 732 PRO A CA 1
ATOM 5688 C C . PRO A 1 732 ? 16.729 44.889 -23.803 1.00 40.97 732 PRO A C 1
ATOM 5690 O O . PRO A 1 732 ? 15.531 44.634 -23.681 1.00 40.97 732 PRO A O 1
ATOM 5693 N N . ASN A 1 733 ? 17.663 43.950 -23.623 1.00 42.94 733 ASN A N 1
ATOM 5694 C CA . ASN A 1 733 ? 17.357 42.562 -23.261 1.00 42.94 733 ASN A CA 1
ATOM 5695 C C . ASN A 1 733 ? 17.477 42.259 -21.762 1.00 42.94 733 ASN A C 1
ATOM 5697 O O . ASN A 1 733 ? 16.848 41.309 -21.303 1.00 42.94 733 ASN A O 1
ATOM 5701 N N . ARG A 1 734 ? 18.209 43.064 -20.979 1.00 38.81 734 ARG A N 1
ATOM 5702 C CA . ARG A 1 734 ? 18.388 42.789 -19.541 1.00 38.81 734 ARG A CA 1
ATOM 5703 C C . ARG A 1 734 ? 17.175 43.218 -18.713 1.00 38.81 734 ARG A C 1
ATOM 5705 O O . ARG A 1 734 ? 16.816 42.527 -17.766 1.00 38.81 734 ARG A O 1
ATOM 5712 N N . ASP A 1 735 ? 16.476 44.269 -19.139 1.00 39.94 735 ASP A N 1
ATOM 5713 C CA . ASP A 1 735 ? 15.257 44.750 -18.475 1.00 39.94 735 ASP A CA 1
ATOM 5714 C C . ASP A 1 735 ? 14.111 43.727 -18.547 1.00 39.94 735 ASP A C 1
ATOM 5716 O O . ASP A 1 735 ? 13.386 43.552 -17.579 1.00 39.94 735 ASP A O 1
ATOM 5720 N N . ARG A 1 736 ? 14.002 42.937 -19.628 1.00 43.53 736 ARG A N 1
ATOM 5721 C CA . ARG A 1 736 ? 12.975 41.878 -19.741 1.00 43.53 736 ARG A CA 1
ATOM 5722 C C . ARG A 1 736 ? 13.239 40.658 -18.860 1.00 43.53 736 ARG A C 1
ATOM 5724 O O . ARG A 1 736 ? 12.299 39.959 -18.493 1.00 43.53 736 ARG A O 1
ATOM 5731 N N . GLN A 1 737 ? 14.505 40.393 -18.553 1.00 38.56 737 GLN A N 1
ATOM 5732 C CA . GLN A 1 737 ? 14.917 39.277 -17.703 1.00 38.56 737 GLN A CA 1
ATOM 5733 C C . GLN A 1 737 ? 14.825 39.671 -16.221 1.00 38.56 737 GLN A C 1
ATOM 5735 O O . GLN A 1 737 ? 14.341 38.895 -15.400 1.00 38.56 737 GLN A O 1
ATOM 5740 N N . ILE A 1 738 ? 15.165 40.927 -15.909 1.00 41.84 738 ILE A N 1
ATOM 5741 C CA . ILE A 1 738 ? 14.977 41.535 -14.587 1.00 41.84 738 ILE A CA 1
ATOM 5742 C C . ILE A 1 738 ? 13.478 41.718 -14.275 1.00 41.84 738 ILE A C 1
ATOM 5744 O O . ILE A 1 738 ? 13.071 41.495 -13.138 1.00 41.84 738 ILE A O 1
ATOM 5748 N N . ASP A 1 739 ? 12.634 42.023 -15.265 1.00 40.66 739 ASP A N 1
ATOM 5749 C CA . ASP A 1 739 ? 11.180 42.138 -15.075 1.00 40.66 739 ASP A CA 1
ATOM 5750 C C . ASP A 1 739 ? 10.489 40.798 -14.774 1.00 40.66 739 ASP A C 1
ATOM 5752 O O . ASP A 1 739 ? 9.446 40.811 -14.132 1.00 40.66 739 ASP A O 1
ATOM 5756 N N . MET A 1 740 ? 11.042 39.647 -15.181 1.00 38.34 740 MET A N 1
ATOM 5757 C CA . MET A 1 740 ? 10.534 38.322 -14.772 1.00 38.34 740 MET A CA 1
ATOM 5758 C C . MET A 1 740 ? 11.087 37.874 -13.417 1.00 38.34 740 MET A C 1
ATOM 5760 O O . MET A 1 740 ? 10.372 37.232 -12.654 1.00 38.34 740 MET A O 1
ATOM 5764 N N . GLN A 1 741 ? 12.331 38.239 -13.091 1.00 37.91 741 GLN A N 1
ATOM 5765 C CA . GLN A 1 741 ? 12.954 37.903 -11.805 1.00 37.91 741 GLN A CA 1
ATOM 5766 C C . GLN A 1 741 ? 12.448 38.767 -10.640 1.00 37.91 741 GLN A C 1
ATOM 5768 O O . GLN A 1 741 ? 12.562 38.362 -9.492 1.00 37.91 741 GLN A O 1
ATOM 5773 N N . ARG A 1 742 ? 11.835 39.927 -10.905 1.00 42.28 742 ARG A N 1
ATOM 5774 C CA . ARG A 1 742 ? 11.206 40.777 -9.873 1.00 42.28 742 ARG A CA 1
ATOM 5775 C C . ARG A 1 742 ? 9.826 40.303 -9.407 1.00 42.28 742 ARG A C 1
ATOM 5777 O O . ARG A 1 742 ? 9.273 40.893 -8.486 1.00 42.28 742 ARG A O 1
ATOM 5784 N N . TRP A 1 743 ? 9.247 39.270 -10.021 1.00 37.31 743 TRP A N 1
ATOM 5785 C CA . TRP A 1 743 ? 7.899 38.794 -9.669 1.00 37.31 743 TRP A CA 1
ATOM 5786 C C . TRP A 1 743 ? 7.865 37.878 -8.445 1.00 37.31 743 TRP A C 1
ATOM 5788 O O . TRP A 1 743 ? 6.785 37.588 -7.939 1.00 37.31 743 TRP A O 1
ATOM 5798 N N . THR A 1 744 ? 9.022 37.448 -7.945 1.00 40.03 744 THR A N 1
ATOM 5799 C CA . THR A 1 744 ? 9.115 36.623 -6.736 1.00 40.03 744 THR A CA 1
ATOM 5800 C C . THR A 1 744 ? 9.105 37.432 -5.434 1.00 40.03 744 THR A C 1
ATOM 5802 O O . THR A 1 744 ? 8.867 36.837 -4.389 1.00 40.03 744 THR A O 1
ATOM 5805 N N . ASP A 1 745 ? 9.272 38.762 -5.490 1.00 38.12 745 ASP A N 1
ATOM 5806 C CA . ASP A 1 745 ? 9.409 39.626 -4.298 1.00 38.12 745 ASP A CA 1
ATOM 5807 C C . ASP A 1 745 ? 8.224 40.585 -4.066 1.00 38.12 745 ASP A C 1
ATOM 5809 O O . ASP A 1 745 ? 8.283 41.449 -3.192 1.00 38.12 745 ASP A O 1
ATOM 5813 N N . LEU A 1 746 ? 7.134 40.468 -4.829 1.00 38.06 746 LEU A N 1
ATOM 5814 C CA . LEU A 1 746 ? 5.985 41.365 -4.678 1.00 38.06 746 LEU A CA 1
ATOM 5815 C C . LEU A 1 746 ? 5.113 40.933 -3.492 1.00 38.06 746 LEU A C 1
ATOM 5817 O O . LEU A 1 746 ? 4.502 39.862 -3.506 1.00 38.06 746 LEU A O 1
ATOM 5821 N N . SER A 1 747 ? 5.036 41.788 -2.471 1.00 44.84 747 SER A N 1
ATOM 5822 C CA . SER A 1 747 ? 4.101 41.625 -1.358 1.00 44.84 747 SER A CA 1
ATOM 5823 C C . SER A 1 747 ? 2.670 41.978 -1.792 1.00 44.84 747 SER A C 1
ATOM 5825 O O . SER A 1 747 ? 2.451 42.628 -2.818 1.00 44.84 747 SER A O 1
ATOM 5827 N N . SER A 1 748 ? 1.664 41.584 -1.004 1.00 37.22 748 SER A N 1
ATOM 5828 C CA . SER A 1 748 ? 0.259 41.925 -1.282 1.00 37.22 748 SER A CA 1
ATOM 5829 C C . SER A 1 748 ? -0.001 43.437 -1.355 1.00 37.22 748 SER A C 1
ATOM 5831 O O . SER A 1 748 ? -0.940 43.845 -2.029 1.00 37.22 748 SER A O 1
ATOM 5833 N N . GLU A 1 749 ? 0.836 44.265 -0.718 1.00 38.22 749 GLU A N 1
ATOM 5834 C CA . GLU A 1 749 ? 0.730 45.732 -0.760 1.00 38.22 749 GLU A CA 1
ATOM 5835 C C . GLU A 1 749 ? 1.241 46.325 -2.089 1.00 38.22 749 GLU A C 1
ATOM 5837 O O . GLU A 1 749 ? 0.716 47.336 -2.561 1.00 38.22 749 GLU A O 1
ATOM 5842 N N . ASP A 1 750 ? 2.189 45.665 -2.764 1.00 38.03 750 ASP A N 1
ATOM 5843 C CA . ASP A 1 750 ? 2.726 46.116 -4.056 1.00 38.03 750 ASP A CA 1
ATOM 5844 C C . ASP A 1 750 ? 1.739 45.867 -5.210 1.00 38.03 750 ASP A C 1
ATOM 5846 O O . ASP A 1 750 ? 1.669 46.633 -6.176 1.00 38.03 750 ASP A O 1
ATOM 5850 N N . LEU A 1 751 ? 0.908 44.825 -5.097 1.00 39.97 751 LEU A N 1
ATOM 5851 C CA . LEU A 1 751 ? -0.131 44.497 -6.079 1.00 39.97 751 LEU A CA 1
ATOM 5852 C C . LEU A 1 751 ? -1.301 45.497 -6.072 1.00 39.97 751 LEU A C 1
ATOM 5854 O O . LEU A 1 751 ? -1.890 45.746 -7.131 1.00 39.97 751 LEU A O 1
ATOM 5858 N N . ASP A 1 752 ? -1.590 46.136 -4.937 1.00 38.66 752 ASP A N 1
ATOM 5859 C CA . ASP A 1 752 ? -2.613 47.187 -4.835 1.00 38.66 752 ASP A CA 1
ATOM 5860 C C . ASP A 1 752 ? -2.136 48.523 -5.450 1.00 38.66 752 ASP A C 1
ATOM 5862 O O . ASP A 1 752 ? -2.918 49.262 -6.068 1.00 38.66 752 ASP A O 1
ATOM 5866 N N . ALA A 1 753 ? -0.825 48.794 -5.420 1.00 38.16 753 ALA A N 1
ATOM 5867 C CA . ALA A 1 753 ? -0.217 49.920 -6.137 1.00 38.16 753 ALA A CA 1
ATOM 5868 C C . ALA A 1 753 ? -0.266 49.738 -7.674 1.00 38.16 753 ALA A C 1
ATOM 5870 O O . ALA A 1 753 ? -0.445 50.708 -8.426 1.00 38.16 753 ALA A O 1
ATOM 5871 N N . PHE A 1 754 ? -0.192 48.491 -8.158 1.00 33.78 754 PHE A N 1
ATOM 5872 C CA . PHE A 1 754 ? -0.336 48.156 -9.582 1.00 33.78 754 PHE A CA 1
ATOM 5873 C C . PHE A 1 754 ? -1.789 48.164 -10.085 1.00 33.78 754 PHE A C 1
ATOM 5875 O O . PHE A 1 754 ? -2.023 48.414 -11.272 1.00 33.78 754 PHE A O 1
ATOM 5882 N N . GLN A 1 755 ? -2.780 47.937 -9.217 1.00 39.41 755 GLN A N 1
ATOM 5883 C CA . GLN A 1 755 ? -4.194 48.122 -9.574 1.00 39.41 755 GLN A CA 1
ATOM 5884 C C . GLN A 1 755 ? -4.511 49.604 -9.819 1.00 39.41 755 GLN A C 1
ATOM 5886 O O . GLN A 1 755 ? -5.111 49.953 -10.838 1.00 39.41 755 GLN A O 1
ATOM 5891 N N . SER A 1 756 ? -3.984 50.487 -8.967 1.00 34.25 756 SER A N 1
ATOM 5892 C CA . SER A 1 756 ? -4.220 51.936 -9.042 1.00 34.25 756 SER A CA 1
ATOM 5893 C C . SER A 1 756 ? -3.624 52.595 -10.298 1.00 34.25 756 SER A C 1
ATOM 5895 O O . SER A 1 756 ? -4.194 53.538 -10.847 1.00 34.25 756 SER A O 1
ATOM 5897 N N . THR A 1 757 ? -2.500 52.082 -10.810 1.00 35.72 757 THR A N 1
ATOM 5898 C CA . THR A 1 757 ? -1.850 52.599 -12.032 1.00 35.72 757 THR A CA 1
ATOM 5899 C C . THR A 1 757 ? -2.481 52.071 -13.322 1.00 35.72 757 THR A C 1
ATOM 5901 O O . THR A 1 757 ? -2.423 52.734 -14.360 1.00 35.72 757 THR A O 1
ATOM 5904 N N . ARG A 1 758 ? -3.150 50.912 -13.279 1.00 39.50 758 ARG A N 1
ATOM 5905 C CA . ARG A 1 758 ? -3.739 50.275 -14.466 1.00 39.50 758 ARG A CA 1
ATOM 5906 C C . ARG A 1 758 ? -5.141 50.783 -14.808 1.00 39.50 758 ARG A C 1
ATOM 5908 O O . ARG A 1 758 ? -5.527 50.738 -15.980 1.00 39.50 758 ARG A O 1
ATOM 5915 N N . ASP A 1 759 ? -5.861 51.324 -13.830 1.00 34.25 759 ASP A N 1
ATOM 5916 C CA . ASP A 1 759 ? -7.156 51.973 -14.060 1.00 34.25 759 ASP A CA 1
ATOM 5917 C C . ASP A 1 759 ? -7.013 53.375 -14.677 1.00 34.25 759 ASP A C 1
ATOM 5919 O O . ASP A 1 759 ? -7.881 53.800 -15.441 1.00 34.25 759 ASP A O 1
ATOM 5923 N N . ALA A 1 760 ? -5.863 54.037 -14.496 1.00 37.91 760 ALA A N 1
ATOM 5924 C CA . ALA A 1 760 ? -5.540 55.293 -15.182 1.00 37.91 760 ALA A CA 1
ATOM 5925 C C . ALA A 1 760 ? -5.279 55.111 -16.693 1.00 37.91 760 ALA A C 1
ATOM 5927 O O . ALA A 1 760 ? -5.451 56.042 -17.477 1.00 37.91 760 ALA A O 1
ATOM 5928 N N . GLN A 1 761 ? -4.908 53.902 -17.129 1.00 38.88 761 GLN A N 1
ATOM 5929 C CA . GLN A 1 761 ? -4.485 53.630 -18.509 1.00 38.88 761 GLN A CA 1
ATOM 5930 C C . GLN A 1 761 ? -5.573 52.966 -19.371 1.00 38.88 761 GLN A C 1
ATOM 5932 O O . GLN A 1 761 ? -5.384 52.759 -20.567 1.00 38.88 761 GLN A O 1
ATOM 5937 N N . ARG A 1 762 ? -6.739 52.659 -18.784 1.00 41.78 762 ARG A N 1
ATOM 5938 C CA . ARG A 1 762 ? -7.886 52.038 -19.472 1.00 41.78 762 ARG A CA 1
ATOM 5939 C C . ARG A 1 762 ? -8.863 53.017 -20.131 1.00 41.78 762 ARG A C 1
ATOM 5941 O O . ARG A 1 762 ? -9.817 52.562 -20.755 1.00 41.78 762 ARG A O 1
ATOM 5948 N N . GLN A 1 763 ? -8.638 54.328 -20.047 1.00 42.12 763 GLN A N 1
ATOM 5949 C CA . GLN A 1 763 ? -9.519 55.322 -20.678 1.00 42.12 763 GLN A CA 1
ATOM 5950 C C . GLN A 1 763 ? -9.117 55.741 -22.103 1.00 42.12 763 GLN A C 1
ATOM 5952 O O . GLN A 1 763 ? -9.785 56.594 -22.683 1.00 42.12 763 GLN A O 1
ATOM 5957 N N . GLN A 1 764 ? -8.083 55.153 -22.715 1.00 44.44 764 GLN A N 1
ATOM 5958 C CA . GLN A 1 764 ? -7.697 55.508 -24.085 1.00 44.44 764 GLN A CA 1
ATOM 5959 C C . GLN A 1 764 ? -7.545 54.284 -24.995 1.00 44.44 764 GLN A C 1
ATOM 5961 O O . GLN A 1 764 ? -6.780 53.368 -24.713 1.00 44.44 764 GLN A O 1
ATOM 5966 N N . SER A 1 765 ? -8.260 54.352 -26.124 1.00 34.09 765 SER A N 1
ATOM 5967 C CA . SER A 1 765 ? -8.367 53.407 -27.253 1.00 34.09 765 SER A CA 1
ATOM 5968 C C . SER A 1 765 ? -9.187 52.135 -26.961 1.00 34.09 765 SER A C 1
ATOM 5970 O O . SER A 1 765 ? -8.872 51.362 -26.069 1.00 34.09 765 SER A O 1
ATOM 5972 N N . GLY A 1 766 ? -10.323 51.860 -27.608 1.00 34.03 766 GLY A N 1
ATOM 5973 C CA . GLY A 1 766 ? -10.749 52.205 -28.967 1.00 34.03 766 GLY A CA 1
ATOM 5974 C C . GLY A 1 766 ? -10.533 50.984 -29.860 1.00 34.03 766 GLY A C 1
ATOM 5975 O O . GLY A 1 766 ? -9.395 50.590 -30.078 1.00 34.03 766 GLY A O 1
ATOM 5976 N N . ALA A 1 767 ? -11.630 50.363 -30.299 1.00 41.44 767 ALA A N 1
ATOM 5977 C CA . ALA A 1 767 ? -11.683 49.107 -31.043 1.00 41.44 767 ALA A CA 1
ATOM 5978 C C . ALA A 1 767 ? -10.614 48.990 -32.148 1.00 41.44 767 ALA A C 1
ATOM 5980 O O . ALA A 1 767 ? -10.600 49.774 -33.092 1.00 41.44 767 ALA A O 1
ATOM 5981 N N . SER A 1 768 ? -9.761 47.975 -32.043 1.00 35.91 768 SER A N 1
ATOM 5982 C CA . SER A 1 768 ? -8.871 47.523 -33.110 1.00 35.91 768 SER A CA 1
ATOM 5983 C C . SER A 1 768 ? -8.769 46.003 -33.026 1.00 35.91 768 SER A C 1
ATOM 5985 O O . SER A 1 768 ? -8.853 45.446 -31.927 1.00 35.91 768 SER A O 1
ATOM 5987 N N . GLU A 1 769 ? -8.673 45.338 -34.177 1.00 48.59 769 GLU A N 1
ATOM 5988 C CA . GLU A 1 769 ? -8.559 43.883 -34.297 1.00 48.59 769 GLU A CA 1
ATOM 5989 C C . GLU A 1 769 ? -7.547 43.338 -33.285 1.00 48.59 769 GLU A C 1
ATOM 5991 O O . GLU A 1 769 ? -6.358 43.661 -33.311 1.00 48.59 769 GLU A O 1
ATOM 5996 N N . MET A 1 770 ? -8.053 42.539 -32.346 1.00 44.62 770 MET A N 1
ATOM 5997 C CA . MET A 1 770 ? -7.268 42.004 -31.243 1.00 44.62 770 MET A CA 1
ATOM 5998 C C . MET A 1 770 ? -6.107 41.177 -31.783 1.00 44.62 770 MET A C 1
ATOM 6000 O O . MET A 1 770 ? -6.294 40.127 -32.400 1.00 44.62 770 MET A O 1
ATOM 6004 N N . ASN A 1 771 ? -4.892 41.642 -31.502 1.00 53.44 771 ASN A N 1
ATOM 6005 C CA . ASN A 1 771 ? -3.666 40.940 -31.833 1.00 53.44 771 ASN A CA 1
ATOM 6006 C C . ASN A 1 771 ? -3.719 39.536 -31.187 1.00 53.44 771 ASN A C 1
ATOM 6008 O O . ASN A 1 771 ? -4.023 39.430 -29.994 1.00 53.44 771 ASN A O 1
ATOM 6012 N N . PRO A 1 772 ? -3.403 38.437 -31.899 1.00 52.97 772 PRO A N 1
ATOM 6013 C CA . PRO A 1 772 ? -3.461 37.076 -31.346 1.00 52.97 772 PRO A CA 1
ATOM 6014 C C . PRO A 1 772 ? -2.607 36.901 -30.080 1.00 52.97 772 PRO A C 1
ATOM 6016 O O . PRO A 1 772 ? -2.852 36.011 -29.265 1.00 52.97 772 PRO A O 1
ATOM 6019 N N . ARG A 1 773 ? -1.620 37.784 -29.876 1.00 50.53 773 ARG A N 1
ATOM 6020 C CA . ARG A 1 773 ? -0.812 37.861 -28.655 1.00 50.53 773 ARG A CA 1
ATOM 6021 C C . ARG A 1 773 ? -1.595 38.393 -27.445 1.00 50.53 773 ARG A C 1
ATOM 6023 O O . ARG A 1 773 ? -1.318 37.984 -26.323 1.00 50.53 773 ARG A O 1
ATOM 6030 N N . GLU A 1 774 ? -2.569 39.273 -27.648 1.00 52.59 774 GLU A N 1
ATOM 6031 C CA . GLU A 1 774 ? -3.441 39.801 -26.591 1.00 52.59 774 GLU A CA 1
ATOM 6032 C C . GLU A 1 774 ? -4.572 38.834 -26.238 1.00 52.59 774 GLU A C 1
ATOM 6034 O O . GLU A 1 774 ? -4.869 38.665 -25.054 1.00 52.59 774 GLU A O 1
ATOM 6039 N N . CYS A 1 775 ? -5.123 38.122 -27.228 1.00 51.91 775 CYS A N 1
ATOM 6040 C CA . CYS A 1 775 ? -6.047 37.009 -26.989 1.00 51.91 775 CYS A CA 1
ATOM 6041 C C . CYS A 1 775 ? -5.384 35.887 -26.176 1.00 51.91 775 CYS A C 1
ATOM 6043 O O . CYS A 1 775 ? -5.927 35.493 -25.146 1.00 51.91 775 CYS A O 1
ATOM 6045 N N . GLY A 1 776 ? -4.172 35.456 -26.553 1.00 53.16 776 GLY A N 1
ATOM 6046 C CA . GLY A 1 776 ? -3.421 34.448 -25.792 1.00 53.16 776 GLY A CA 1
ATOM 6047 C C . GLY A 1 776 ? -3.117 34.887 -24.354 1.00 53.16 776 GLY A C 1
ATOM 6048 O O . GLY A 1 776 ? -3.336 34.131 -23.412 1.00 53.16 776 GLY A O 1
ATOM 6049 N N . LYS A 1 777 ? -2.719 36.152 -24.151 1.00 55.81 777 LYS A N 1
ATOM 6050 C CA . LYS A 1 777 ? -2.513 36.720 -22.804 1.00 55.81 777 LYS A CA 1
ATOM 6051 C C . LYS A 1 777 ? -3.796 36.769 -21.969 1.00 55.81 777 LYS A C 1
ATOM 6053 O O . LYS A 1 777 ? -3.724 36.723 -20.744 1.00 55.81 777 LYS A O 1
ATOM 6058 N N . ARG A 1 778 ? -4.965 36.918 -22.595 1.00 59.69 778 ARG A N 1
ATOM 6059 C CA . ARG A 1 778 ? -6.253 36.972 -21.891 1.00 59.69 778 ARG A CA 1
ATOM 6060 C C . ARG A 1 778 ? -6.723 35.577 -21.463 1.00 59.69 778 ARG A C 1
ATOM 6062 O O . ARG A 1 778 ? -7.193 35.455 -20.338 1.00 59.69 778 ARG A O 1
ATOM 6069 N N . LEU A 1 779 ? -6.528 34.558 -22.305 1.00 54.12 779 LEU A N 1
ATOM 6070 C CA . LEU A 1 779 ? -6.796 33.154 -21.964 1.00 54.12 779 LEU A CA 1
ATOM 6071 C C . LEU A 1 779 ? -5.872 32.647 -20.849 1.00 54.12 779 LEU A C 1
ATOM 6073 O O . LEU A 1 779 ? -6.350 32.065 -19.881 1.00 54.12 779 LEU A O 1
ATOM 6077 N N . LEU A 1 780 ? -4.574 32.964 -20.907 1.00 58.16 780 LEU A N 1
ATOM 6078 C CA . LEU A 1 780 ? -3.626 32.581 -19.852 1.00 58.16 780 LEU A CA 1
ATOM 6079 C C . LEU A 1 780 ? -4.000 33.176 -18.488 1.00 58.16 780 LEU A C 1
ATOM 6081 O O . LEU A 1 780 ? -3.994 32.469 -17.489 1.00 58.16 780 LEU A O 1
ATOM 6085 N N . ARG A 1 781 ? -4.449 34.437 -18.455 1.00 64.31 781 ARG A N 1
ATOM 6086 C CA . ARG A 1 781 ? -4.958 35.072 -17.225 1.00 64.31 781 ARG A CA 1
ATOM 6087 C C . ARG A 1 781 ? -6.258 34.454 -16.706 1.00 64.31 781 ARG A C 1
ATOM 6089 O O . ARG A 1 781 ? -6.571 34.601 -15.530 1.00 64.31 781 ARG A O 1
ATOM 6096 N N . GLN A 1 782 ? -7.058 33.831 -17.570 1.00 61.84 782 GLN A N 1
ATOM 6097 C CA . GLN A 1 782 ? -8.264 33.111 -17.150 1.00 61.84 782 GLN A CA 1
ATOM 6098 C C . GLN A 1 782 ? -7.911 31.751 -16.546 1.00 61.84 782 GLN A C 1
ATOM 6100 O O . GLN A 1 782 ? -8.495 31.383 -15.532 1.00 61.84 782 GLN A O 1
ATOM 6105 N N . VAL A 1 783 ? -6.916 31.059 -17.106 1.00 60.12 783 VAL A N 1
ATOM 6106 C CA . VAL A 1 783 ? -6.369 29.813 -16.547 1.00 60.12 783 VAL A CA 1
ATOM 6107 C C . VAL A 1 783 ? -5.691 30.061 -15.200 1.00 60.12 783 VAL A C 1
ATOM 6109 O O . VAL A 1 783 ? -5.947 29.324 -14.256 1.00 60.12 783 VAL A O 1
ATOM 6112 N N . GLU A 1 784 ? -4.893 31.121 -15.085 1.00 62.06 784 GLU A N 1
ATOM 6113 C CA . GLU A 1 784 ? -4.209 31.517 -13.846 1.00 62.06 784 GLU A CA 1
ATOM 6114 C C . GLU A 1 784 ? -5.213 31.776 -12.712 1.00 62.06 784 GLU A C 1
ATOM 6116 O O . GLU A 1 784 ? -5.142 31.148 -11.659 1.00 62.06 784 GLU A O 1
ATOM 6121 N N . ARG A 1 785 ? -6.264 32.563 -12.977 1.00 62.72 785 ARG A N 1
ATOM 6122 C CA . ARG A 1 785 ? -7.353 32.782 -12.009 1.00 62.72 785 ARG A CA 1
ATOM 6123 C C . ARG A 1 785 ? -8.134 31.513 -11.673 1.00 62.72 785 ARG A C 1
ATOM 6125 O O . ARG A 1 785 ? -8.593 31.363 -10.545 1.00 62.72 785 ARG A O 1
ATOM 6132 N N . ALA A 1 786 ? -8.334 30.619 -12.641 1.00 60.19 786 ALA A N 1
ATOM 6133 C CA . ALA A 1 786 ? -9.035 29.360 -12.407 1.00 60.19 786 ALA A CA 1
ATOM 6134 C C . ALA A 1 786 ? -8.205 28.409 -11.531 1.00 60.19 786 ALA A C 1
ATOM 6136 O O . ALA A 1 786 ? -8.763 27.764 -10.648 1.00 60.19 786 ALA A O 1
ATOM 6137 N N . LEU A 1 787 ? -6.885 28.369 -11.727 1.00 56.19 787 LEU A N 1
ATOM 6138 C CA . LEU A 1 787 ? -5.951 27.593 -10.910 1.00 56.19 787 LEU A CA 1
ATOM 6139 C C . LEU A 1 787 ? -5.857 28.125 -9.475 1.00 56.19 787 LEU A C 1
ATOM 6141 O O . LEU A 1 787 ? -5.805 27.332 -8.540 1.00 56.19 787 LEU A O 1
ATOM 6145 N N . GLU A 1 788 ? -5.892 29.446 -9.295 1.00 58.91 788 GLU A N 1
ATOM 6146 C CA . GLU A 1 788 ? -5.887 30.082 -7.971 1.00 58.91 788 GLU A CA 1
ATOM 6147 C C . GLU A 1 788 ? -7.194 29.858 -7.199 1.00 58.91 788 GLU A C 1
ATOM 6149 O O . GLU A 1 788 ? -7.176 29.688 -5.982 1.00 58.91 788 GLU A O 1
ATOM 6154 N N . GLN A 1 789 ? -8.340 29.856 -7.889 1.00 60.69 789 GLN A N 1
ATOM 6155 C CA . GLN A 1 789 ? -9.649 29.750 -7.237 1.00 60.69 789 GLN A CA 1
ATOM 6156 C C . GLN A 1 789 ? -10.125 28.302 -7.064 1.00 60.69 789 GLN A C 1
ATOM 6158 O O . GLN A 1 789 ? -10.735 27.983 -6.041 1.00 60.69 789 GLN A O 1
ATOM 6163 N N . ARG A 1 790 ? -9.908 27.432 -8.063 1.00 57.66 790 ARG A N 1
ATOM 6164 C CA . ARG A 1 790 ? -10.371 26.031 -8.096 1.00 57.66 790 ARG A CA 1
ATOM 6165 C C . ARG A 1 790 ? -9.431 25.145 -8.938 1.00 57.66 790 ARG A C 1
ATOM 6167 O O . ARG A 1 790 ? -9.745 24.847 -10.094 1.00 57.66 790 ARG A O 1
ATOM 6174 N N . PRO A 1 791 ? -8.316 24.666 -8.363 1.00 58.19 791 PRO A N 1
ATOM 6175 C CA . PRO A 1 791 ? -7.321 23.881 -9.097 1.00 58.19 791 PRO A CA 1
ATOM 6176 C C . PRO A 1 791 ? -7.843 22.523 -9.597 1.00 58.19 791 PRO A C 1
ATOM 6178 O O . PRO A 1 791 ? -7.339 22.011 -10.591 1.00 58.19 791 PRO A O 1
ATOM 6181 N N . ASP A 1 792 ? -8.885 21.961 -8.975 1.00 46.47 792 ASP A N 1
ATOM 6182 C CA . ASP A 1 792 ? -9.430 20.646 -9.353 1.00 46.47 792 ASP A CA 1
ATOM 6183 C C . ASP A 1 792 ? -10.313 20.671 -10.623 1.00 46.47 792 ASP A C 1
ATOM 6185 O O . ASP A 1 792 ? -10.598 19.617 -11.190 1.00 46.47 792 ASP A O 1
ATOM 6189 N N . ASP A 1 793 ? -10.732 21.855 -11.098 1.00 53.94 793 ASP A N 1
ATOM 6190 C CA . ASP A 1 793 ? -11.739 22.016 -12.169 1.00 53.94 793 ASP A CA 1
ATOM 6191 C C . ASP A 1 793 ? -11.263 22.928 -13.326 1.00 53.94 793 ASP A C 1
ATOM 6193 O O . ASP A 1 793 ? -12.019 23.307 -14.222 1.00 53.94 793 ASP A O 1
ATOM 6197 N N . CYS A 1 794 ? -9.971 23.274 -13.359 1.00 57.44 794 CYS A N 1
ATOM 6198 C CA . CYS A 1 794 ? -9.369 24.162 -14.366 1.00 57.44 794 CYS A CA 1
ATOM 6199 C C . CYS A 1 794 ? -9.170 23.502 -15.747 1.00 57.44 794 CYS A C 1
ATOM 6201 O O . CYS A 1 794 ? -8.700 24.136 -16.698 1.00 57.44 794 CYS A O 1
ATOM 6203 N N . ARG A 1 795 ? -9.535 22.220 -15.878 1.00 62.16 795 ARG A N 1
ATOM 6204 C CA . ARG A 1 795 ? -9.360 21.409 -17.091 1.00 62.16 795 ARG A CA 1
ATOM 6205 C C . ARG A 1 795 ? -10.025 22.037 -18.316 1.00 62.16 795 ARG A C 1
ATOM 6207 O O . ARG A 1 795 ? -9.450 21.989 -19.397 1.00 62.16 795 ARG A O 1
ATOM 6214 N N . ALA A 1 796 ? -11.198 22.651 -18.156 1.00 56.78 796 ALA A N 1
ATOM 6215 C CA . ALA A 1 796 ? -11.921 23.276 -19.263 1.00 56.78 796 ALA A CA 1
ATOM 6216 C C . ALA A 1 796 ? -11.173 24.488 -19.851 1.00 56.78 796 ALA A C 1
ATOM 6218 O O . ALA A 1 796 ? -11.101 24.633 -21.070 1.00 56.78 796 ALA A O 1
ATOM 6219 N N . GLU A 1 797 ? -10.567 25.326 -19.006 1.00 64.62 797 GLU A N 1
ATOM 6220 C CA . GLU A 1 797 ? -9.819 26.509 -19.455 1.00 64.62 797 GLU A CA 1
ATOM 6221 C C . GLU A 1 797 ? -8.434 26.134 -20.012 1.00 64.62 797 GLU A C 1
ATOM 6223 O O . GLU A 1 797 ? -7.965 26.732 -20.985 1.00 64.62 797 GLU A O 1
ATOM 6228 N N . LEU A 1 798 ? -7.814 25.077 -19.473 1.00 59.16 798 LEU A N 1
ATOM 6229 C CA . LEU A 1 798 ? -6.609 24.477 -20.054 1.00 59.16 798 LEU A CA 1
ATOM 6230 C C . LEU A 1 798 ? -6.885 23.893 -21.448 1.00 59.16 798 LEU A C 1
ATOM 6232 O O . LEU A 1 798 ? -6.131 24.167 -22.380 1.00 59.16 798 LEU A O 1
ATOM 6236 N N . CYS A 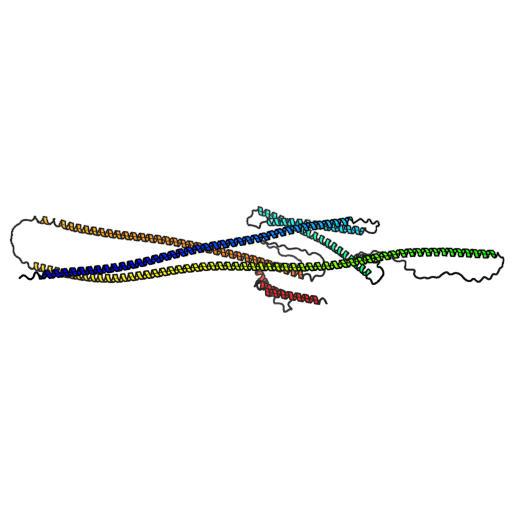1 799 ? -7.990 23.159 -21.628 1.00 54.34 799 CYS A N 1
ATOM 6237 C CA . CYS A 1 799 ? -8.389 22.630 -22.935 1.00 54.34 799 CYS A CA 1
ATOM 6238 C C . CYS A 1 799 ? -8.647 23.745 -23.959 1.00 54.34 799 CYS A C 1
ATOM 6240 O O . CYS A 1 799 ? -8.132 23.661 -25.068 1.00 54.34 799 CYS A O 1
ATOM 6242 N N . ARG A 1 800 ? -9.339 24.830 -23.582 1.00 55.59 800 ARG A N 1
ATOM 6243 C CA . ARG A 1 800 ? -9.557 25.988 -24.475 1.00 55.59 800 ARG A CA 1
ATOM 6244 C C . ARG A 1 800 ? -8.261 26.689 -24.872 1.00 55.59 800 ARG A C 1
ATOM 6246 O O . ARG A 1 800 ? -8.120 27.154 -26.001 1.00 55.59 800 ARG A O 1
ATOM 6253 N N . THR A 1 801 ? -7.299 26.756 -23.955 1.00 61.53 801 THR A N 1
ATOM 6254 C CA . THR A 1 801 ? -5.982 27.340 -24.235 1.00 61.53 801 THR A CA 1
ATOM 6255 C C . THR A 1 801 ? -5.180 26.455 -25.190 1.00 61.53 801 THR A C 1
ATOM 6257 O O . THR A 1 801 ? -4.572 26.964 -26.130 1.00 61.53 801 THR A O 1
ATOM 6260 N N . LEU A 1 802 ? -5.235 25.131 -25.016 1.00 54.69 802 LEU A N 1
ATOM 6261 C CA . LEU A 1 802 ? -4.604 24.172 -25.925 1.00 54.69 802 LEU A CA 1
ATOM 6262 C C . LEU A 1 802 ? -5.262 24.158 -27.313 1.00 54.69 802 LEU A C 1
ATOM 6264 O O . LEU A 1 802 ? -4.551 24.111 -28.313 1.00 54.69 802 LEU A O 1
ATOM 6268 N N . GLU A 1 803 ? -6.589 24.263 -27.398 1.00 57.31 803 GLU A N 1
ATOM 6269 C CA . GLU A 1 803 ? -7.322 24.373 -28.668 1.00 57.31 803 GLU A CA 1
ATOM 6270 C C . GLU A 1 803 ? -6.923 25.636 -29.443 1.00 57.31 803 GLU A C 1
ATOM 6272 O O . GLU A 1 803 ? -6.598 25.547 -30.629 1.00 57.31 803 GLU A O 1
ATOM 6277 N N . PHE A 1 804 ? -6.827 26.784 -28.762 1.00 63.62 804 PHE A N 1
ATOM 6278 C CA . PHE A 1 804 ? -6.351 28.037 -29.358 1.00 63.62 804 PHE A CA 1
ATOM 6279 C C . PHE A 1 804 ? -4.914 27.926 -29.902 1.00 63.62 804 PHE A C 1
ATOM 6281 O O . PHE A 1 804 ? -4.600 28.464 -30.968 1.00 63.62 804 PHE A O 1
ATOM 6288 N N . LEU A 1 805 ? -4.029 27.212 -29.198 1.00 54.41 805 LEU A N 1
ATOM 6289 C CA . LEU A 1 805 ? -2.653 26.970 -29.648 1.00 54.41 805 LEU A CA 1
ATOM 6290 C C . LEU A 1 805 ? -2.605 26.006 -30.848 1.00 54.41 805 LEU A C 1
ATOM 6292 O O . LEU A 1 805 ? -1.926 26.296 -31.836 1.00 54.41 805 LEU A O 1
ATOM 6296 N N . CYS A 1 806 ? -3.392 24.927 -30.818 1.00 54.03 806 CYS A N 1
ATOM 6297 C CA . CYS A 1 806 ? -3.469 23.934 -31.894 1.00 54.03 806 CYS A CA 1
ATOM 6298 C C . CYS A 1 806 ? -4.062 24.506 -33.193 1.00 54.03 806 CYS A C 1
ATOM 6300 O O . CYS A 1 806 ? -3.588 24.204 -34.291 1.00 54.03 806 CYS A O 1
ATOM 6302 N N . GLU A 1 807 ? -5.097 25.349 -33.112 1.00 55.56 807 GLU A N 1
ATOM 6303 C CA . GLU A 1 807 ? -5.663 26.019 -34.291 1.00 55.56 807 GLU A CA 1
ATOM 6304 C C . GLU A 1 807 ? -4.657 26.961 -34.950 1.00 55.56 807 GLU A C 1
ATOM 6306 O O . GLU A 1 807 ? -4.607 27.068 -36.179 1.00 55.56 807 GLU A O 1
ATOM 6311 N N . ARG A 1 808 ? -3.793 27.587 -34.151 1.00 60.06 808 ARG A N 1
ATOM 6312 C CA . ARG A 1 808 ? -2.766 28.494 -34.654 1.00 60.06 808 ARG A CA 1
ATOM 6313 C C . ARG A 1 808 ? -1.595 27.757 -35.303 1.00 60.06 808 ARG A C 1
ATOM 6315 O O . ARG A 1 808 ? -1.082 28.220 -36.323 1.00 60.06 808 ARG A O 1
ATOM 6322 N N . GLU A 1 809 ? -1.213 26.593 -34.784 1.00 52.69 809 GLU A N 1
ATOM 6323 C CA . GLU A 1 809 ? -0.275 25.690 -35.466 1.00 52.69 809 GLU A CA 1
ATOM 6324 C C . GLU A 1 809 ? -0.836 25.185 -36.799 1.00 52.69 809 GLU A C 1
ATOM 6326 O O . GLU A 1 809 ? -0.136 25.210 -37.811 1.00 52.69 809 GLU A O 1
ATOM 6331 N N . ARG A 1 810 ? -2.127 24.829 -36.857 1.00 53.97 810 ARG A N 1
ATOM 6332 C CA . ARG A 1 810 ? -2.787 24.448 -38.120 1.00 53.97 810 ARG A CA 1
ATOM 6333 C C . ARG A 1 810 ? -2.819 25.591 -39.137 1.00 53.97 810 ARG A C 1
ATOM 6335 O O . ARG A 1 810 ? -2.629 25.350 -40.330 1.00 53.97 810 ARG A O 1
ATOM 6342 N N . GLN A 1 811 ? -3.030 26.830 -38.692 1.00 53.75 811 GLN A N 1
ATOM 6343 C CA . GLN A 1 811 ? -2.960 28.013 -39.557 1.00 53.75 811 GLN A CA 1
ATOM 6344 C C . GLN A 1 811 ? -1.530 28.275 -40.067 1.00 53.75 811 GLN A C 1
ATOM 6346 O O . GLN A 1 811 ? -1.363 28.613 -41.239 1.00 53.75 811 GLN A O 1
ATOM 6351 N N . ARG A 1 812 ? -0.494 28.041 -39.245 1.00 53.25 812 ARG A N 1
ATOM 6352 C CA . ARG A 1 812 ? 0.920 28.092 -39.671 1.00 53.25 812 ARG A CA 1
ATOM 6353 C C . ARG A 1 812 ? 1.267 26.996 -40.682 1.00 53.25 812 ARG A C 1
ATOM 6355 O O . ARG A 1 812 ? 1.907 27.293 -41.687 1.00 53.25 812 ARG A O 1
ATOM 6362 N N . GLY A 1 813 ? 0.773 25.773 -40.482 1.00 48.84 813 GLY A N 1
ATOM 6363 C CA . GLY A 1 813 ? 0.941 24.671 -41.435 1.00 48.84 813 GLY A CA 1
ATOM 6364 C C . GLY A 1 813 ? 0.319 24.964 -42.806 1.00 48.84 813 GLY A C 1
ATOM 6365 O O . GLY A 1 813 ? 0.927 24.683 -43.834 1.00 48.84 813 GLY A O 1
ATOM 6366 N N . ARG A 1 814 ? -0.853 25.617 -42.850 1.00 48.53 814 ARG A N 1
ATOM 6367 C CA . ARG A 1 814 ? -1.482 26.053 -44.115 1.00 48.53 814 ARG A CA 1
ATOM 6368 C C . ARG A 1 814 ? -0.738 27.208 -44.795 1.00 48.53 814 ARG A C 1
ATOM 6370 O O . ARG A 1 814 ? -0.666 27.231 -46.021 1.00 48.53 814 ARG A O 1
ATOM 6377 N N . ALA A 1 815 ? -0.157 28.132 -44.028 1.00 46.81 815 ALA A N 1
ATOM 6378 C CA . ALA A 1 815 ? 0.661 29.220 -44.570 1.00 46.81 815 ALA A CA 1
ATOM 6379 C C . ALA A 1 815 ? 2.004 28.730 -45.154 1.00 46.81 815 ALA A C 1
ATOM 6381 O O . ALA A 1 815 ? 2.498 29.322 -46.111 1.00 46.81 815 ALA A O 1
ATOM 6382 N N . GLY A 1 816 ? 2.560 27.630 -44.627 1.00 43.69 816 GLY A N 1
ATOM 6383 C CA . GLY A 1 816 ? 3.753 26.972 -45.173 1.00 43.69 816 GLY A CA 1
ATOM 6384 C C . GLY A 1 816 ? 3.519 26.291 -46.528 1.00 43.69 816 GLY A C 1
ATOM 6385 O O . GLY A 1 816 ? 4.375 26.367 -47.401 1.00 43.69 816 GLY A O 1
ATOM 6386 N N . VAL A 1 817 ? 2.335 25.707 -46.755 1.00 46.09 817 VAL A N 1
ATOM 6387 C CA . VAL A 1 817 ? 1.982 25.068 -48.042 1.00 46.09 817 VAL A CA 1
ATOM 6388 C C . VAL A 1 817 ? 1.676 26.103 -49.137 1.00 46.09 817 VAL A C 1
ATOM 6390 O O . VAL A 1 817 ? 1.955 25.864 -50.306 1.00 46.09 817 VAL A O 1
ATOM 6393 N N . ALA A 1 818 ? 1.175 27.288 -48.775 1.00 41.47 818 ALA A N 1
ATOM 6394 C CA . ALA A 1 818 ? 0.891 28.369 -49.727 1.00 41.47 818 ALA A CA 1
ATOM 6395 C C . ALA A 1 818 ? 2.139 29.146 -50.208 1.00 41.47 818 ALA A C 1
ATOM 6397 O O . ALA A 1 818 ? 2.029 29.929 -51.145 1.00 41.47 818 ALA A O 1
ATOM 6398 N N . ARG A 1 819 ? 3.316 28.945 -49.593 1.00 42.41 819 ARG A N 1
ATOM 6399 C CA . ARG A 1 819 ? 4.608 29.496 -50.064 1.00 42.41 819 ARG A CA 1
ATOM 6400 C C . ARG A 1 819 ? 5.461 28.486 -50.842 1.00 42.41 819 ARG A C 1
ATOM 6402 O O . ARG A 1 819 ? 6.588 28.803 -51.204 1.00 42.41 819 ARG A O 1
ATOM 6409 N N . GLY A 1 820 ? 4.927 27.288 -51.084 1.00 44.97 820 GLY A N 1
ATOM 6410 C CA . GLY A 1 820 ? 5.550 26.226 -51.877 1.00 44.97 820 GLY A CA 1
ATOM 6411 C C . GLY A 1 820 ? 4.886 26.000 -53.239 1.00 44.97 820 GLY A C 1
ATOM 6412 O O . GLY A 1 820 ? 4.857 24.857 -53.689 1.00 44.97 820 GLY A O 1
ATOM 6413 N N . TYR A 1 821 ? 4.331 27.052 -53.854 1.00 34.38 821 TYR A N 1
ATOM 6414 C CA . TYR A 1 821 ? 3.902 27.095 -55.258 1.00 34.38 821 TYR A CA 1
ATOM 6415 C C . TYR A 1 821 ? 4.465 28.330 -55.950 1.00 34.38 821 TYR A C 1
ATOM 6417 O O . TYR A 1 821 ? 4.457 29.405 -55.305 1.00 34.38 821 TYR A O 1
#

Radius of gyration: 79.52 Å; chains: 1; bounding box: 180×88×291 Å

Secondary structure (DSSP, 8-state):
---SSSHHHHHHHHHHHHHHHHHHHHHHHHHHHHHHHHHHHHHHHHHHHHHHHHHHHHHHHHHHHHHHHHHHHHHHHHHHHHHHHHHHHHHHHHHHHHHHHHHHHHHHHHHHHHHHHHHHHHHHHHHHHHHHHHHHHHHHHHHH---------SS-HHHHHHHHHHHHHHHHHHHHHHHHHHHHHHHHHHHHHHHHHHHHS----S---HHHHHHHHHHHHHHHHHHHHHHHHHHHHHHHHHHHHHHHHHHHHHHHHHHHHHHHHHHHHHHHHHSS-TTPPPPHHHHHHHHHHHHHHHS-S------------------------------------S---PPPHHHHHHHHHHHHHHHHHHHHHHHHHHHHHHHHHHHHHHHHHHHHHHHHHHHHHHHHHHHHHHHHHHHHHHHHHHHHHHHHHHHHHHHHHHHHHHHHHHHHHHHHHHHHHHHHHHHHHHHHHHHHHHHHHHHHHHHHHHHHHHHHHHHHHHHHHHHHHHHHHHHHHHHHHHHHHHHHHHHHHHHHHHHHHHHHHHHHHHHHHHHHHHHHHHT-------------TTSSSTTSSSSHHHHHHHHHHHHHHHHHHHHHHHHHHHHHHHHHHHHHHHHHHHHHHHHHHHHHHHHHHHHHHHHHHHHHHHHHHHHHHHHHHHHHHHHHHHHHHHHHHHHHHHHHHHHHHTTTTTS--S---------PPPPPPP-----------------TTHHHHHHHHGGGS--HHHHHHHHHHHHTTTTS-------HHHHHHHHHHHHHHHHHH-TTSTHHHHHHHHHHHHHHHHHHHHHHHTT--